Protein 8HFW (pdb70)

B-factor: mean 32.04, std 11.73, range [12.94, 79.56]

Nearest PDB structures (foldseek):
  8hfw-assembly1_A  TM=1.004E+00  e=5.468E-68  Burkholderia pyrrocinia
  8hfw-assembly1_B  TM=1.002E+00  e=1.901E-61  Burkholderia pyrrocinia
  8hfw-assembly2_C-2  TM=9.995E-01  e=3.203E-61  Burkh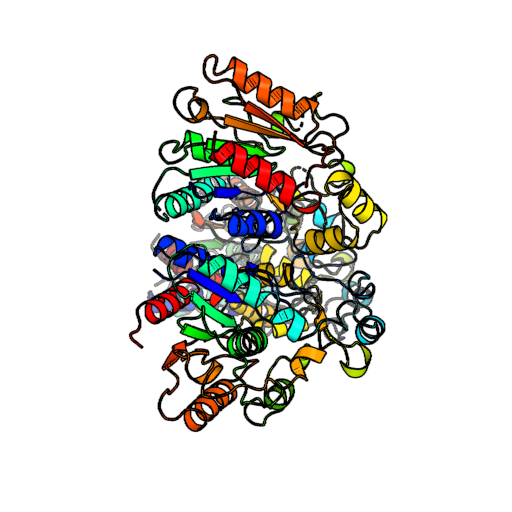olderia pyrrocinia
  7wwf-assembly3_F  TM=9.494E-01  e=1.007E-30  Mycolicibacterium smegmatis MC2 155
  5y51-assembly4_D  TM=8.705E-01  e=4.867E-21  Sphingobium faniae

Solvent-accessible surface area: 29584 Å² total

Radius of gyration: 30.26 Å; Cα contacts (8 Å, |Δi|>4): 1906; chains: 3; bounding box: 77×71×72 Å

Sequence (844 aa):
HPVFVLVHGAWHGAWCYAHVAAALAERGYLSIARDLPAHGINARFPASYLERPLDKDAFGAEPSPVANTTLDDYATTQVMEAVDDAYALGHGKVVLVGHSMGGLAITAAAERAPEKIAKIVYLAAFMPASGVPGLDYVRAPENKGEMLAPLMLASPRVAGALRIDPRSGDDAAYRALAKRALYDDAAQADFEAMANLMTCDVPAAPFATAIPTTAARWGAIDRHYIKCLADRVILPALQQRFIDEADAFVPGNPTHVHQLDSSHSPFVSQPGVLAGVLVDIAKSIAHPVFVLVHGAWHGAWCYAHVAAALAERGYLSIARDLPAHGINARFPASYLERPLDKKDAFGAEPSPVANTTLDDYATTQVMEAVDDAYALHGKVVLVGHSMGGLAITAAAERAPEKIAKIVYLAAFMPASGVPGLDYVAPENKGEMLAPLMLASRVAGALRIDPRSGDAAYRALAKRALYDDAAQADFEAMANLMTCDVPAAPFATAIPTTAARWGAIDRHYIKCLADRVILPALQQRFIDEADAFVPGNPTHVHQLDSSHSPFVSQPGVLAGVLVDIAKSHPVFVLVHGAWHGAWCYAHVAAALAERGYLSIARDLPAHGINARFPASYLERPLDKDAFGAEPSPVANTTLDDYATTQVMEAVDDAYALGHGKVVLVGHSMGGLAITAAAERAPEKIAKIVYLAAFMPASGVPGLDYVRAPENKGEMLAPLMLASPRVAGALRIDPRSGDAAYRALAKRALYDDAAQADFEAMANLMTCDVPAAPFATAIPTTARWGAIDRHYIKCLADRVILPALQQRFIDEADAFVPGNPTHVHQLDSSHSPFVSQPGVLAGVLVDIAKS

Structure (mmCIF, N/CA/C/O backbone):
data_8HFW
#
_entry.id   8HFW
#
_cell.length_a   166.960
_cell.length_b   68.410
_cell.length_c   75.340
_cell.angle_alpha   90.000
_cell.angle_beta   93.575
_cell.angle_gamma   90.000
#
_symmetry.space_group_name_H-M   'C 1 2 1'
#
loop_
_entity.id
_entity.type
_entity.pdbx_description
1 polymer 'Alpha/beta fold hydrolase'
2 water water
#
loop_
_atom_site.group_PDB
_atom_site.id
_atom_site.type_symbol
_atom_site.label_atom_id
_atom_site.label_alt_id
_atom_site.label_comp_id
_atom_site.label_asym_id
_atom_site.label_entity_id
_atom_site.label_seq_id
_atom_site.pdbx_PDB_ins_code
_atom_site.Cartn_x
_atom_site.Cartn_y
_atom_site.Cartn_z
_atom_site.occupancy
_atom_site.B_iso_or_equiv
_atom_site.auth_seq_id
_atom_site.auth_comp_id
_atom_site.auth_asym_id
_atom_site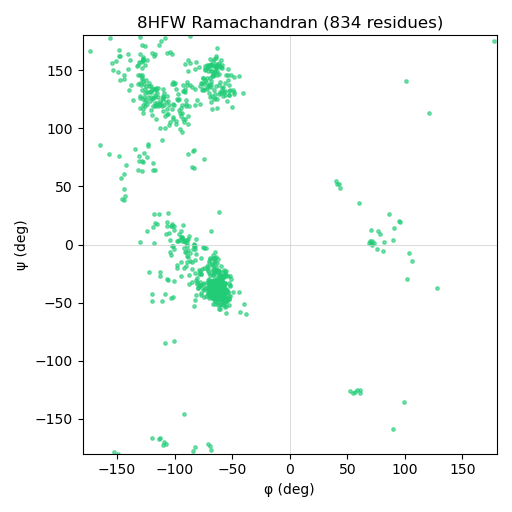.auth_atom_id
_atom_site.pdbx_PDB_model_num
ATOM 1 N N . HIS A 1 13 ? 51.709 11.091 22.399 1.000 45.715 13 HIS A N 1
ATOM 2 C CA . HIS A 1 13 ? 50.256 10.784 22.550 1.000 34.722 13 HIS A CA 1
ATOM 3 C C . HIS A 1 13 ? 50.074 9.272 22.675 1.000 31.315 13 HIS A C 1
ATOM 4 O O . HIS A 1 13 ? 50.062 8.548 21.677 1.000 30.545 13 HIS A O 1
ATOM 11 N N . PRO A 1 14 ? 49.882 8.751 23.906 1.000 29.871 14 PRO A N 1
ATOM 12 C CA . PRO A 1 14 ? 49.512 7.352 24.101 1.000 28.033 14 PRO A CA 1
ATOM 13 C C . PRO A 1 14 ? 48.182 7.025 23.407 1.000 24.536 14 PRO A C 1
ATOM 14 O O . PRO A 1 14 ? 47.426 7.925 23.093 1.000 25.911 14 PRO A O 1
ATOM 18 N N . VAL A 1 15 ? 47.938 5.749 23.125 1.000 24.043 15 VAL A N 1
ATOM 19 C CA . VAL A 1 15 ? 46.669 5.290 22.569 1.000 23.214 15 VAL A CA 1
ATOM 20 C C . VAL A 1 15 ? 45.791 4.877 23.743 1.000 22.737 15 VAL A C 1
ATOM 21 O O . VAL A 1 15 ? 46.310 4.265 24.668 1.000 22.394 15 VAL A O 1
ATOM 25 N N . PHE A 1 16 ? 44.512 5.245 23.725 1.000 20.447 16 PHE A N 1
ATOM 26 C CA . PHE A 1 16 ? 43.558 4.879 24.761 1.000 20.011 16 PHE A CA 1
ATOM 27 C C . PHE A 1 16 ? 42.896 3.557 24.422 1.000 19.426 16 PHE A C 1
ATOM 28 O O . PHE A 1 16 ? 42.742 3.300 23.264 1.000 22.935 16 PHE A O 1
ATOM 36 N N . VAL A 1 17 ? 42.681 2.672 25.380 1.000 16.925 17 VAL A N 1
ATOM 37 C CA . VAL A 1 17 ? 41.831 1.486 25.205 1.000 16.138 17 VAL A CA 1
ATOM 38 C C . VAL A 1 17 ? 40.629 1.725 26.100 1.000 17.990 17 VAL A C 1
ATOM 39 O O . VAL A 1 17 ? 40.826 1.925 27.289 1.000 18.001 17 VAL A O 1
ATOM 43 N N . LEU A 1 18 ? 39.431 1.755 25.508 1.000 15.997 18 LEU A N 1
ATOM 44 C CA . LEU A 1 18 ? 38.225 2.100 26.245 1.000 14.739 18 LEU A CA 1
ATOM 45 C C . LEU A 1 18 ? 37.359 0.861 26.404 1.000 14.856 18 LEU A C 1
ATOM 46 O O . LEU A 1 18 ? 37.010 0.249 25.371 1.000 16.663 18 LEU A O 1
ATOM 51 N N . VAL A 1 19 ? 36.963 0.526 27.646 1.000 14.878 19 VAL A N 1
ATOM 52 C CA . VAL A 1 19 ? 36.222 -0.703 27.936 1.000 14.754 19 VAL A CA 1
ATOM 53 C C . VAL A 1 19 ? 34.891 -0.329 28.581 1.000 14.620 19 VAL A C 1
ATOM 54 O O . VAL A 1 19 ? 34.890 0.312 29.598 1.000 16.285 19 VAL A O 1
ATOM 58 N N . HIS A 1 20 ? 33.768 -0.758 28.004 1.000 14.569 20 HIS A N 1
ATOM 59 C CA . HIS A 1 20 ? 32.431 -0.382 28.463 1.000 14.315 20 HIS A CA 1
ATOM 60 C C . HIS A 1 20 ? 31.956 -1.275 29.607 1.000 15.747 20 HIS A C 1
ATOM 61 O O . HIS A 1 20 ? 32.689 -2.204 30.028 1.000 15.949 20 HIS A O 1
ATOM 68 N N . GLY A 1 21 ? 30.731 -1.037 30.063 1.000 15.488 21 GLY A N 1
ATOM 69 C CA . GLY A 1 21 ? 30.145 -1.780 31.166 1.000 17.062 21 GLY A CA 1
ATOM 70 C C . GLY A 1 21 ? 28.956 -2.651 30.759 1.000 16.997 21 GLY A C 1
ATOM 71 O O . GLY A 1 21 ? 28.732 -2.878 29.577 1.000 16.129 21 GLY A O 1
ATOM 72 N N . ALA A 1 22 ? 28.213 -3.149 31.765 1.000 16.300 22 ALA A N 1
ATOM 73 C CA . ALA A 1 22 ? 27.145 -4.123 31.570 1.000 14.268 22 ALA A CA 1
ATOM 74 C C . ALA A 1 22 ? 26.042 -3.626 30.641 1.000 15.636 22 ALA A C 1
ATOM 75 O O . ALA A 1 22 ? 25.573 -2.516 30.830 1.000 16.680 22 ALA A O 1
ATOM 77 N N . TRP A 1 23 ? 25.607 -4.495 29.703 1.000 15.684 23 TRP A N 1
ATOM 78 C CA . TRP A 1 23 ? 24.511 -4.229 28.750 1.000 16.761 23 TRP A CA 1
ATOM 79 C C . TRP A 1 23 ? 24.892 -3.193 27.703 1.000 16.353 23 TRP A C 1
ATOM 80 O O . TRP A 1 23 ? 24.042 -2.847 26.904 1.000 17.132 23 TRP A O 1
ATOM 91 N N . HIS A 1 24 ? 26.129 -2.699 27.702 1.000 14.117 24 HIS A N 1
ATOM 92 C CA . HIS A 1 24 ? 26.535 -1.646 26.792 1.000 16.764 24 HIS A CA 1
ATOM 93 C C . HIS A 1 24 ? 27.505 -2.246 25.784 1.000 16.588 24 HIS A C 1
ATOM 94 O O . HIS A 1 24 ? 27.617 -3.462 25.719 1.000 15.769 24 HIS A O 1
ATOM 101 N N . GLY A 1 25 ? 28.110 -1.390 24.962 1.000 15.288 25 GLY A N 1
ATOM 102 C CA . GLY A 1 25 ? 29.023 -1.814 23.927 1.000 15.778 25 GLY A CA 1
ATOM 103 C C . GLY A 1 25 ? 29.983 -0.676 23.672 1.000 14.667 25 GLY A C 1
ATOM 104 O O . GLY A 1 25 ? 29.853 0.365 24.303 1.000 15.730 25 GLY A O 1
ATOM 105 N N . ALA A 1 26 ? 30.898 -0.856 22.712 1.000 15.555 26 ALA A N 1
ATOM 106 C CA . ALA A 1 26 ? 31.902 0.145 22.411 1.000 16.048 26 ALA A CA 1
ATOM 107 C C . ALA A 1 26 ? 31.249 1.431 21.936 1.000 17.334 26 ALA A C 1
ATOM 108 O O . ALA A 1 26 ? 31.869 2.489 22.025 1.000 16.723 26 ALA A O 1
ATOM 110 N N . TRP A 1 27 ? 30.037 1.310 21.388 1.000 16.578 27 TRP A N 1
ATOM 111 C CA . TRP A 1 27 ? 29.298 2.458 20.873 1.000 17.490 27 TRP A CA 1
ATOM 112 C C . TRP A 1 27 ? 29.106 3.558 21.911 1.000 19.046 27 TRP A C 1
ATOM 113 O O . TRP A 1 27 ? 28.835 4.696 21.534 1.000 20.555 27 TRP A O 1
ATOM 124 N N . CYS A 1 28 ? 29.102 3.207 23.201 1.000 17.041 28 CYS A N 1
ATOM 125 C CA . CYS A 1 28 ? 28.827 4.204 24.233 1.000 19.831 28 CYS A CA 1
ATOM 126 C C . CYS A 1 28 ? 29.950 5.245 24.269 1.000 17.742 28 CYS A C 1
ATOM 127 O O . CYS A 1 28 ? 29.720 6.357 24.734 1.000 18.660 28 CYS A O 1
ATOM 130 N N . TYR A 1 29 ? 31.143 4.897 23.735 1.000 16.590 29 TYR A N 1
ATOM 131 C CA . TYR A 1 29 ? 32.275 5.814 23.747 1.000 17.426 29 TYR A CA 1
ATOM 132 C C . TYR A 1 29 ? 32.397 6.646 22.465 1.000 18.235 29 TYR A C 1
ATOM 133 O O . TYR A 1 29 ? 33.398 7.332 22.275 1.000 19.118 29 TYR A O 1
ATOM 142 N N . ALA A 1 30 ? 31.423 6.546 21.545 1.000 17.961 30 ALA A N 1
ATOM 143 C CA . ALA A 1 30 ? 31.579 7.165 20.231 1.000 19.650 30 ALA A CA 1
ATOM 144 C C . ALA A 1 30 ? 31.910 8.659 20.319 1.000 19.832 30 ALA A C 1
ATOM 145 O O . ALA A 1 30 ? 32.818 9.120 19.627 1.000 20.879 30 ALA A O 1
ATOM 147 N N . HIS A 1 31 ? 31.161 9.422 21.117 1.000 17.500 31 HIS A N 1
ATOM 148 C CA . HIS A 1 31 ? 31.386 10.854 21.224 1.000 18.433 31 HIS A CA 1
ATOM 149 C C . HIS A 1 31 ? 32.744 11.141 21.866 1.000 19.538 31 HIS A C 1
ATOM 150 O O . HIS A 1 31 ? 33.412 12.075 21.445 1.000 20.686 31 HIS A O 1
ATOM 157 N N . VAL A 1 32 ? 33.139 10.350 22.866 1.000 17.725 32 VAL A N 1
ATOM 158 C CA . VAL A 1 32 ? 34.399 10.557 23.577 1.000 18.279 32 VAL A CA 1
ATOM 159 C C . VAL A 1 32 ? 35.557 10.300 22.621 1.000 19.887 32 VAL A C 1
ATOM 160 O O . VAL A 1 32 ? 36.490 11.099 22.561 1.000 19.773 32 VAL A O 1
ATOM 164 N N . ALA A 1 33 ? 35.469 9.189 21.861 1.000 18.912 33 ALA A N 1
ATOM 165 C CA . ALA A 1 33 ? 36.545 8.817 20.953 1.000 20.632 33 ALA A CA 1
ATOM 166 C C . ALA A 1 33 ? 36.752 9.897 19.892 1.000 18.691 33 ALA A C 1
ATOM 167 O O . ALA A 1 33 ? 37.860 10.140 19.446 1.000 19.708 33 ALA A O 1
ATOM 169 N N . ALA A 1 34 ? 35.644 10.457 19.394 1.000 21.626 34 ALA A N 1
ATOM 170 C CA . ALA A 1 34 ? 35.722 11.487 18.364 1.000 22.246 34 ALA A CA 1
ATOM 171 C C . ALA A 1 34 ? 36.407 12.721 18.931 1.000 20.278 34 ALA A C 1
ATOM 172 O O . ALA A 1 34 ? 37.208 13.344 18.239 1.000 23.621 34 ALA A O 1
ATOM 174 N N . ALA A 1 35 ? 36.079 13.059 20.185 1.000 20.169 35 ALA A N 1
ATOM 175 C CA . ALA A 1 35 ? 36.660 14.232 20.820 1.000 21.640 35 ALA A CA 1
ATOM 176 C C . ALA A 1 35 ? 38.155 14.018 21.036 1.000 22.910 35 ALA A C 1
ATOM 177 O O . ALA A 1 35 ? 38.946 14.924 20.774 1.000 24.568 35 ALA A O 1
ATOM 179 N N . LEU A 1 36 ? 38.534 12.805 21.476 1.000 19.668 36 LEU A N 1
ATOM 180 C CA . LEU A 1 36 ? 39.947 12.470 21.630 1.000 18.885 36 LEU A CA 1
ATOM 181 C C . LEU A 1 36 ? 40.663 12.533 20.279 1.000 20.886 36 LEU A C 1
ATOM 182 O O . LEU A 1 36 ? 41.781 13.007 20.214 1.000 22.449 36 LEU A O 1
ATOM 187 N N . ALA A 1 37 ? 40.035 12.025 19.206 1.000 20.806 37 ALA A N 1
ATOM 188 C CA . ALA A 1 37 ? 40.665 11.996 17.890 1.000 22.359 37 ALA A CA 1
ATOM 189 C C . ALA A 1 37 ? 40.944 13.415 17.407 1.000 22.972 37 ALA A C 1
ATOM 190 O O . ALA A 1 37 ? 42.004 13.662 16.866 1.000 25.887 37 ALA A O 1
ATOM 192 N N . GLU A 1 38 ? 39.993 14.335 17.611 1.000 26.542 38 GLU A N 1
ATOM 193 C CA . GLU A 1 38 ? 40.136 15.734 17.240 1.000 27.194 38 GLU A CA 1
ATOM 194 C C . GLU A 1 38 ? 41.276 16.384 18.026 1.000 29.855 38 GLU A C 1
ATOM 195 O O . GLU A 1 38 ? 41.939 17.266 17.477 1.000 31.503 38 GLU A O 1
ATOM 197 N N . ARG A 1 39 ? 41.489 15.927 19.278 1.000 28.454 39 ARG A N 1
ATOM 198 C CA . ARG A 1 39 ? 42.541 16.424 20.166 1.000 29.505 39 ARG A CA 1
ATOM 199 C C . ARG A 1 39 ? 43.885 15.740 19.886 1.000 28.123 39 ARG A C 1
ATOM 200 O O . ARG A 1 39 ? 44.860 16.001 20.592 1.000 29.854 39 ARG A O 1
ATOM 208 N N . GLY A 1 40 ? 43.921 14.822 18.903 1.000 29.428 40 GLY A N 1
ATOM 209 C CA . GLY A 1 40 ? 45.154 14.189 18.452 1.000 30.293 40 GLY A CA 1
ATOM 210 C C . GLY A 1 40 ? 45.438 12.844 19.113 1.000 26.719 40 GLY A C 1
ATOM 211 O O . GLY A 1 40 ? 46.576 12.394 19.060 1.000 30.141 40 GLY A O 1
ATOM 212 N N . TYR A 1 41 ? 44.417 12.190 19.674 1.000 24.978 41 TYR A N 1
ATOM 213 C CA . TYR A 1 41 ? 44.621 10.949 20.406 1.000 23.524 41 TYR A CA 1
ATOM 214 C C . TYR A 1 41 ? 43.817 9.815 19.775 1.000 25.742 41 TYR A C 1
ATOM 215 O O . TYR A 1 41 ? 42.609 9.960 19.594 1.000 24.110 41 TYR A O 1
ATOM 224 N N . LEU A 1 42 ? 44.493 8.695 19.550 1.000 23.607 42 LEU A N 1
ATOM 225 C CA . LEU A 1 42 ? 43.904 7.475 19.030 1.000 22.237 42 LEU A CA 1
ATOM 226 C C . LEU A 1 42 ? 43.243 6.702 20.158 1.000 20.581 42 LEU A C 1
ATOM 227 O O . LEU A 1 42 ? 43.668 6.815 21.301 1.000 20.689 42 LEU A O 1
ATOM 231 N N . SER A 1 43 ? 42.196 5.937 19.822 1.000 22.598 43 SER A N 1
ATOM 232 C CA . SER A 1 43 ? 41.514 5.092 20.788 1.000 20.663 43 SER A CA 1
ATOM 233 C C . SER A 1 43 ? 41.045 3.788 20.133 1.000 22.142 43 SER A C 1
ATOM 234 O O . SER A 1 43 ? 40.686 3.793 18.939 1.000 21.441 43 SER A O 1
ATOM 237 N N . ILE A 1 44 ? 41.069 2.700 20.911 1.000 20.015 44 ILE A N 1
ATOM 238 C CA . ILE A 1 44 ? 40.530 1.400 20.511 1.000 21.069 44 ILE A CA 1
ATOM 239 C C . ILE A 1 44 ? 39.401 1.103 21.491 1.000 20.251 44 ILE A C 1
ATOM 240 O O . ILE A 1 44 ? 39.640 1.017 22.700 1.000 19.956 44 ILE A O 1
ATOM 245 N N . ALA A 1 45 ? 38.181 0.954 20.961 1.000 18.130 45 ALA A N 1
ATOM 246 C CA . ALA A 1 45 ? 37.022 0.659 21.790 1.000 14.911 45 ALA A CA 1
ATOM 247 C C . ALA A 1 45 ? 36.313 -0.522 21.143 1.000 15.853 45 ALA A C 1
ATOM 248 O O . ALA A 1 45 ? 35.848 -0.392 20.017 1.000 18.422 45 ALA A O 1
ATOM 250 N N . ARG A 1 46 ? 36.242 -1.638 21.873 1.000 17.571 46 ARG A N 1
ATOM 251 C CA . ARG A 1 46 ? 35.678 -2.873 21.378 1.000 14.972 46 ARG A CA 1
ATOM 252 C C . ARG A 1 46 ? 34.643 -3.441 22.342 1.000 17.026 46 ARG A C 1
ATOM 253 O O . ARG A 1 46 ? 34.670 -3.105 23.509 1.000 17.222 46 ARG A O 1
ATOM 261 N N . ASP A 1 47 ? 33.737 -4.268 21.802 1.000 17.149 47 ASP A N 1
ATOM 262 C CA . ASP A 1 47 ? 32.702 -4.907 22.610 1.000 15.280 47 ASP A CA 1
ATOM 263 C C . ASP A 1 47 ? 33.327 -6.038 23.419 1.000 16.852 47 ASP A C 1
ATOM 264 O O . ASP A 1 47 ? 34.113 -6.809 22.896 1.000 19.238 47 ASP A O 1
ATOM 269 N N . LEU A 1 48 ? 32.989 -6.094 24.732 1.000 14.709 48 LEU A N 1
ATOM 270 C CA . LEU A 1 48 ? 33.377 -7.247 25.540 1.000 15.030 48 LEU A CA 1
ATOM 271 C C . LEU A 1 48 ? 32.676 -8.485 25.009 1.000 16.271 48 LEU A C 1
ATOM 272 O O . LEU A 1 48 ? 31.623 -8.387 24.361 1.000 16.389 48 LEU A O 1
ATOM 277 N N . PRO A 1 49 ? 33.189 -9.675 25.336 1.000 16.980 49 PRO A N 1
ATOM 278 C CA . PRO A 1 49 ? 32.449 -10.914 25.090 1.000 18.107 49 PRO A CA 1
ATOM 279 C C . PRO A 1 49 ? 31.011 -10.763 25.606 1.000 19.527 49 PRO A C 1
ATOM 280 O O . PRO A 1 49 ? 30.813 -10.084 26.611 1.000 16.510 49 PRO A O 1
ATOM 284 N N . ALA A 1 50 ? 30.030 -11.348 24.926 1.000 17.510 50 ALA A N 1
ATOM 285 C CA . ALA A 1 50 ? 28.616 -11.364 25.324 1.000 17.057 50 ALA A CA 1
ATOM 286 C C . ALA A 1 50 ? 27.926 -10.012 25.144 1.000 15.425 50 ALA A C 1
ATOM 287 O O . ALA A 1 50 ? 26.743 -9.914 25.439 1.000 17.843 50 ALA A O 1
ATOM 289 N N . HIS A 1 51 ? 28.627 -8.998 24.635 1.000 16.985 51 HIS A N 1
ATOM 290 C CA . HIS A 1 51 ? 28.063 -7.668 24.459 1.000 16.323 51 HIS A CA 1
ATOM 291 C C . HIS A 1 51 ? 28.186 -7.228 23.001 1.000 16.791 51 HIS A C 1
ATOM 292 O O . HIS A 1 51 ? 29.065 -7.723 22.275 1.000 16.703 51 HIS A O 1
ATOM 299 N N . GLY A 1 52 ? 27.338 -6.264 22.621 1.000 16.214 52 GLY A N 1
ATOM 300 C CA . GLY A 1 52 ? 27.427 -5.663 21.300 1.000 17.240 52 GLY A CA 1
ATOM 301 C C . GLY A 1 52 ? 27.228 -6.682 20.177 1.000 16.585 52 GLY A C 1
ATOM 302 O O . GLY A 1 52 ? 26.214 -7.367 20.127 1.000 19.102 52 GLY A O 1
ATOM 303 N N . ILE A 1 53 ? 28.183 -6.699 19.240 1.000 17.384 53 ILE A N 1
ATOM 304 C CA . ILE A 1 53 ? 28.166 -7.630 18.124 1.000 18.639 53 ILE A CA 1
ATOM 305 C C . ILE A 1 53 ? 28.342 -9.070 18.607 1.000 18.944 53 ILE A C 1
ATOM 306 O O . ILE A 1 53 ? 28.065 -9.989 17.839 1.000 23.255 53 ILE A O 1
ATOM 310 N N . ASN A 1 54 ? 28.780 -9.266 19.871 1.000 18.796 54 ASN A N 1
ATOM 311 C CA . ASN A 1 54 ? 28.948 -10.575 20.493 1.000 18.208 54 ASN A CA 1
ATOM 312 C C . ASN A 1 54 ? 27.754 -11.006 21.356 1.000 19.329 54 ASN A C 1
ATOM 313 O O . ASN A 1 54 ? 27.817 -12.049 21.991 1.000 20.120 54 ASN A O 1
ATOM 318 N N . ALA A 1 55 ? 26.679 -10.210 21.395 1.000 20.240 55 ALA A N 1
ATOM 319 C CA . ALA A 1 55 ? 25.546 -10.505 22.278 1.000 17.234 55 ALA A CA 1
ATOM 320 C C . ALA A 1 55 ? 24.736 -11.705 21.790 1.000 22.233 55 ALA A C 1
ATOM 321 O O . ALA A 1 55 ? 24.726 -12.009 20.596 1.000 21.379 55 ALA A O 1
ATOM 323 N N . ARG A 1 56 ? 24.060 -12.364 22.743 1.000 20.439 56 ARG A N 1
ATOM 324 C CA . ARG A 1 56 ? 23.107 -13.427 22.492 1.000 21.491 56 ARG A CA 1
ATOM 325 C C . ARG A 1 56 ? 21.882 -13.066 23.327 1.000 20.776 56 ARG A C 1
ATOM 326 O O . ARG A 1 56 ? 22.046 -12.459 24.388 1.000 20.729 56 ARG A O 1
ATOM 334 N N . PHE A 1 57 ? 20.680 -13.385 22.825 1.000 22.107 57 PHE A N 1
ATOM 335 C CA . PHE A 1 57 ? 19.428 -12.998 23.469 1.000 21.944 57 PHE A CA 1
ATOM 336 C C . PHE A 1 57 ? 18.587 -14.222 23.787 1.000 22.840 57 PHE A C 1
ATOM 337 O O . PHE A 1 57 ? 18.454 -15.133 22.960 1.000 23.536 57 PHE A O 1
ATOM 345 N N . PRO A 1 58 ? 17.944 -14.261 24.969 1.000 23.469 58 PRO A N 1
ATOM 346 C CA . PRO A 1 58 ? 17.002 -15.330 25.267 1.000 25.583 58 PRO A CA 1
ATOM 347 C C . PRO A 1 58 ? 15.834 -15.196 24.293 1.000 27.936 58 PRO A C 1
ATOM 348 O O . PRO A 1 58 ? 15.480 -14.086 23.949 1.000 27.307 58 PRO A O 1
ATOM 352 N N . ALA A 1 59 ? 15.195 -16.320 23.936 1.000 28.095 59 ALA A N 1
ATOM 353 C CA . ALA A 1 59 ? 14.043 -16.299 23.049 1.000 30.895 59 ALA A CA 1
ATOM 354 C C . ALA A 1 59 ? 12.938 -15.430 23.651 1.000 30.607 59 ALA A C 1
ATOM 355 O O . ALA A 1 59 ? 12.196 -14.797 22.914 1.000 36.113 59 ALA A O 1
ATOM 357 N N . SER A 1 60 ? 12.816 -15.433 24.986 1.000 30.654 60 SER A N 1
ATOM 358 C CA . SER A 1 60 ? 11.778 -14.688 25.689 1.000 35.781 60 SER A CA 1
ATOM 359 C C . SER A 1 60 ? 11.890 -13.184 25.430 1.000 33.899 60 SER A C 1
ATOM 360 O O . SER A 1 60 ? 10.880 -12.489 25.557 1.000 41.804 60 SER A O 1
ATOM 363 N N . TYR A 1 61 ? 13.081 -12.676 25.048 1.000 27.700 61 TYR A N 1
ATOM 364 C CA . TYR A 1 61 ? 13.287 -11.240 24.849 1.000 27.143 61 TYR A CA 1
ATOM 365 C C . TYR A 1 61 ? 12.640 -10.726 23.559 1.000 27.951 61 TYR A C 1
ATOM 366 O O . TYR A 1 61 ? 12.371 -9.542 23.428 1.000 29.676 61 TYR A O 1
ATOM 375 N N . LEU A 1 62 ? 12.363 -11.626 22.614 1.000 33.788 62 LEU A N 1
ATOM 376 C CA . LEU A 1 62 ? 11.861 -11.257 21.302 1.000 37.085 62 LEU A CA 1
ATOM 377 C C . LEU A 1 62 ? 10.349 -11.519 21.175 1.000 37.431 62 LEU A C 1
ATOM 378 O O . LEU A 1 62 ? 9.752 -11.094 20.197 1.000 39.826 62 LEU A O 1
ATOM 382 N N . GLU A 1 63 ? 9.728 -12.191 22.158 1.000 41.332 63 GLU A N 1
ATOM 383 C CA . GLU A 1 63 ? 8.293 -12.467 22.175 1.000 41.157 63 GLU A CA 1
ATOM 384 C C . GLU A 1 63 ? 7.620 -11.340 22.966 1.000 43.959 63 GLU A C 1
ATOM 385 O O . GLU A 1 63 ? 7.896 -11.216 24.160 1.000 42.396 63 GLU A O 1
ATOM 387 N N . ARG A 1 64 ? 6.805 -10.508 22.290 1.000 38.928 64 ARG A N 1
ATOM 388 C CA . ARG A 1 64 ? 6.222 -9.285 22.847 1.000 41.462 64 ARG A CA 1
ATOM 389 C C . ARG A 1 64 ? 4.695 -9.260 22.690 1.000 42.090 64 ARG A C 1
ATOM 390 O O . ARG A 1 64 ? 4.181 -9.632 21.637 1.000 44.755 64 ARG A O 1
ATOM 398 N N . PRO A 1 65 ? 3.896 -8.825 23.705 1.000 42.312 65 PRO A N 1
ATOM 399 C CA . PRO A 1 65 ? 4.394 -8.161 24.911 1.000 44.282 65 PRO A CA 1
ATOM 400 C C . PRO A 1 65 ? 5.147 -9.114 25.833 1.000 39.418 65 PRO A C 1
ATOM 401 O O . PRO A 1 65 ? 4.846 -10.311 25.891 1.000 40.653 65 PRO A O 1
ATOM 403 N N . LEU A 1 66 ? 6.127 -8.566 26.565 1.000 36.019 66 LEU A N 1
ATOM 404 C CA . LEU A 1 66 ? 7.055 -9.400 27.339 1.000 36.018 66 LEU A CA 1
ATOM 405 C C . LEU A 1 66 ? 6.298 -10.203 28.401 1.000 41.059 66 LEU A C 1
ATOM 406 O O . LEU A 1 66 ? 5.517 -9.634 29.161 1.000 39.819 66 LEU A O 1
ATOM 409 N N . ASP A 1 67 ? 6.549 -11.525 28.431 1.000 42.408 67 ASP A N 1
ATOM 410 C CA . ASP A 1 67 ? 6.106 -12.406 29.499 1.000 43.050 67 ASP A CA 1
ATOM 411 C C . ASP A 1 67 ? 7.193 -12.375 30.561 1.000 39.066 67 ASP A C 1
ATOM 412 O O . ASP A 1 67 ? 8.230 -13.001 30.363 1.000 39.425 67 ASP A O 1
ATOM 417 N N . LYS A 1 68 ? 6.953 -11.643 31.660 1.000 40.153 68 LYS A N 1
ATOM 418 C CA . LYS A 1 68 ? 7.945 -11.479 32.709 1.000 38.931 68 LYS A CA 1
ATOM 419 C C . LYS A 1 68 ? 8.323 -12.824 33.330 1.000 38.950 68 LYS A C 1
ATOM 420 O O . LYS A 1 68 ? 9.439 -12.952 33.806 1.000 39.870 68 LYS A O 1
ATOM 422 N N . ASP A 1 69 ? 7.382 -13.771 33.424 1.000 39.898 69 ASP A N 1
ATOM 423 C CA . ASP A 1 69 ? 7.665 -15.059 34.041 1.000 41.232 69 ASP A CA 1
ATOM 424 C C . ASP A 1 69 ? 8.703 -15.800 33.206 1.000 37.166 69 ASP A C 1
ATOM 425 O O . ASP A 1 69 ? 9.699 -16.281 33.748 1.000 39.386 69 ASP A O 1
ATOM 429 N N . ALA A 1 70 ? 8.442 -15.893 31.895 1.000 38.596 70 ALA A N 1
ATOM 430 C CA . ALA A 1 70 ? 9.336 -16.607 30.999 1.000 36.995 70 ALA A CA 1
ATOM 431 C C . ALA A 1 70 ? 10.697 -15.902 30.941 1.000 33.485 70 ALA A C 1
ATOM 432 O O . ALA A 1 70 ? 11.753 -16.534 31.046 1.000 35.778 70 ALA A O 1
ATOM 434 N N . PHE A 1 71 ? 10.661 -14.573 30.830 1.000 31.914 71 PHE A N 1
ATOM 435 C CA . PHE A 1 71 ? 11.867 -13.762 30.736 1.000 31.491 71 PHE A CA 1
ATOM 436 C C . PHE A 1 71 ? 12.698 -13.858 32.014 1.000 31.514 71 PHE A C 1
ATOM 437 O O . PHE A 1 71 ? 13.898 -13.705 31.932 1.000 31.903 71 PHE A O 1
ATOM 445 N N . GLY A 1 72 ? 12.065 -14.036 33.179 1.000 34.510 72 GLY A N 1
ATOM 446 C CA . GLY A 1 72 ? 12.794 -14.249 34.413 1.000 35.802 72 GLY A CA 1
ATOM 447 C C . GLY A 1 72 ? 13.469 -15.619 34.468 1.000 35.826 72 GLY A C 1
ATOM 448 O O . GLY A 1 72 ? 14.595 -15.696 34.938 1.000 41.108 72 GLY A O 1
ATOM 449 N N . ALA A 1 73 ? 12.807 -16.664 33.952 1.000 35.025 73 ALA A N 1
ATOM 450 C CA . ALA A 1 73 ? 13.274 -18.032 34.127 1.000 37.155 73 ALA A CA 1
ATOM 451 C C . ALA A 1 73 ? 14.314 -18.463 33.090 1.000 33.899 73 ALA A C 1
ATOM 452 O O . ALA A 1 73 ? 15.122 -19.330 33.413 1.000 37.716 73 ALA A O 1
ATOM 454 N N . GLU A 1 74 ? 14.239 -17.952 31.860 1.000 30.594 74 GLU A N 1
ATOM 455 C CA . GLU A 1 74 ? 14.999 -18.548 30.768 1.000 30.596 74 GLU A CA 1
ATOM 456 C C . GLU A 1 74 ? 16.501 -18.547 31.095 1.000 28.249 74 GLU A C 1
ATOM 457 O O . GLU A 1 74 ? 17.095 -17.500 31.412 1.000 27.614 74 GLU A O 1
ATOM 463 N N . PRO A 1 75 ? 17.194 -19.702 30.998 1.000 29.862 75 PRO A N 1
ATOM 464 C CA . PRO A 1 75 ? 18.652 -19.747 31.120 1.000 30.403 75 PRO A CA 1
ATOM 465 C C . PRO A 1 75 ? 19.308 -18.831 30.085 1.000 25.451 75 PRO A C 1
ATOM 466 O O . PRO A 1 75 ? 18.906 -18.834 28.929 1.000 26.490 75 PRO A O 1
ATOM 470 N N . SER A 1 76 ? 20.244 -17.991 30.529 1.000 23.110 76 SER A N 1
ATOM 471 C CA . SER A 1 76 ? 20.926 -17.054 29.640 1.000 20.982 76 SER A CA 1
ATOM 472 C C . SER A 1 76 ? 21.836 -17.770 28.659 1.000 22.312 76 SER A C 1
ATOM 473 O O . SER A 1 76 ? 22.669 -18.577 29.064 1.000 23.238 76 SER A O 1
ATOM 476 N N . PRO A 1 77 ? 21.800 -17.377 27.369 1.000 21.285 77 PRO A N 1
ATOM 477 C CA . PRO A 1 77 ? 22.764 -17.887 26.399 1.000 23.326 77 PRO A CA 1
ATOM 478 C C . PRO A 1 77 ? 24.161 -17.315 26.596 1.000 22.018 77 PRO A C 1
ATOM 479 O O . PRO A 1 77 ? 25.064 -17.772 25.907 1.000 24.103 77 PRO A O 1
ATOM 483 N N . VAL A 1 78 ? 24.366 -16.396 27.555 1.000 20.466 78 VAL A N 1
ATOM 484 C CA . VAL A 1 78 ? 25.716 -15.899 27.836 1.000 21.074 78 VAL A CA 1
ATOM 485 C C . VAL A 1 78 ? 26.141 -16.252 29.269 1.000 20.709 78 VAL A C 1
ATOM 486 O O . VAL A 1 78 ? 27.087 -15.683 29.780 1.000 21.374 78 VAL A O 1
ATOM 490 N N . ALA A 1 79 ? 25.455 -17.228 29.882 1.000 18.873 79 ALA A N 1
ATOM 491 C CA . ALA A 1 79 ? 25.755 -17.598 31.264 1.000 19.067 79 ALA A CA 1
ATOM 492 C C . ALA A 1 79 ? 27.214 -18.061 31.440 1.000 21.103 79 ALA A C 1
ATOM 493 O O . ALA A 1 79 ? 27.795 -17.882 32.520 1.000 23.836 79 ALA A O 1
ATOM 495 N N . ASN A 1 80 ? 27.787 -18.713 30.411 1.000 19.683 80 ASN A N 1
ATOM 496 C CA . ASN A 1 80 ? 29.093 -19.339 30.564 1.000 19.715 80 ASN A CA 1
ATOM 497 C C . ASN A 1 80 ? 30.242 -18.384 30.241 1.000 21.029 80 ASN A C 1
ATOM 498 O O . ASN A 1 80 ? 31.401 -18.816 30.314 1.000 22.831 80 ASN A O 1
ATOM 503 N N . THR A 1 81 ? 29.945 -17.121 29.971 1.000 18.759 81 THR A N 1
ATOM 504 C CA . THR A 1 81 ? 30.980 -16.118 29.804 1.000 17.181 81 THR A CA 1
ATOM 505 C C . THR A 1 81 ? 31.674 -15.811 31.148 1.000 20.250 81 THR A C 1
ATOM 506 O O . THR A 1 81 ? 31.025 -15.746 32.193 1.000 22.100 81 THR A O 1
ATOM 510 N N . THR A 1 82 ? 33.004 -15.697 31.127 1.000 19.794 82 THR A N 1
ATOM 511 C CA . THR A 1 82 ? 33.763 -15.548 32.357 1.000 18.079 82 THR A CA 1
ATOM 512 C C . THR A 1 82 ? 34.549 -14.246 32.411 1.000 19.237 82 THR A C 1
ATOM 513 O O . THR A 1 82 ? 34.755 -13.589 31.410 1.000 18.532 82 THR A O 1
ATOM 517 N N . LEU A 1 83 ? 35.009 -13.900 33.614 1.000 16.268 83 LEU A N 1
ATOM 518 C CA . LEU A 1 83 ? 35.864 -12.721 33.731 1.000 16.867 83 LEU A CA 1
ATOM 519 C C . LEU A 1 83 ? 37.168 -12.921 32.925 1.000 17.827 83 LEU A C 1
ATOM 520 O O . LEU A 1 83 ? 37.683 -11.990 32.328 1.000 16.975 83 LEU A O 1
ATOM 525 N N . ASP A 1 84 ? 37.701 -14.144 32.927 1.000 17.984 84 ASP A N 1
ATOM 526 C CA . ASP A 1 84 ? 38.873 -14.471 32.114 1.000 19.720 84 ASP A CA 1
ATOM 527 C C . ASP A 1 84 ? 38.630 -14.098 30.642 1.000 19.112 84 ASP A C 1
ATOM 528 O O . ASP A 1 84 ? 39.539 -13.586 29.991 1.000 17.993 84 ASP A O 1
ATOM 533 N N . ASP A 1 85 ? 37.413 -14.370 30.141 1.000 18.201 85 ASP A N 1
ATOM 534 C CA . ASP A 1 85 ? 37.059 -14.036 28.766 1.000 17.569 85 ASP A CA 1
ATOM 535 C C . ASP A 1 85 ? 37.133 -12.531 28.543 1.000 17.442 85 ASP A C 1
ATOM 536 O O . ASP A 1 85 ? 37.671 -12.074 27.544 1.000 18.860 85 ASP A O 1
ATOM 541 N N . TYR A 1 86 ? 36.563 -11.775 29.480 1.000 17.677 86 TYR A N 1
ATOM 542 C CA . TYR A 1 86 ? 36.666 -10.320 29.432 1.000 15.387 86 TYR A CA 1
ATOM 543 C C . TYR A 1 86 ? 38.145 -9.907 29.394 1.000 17.024 86 TYR A C 1
ATOM 544 O O . TYR A 1 86 ? 38.532 -9.066 28.589 1.000 18.260 86 TYR A O 1
ATOM 553 N N . ALA A 1 87 ? 38.944 -10.389 30.347 1.000 17.334 87 ALA A N 1
ATOM 554 C CA . ALA A 1 87 ? 40.361 -10.038 30.449 1.000 17.582 87 ALA A CA 1
ATOM 555 C C . ALA A 1 87 ? 41.112 -10.337 29.150 1.000 17.021 87 ALA A C 1
ATOM 556 O O . ALA A 1 87 ? 41.972 -9.548 28.726 1.000 17.866 87 ALA A O 1
ATOM 558 N N . THR A 1 88 ? 40.812 -11.485 28.532 1.000 17.775 88 THR A N 1
ATOM 559 C CA A THR A 1 88 ? 41.484 -11.892 27.300 0.500 19.149 88 THR A CA 1
ATOM 560 C CA B THR A 1 88 ? 41.494 -11.893 27.300 0.500 19.828 88 THR A CA 1
ATOM 561 C C . THR A 1 88 ? 41.219 -10.868 26.181 1.000 20.613 88 THR A C 1
ATOM 562 O O . THR A 1 88 ? 42.131 -10.454 25.408 1.000 19.087 88 THR A O 1
ATOM 567 N N . GLN A 1 89 ? 39.943 -10.438 26.073 1.000 17.633 89 GLN A N 1
ATOM 568 C CA . GLN A 1 89 ? 39.574 -9.480 25.024 1.000 19.132 89 GLN A CA 1
ATOM 569 C C . GLN A 1 89 ? 40.278 -8.148 25.285 1.000 17.738 89 GLN A C 1
ATOM 570 O O . GLN A 1 89 ? 40.769 -7.530 24.359 1.000 18.065 89 GLN A O 1
ATOM 576 N N . VAL A 1 90 ? 40.291 -7.684 26.542 1.000 18.254 90 VAL A N 1
ATOM 577 C CA . VAL A 1 90 ? 40.926 -6.406 26.869 1.000 17.653 90 VAL A CA 1
ATOM 578 C C . VAL A 1 90 ? 42.426 -6.494 26.563 1.000 18.412 90 VAL A C 1
ATOM 579 O O . VAL A 1 90 ? 43.003 -5.529 26.070 1.000 18.684 90 VAL A O 1
ATOM 583 N N . MET A 1 91 ? 43.054 -7.619 26.951 1.000 18.647 91 MET A N 1
ATOM 584 C CA . MET A 1 91 ? 44.490 -7.784 26.739 1.000 19.955 91 MET A CA 1
ATOM 585 C C . MET A 1 91 ? 44.823 -7.736 25.236 1.000 19.450 91 MET A C 1
ATOM 586 O O . MET A 1 91 ? 45.835 -7.150 24.841 1.000 22.147 91 MET A O 1
ATOM 591 N N . GLU A 1 92 ? 43.948 -8.292 24.401 1.000 19.165 92 GLU A N 1
ATOM 592 C CA . GLU A 1 92 ? 44.114 -8.221 22.951 1.000 21.834 92 GLU A CA 1
ATOM 593 C C . GLU A 1 92 ? 44.037 -6.774 22.451 1.000 20.546 92 GLU A C 1
ATOM 594 O O . GLU A 1 92 ? 44.780 -6.411 21.538 1.000 22.723 92 GLU A O 1
ATOM 600 N N . ALA A 1 93 ? 43.140 -5.967 23.038 1.000 19.073 93 ALA A N 1
ATOM 601 C CA . ALA A 1 93 ? 42.990 -4.564 22.663 1.000 19.468 93 ALA A CA 1
ATOM 602 C C . ALA A 1 93 ? 44.210 -3.770 23.116 1.000 21.374 93 ALA A C 1
ATOM 603 O O . ALA A 1 93 ? 44.652 -2.872 22.406 1.000 19.193 93 ALA A O 1
ATOM 605 N N . VAL A 1 94 ? 44.746 -4.094 24.296 1.000 17.985 94 VAL A N 1
ATOM 606 C CA . VAL A 1 94 ? 45.970 -3.464 24.760 1.000 19.910 94 VAL A CA 1
ATOM 607 C C . VAL A 1 94 ? 47.131 -3.792 23.817 1.000 19.226 94 VAL A C 1
ATOM 608 O O . VAL A 1 94 ? 47.856 -2.883 23.457 1.000 21.255 94 VAL A O 1
ATOM 612 N N . ASP A 1 95 ? 47.279 -5.077 23.431 1.000 21.733 95 ASP A N 1
ATOM 613 C CA . ASP A 1 95 ? 48.314 -5.506 22.502 1.000 21.062 95 ASP A CA 1
ATOM 614 C C . ASP A 1 95 ? 48.285 -4.668 21.220 1.000 21.796 95 ASP A C 1
ATOM 615 O O . ASP A 1 95 ? 49.320 -4.140 20.801 1.000 23.287 95 ASP A O 1
ATOM 620 N N . ASP A 1 96 ? 47.099 -4.573 20.597 1.000 22.107 96 ASP A N 1
ATOM 621 C CA . ASP A 1 96 ? 46.971 -3.882 19.321 1.000 22.081 96 ASP A CA 1
ATOM 622 C C . ASP A 1 96 ? 47.266 -2.395 19.502 1.000 22.200 96 ASP A C 1
ATOM 623 O O . ASP A 1 96 ? 47.944 -1.818 18.671 1.000 25.769 96 ASP A O 1
ATOM 628 N N . ALA A 1 97 ? 46.776 -1.795 20.590 1.000 21.245 97 ALA A N 1
ATOM 629 C CA . ALA A 1 97 ? 47.026 -0.382 20.869 1.000 21.480 97 ALA A CA 1
ATOM 630 C C . ALA A 1 97 ? 48.510 -0.117 21.069 1.000 24.345 97 ALA A C 1
ATOM 631 O O . ALA A 1 97 ? 48.996 0.927 20.611 1.000 24.179 97 ALA A O 1
ATOM 633 N N . TYR A 1 98 ? 49.191 -1.030 21.784 1.000 22.391 98 TYR A N 1
ATOM 634 C CA . TYR A 1 98 ? 50.625 -0.935 22.020 1.000 23.471 98 TYR A CA 1
ATOM 635 C C . TYR A 1 98 ? 51.381 -1.057 20.699 1.000 26.759 98 TYR A C 1
ATOM 636 O O . TYR A 1 98 ? 52.299 -0.271 20.440 1.000 30.506 98 TYR A O 1
ATOM 645 N N . ALA A 1 99 ? 51.005 -2.052 19.892 1.000 27.064 99 ALA A N 1
ATOM 646 C CA . ALA A 1 99 ? 51.718 -2.338 18.656 1.000 30.482 99 ALA A CA 1
ATOM 647 C C . ALA A 1 99 ? 51.633 -1.157 17.696 1.000 31.849 99 ALA A C 1
ATOM 648 O O . ALA A 1 99 ? 52.451 -1.062 16.797 1.000 37.643 99 ALA A O 1
ATOM 650 N N . LEU A 1 100 ? 50.635 -0.262 17.849 1.000 33.942 100 LEU A N 1
ATOM 651 C CA . LEU A 1 100 ? 50.559 0.905 16.974 1.000 37.298 100 LEU A CA 1
ATOM 652 C C . LEU A 1 100 ? 51.778 1.824 17.186 1.000 51.651 100 LEU A C 1
ATOM 655 N N . GLY A 1 101 ? 52.587 1.570 18.240 1.000 41.514 101 GLY A N 1
ATOM 656 C CA . GLY A 1 101 ? 53.921 2.134 18.406 1.000 45.261 101 GLY A CA 1
ATOM 657 C C . GLY A 1 101 ? 53.976 3.504 19.063 1.000 42.410 101 GLY A C 1
ATOM 658 O O . GLY A 1 101 ? 54.928 4.239 18.798 1.000 48.398 101 GLY A O 1
ATOM 659 N N . HIS A 1 102 ? 52.990 3.846 19.883 1.000 36.551 102 HIS A N 1
ATOM 660 C CA . HIS A 1 102 ? 53.034 5.087 20.626 1.000 37.601 102 HIS A CA 1
ATOM 661 C C . HIS A 1 102 ? 53.420 4.831 22.088 1.000 42.256 102 HIS A C 1
ATOM 662 O O . HIS A 1 102 ? 53.241 5.730 22.937 1.000 41.648 102 HIS A O 1
ATOM 664 N N . GLY A 1 103 ? 53.966 3.628 22.367 1.000 33.386 103 GLY A N 1
ATOM 665 C CA . GLY A 1 103 ? 54.382 3.250 23.706 1.000 31.006 103 GLY A CA 1
ATOM 666 C C . GLY A 1 103 ? 53.252 2.591 24.491 1.000 30.127 103 GLY A C 1
ATOM 667 O O . GLY A 1 103 ? 52.253 2.105 23.920 1.000 26.918 103 GLY A O 1
ATOM 668 N N . LYS A 1 104 ? 53.411 2.622 25.815 1.000 27.186 104 LYS A N 1
ATOM 669 C CA . LYS A 1 104 ? 52.452 2.036 26.732 1.000 24.422 104 LYS A CA 1
ATOM 670 C C . LYS A 1 104 ? 51.141 2.794 26.594 1.000 25.492 104 LYS A C 1
ATOM 671 O O . LYS A 1 104 ? 51.144 3.943 26.151 1.000 26.818 104 LYS A O 1
ATOM 677 N N . VAL A 1 105 ? 50.041 2.110 26.939 1.000 21.847 105 VAL A N 1
ATOM 678 C CA . VAL A 1 105 ? 48.706 2.598 26.646 1.000 20.493 105 VAL A CA 1
ATOM 679 C C . VAL A 1 105 ? 48.028 3.167 27.892 1.000 21.054 105 VAL A C 1
ATOM 680 O O . VAL A 1 105 ? 48.475 2.940 29.022 1.000 22.523 105 VAL A O 1
ATOM 684 N N . VAL A 1 106 ? 46.926 3.902 27.656 1.000 19.132 106 VAL A N 1
ATOM 685 C CA . VAL A 1 106 ? 46.055 4.360 28.738 1.000 18.882 106 VAL A CA 1
ATOM 686 C C . VAL A 1 106 ? 44.797 3.485 28.686 1.000 18.916 106 VAL A C 1
ATOM 687 O O . VAL A 1 106 ? 44.070 3.525 27.713 1.000 18.852 106 VAL A O 1
ATOM 691 N N . LEU A 1 107 ? 44.603 2.646 29.694 1.000 17.868 107 LEU A N 1
ATOM 692 C CA . LEU A 1 107 ? 43.529 1.658 29.738 1.000 17.270 107 LEU A CA 1
ATOM 693 C C . LEU A 1 107 ? 42.409 2.207 30.616 1.000 17.308 107 LEU A C 1
ATOM 694 O O . LEU A 1 107 ? 42.665 2.495 31.773 1.000 17.323 107 LEU A O 1
ATOM 699 N N . VAL A 1 108 ? 41.199 2.366 30.034 1.000 16.985 108 VAL A N 1
ATOM 700 C CA . VAL A 1 108 ? 40.049 2.980 30.691 1.000 15.226 108 VAL A CA 1
ATOM 701 C C . VAL A 1 108 ? 38.907 1.979 30.762 1.000 15.782 108 VAL A C 1
ATOM 702 O O . VAL A 1 108 ? 38.565 1.378 29.748 1.000 17.600 108 VAL A O 1
ATOM 706 N N . GLY A 1 109 ? 38.288 1.891 31.951 1.000 15.783 109 GLY A N 1
ATOM 707 C CA . GLY A 1 109 ? 37.158 1.013 32.157 1.000 14.642 109 GLY A CA 1
ATOM 708 C C . GLY A 1 109 ? 36.018 1.773 32.808 1.000 14.417 109 GLY A C 1
ATOM 709 O O . GLY A 1 109 ? 36.275 2.551 33.720 1.000 16.208 109 GLY A O 1
ATOM 710 N N . HIS A 1 110 ? 34.781 1.518 32.358 1.000 13.559 110 HIS A N 1
ATOM 711 C CA . HIS A 1 110 ? 33.594 2.129 32.940 1.000 12.936 110 HIS A CA 1
ATOM 712 C C . HIS A 1 110 ? 32.740 1.041 33.605 1.000 15.160 110 HIS A C 1
ATOM 713 O O . HIS A 1 110 ? 32.515 -0.019 32.991 1.000 15.565 110 HIS A O 1
ATOM 720 N N . SER A 1 111 ? 32.241 1.299 34.832 1.000 15.012 111 SER A N 1
ATOM 721 C CA . SER A 1 111 ? 31.295 0.400 35.502 1.000 15.545 111 SER A CA 1
ATOM 722 C C . SER A 1 111 ? 31.885 -1.018 35.573 1.000 15.746 111 SER A C 1
ATOM 723 O O . SER A 1 111 ? 33.013 -1.156 36.048 1.000 15.591 111 SER A O 1
ATOM 726 N N . MET A 1 112 ? 31.176 -2.060 35.124 1.000 16.031 112 MET A N 1
ATOM 727 C CA . MET A 1 112 ? 31.672 -3.438 35.139 1.000 16.964 112 MET A CA 1
ATOM 728 C C . MET A 1 112 ? 33.000 -3.571 34.394 1.000 16.567 112 MET A C 1
ATOM 729 O O . MET A 1 112 ? 33.738 -4.487 34.642 1.000 16.611 112 MET A O 1
ATOM 734 N N . GLY A 1 113 ? 33.251 -2.669 33.444 1.000 15.044 113 GLY A N 1
ATOM 735 C CA . GLY A 1 113 ? 34.503 -2.673 32.712 1.000 15.378 113 GLY A CA 1
ATOM 736 C C . GLY A 1 113 ? 35.722 -2.574 33.636 1.000 17.122 113 GLY A C 1
ATOM 737 O O . GLY A 1 113 ? 36.778 -3.026 33.268 1.000 15.253 113 GLY A O 1
ATOM 738 N N . GLY A 1 114 ? 35.562 -1.968 34.811 1.000 13.752 114 GLY A N 1
ATOM 739 C CA . GLY A 1 114 ? 36.648 -1.919 35.777 1.000 16.687 114 GLY A CA 1
ATOM 740 C C . GLY A 1 114 ? 37.109 -3.318 36.211 1.000 15.668 114 GLY A C 1
ATOM 741 O O . GLY A 1 114 ? 38.278 -3.515 36.461 1.000 17.110 114 GLY A O 1
ATOM 742 N N . LEU A 1 115 ? 36.193 -4.293 36.264 1.000 14.408 115 LEU A N 1
ATOM 743 C CA . LEU A 1 115 ? 36.572 -5.667 36.626 1.000 18.054 115 LEU A CA 1
ATOM 744 C C . LEU A 1 115 ? 37.475 -6.230 35.529 1.000 17.810 115 LEU A C 1
ATOM 745 O O . LEU A 1 115 ? 38.494 -6.822 35.832 1.000 17.238 115 LEU A O 1
ATOM 750 N N . ALA A 1 116 ? 37.052 -6.041 34.260 1.000 16.831 116 ALA A N 1
ATOM 751 C CA . ALA A 1 116 ? 37.832 -6.513 33.122 1.000 16.906 116 ALA A CA 1
ATOM 752 C C . ALA A 1 116 ? 39.221 -5.899 33.083 1.000 15.887 116 ALA A C 1
ATOM 753 O O . ALA A 1 116 ? 40.177 -6.642 32.855 1.000 18.076 116 ALA A O 1
ATOM 755 N N . ILE A 1 117 ? 39.333 -4.568 33.274 1.000 15.137 117 ILE A N 1
ATOM 756 C CA . ILE A 1 117 ? 40.644 -3.943 33.169 1.000 17.169 117 ILE A CA 1
ATOM 757 C C . ILE A 1 117 ? 41.522 -4.350 34.367 1.000 17.043 117 ILE A C 1
ATOM 758 O O . ILE A 1 117 ? 42.736 -4.431 34.229 1.000 17.284 117 ILE A O 1
ATOM 763 N N . THR A 1 118 ? 40.926 -4.556 35.552 1.000 17.176 118 THR A N 1
ATOM 764 C CA . THR A 1 118 ? 41.695 -4.961 36.715 1.000 17.477 118 THR A CA 1
ATOM 765 C C . THR A 1 118 ? 42.316 -6.333 36.433 1.000 18.365 118 THR A C 1
ATOM 766 O O . THR A 1 118 ? 43.508 -6.543 36.685 1.000 18.854 118 THR A O 1
ATOM 770 N N . ALA A 1 119 ? 41.501 -7.269 35.977 1.000 18.293 119 ALA A N 1
ATOM 771 C CA . ALA A 1 119 ? 41.963 -8.607 35.685 1.000 17.851 119 ALA A CA 1
ATOM 772 C C . ALA A 1 119 ? 43.060 -8.557 34.621 1.000 16.784 119 ALA A C 1
ATOM 773 O O . ALA A 1 119 ? 44.044 -9.277 34.753 1.000 19.145 119 ALA A O 1
ATOM 775 N N . ALA A 1 120 ? 42.832 -7.784 33.531 1.000 16.568 120 ALA A N 1
ATOM 776 C CA . ALA A 1 120 ? 43.813 -7.684 32.454 1.000 16.434 120 ALA A CA 1
ATOM 777 C C . ALA A 1 120 ? 45.149 -7.137 32.956 1.000 16.703 120 ALA A C 1
ATOM 778 O O . ALA A 1 120 ? 46.196 -7.647 32.571 1.000 18.547 120 ALA A O 1
ATOM 780 N N . ALA A 1 121 ? 45.093 -6.094 33.772 1.000 19.235 121 ALA A N 1
ATOM 781 C CA . ALA A 1 121 ? 46.298 -5.405 34.190 1.000 17.956 121 ALA A CA 1
ATOM 782 C C . ALA A 1 121 ? 47.142 -6.261 35.139 1.000 19.708 121 ALA A C 1
ATOM 783 O O . ALA A 1 121 ? 48.361 -6.179 35.098 1.000 21.153 121 ALA A O 1
ATOM 785 N N . GLU A 1 122 ? 46.503 -7.062 36.001 1.000 19.068 122 GLU A N 1
ATOM 786 C CA . GLU A 1 122 ? 47.270 -7.948 36.896 1.000 21.487 122 GLU A CA 1
ATOM 787 C C . GLU A 1 122 ? 47.949 -9.039 36.051 1.000 23.259 122 GLU A C 1
ATOM 788 O O . GLU A 1 122 ? 49.109 -9.386 36.279 1.000 22.824 122 GLU A O 1
ATOM 794 N N . ARG A 1 123 ? 47.211 -9.594 35.076 1.000 20.228 123 ARG A N 1
ATOM 795 C CA . ARG A 1 123 ? 47.744 -10.674 34.241 1.000 20.909 123 ARG A CA 1
ATOM 796 C C . ARG A 1 123 ? 48.899 -10.148 33.385 1.000 21.501 123 ARG A C 1
ATOM 797 O O . ARG A 1 123 ? 49.895 -10.840 33.231 1.000 24.108 123 ARG A O 1
ATOM 805 N N . ALA A 1 124 ? 48.767 -8.924 32.859 1.000 20.889 124 ALA A N 1
ATOM 806 C CA . ALA A 1 124 ? 49.733 -8.405 31.892 1.000 22.460 124 ALA A CA 1
ATOM 807 C C . ALA A 1 124 ? 49.860 -6.885 32.028 1.000 22.965 124 ALA A C 1
ATOM 808 O O . ALA A 1 124 ? 49.343 -6.111 31.200 1.000 22.484 124 ALA A O 1
ATOM 810 N N . PRO A 1 125 ? 50.571 -6.415 33.073 1.000 19.548 125 PRO A N 1
ATOM 811 C CA . PRO A 1 125 ? 50.700 -4.990 33.303 1.000 21.458 125 PRO A CA 1
ATOM 812 C C . PRO A 1 125 ? 51.685 -4.263 32.393 1.000 22.500 125 PRO A C 1
ATOM 813 O O . PRO A 1 125 ? 51.643 -3.050 32.328 1.000 23.134 125 PRO A O 1
ATOM 817 N N . GLU A 1 126 ? 52.512 -4.998 31.640 1.000 22.149 126 GLU A N 1
ATOM 818 C CA . GLU A 1 126 ? 53.709 -4.419 31.023 1.000 24.559 126 GLU A CA 1
ATOM 819 C C . GLU A 1 126 ? 53.435 -3.304 29.991 1.000 23.026 126 GLU A C 1
ATOM 820 O O . GLU A 1 126 ? 54.275 -2.402 29.801 1.000 27.955 126 GLU A O 1
ATOM 826 N N . LYS A 1 127 ? 52.357 -3.441 29.237 1.000 24.258 127 LYS A N 1
ATOM 827 C CA . LYS A 1 127 ? 52.069 -2.535 28.132 1.000 23.805 127 LYS A CA 1
ATOM 828 C C . LYS A 1 127 ? 51.163 -1.378 28.559 1.000 22.406 127 LYS A C 1
ATOM 829 O O . LYS A 1 127 ? 50.739 -0.595 27.697 1.000 22.867 127 LYS A O 1
ATOM 835 N N . ILE A 1 128 ? 50.853 -1.271 29.865 1.000 21.185 128 ILE A N 1
ATOM 836 C CA . ILE A 1 128 ? 49.919 -0.267 30.365 1.000 18.842 128 ILE A CA 1
ATOM 837 C C . ILE A 1 128 ? 50.647 0.855 31.121 1.000 20.183 128 ILE A C 1
ATOM 838 O O . ILE A 1 128 ? 51.326 0.616 32.159 1.000 22.657 128 ILE A O 1
ATOM 843 N N . ALA A 1 129 ? 50.546 2.083 30.576 1.000 20.894 129 ALA A N 1
ATOM 844 C CA . ALA A 1 129 ? 51.133 3.260 31.211 1.000 23.180 129 ALA A CA 1
ATOM 845 C C . ALA A 1 129 ? 50.303 3.759 32.387 1.000 20.678 129 ALA A C 1
ATOM 846 O O . ALA A 1 129 ? 50.859 4.189 33.404 1.000 22.692 129 ALA A O 1
ATOM 848 N N . LYS A 1 130 ? 48.990 3.794 32.198 1.000 21.158 130 LYS A N 1
ATOM 849 C CA . LYS A 1 130 ? 48.064 4.410 33.133 1.000 21.427 130 LYS A CA 1
ATOM 850 C C . LYS A 1 130 ? 46.765 3.622 33.078 1.000 19.442 130 LYS A C 1
ATOM 851 O O . LYS A 1 130 ? 46.345 3.193 31.975 1.000 20.508 130 LYS A O 1
ATOM 857 N N . ILE A 1 131 ? 46.120 3.437 34.238 1.000 17.501 131 ILE A N 1
ATOM 858 C CA . ILE A 1 131 ? 44.860 2.701 34.291 1.000 16.199 131 ILE A CA 1
ATOM 859 C C . ILE A 1 131 ? 43.815 3.642 34.894 1.000 17.946 131 ILE A C 1
ATOM 860 O O . ILE A 1 131 ? 44.112 4.356 35.875 1.000 17.950 131 ILE A O 1
ATOM 864 N N . VAL A 1 132 ? 42.649 3.735 34.232 1.000 17.191 132 VAL A N 1
ATOM 865 C CA . VAL A 1 132 ? 41.648 4.743 34.557 1.000 15.735 132 VAL A CA 1
ATOM 866 C C . VAL A 1 132 ? 40.332 4.058 34.843 1.000 16.329 132 VAL A C 1
ATOM 867 O O . VAL A 1 132 ? 39.809 3.351 33.976 1.000 15.912 132 VAL A O 1
ATOM 871 N N . TYR A 1 133 ? 39.784 4.331 36.019 1.000 14.570 133 TYR A N 1
ATOM 872 C CA . TYR A 1 133 ? 38.501 3.790 36.433 1.000 14.373 133 TYR A CA 1
ATOM 873 C C . TYR A 1 133 ? 37.465 4.899 36.428 1.000 14.714 133 TYR A C 1
ATOM 874 O O . TYR A 1 133 ? 37.506 5.785 37.241 1.000 16.508 133 TYR A O 1
ATOM 883 N N . LEU A 1 134 ? 36.535 4.812 35.483 1.000 14.715 134 LEU A N 1
ATOM 884 C CA . LEU A 1 134 ? 35.473 5.802 35.338 1.000 14.756 134 LEU A CA 1
ATOM 885 C C . LEU A 1 134 ? 34.228 5.244 35.995 1.000 15.548 134 LEU A C 1
ATOM 886 O O . LEU A 1 134 ? 33.563 4.358 35.399 1.000 15.067 134 LEU A O 1
ATOM 891 N N . ALA A 1 135 ? 33.873 5.778 37.173 1.000 15.276 135 ALA A N 1
ATOM 892 C CA . ALA A 1 135 ? 32.685 5.301 37.873 1.000 16.656 135 ALA A CA 1
ATOM 893 C C . ALA A 1 135 ? 32.616 3.774 37.763 1.000 18.004 135 ALA A C 1
ATOM 894 O O . ALA A 1 135 ? 31.604 3.212 37.302 1.000 18.576 135 ALA A O 1
ATOM 896 N N . ALA A 1 136 ? 33.715 3.114 38.131 1.000 15.279 136 ALA A N 1
ATOM 897 C CA . ALA A 1 136 ? 33.921 1.713 37.822 1.000 14.623 136 ALA A CA 1
ATOM 898 C C . ALA A 1 136 ? 34.270 0.892 39.043 1.000 16.961 136 ALA A C 1
ATOM 899 O O . ALA A 1 136 ? 34.742 1.417 40.061 1.000 17.024 136 ALA A O 1
ATOM 901 N N . PHE A 1 137 ? 34.083 -0.422 38.901 1.000 15.144 137 PHE A N 1
ATOM 902 C CA . PHE A 1 137 ? 34.542 -1.334 39.951 1.000 15.457 137 PHE A CA 1
ATOM 903 C C . PHE A 1 137 ? 36.064 -1.313 39.938 1.000 16.971 137 PHE A C 1
ATOM 904 O O . PHE A 1 137 ? 36.672 -1.594 38.908 1.000 18.097 137 PHE A O 1
ATOM 912 N N . MET A 1 138 ? 36.675 -0.968 41.071 1.000 17.448 138 MET A N 1
ATOM 913 C CA . MET A 1 138 ? 38.122 -1.033 41.228 1.000 17.083 138 MET A CA 1
ATOM 914 C C . MET A 1 138 ? 38.351 -1.834 42.496 1.000 18.035 138 MET A C 1
ATOM 915 O O . MET A 1 138 ? 38.618 -1.277 43.549 1.000 19.527 138 MET A O 1
ATOM 920 N N . PRO A 1 139 ? 38.098 -3.142 42.444 1.000 17.187 139 PRO A N 1
ATOM 921 C CA . PRO A 1 139 ? 38.009 -3.945 43.659 1.000 18.805 139 PRO A CA 1
ATOM 922 C C . PRO A 1 139 ? 39.336 -4.237 44.347 1.000 20.566 139 PRO A C 1
ATOM 923 O O . PRO A 1 139 ? 40.375 -4.316 43.711 1.000 19.783 139 PRO A O 1
ATOM 927 N N . ALA A 1 140 ? 39.264 -4.380 45.680 1.000 18.756 140 ALA A N 1
ATOM 928 C CA . ALA A 1 140 ? 40.388 -4.844 46.485 1.000 20.793 140 ALA A CA 1
ATOM 929 C C . ALA A 1 140 ? 40.785 -6.241 46.034 1.000 21.129 140 ALA A C 1
ATOM 930 O O . ALA A 1 140 ? 39.955 -6.989 45.520 1.000 20.097 140 ALA A O 1
ATOM 932 N N . SER A 1 141 ? 42.056 -6.596 46.230 1.000 20.307 141 SER A N 1
ATOM 933 C CA . SER A 1 141 ? 42.534 -7.939 45.914 1.000 20.674 141 SER A CA 1
ATOM 934 C C . SER A 1 141 ? 41.645 -8.981 46.594 1.000 20.934 141 SER A C 1
ATOM 935 O O . SER A 1 141 ? 41.380 -8.865 47.798 1.000 22.389 141 SER A O 1
ATOM 938 N N . GLY A 1 142 ? 41.155 -9.948 45.822 1.000 22.293 142 GLY A N 1
ATOM 939 C CA . GLY A 1 142 ? 40.432 -11.088 46.358 1.000 22.240 142 GLY A CA 1
ATOM 940 C C . GLY A 1 142 ? 38.948 -10.842 46.673 1.000 22.085 142 GLY A C 1
ATOM 941 O O . GLY A 1 142 ? 38.312 -11.758 47.197 1.000 25.123 142 GLY A O 1
ATOM 942 N N . VAL A 1 143 ? 38.417 -9.649 46.399 1.000 20.612 143 VAL A N 1
ATOM 943 C CA . VAL A 1 143 ? 37.041 -9.311 46.739 1.000 23.259 143 VAL A CA 1
ATOM 944 C C . VAL A 1 143 ? 36.230 -9.238 45.447 1.000 22.597 143 VAL A C 1
ATOM 945 O O . VAL A 1 143 ? 36.500 -8.386 44.614 1.000 20.876 143 VAL A O 1
ATOM 949 N N . PRO A 1 144 ? 35.182 -10.069 45.298 1.000 21.434 144 PRO A N 1
ATOM 950 C CA . PRO A 1 144 ? 34.379 -10.086 44.084 1.000 21.012 144 PRO A CA 1
ATOM 951 C C . PRO A 1 144 ? 33.542 -8.818 43.995 1.000 19.504 144 PRO A C 1
ATOM 952 O O . PRO A 1 144 ? 33.237 -8.223 45.016 1.000 22.246 144 PRO A O 1
ATOM 956 N N . GLY A 1 145 ? 33.195 -8.407 42.772 1.000 19.797 145 GLY A N 1
ATOM 957 C CA . GLY A 1 145 ? 32.387 -7.215 42.574 1.000 18.873 145 GLY A CA 1
ATOM 958 C C . GLY A 1 145 ? 31.031 -7.277 43.287 1.000 21.567 145 GLY A C 1
ATOM 959 O O . GLY A 1 145 ? 30.539 -6.248 43.721 1.000 22.785 145 GLY A O 1
ATOM 960 N N . LEU A 1 146 ? 30.423 -8.473 43.368 1.000 20.177 146 LEU A N 1
ATOM 961 C CA . LEU A 1 146 ? 29.093 -8.630 43.950 1.000 24.730 146 LEU A CA 1
ATOM 962 C C . LEU A 1 146 ? 29.064 -8.155 45.405 1.000 24.205 146 LEU A C 1
ATOM 963 O O . LEU A 1 146 ? 28.059 -7.584 45.832 1.000 26.380 146 LEU A O 1
ATOM 968 N N . ASP A 1 147 ? 30.178 -8.346 46.136 1.000 23.071 147 ASP A N 1
ATOM 969 C CA . ASP A 1 147 ? 30.278 -7.910 47.528 1.000 25.916 147 ASP A CA 1
ATOM 970 C C . ASP A 1 147 ? 30.086 -6.393 47.616 1.000 22.406 147 ASP A C 1
ATOM 971 O O . ASP A 1 147 ? 29.506 -5.920 48.584 1.000 27.101 147 ASP A O 1
ATOM 976 N N . TYR A 1 148 ? 30.651 -5.655 46.656 1.000 20.089 148 TYR A N 1
ATOM 977 C CA . TYR A 1 148 ? 30.535 -4.200 46.579 1.000 18.992 148 TYR A CA 1
ATOM 978 C C . TYR A 1 148 ? 29.104 -3.781 46.235 1.000 20.771 148 TYR A C 1
ATOM 979 O O . TYR A 1 148 ? 28.623 -2.783 46.733 1.000 22.212 148 TYR A O 1
ATOM 988 N N . VAL A 1 149 ? 28.433 -4.510 45.336 1.000 23.151 149 VAL A N 1
ATOM 989 C CA . VAL A 1 149 ? 27.087 -4.132 44.907 1.000 25.566 149 VAL A CA 1
ATOM 990 C C . VAL A 1 149 ? 26.175 -4.116 46.132 1.000 26.544 149 VAL A C 1
ATOM 991 O O . VAL A 1 149 ? 25.293 -3.246 46.219 1.000 27.123 149 VAL A O 1
ATOM 995 N N . ARG A 1 150 ? 26.412 -5.041 47.078 1.000 24.974 150 ARG A N 1
ATOM 996 C CA . ARG A 1 150 ? 25.580 -5.222 48.263 1.000 31.542 150 ARG A CA 1
ATOM 997 C C . ARG A 1 150 ? 26.162 -4.495 49.480 1.000 26.616 150 ARG A C 1
ATOM 998 O O . ARG A 1 150 ? 25.627 -4.594 50.581 1.000 31.559 150 ARG A O 1
ATOM 1006 N N . ALA A 1 151 ? 27.276 -3.777 49.288 1.000 24.624 151 ALA A N 1
ATOM 1007 C CA . ALA A 1 151 ? 27.958 -3.122 50.394 1.000 26.135 151 ALA A CA 1
ATOM 1008 C C . ALA A 1 151 ? 27.099 -1.979 50.929 1.000 25.972 151 ALA A C 1
ATOM 1009 O O . ALA A 1 151 ? 26.284 -1.441 50.201 1.000 23.703 151 ALA A O 1
ATOM 1011 N N . PRO A 1 152 ? 27.271 -1.589 52.212 1.000 25.590 152 PRO A N 1
ATOM 1012 C CA . PRO A 1 152 ? 26.514 -0.493 52.802 1.000 26.594 152 PRO A CA 1
ATOM 1013 C C . PRO A 1 152 ? 26.731 0.811 52.044 1.000 24.052 152 PRO A C 1
ATOM 1014 O O . PRO A 1 152 ? 25.803 1.600 51.928 1.000 26.596 152 PRO A O 1
ATOM 1018 N N . GLU A 1 153 ? 27.921 0.986 51.439 1.000 22.452 153 GLU A N 1
ATOM 1019 C CA . GLU A 1 153 ? 28.266 2.211 50.724 1.000 23.285 153 GLU A CA 1
ATOM 1020 C C . GLU A 1 153 ? 27.381 2.376 49.475 1.000 20.969 153 GLU A C 1
ATOM 1021 O O . GLU A 1 153 ? 27.278 3.471 48.953 1.000 22.766 153 GLU A O 1
ATOM 1027 N N . ASN A 1 154 ? 26.747 1.288 49.000 1.000 21.043 154 ASN A N 1
ATOM 1028 C CA . ASN A 1 154 ? 25.926 1.313 47.779 1.000 20.514 154 ASN A CA 1
ATOM 1029 C C . ASN A 1 154 ? 24.428 1.219 48.106 1.000 22.184 154 ASN A C 1
ATOM 1030 O O . ASN A 1 154 ? 23.596 1.093 47.189 1.000 26.797 154 ASN A O 1
ATOM 1035 N N . LYS A 1 155 ? 24.067 1.314 49.386 1.000 25.673 155 LYS A N 1
ATOM 1036 C CA . LYS A 1 155 ? 22.662 1.292 49.736 1.000 29.119 155 LYS A CA 1
ATOM 1037 C C . LYS A 1 155 ? 21.947 2.407 48.979 1.000 28.895 155 LYS A C 1
ATOM 1038 O O . LYS A 1 155 ? 22.348 3.570 49.062 1.000 29.247 155 LYS A O 1
ATOM 1042 N N . GLY A 1 156 ? 20.844 2.038 48.297 1.000 31.668 156 GLY A N 1
ATOM 1043 C CA . GLY A 1 156 ? 20.101 3.007 47.511 1.000 29.705 156 GLY A CA 1
ATOM 1044 C C . GLY A 1 156 ? 20.306 2.840 46.007 1.000 28.825 156 GLY A C 1
ATOM 1045 O O . GLY A 1 156 ? 19.532 3.376 45.228 1.000 30.416 156 GLY A O 1
ATOM 1046 N N . GLU A 1 157 ? 21.319 2.065 45.621 1.000 24.762 157 GLU A N 1
ATOM 1047 C CA . GLU A 1 157 ? 21.606 1.806 44.224 1.000 24.569 157 GLU A CA 1
ATOM 1048 C C . GLU A 1 157 ? 20.286 1.590 43.458 1.000 26.233 157 GLU A C 1
ATOM 1049 O O . GLU A 1 157 ? 19.489 0.770 43.891 1.000 28.698 157 GLU A O 1
ATOM 1055 N N . MET A 1 158 ? 20.076 2.271 42.315 1.000 24.674 158 MET A N 1
ATOM 1056 C CA . MET A 1 158 ? 18.773 2.281 41.640 1.000 24.756 158 MET A CA 1
ATOM 1057 C C . MET A 1 158 ? 18.659 1.220 40.538 1.000 25.421 158 MET A C 1
ATOM 1058 O O . MET A 1 158 ? 17.656 1.235 39.811 1.000 32.787 158 MET A O 1
ATOM 1063 N N . LEU A 1 159 ? 19.606 0.283 40.460 1.000 30.850 159 LEU A N 1
ATOM 1064 C CA . LEU A 1 159 ? 19.551 -0.825 39.496 1.000 30.985 159 LEU A CA 1
ATOM 1065 C C . LEU A 1 159 ? 18.631 -1.942 40.009 1.000 28.346 159 LEU A C 1
ATOM 1066 O O . LEU A 1 159 ? 17.974 -2.588 39.212 1.000 31.136 159 LEU A O 1
ATOM 1069 N N . ALA A 1 160 ? 18.575 -2.168 41.329 1.000 28.895 160 ALA A N 1
ATOM 1070 C CA . ALA A 1 160 ? 17.732 -3.205 41.924 1.000 34.325 160 ALA A CA 1
ATOM 1071 C C . ALA A 1 160 ? 16.333 -3.240 41.280 1.000 32.089 160 ALA A C 1
ATOM 1072 O O . ALA A 1 160 ? 15.920 -4.271 40.746 1.000 29.195 160 ALA A O 1
ATOM 1073 N N . PRO A 1 161 ? 15.555 -2.142 41.302 1.000 32.331 161 PRO A N 1
ATOM 1074 C CA . PRO A 1 161 ? 14.198 -2.138 40.734 1.000 31.601 161 PRO A CA 1
ATOM 1075 C C . PRO A 1 161 ? 14.098 -2.408 39.222 1.000 27.578 161 PRO A C 1
ATOM 1076 O O . PRO A 1 161 ? 13.010 -2.659 38.760 1.000 29.013 161 PRO A O 1
ATOM 1080 N N . LEU A 1 162 ? 15.219 -2.381 38.472 1.000 26.060 162 LEU A N 1
ATOM 1081 C CA . LEU A 1 162 ? 15.219 -2.697 37.050 1.000 25.257 162 LEU A CA 1
ATOM 1082 C C . LEU A 1 162 ? 15.508 -4.177 36.815 1.000 24.531 162 LEU A C 1
ATOM 1083 O O . LEU A 1 162 ? 15.560 -4.606 35.676 1.000 26.223 162 LEU A O 1
ATOM 1088 N N . MET A 1 163 ? 15.784 -4.970 37.845 1.000 25.774 163 MET A N 1
ATOM 1089 C CA . MET A 1 163 ? 16.184 -6.351 37.599 1.000 27.145 163 MET A CA 1
ATOM 1090 C C . MET A 1 163 ? 14.966 -7.202 37.218 1.000 24.157 163 MET A C 1
ATOM 1091 O O . MET A 1 163 ? 13.918 -7.053 37.847 1.000 26.190 163 MET A O 1
ATOM 1096 N N . LEU A 1 164 ? 15.090 -8.020 36.150 1.000 23.981 164 LEU A N 1
ATOM 1097 C CA . LEU A 1 164 ? 13.982 -8.840 35.669 1.000 25.519 164 LEU A CA 1
ATOM 1098 C C . LEU A 1 164 ? 14.273 -10.340 35.753 1.000 28.004 164 LEU A C 1
ATOM 1099 O O . LEU A 1 164 ? 13.425 -11.135 35.371 1.000 33.194 164 LEU A O 1
ATOM 1104 N N . ALA A 1 165 ? 15.433 -10.749 36.256 1.000 28.028 165 ALA A N 1
ATOM 1105 C CA . ALA A 1 165 ? 15.663 -12.171 36.450 1.000 30.132 165 ALA A CA 1
ATOM 1106 C C . ALA A 1 165 ? 16.399 -12.405 37.757 1.000 31.375 165 ALA A C 1
ATOM 1107 O O . ALA A 1 165 ? 17.153 -11.535 38.204 1.000 30.918 165 ALA A O 1
ATOM 1109 N N . SER A 1 166 ? 16.170 -13.581 38.359 1.000 33.878 166 SER A N 1
ATOM 1110 C CA . SER A 1 166 ? 17.023 -14.010 39.456 1.000 34.602 166 SER A CA 1
ATOM 1111 C C . SER A 1 166 ? 18.309 -14.589 38.864 1.000 31.996 166 SER A C 1
ATOM 1112 O O . SER A 1 166 ? 18.221 -15.502 38.052 1.000 35.455 166 SER A O 1
ATOM 1115 N N . PRO A 1 167 ? 19.513 -14.094 39.235 1.000 31.281 167 PRO A N 1
ATOM 1116 C CA . PRO A 1 167 ? 20.760 -14.631 38.684 1.000 34.374 167 PRO A CA 1
ATOM 1117 C C . PRO A 1 167 ? 20.969 -16.113 38.990 1.000 30.746 167 PRO A C 1
ATOM 1118 O O . PRO A 1 167 ? 21.632 -16.776 38.199 1.000 32.551 167 PRO A O 1
ATOM 1122 N N . ARG A 1 168 ? 20.392 -16.629 40.091 1.000 31.964 168 ARG A N 1
ATOM 1123 C CA . ARG A 1 168 ? 20.544 -18.043 40.416 1.000 34.365 168 ARG A CA 1
ATOM 1124 C C . ARG A 1 168 ? 19.760 -18.872 39.393 1.000 34.641 168 ARG A C 1
ATOM 1125 O O . ARG A 1 168 ? 20.155 -19.976 39.053 1.000 39.213 168 ARG A O 1
ATOM 1127 N N . VAL A 1 169 ? 18.658 -18.335 38.868 1.000 32.403 169 VAL A N 1
ATOM 1128 C CA . VAL A 1 169 ? 17.860 -19.044 37.878 1.000 35.155 169 VAL A CA 1
ATOM 1129 C C . VAL A 1 169 ? 18.491 -18.842 36.496 1.000 30.225 169 VAL A C 1
ATOM 1130 O O . VAL A 1 169 ? 18.751 -19.807 35.811 1.000 32.794 169 VAL A O 1
ATOM 1134 N N . ALA A 1 170 ? 18.748 -17.600 36.084 1.000 27.946 170 ALA A N 1
ATOM 1135 C CA . ALA A 1 170 ? 19.096 -17.264 34.701 1.000 27.171 170 ALA A CA 1
ATOM 1136 C C . ALA A 1 170 ? 20.590 -17.362 34.367 1.000 23.970 170 ALA A C 1
ATOM 1137 O O . ALA A 1 170 ? 20.933 -17.532 33.210 1.000 23.688 170 ALA A O 1
ATOM 1139 N N . GLY A 1 171 ? 21.479 -17.211 35.352 1.000 23.038 171 GLY A N 1
ATOM 1140 C CA . GLY A 1 171 ? 22.904 -17.156 35.096 1.000 20.677 171 GLY A CA 1
ATOM 1141 C C . GLY A 1 171 ? 23.307 -15.810 34.531 1.000 20.557 171 GLY A C 1
ATOM 1142 O O . GLY A 1 171 ? 24.432 -15.647 34.067 1.000 21.549 171 GLY A O 1
ATOM 1143 N N . ALA A 1 172 ? 22.384 -14.844 34.579 1.000 21.522 172 ALA A N 1
ATOM 1144 C CA . ALA A 1 172 ? 22.653 -13.492 34.125 1.000 21.780 172 ALA A CA 1
ATOM 1145 C C . ALA A 1 172 ? 21.850 -12.485 34.948 1.000 20.486 172 ALA A C 1
ATOM 1146 O O . ALA A 1 172 ? 20.838 -12.865 35.549 1.000 22.971 172 ALA A O 1
ATOM 1148 N N . LEU A 1 173 ? 22.269 -11.214 34.903 1.000 20.673 173 LEU A N 1
ATOM 1149 C CA . LEU A 1 173 ? 21.448 -10.104 35.380 1.000 22.961 173 LEU A CA 1
ATOM 1150 C C . LEU A 1 173 ? 20.761 -9.533 34.146 1.000 21.441 173 LEU A C 1
ATOM 1151 O O . LEU A 1 173 ? 21.382 -9.365 33.105 1.000 21.222 173 LEU A O 1
ATOM 1156 N N . ARG A 1 174 ? 19.450 -9.368 34.229 1.000 20.011 174 ARG A N 1
ATOM 1157 C CA . ARG A 1 174 ? 18.652 -9.083 33.039 1.000 19.869 174 ARG A CA 1
ATOM 1158 C C . ARG A 1 174 ? 17.884 -7.775 33.216 1.000 22.710 174 ARG A C 1
ATOM 1159 O O . ARG A 1 174 ? 17.285 -7.535 34.265 1.000 26.167 174 ARG A O 1
ATOM 1167 N N . ILE A 1 175 ? 17.885 -6.953 32.171 1.000 21.861 175 ILE A N 1
ATOM 1168 C CA . ILE A 1 175 ? 17.056 -5.748 32.130 1.000 20.130 175 ILE A CA 1
ATOM 1169 C C . ILE A 1 175 ? 16.290 -5.807 30.813 1.000 21.702 175 ILE A C 1
ATOM 1170 O O . ILE A 1 175 ? 16.603 -6.668 29.992 1.000 20.979 175 ILE A O 1
ATOM 1175 N N . ASP A 1 176 ? 15.327 -4.905 30.615 1.000 21.235 176 ASP A N 1
ATOM 1176 C CA . ASP A 1 176 ? 14.575 -4.846 29.363 1.000 20.525 176 ASP A CA 1
ATOM 1177 C C . ASP A 1 176 ? 14.692 -3.463 28.739 1.000 19.619 176 ASP A C 1
ATOM 1178 O O . ASP A 1 176 ? 13.847 -2.610 28.957 1.000 22.437 176 ASP A O 1
ATOM 1183 N N . PRO A 1 177 ? 15.743 -3.222 27.934 1.000 21.143 177 PRO A N 1
ATOM 1184 C CA . PRO A 1 177 ? 15.910 -1.944 27.268 1.000 19.751 177 PRO A CA 1
ATOM 1185 C C . PRO A 1 177 ? 14.813 -1.676 26.242 1.000 21.405 177 PRO A C 1
ATOM 1186 O O . PRO A 1 177 ? 14.739 -0.563 25.758 1.000 21.327 177 PRO A O 1
ATOM 1190 N N . ARG A 1 178 ? 14.015 -2.691 25.893 1.000 19.475 178 ARG A N 1
ATOM 1191 C CA . ARG A 1 178 ? 12.962 -2.551 24.893 1.000 22.348 178 ARG A CA 1
ATOM 1192 C C . ARG A 1 178 ? 11.591 -2.539 25.573 1.000 22.679 178 ARG A C 1
ATOM 1193 O O . ARG A 1 178 ? 10.567 -2.712 24.903 1.000 23.652 178 ARG A O 1
ATOM 1201 N N . SER A 1 179 ? 11.565 -2.244 26.877 1.000 22.061 179 SER A N 1
ATOM 1202 C CA . SER A 1 179 ? 10.305 -2.152 27.617 1.000 23.374 179 SER A CA 1
ATOM 1203 C C . SER A 1 179 ? 9.346 -1.167 26.966 1.000 23.390 179 SER A C 1
ATOM 1204 O O . SER A 1 179 ? 9.790 -0.152 26.443 1.000 25.235 179 SER A O 1
ATOM 1207 N N . GLY A 1 180 ? 8.041 -1.465 27.046 1.000 23.050 180 GLY A N 1
ATOM 1208 C CA . GLY A 1 180 ? 7.034 -0.538 26.576 1.000 24.352 180 GLY A CA 1
ATOM 1209 C C . GLY A 1 180 ? 6.362 0.129 27.758 1.000 25.425 180 GLY A C 1
ATOM 1210 O O . GLY A 1 180 ? 5.369 0.826 27.591 1.000 27.404 180 GLY A O 1
ATOM 1211 N N . ASP A 1 181 ? 6.939 -0.094 28.946 1.000 24.887 181 ASP A N 1
ATOM 1212 C CA A ASP A 1 181 ? 6.405 0.481 30.178 0.500 24.870 181 ASP A CA 1
ATOM 1213 C CA B ASP A 1 181 ? 6.405 0.482 30.178 0.500 24.869 181 ASP A CA 1
ATOM 1214 C C . ASP A 1 181 ? 7.101 1.824 30.480 1.000 24.687 181 ASP A C 1
ATOM 1215 O O . ASP A 1 181 ? 8.340 1.933 30.693 1.000 22.902 181 ASP A O 1
ATOM 1221 N N . ALA A 1 182 ? 6.287 2.891 30.519 1.000 24.899 182 ALA A N 1
ATOM 1222 C CA . ALA A 1 182 ? 6.828 4.211 30.754 1.000 24.333 182 ALA A CA 1
ATOM 1223 C C . ALA A 1 182 ? 7.546 4.259 32.102 1.000 23.351 182 ALA A C 1
ATOM 1224 O O . ALA A 1 182 ? 8.563 4.923 32.175 1.000 23.375 182 ALA A O 1
ATOM 1226 N N . ALA A 1 183 ? 7.028 3.616 33.154 1.000 22.544 183 ALA A N 1
ATOM 1227 C CA . ALA A 1 183 ? 7.686 3.754 34.451 1.000 23.531 183 ALA A CA 1
ATOM 1228 C C . ALA A 1 183 ? 9.077 3.126 34.410 1.000 23.477 183 ALA A C 1
ATOM 1229 O O . ALA A 1 183 ? 10.042 3.673 34.950 1.000 22.276 183 ALA A O 1
ATOM 1231 N N . TYR A 1 184 ? 9.175 1.953 33.799 1.000 22.126 184 TYR A N 1
ATOM 1232 C CA . TYR A 1 184 ? 10.437 1.232 33.733 1.000 20.946 184 TYR A CA 1
ATOM 1233 C C . TYR A 1 184 ? 11.473 2.053 32.953 1.000 20.119 184 TYR A C 1
ATOM 1234 O O . TYR A 1 184 ? 12.632 2.152 33.368 1.000 22.520 184 TYR A O 1
ATOM 1243 N N . ARG A 1 185 ? 11.048 2.602 31.796 1.000 20.860 185 ARG A N 1
ATOM 1244 C CA . ARG A 1 185 ? 11.958 3.358 30.964 1.000 20.110 185 ARG A CA 1
ATOM 1245 C C . ARG A 1 185 ? 12.406 4.633 31.684 1.000 20.886 185 ARG A C 1
ATOM 1246 O O . ARG A 1 185 ? 13.543 5.019 31.528 1.000 20.768 185 ARG A O 1
ATOM 1254 N N . ALA A 1 186 ? 11.509 5.298 32.430 1.000 21.639 186 ALA A N 1
ATOM 1255 C CA . ALA A 1 186 ? 11.890 6.469 33.219 1.000 19.251 186 ALA A CA 1
ATOM 1256 C C . ALA A 1 186 ? 12.928 6.079 34.270 1.000 19.648 186 ALA A C 1
ATOM 1257 O O . ALA A 1 186 ? 13.847 6.843 34.507 1.000 20.643 186 ALA A O 1
ATOM 1259 N N . LEU A 1 187 ? 12.754 4.907 34.897 1.000 19.419 187 LEU A N 1
ATOM 1260 C CA . LEU A 1 187 ? 13.668 4.492 35.955 1.000 20.075 187 LEU A CA 1
ATOM 1261 C C . LEU A 1 187 ? 15.039 4.198 35.347 1.000 20.506 187 LEU A C 1
ATOM 1262 O O . LEU A 1 187 ? 16.049 4.617 35.870 1.000 18.985 187 LEU A O 1
ATOM 1267 N N . ALA A 1 188 ? 15.070 3.558 34.173 1.000 19.722 188 ALA A N 1
ATOM 1268 C CA . ALA A 1 188 ? 16.328 3.294 33.507 1.000 20.299 188 ALA A CA 1
ATOM 1269 C C . ALA A 1 188 ? 17.083 4.598 33.239 1.000 18.149 188 ALA A C 1
ATOM 1270 O O . ALA A 1 188 ? 18.283 4.661 33.474 1.000 19.056 188 ALA A O 1
ATOM 1272 N N . LYS A 1 189 ? 16.394 5.636 32.783 1.000 17.345 189 LYS A N 1
ATOM 1273 C CA . LYS A 1 189 ? 17.076 6.897 32.551 1.000 17.772 189 LYS A CA 1
ATOM 1274 C C . LYS A 1 189 ? 17.535 7.516 33.875 1.000 18.121 189 LYS A C 1
ATOM 1275 O O . LYS A 1 189 ? 18.643 8.062 33.936 1.000 19.037 189 LYS A O 1
ATOM 1281 N N . ARG A 1 190 ? 16.662 7.495 34.904 1.000 17.311 190 ARG A N 1
ATOM 1282 C CA . ARG A 1 190 ? 17.043 8.112 36.169 1.000 20.084 190 ARG A CA 1
ATOM 1283 C C . ARG A 1 190 ? 18.301 7.441 36.746 1.000 20.090 190 ARG A C 1
ATOM 1284 O O . ARG A 1 190 ? 19.147 8.121 37.304 1.000 20.561 190 ARG A O 1
ATOM 1292 N N . ALA A 1 191 ? 18.404 6.112 36.614 1.000 19.597 191 ALA A N 1
ATOM 1293 C CA . ALA A 1 191 ? 19.476 5.332 37.217 1.000 19.058 191 ALA A CA 1
ATOM 1294 C C . ALA A 1 191 ? 20.820 5.504 36.482 1.000 18.018 191 ALA A C 1
ATOM 1295 O O . ALA A 1 191 ? 21.849 5.564 37.136 1.000 19.142 191 ALA A O 1
ATOM 1297 N N . LEU A 1 192 ? 20.810 5.568 35.144 1.000 17.115 192 LEU A N 1
ATOM 1298 C CA . LEU A 1 192 ? 22.026 5.541 34.336 1.000 17.798 192 LEU A CA 1
ATOM 1299 C C . LEU A 1 192 ? 22.345 6.832 33.590 1.000 17.157 192 LEU A C 1
ATOM 1300 O O . LEU A 1 192 ? 23.528 7.129 33.392 1.000 17.991 192 LEU A O 1
ATOM 1305 N N . TYR A 1 193 ? 21.316 7.628 33.264 1.000 17.047 193 TYR A N 1
ATOM 1306 C CA . TYR A 1 193 ? 21.458 8.743 32.332 1.000 17.908 193 TYR A CA 1
ATOM 1307 C C . TYR A 1 193 ? 20.602 9.943 32.743 1.000 16.953 193 TYR A C 1
ATOM 1308 O O . TYR A 1 193 ? 19.984 10.551 31.891 1.000 19.431 193 TYR A O 1
ATOM 1317 N N . ASP A 1 194 ? 20.533 10.294 34.035 1.000 16.296 194 ASP A N 1
ATOM 1318 C CA . ASP A 1 194 ? 19.592 11.325 34.452 1.000 18.839 194 ASP A CA 1
ATOM 1319 C C . ASP A 1 194 ? 19.904 12.675 33.811 1.000 19.434 194 ASP A C 1
ATOM 1320 O O . ASP A 1 194 ? 18.985 13.456 33.557 1.000 20.372 194 ASP A O 1
ATOM 1325 N N . ASP A 1 195 ? 21.183 12.950 33.561 1.000 18.029 195 ASP A N 1
ATOM 1326 C CA . ASP A 1 195 ? 21.629 14.222 33.023 1.000 19.835 195 ASP A CA 1
ATOM 1327 C C . ASP A 1 195 ? 21.640 14.228 31.494 1.000 20.893 195 ASP A C 1
ATOM 1328 O O . ASP A 1 195 ? 22.082 15.216 30.903 1.000 21.754 195 ASP A O 1
ATOM 1333 N N . ALA A 1 196 ? 21.190 13.145 30.855 1.000 16.968 196 ALA A N 1
ATOM 1334 C CA . ALA A 1 196 ? 21.236 13.104 29.397 1.000 17.552 196 ALA A CA 1
ATOM 1335 C C . ALA A 1 196 ? 19.963 13.712 28.810 1.000 18.375 196 ALA A C 1
ATOM 1336 O O . ALA A 1 196 ? 18.922 13.736 29.448 1.000 20.992 196 ALA A O 1
ATOM 1338 N N . ALA A 1 197 ? 20.058 14.138 27.548 1.000 18.441 197 ALA A N 1
ATOM 1339 C CA . ALA A 1 197 ? 18.898 14.516 26.767 1.000 20.677 197 ALA A CA 1
ATOM 1340 C C . ALA A 1 197 ? 18.083 13.254 26.529 1.000 18.155 197 ALA A C 1
ATOM 1341 O O . ALA A 1 197 ? 18.672 12.200 26.393 1.000 20.049 197 ALA A O 1
ATOM 1343 N N . GLN A 1 198 ? 16.751 13.372 26.499 1.000 20.762 198 GLN A N 1
ATOM 1344 C CA . GLN A 1 198 ? 15.900 12.209 26.342 1.000 21.356 198 GLN A CA 1
ATOM 1345 C C . GLN A 1 198 ? 16.223 11.489 25.035 1.000 21.447 198 GLN A C 1
ATOM 1346 O O . GLN A 1 198 ? 16.230 10.270 25.044 1.000 21.392 198 GLN A O 1
ATOM 1352 N N . ALA A 1 199 ? 16.433 12.214 23.920 1.000 23.282 199 ALA A N 1
ATOM 1353 C CA . ALA A 1 199 ? 16.703 11.579 22.632 1.000 21.701 199 ALA A CA 1
ATOM 1354 C C . ALA A 1 199 ? 18.008 10.779 22.689 1.000 18.930 199 ALA A C 1
ATOM 1355 O O . ALA A 1 199 ? 18.141 9.761 22.036 1.000 20.536 199 ALA A O 1
ATOM 1357 N N . ASP A 1 200 ? 19.012 11.290 23.407 1.000 18.947 200 ASP A N 1
ATOM 1358 C CA . ASP A 1 200 ? 20.280 10.578 23.513 1.000 19.374 200 ASP A CA 1
ATOM 1359 C C . ASP A 1 200 ? 20.058 9.274 24.283 1.000 18.315 200 ASP A C 1
ATOM 1360 O O . ASP A 1 200 ? 20.556 8.237 23.911 1.000 18.169 200 ASP A O 1
ATOM 1365 N N . PHE A 1 201 ? 19.269 9.340 25.373 1.000 16.961 201 PHE A N 1
ATOM 1366 C CA . PHE A 1 201 ? 18.969 8.147 26.131 1.000 19.117 201 PHE A CA 1
ATOM 1367 C C . PHE A 1 201 ? 18.312 7.098 25.229 1.000 17.431 201 PHE A C 1
ATOM 1368 O O . PHE A 1 201 ? 18.663 5.930 25.277 1.000 19.454 201 PHE A O 1
ATOM 1376 N N . GLU A 1 202 ? 17.307 7.503 24.427 1.000 18.533 202 GLU A N 1
ATOM 1377 C CA . GLU A 1 202 ? 16.576 6.543 23.603 1.000 19.610 202 GLU A CA 1
ATOM 1378 C C . GLU A 1 202 ? 17.520 5.872 22.603 1.000 19.712 202 GLU A C 1
ATOM 1379 O O . GLU A 1 202 ? 17.323 4.714 22.263 1.000 20.434 202 GLU A O 1
ATOM 1385 N N . ALA A 1 203 ? 18.475 6.636 22.062 1.000 18.561 203 ALA A N 1
ATOM 1386 C CA . ALA A 1 203 ? 19.428 6.074 21.102 1.000 19.569 203 ALA A CA 1
ATOM 1387 C C . ALA A 1 203 ? 20.331 5.031 21.775 1.000 18.093 203 ALA A C 1
ATOM 1388 O O . ALA A 1 203 ? 20.609 3.991 21.209 1.000 20.075 203 ALA A O 1
ATOM 1390 N N . MET A 1 204 ? 20.766 5.302 23.023 1.00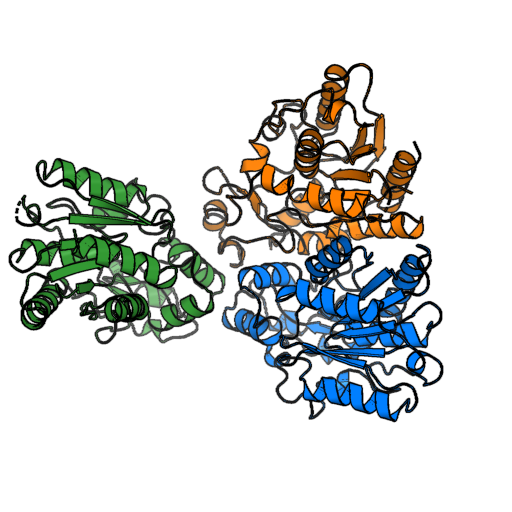0 17.764 204 MET A N 1
ATOM 1391 C CA . MET A 1 204 ? 21.590 4.360 23.765 1.000 18.876 204 MET A CA 1
ATOM 1392 C C . MET A 1 204 ? 20.762 3.125 24.130 1.000 17.819 204 MET A C 1
ATOM 1393 O O . MET A 1 204 ? 21.233 1.998 24.059 1.000 17.643 204 MET A O 1
ATOM 1397 N N . ALA A 1 205 ? 19.538 3.345 24.590 1.000 16.370 205 ALA A N 1
ATOM 1398 C CA . ALA A 1 205 ? 18.705 2.241 25.014 1.000 19.057 205 ALA A CA 1
ATOM 1399 C C . ALA A 1 205 ? 18.453 1.298 23.846 1.000 17.389 205 ALA A C 1
ATOM 1400 O O . ALA A 1 205 ? 18.253 0.121 24.066 1.000 22.238 205 ALA A O 1
ATOM 1402 N N . ASN A 1 206 ? 18.359 1.822 22.616 1.000 16.970 206 ASN A N 1
ATOM 1403 C CA . ASN A 1 206 ? 18.179 0.997 21.431 1.000 17.531 206 ASN A CA 1
ATOM 1404 C C . ASN A 1 206 ? 19.367 0.045 21.218 1.000 17.559 206 ASN A C 1
ATOM 1405 O O . ASN A 1 206 ? 19.174 -1.025 20.662 1.000 19.326 206 ASN A O 1
ATOM 1410 N N . LEU A 1 207 ? 20.589 0.451 21.599 1.000 17.028 207 LEU A N 1
ATOM 1411 C CA . LEU A 1 207 ? 21.783 -0.341 21.339 1.000 15.538 207 LEU A CA 1
ATOM 1412 C C . LEU A 1 207 ? 22.091 -1.304 22.483 1.000 16.805 207 LEU A C 1
ATOM 1413 O O . LEU A 1 207 ? 22.837 -2.239 22.291 1.000 18.378 207 LEU A O 1
ATOM 1418 N N . MET A 1 208 ? 21.527 -1.056 23.666 1.000 16.357 208 MET A N 1
ATOM 1419 C CA . MET A 1 208 ? 21.754 -1.907 24.821 1.000 17.006 208 MET A CA 1
ATOM 1420 C C . MET A 1 208 ? 21.228 -3.314 24.568 1.000 18.268 208 MET A C 1
ATOM 1421 O O . MET A 1 208 ? 20.328 -3.512 23.731 1.000 18.148 208 MET A O 1
ATOM 1426 N N . THR A 1 209 ? 21.812 -4.305 25.270 1.000 15.834 209 THR A N 1
ATOM 1427 C CA . THR A 1 209 ? 21.374 -5.699 25.243 1.000 17.413 209 THR A CA 1
ATOM 1428 C C . THR A 1 209 ? 20.715 -6.019 26.587 1.000 18.060 209 THR A C 1
ATOM 1429 O O . THR A 1 209 ? 20.707 -5.128 27.438 1.000 18.681 209 THR A O 1
ATOM 1433 N N . CYS A 1 210 ? 20.185 -7.238 26.796 1.000 17.943 210 CYS A N 1
ATOM 1434 C CA . CYS A 1 210 ? 19.386 -7.539 27.985 1.000 17.625 210 CYS A CA 1
ATOM 1435 C C . CYS A 1 210 ? 20.098 -8.410 29.029 1.000 19.297 210 CYS A C 1
ATOM 1436 O O . CYS A 1 210 ? 19.780 -8.269 30.196 1.000 18.831 210 CYS A O 1
ATOM 1439 N N . ASP A 1 211 ? 21.020 -9.283 28.610 1.000 16.359 211 ASP A N 1
ATOM 1440 C CA . ASP A 1 211 ? 21.645 -10.235 29.517 1.000 19.155 211 ASP A CA 1
ATOM 1441 C C . ASP A 1 211 ? 23.098 -9.875 29.756 1.000 19.224 211 ASP A C 1
ATOM 1442 O O . ASP A 1 211 ? 23.851 -9.751 28.794 1.000 19.725 211 ASP A O 1
ATOM 1447 N N . VAL A 1 212 ? 23.512 -9.741 31.026 1.000 19.077 212 VAL A N 1
ATOM 1448 C CA . VAL A 1 212 ? 24.939 -9.603 31.344 1.000 16.638 212 VAL A CA 1
ATOM 1449 C C . VAL A 1 212 ? 25.333 -10.835 32.153 1.000 17.177 212 VAL A C 1
ATOM 1450 O O . VAL A 1 212 ? 24.658 -11.170 33.121 1.000 19.026 212 VAL A O 1
ATOM 1454 N N . PRO A 1 213 ? 26.419 -11.540 31.799 1.000 16.697 213 PRO A N 1
ATOM 1455 C CA . PRO A 1 213 ? 26.797 -12.717 32.560 1.000 17.260 213 PRO A CA 1
ATOM 1456 C C . PRO A 1 213 ? 26.906 -12.414 34.066 1.000 17.925 213 PRO A C 1
ATOM 1457 O O . PRO A 1 213 ? 27.457 -11.390 34.437 1.000 16.939 213 PRO A O 1
ATOM 1461 N N . ALA A 1 214 ? 26.397 -13.309 34.913 1.000 18.573 214 ALA A N 1
ATOM 1462 C CA . ALA A 1 214 ? 26.441 -13.129 36.368 1.000 18.674 214 ALA A CA 1
ATOM 1463 C C . ALA A 1 214 ? 27.812 -13.490 36.940 1.000 19.736 214 ALA A C 1
ATOM 1464 O O . ALA A 1 214 ? 28.286 -12.820 37.848 1.000 19.857 214 ALA A O 1
ATOM 1466 N N . ALA A 1 215 ? 28.452 -14.534 36.401 1.000 19.371 215 ALA A N 1
ATOM 1467 C CA . ALA A 1 215 ? 29.652 -15.124 36.992 1.000 20.880 215 ALA A CA 1
ATOM 1468 C C . ALA A 1 215 ? 30.810 -14.128 37.145 1.000 20.219 215 ALA A C 1
ATOM 1469 O O . ALA A 1 215 ? 31.533 -14.157 38.153 1.000 21.725 215 ALA A O 1
ATOM 1471 N N . PRO A 1 216 ? 31.103 -13.238 36.168 1.000 18.273 216 PRO A N 1
ATOM 1472 C CA . PRO A 1 216 ? 32.164 -12.253 36.359 1.000 17.235 216 PRO A CA 1
ATOM 1473 C C . PRO A 1 216 ? 32.055 -11.408 37.635 1.000 19.345 216 PRO A C 1
ATOM 1474 O O . PRO A 1 216 ? 33.080 -11.027 38.200 1.000 20.943 216 PRO A O 1
ATOM 1478 N N . PHE A 1 217 ? 30.835 -11.109 38.083 1.000 18.586 217 PHE A N 1
ATOM 1479 C CA . PHE A 1 217 ? 30.616 -10.311 39.287 1.000 18.705 217 PHE A CA 1
ATOM 1480 C C . PHE A 1 217 ? 30.982 -11.111 40.528 1.000 19.664 217 PHE A C 1
ATOM 1481 O O . PHE A 1 217 ? 31.333 -10.532 41.536 1.000 22.737 217 PHE A O 1
ATOM 1489 N N . ALA A 1 218 ? 31.010 -12.440 40.443 1.000 18.625 218 ALA A N 1
ATOM 1490 C CA . ALA A 1 218 ? 31.271 -13.297 41.599 1.000 21.906 218 ALA A CA 1
ATOM 1491 C C . ALA A 1 218 ? 32.685 -13.878 41.525 1.000 19.401 218 ALA A C 1
ATOM 1492 O O . ALA A 1 218 ? 32.908 -14.950 42.041 1.000 28.005 218 ALA A O 1
ATOM 1494 N N . THR A 1 219 ? 33.598 -13.174 40.856 1.000 20.725 219 THR A N 1
ATOM 1495 C CA . THR A 1 219 ? 34.953 -13.671 40.640 1.000 20.784 219 THR A CA 1
ATOM 1496 C C . THR A 1 219 ? 35.972 -12.707 41.263 1.000 21.103 219 THR A C 1
ATOM 1497 O O . THR A 1 219 ? 36.063 -11.545 40.889 1.000 23.568 219 THR A O 1
ATOM 1501 N N . ALA A 1 220 ? 36.690 -13.183 42.271 1.000 20.420 220 ALA A N 1
ATOM 1502 C CA . ALA A 1 220 ? 37.733 -12.385 42.913 1.000 23.253 220 ALA A CA 1
ATOM 1503 C C . ALA A 1 220 ? 38.860 -12.147 41.913 1.000 20.693 220 ALA A C 1
ATOM 1504 O O . ALA A 1 220 ? 39.169 -13.065 41.142 1.000 22.894 220 ALA A O 1
ATOM 1506 N N . ILE A 1 221 ? 39.523 -10.986 41.999 1.000 21.273 221 ILE A N 1
ATOM 1507 C CA . ILE A 1 221 ? 40.704 -10.724 41.187 1.000 19.497 221 ILE A CA 1
ATOM 1508 C C . ILE A 1 221 ? 41.919 -10.614 42.102 1.000 21.064 221 ILE A C 1
ATOM 1509 O O . ILE A 1 221 ? 41.920 -9.755 43.004 1.000 20.909 221 ILE A O 1
ATOM 1514 N N . PRO A 1 222 ? 42.954 -11.480 41.899 1.000 21.716 222 PRO A N 1
ATOM 1515 C CA . PRO A 1 222 ? 44.108 -11.521 42.785 1.000 22.270 222 PRO A CA 1
ATOM 1516 C C . PRO A 1 222 ? 45.143 -10.475 42.436 1.000 21.133 222 PRO A C 1
ATOM 1517 O O . PRO A 1 222 ? 46.262 -10.789 42.023 1.000 23.125 222 PRO A O 1
ATOM 1521 N N . THR A 1 223 ? 44.759 -9.210 42.608 1.000 20.152 223 THR A N 1
ATOM 1522 C CA . THR A 1 223 ? 45.701 -8.134 42.362 1.000 18.825 223 THR A CA 1
ATOM 1523 C C . THR A 1 223 ? 46.875 -8.179 43.336 1.000 22.589 223 THR A C 1
ATOM 1524 O O . THR A 1 223 ? 46.703 -8.630 44.491 1.000 21.835 223 THR A O 1
ATOM 1528 N N . THR A 1 224 ? 48.028 -7.645 42.890 1.000 21.345 224 THR A N 1
ATOM 1529 C CA . THR A 1 224 ? 49.197 -7.489 43.726 1.000 22.789 224 THR A CA 1
ATOM 1530 C C . THR A 1 224 ? 49.678 -6.044 43.612 1.000 22.765 224 THR A C 1
ATOM 1531 O O . THR A 1 224 ? 49.567 -5.478 42.541 1.000 25.283 224 THR A O 1
ATOM 1535 N N . ALA A 1 225 ? 50.319 -5.554 44.684 1.000 23.740 225 ALA A N 1
ATOM 1536 C CA . ALA A 1 225 ? 50.945 -4.245 44.702 1.000 26.974 225 ALA A CA 1
ATOM 1537 C C . ALA A 1 225 ? 52.006 -4.117 43.608 1.000 25.302 225 ALA A C 1
ATOM 1538 O O . ALA A 1 225 ? 52.176 -3.026 43.053 1.000 30.345 225 ALA A O 1
ATOM 1540 N N . ALA A 1 226 ? 52.761 -5.190 43.337 1.000 25.618 226 ALA A N 1
ATOM 1541 C CA . ALA A 1 226 ? 53.907 -5.099 42.443 1.000 30.440 226 ALA A CA 1
ATOM 1542 C C . ALA A 1 226 ? 53.493 -5.076 40.969 1.000 28.250 226 ALA A C 1
ATOM 1543 O O . ALA A 1 226 ? 54.277 -4.596 40.170 1.000 27.574 226 ALA A O 1
ATOM 1545 N N . ARG A 1 227 ? 52.293 -5.590 40.618 1.000 24.969 227 ARG A N 1
ATOM 1546 C CA . ARG A 1 227 ? 51.858 -5.647 39.228 1.000 23.031 227 ARG A CA 1
ATOM 1547 C C . ARG A 1 227 ? 50.751 -4.619 38.979 1.000 22.010 227 ARG A C 1
ATOM 1548 O O . ARG A 1 227 ? 51.045 -3.497 38.581 1.000 23.033 227 ARG A O 1
ATOM 1556 N N . TRP A 1 228 ? 49.483 -4.959 39.272 1.000 19.119 228 TRP A N 1
ATOM 1557 C CA . TRP A 1 228 ? 48.407 -3.999 39.111 1.000 20.411 228 TRP A CA 1
ATOM 1558 C C . TRP A 1 228 ? 48.727 -2.728 39.893 1.000 21.585 228 TRP A C 1
ATOM 1559 O O . TRP A 1 228 ? 48.506 -1.643 39.370 1.000 19.650 228 TRP A O 1
ATOM 1570 N N . GLY A 1 229 ? 49.184 -2.873 41.159 1.000 21.501 229 GLY A N 1
ATOM 1571 C CA . GLY A 1 229 ? 49.380 -1.755 42.070 1.000 23.597 229 GLY A CA 1
ATOM 1572 C C . GLY A 1 229 ? 50.443 -0.760 41.623 1.000 23.531 229 GLY A C 1
ATOM 1573 O O . GLY A 1 229 ? 50.388 0.392 42.046 1.000 25.607 229 GLY A O 1
ATOM 1574 N N . ALA A 1 230 ? 51.373 -1.185 40.757 1.000 22.369 230 ALA A N 1
ATOM 1575 C CA . ALA A 1 230 ? 52.473 -0.317 40.357 1.000 24.831 230 ALA A CA 1
ATOM 1576 C C . ALA A 1 230 ? 52.073 0.651 39.234 1.000 24.339 230 ALA A C 1
ATOM 1577 O O . ALA A 1 230 ? 52.822 1.605 38.979 1.000 25.709 230 ALA A O 1
ATOM 1579 N N . ILE A 1 231 ? 50.921 0.409 38.604 1.000 20.469 231 ILE A N 1
ATOM 1580 C CA . ILE A 1 231 ? 50.513 1.226 37.463 1.000 21.125 231 ILE A CA 1
ATOM 1581 C C . ILE A 1 231 ? 49.984 2.569 37.967 1.000 19.801 231 ILE A C 1
ATOM 1582 O O . ILE A 1 231 ? 49.321 2.609 38.988 1.000 21.413 231 ILE A O 1
ATOM 1587 N N . ASP A 1 232 ? 50.329 3.659 37.279 1.000 20.577 232 ASP A N 1
ATOM 1588 C CA . ASP A 1 232 ? 49.776 4.980 37.553 1.000 21.105 232 ASP A CA 1
ATOM 1589 C C . ASP A 1 232 ? 48.256 4.851 37.489 1.000 19.529 232 ASP A C 1
ATOM 1590 O O . ASP A 1 232 ? 47.709 4.420 36.466 1.000 20.082 232 ASP A O 1
ATOM 1595 N N . ARG A 1 233 ? 47.577 5.227 38.566 1.000 18.754 233 ARG A N 1
ATOM 1596 C CA . ARG A 1 233 ? 46.182 4.843 38.753 1.000 17.868 233 ARG A CA 1
ATOM 1597 C C . ARG A 1 233 ? 45.293 6.064 38.944 1.000 16.948 233 ARG A C 1
ATOM 1598 O O . ARG A 1 233 ? 45.585 6.918 39.761 1.000 17.829 233 ARG A O 1
ATOM 1606 N N . HIS A 1 234 ? 44.232 6.151 38.135 1.000 16.768 234 HIS A N 1
ATOM 1607 C CA . HIS A 1 234 ? 43.318 7.286 38.147 1.000 15.977 234 HIS A CA 1
ATOM 1608 C C . HIS A 1 234 ? 41.894 6.796 38.375 1.000 16.447 234 HIS A C 1
ATOM 1609 O O . HIS A 1 234 ? 41.505 5.791 37.765 1.000 16.184 234 HIS A O 1
ATOM 1616 N N . TYR A 1 235 ? 41.119 7.551 39.155 1.000 15.126 235 TYR A N 1
ATOM 1617 C CA . TYR A 1 235 ? 39.710 7.247 39.321 1.000 15.545 235 TYR A CA 1
ATOM 1618 C C . TYR A 1 235 ? 38.937 8.515 39.003 1.000 16.792 235 TYR A C 1
ATOM 1619 O O . TYR A 1 235 ? 39.234 9.574 39.591 1.000 16.171 235 TYR A O 1
ATOM 1628 N N . ILE A 1 236 ? 37.995 8.389 38.060 1.000 15.409 236 ILE A N 1
ATOM 1629 C CA . ILE A 1 236 ? 37.130 9.510 37.734 1.000 16.208 236 ILE A CA 1
ATOM 1630 C C . ILE A 1 236 ? 35.811 9.303 38.487 1.000 16.016 236 ILE A C 1
ATOM 1631 O O . ILE A 1 236 ? 35.033 8.380 38.149 1.000 15.461 236 ILE A O 1
ATOM 1636 N N . LYS A 1 237 ? 35.644 10.063 39.572 1.000 15.087 237 LYS A N 1
ATOM 1637 C CA . LYS A 1 237 ? 34.513 9.899 40.473 1.000 15.780 237 LYS A CA 1
ATOM 1638 C C . LYS A 1 237 ? 33.350 10.735 39.966 1.000 18.464 237 LYS A C 1
ATOM 1639 O O . LYS A 1 237 ? 33.492 11.955 39.896 1.000 21.301 237 LYS A O 1
ATOM 1645 N N . CYS A 1 238 ? 32.224 10.063 39.646 1.000 16.188 238 CYS A N 1
ATOM 1646 C CA . CYS A 1 238 ? 31.003 10.686 39.135 1.000 16.075 238 CYS A CA 1
ATOM 1647 C C . CYS A 1 238 ? 30.071 10.994 40.308 1.000 16.393 238 CYS A C 1
ATOM 1648 O O . CYS A 1 238 ? 29.507 10.091 40.893 1.000 17.958 238 CYS A O 1
ATOM 1651 N N . LEU A 1 239 ? 29.927 12.268 40.648 1.000 17.188 239 LEU A N 1
ATOM 1652 C CA . LEU A 1 239 ? 29.336 12.690 41.923 1.000 19.646 239 LEU A CA 1
ATOM 1653 C C . LEU A 1 239 ? 27.823 12.476 42.015 1.000 20.664 239 LEU A C 1
ATOM 1654 O O . LEU A 1 239 ? 27.307 12.536 43.145 1.000 23.075 239 LEU A O 1
ATOM 1659 N N . ALA A 1 240 ? 27.108 12.302 40.878 1.000 18.064 240 ALA A N 1
ATOM 1660 C CA . ALA A 1 240 ? 25.661 12.036 40.883 1.000 19.571 240 ALA A CA 1
ATOM 1661 C C . ALA A 1 240 ? 25.347 10.619 40.370 1.000 19.236 240 ALA A C 1
ATOM 1662 O O . ALA A 1 240 ? 24.241 10.365 39.894 1.000 19.130 240 ALA A O 1
ATOM 1664 N N . ASP A 1 241 ? 26.299 9.692 40.521 1.000 18.100 241 ASP A N 1
ATOM 1665 C CA . ASP A 1 241 ? 26.100 8.308 40.081 1.000 15.426 241 ASP A CA 1
ATOM 1666 C C . ASP A 1 241 ? 25.032 7.652 40.964 1.000 19.091 241 ASP A C 1
ATOM 1667 O O . ASP A 1 241 ? 25.160 7.670 42.192 1.000 18.504 241 ASP A O 1
ATOM 1672 N N . ARG A 1 242 ? 24.007 7.045 40.357 1.000 16.897 242 ARG A N 1
ATOM 1673 C CA . ARG A 1 242 ? 22.919 6.410 41.088 1.000 18.484 242 ARG A CA 1
ATOM 1674 C C . ARG A 1 242 ? 23.056 4.886 41.147 1.000 18.708 242 ARG A C 1
ATOM 1675 O O . ARG A 1 242 ? 22.203 4.306 41.801 1.000 21.096 242 ARG A O 1
ATOM 1683 N N . VAL A 1 243 ? 24.089 4.258 40.545 1.000 17.371 243 VAL A N 1
ATOM 1684 C CA . VAL A 1 243 ? 24.221 2.795 40.515 1.000 18.587 243 VAL A CA 1
ATOM 1685 C C . VAL A 1 243 ? 25.514 2.342 41.209 1.000 17.120 243 VAL A C 1
ATOM 1686 O O . VAL A 1 243 ? 25.507 1.326 41.847 1.000 18.737 243 VAL A O 1
ATOM 1690 N N . ILE A 1 244 ? 26.640 3.036 40.971 1.000 19.107 244 ILE A N 1
ATOM 1691 C CA . ILE A 1 244 ? 27.853 2.840 41.756 1.000 15.163 244 ILE A CA 1
ATOM 1692 C C . ILE A 1 244 ? 27.990 4.137 42.564 1.000 16.608 244 ILE A C 1
ATOM 1693 O O . ILE A 1 244 ? 28.482 5.126 42.030 1.000 17.798 244 ILE A O 1
ATOM 1698 N N . LEU A 1 245 ? 27.407 4.178 43.756 1.000 16.373 245 LEU A N 1
ATOM 1699 C CA . LEU A 1 245 ? 27.242 5.451 44.451 1.000 18.084 245 LEU A CA 1
ATOM 1700 C C . LEU A 1 245 ? 28.598 6.076 44.796 1.000 17.636 245 LEU A C 1
ATOM 1701 O O . LEU A 1 245 ? 29.572 5.378 44.953 1.000 17.802 245 LEU A O 1
ATOM 1706 N N . PRO A 1 246 ? 28.672 7.412 44.935 1.000 17.878 246 PRO A N 1
ATOM 1707 C CA . PRO A 1 246 ? 29.931 8.085 45.287 1.000 19.130 246 PRO A CA 1
ATOM 1708 C C . PRO A 1 246 ? 30.650 7.471 46.497 1.000 18.151 246 PRO A C 1
ATOM 1709 O O . PRO A 1 246 ? 31.863 7.349 46.479 1.000 17.928 246 PRO A O 1
ATOM 1713 N N . ALA A 1 247 ? 29.906 7.083 47.539 1.000 18.295 247 ALA A N 1
ATOM 1714 C CA . ALA A 1 247 ? 30.524 6.493 48.725 1.000 20.258 247 ALA A CA 1
ATOM 1715 C C . ALA A 1 247 ? 31.198 5.168 48.379 1.000 18.701 247 ALA A C 1
ATOM 1716 O O . ALA A 1 247 ? 32.183 4.818 49.012 1.000 19.214 247 ALA A O 1
ATOM 1718 N N . LEU A 1 248 ? 30.663 4.413 47.407 1.000 16.869 248 LEU A N 1
ATOM 1719 C CA . LEU A 1 248 ? 31.298 3.157 47.024 1.000 14.696 248 LEU A CA 1
ATOM 1720 C C . LEU A 1 248 ? 32.526 3.455 46.160 1.000 16.300 248 LEU A C 1
ATOM 1721 O O . LEU A 1 248 ? 33.558 2.825 46.354 1.000 18.354 248 LEU A O 1
ATOM 1726 N N . GLN A 1 249 ? 32.401 4.417 45.227 1.000 15.893 249 GLN A N 1
ATOM 1727 C CA . GLN A 1 249 ? 33.551 4.864 44.443 1.000 16.028 249 GLN A CA 1
ATOM 1728 C C . GLN A 1 249 ? 34.688 5.227 45.397 1.000 18.101 249 GLN A C 1
ATOM 1729 O O . GLN A 1 249 ? 35.818 4.814 45.152 1.000 18.178 249 GLN A O 1
ATOM 1735 N N . GLN A 1 250 ? 34.367 5.949 46.481 1.000 16.131 250 GLN A N 1
ATOM 1736 C CA . GLN A 1 250 ? 35.391 6.402 47.429 1.000 17.572 250 GLN A CA 1
ATOM 1737 C C . GLN A 1 250 ? 35.998 5.235 48.214 1.000 19.127 250 GLN A C 1
ATOM 1738 O O . GLN A 1 250 ? 37.182 5.239 48.518 1.000 18.711 250 GLN A O 1
ATOM 1744 N N . ARG A 1 251 ? 35.190 4.216 48.533 1.000 19.439 251 ARG A N 1
ATOM 1745 C CA . ARG A 1 251 ? 35.710 3.028 49.183 1.000 18.671 251 ARG A CA 1
ATOM 1746 C C . ARG A 1 251 ? 36.756 2.350 48.293 1.000 18.157 251 ARG A C 1
ATOM 1747 O O . ARG A 1 251 ? 37.793 1.900 48.786 1.000 19.776 251 ARG A O 1
ATOM 1755 N N . PHE A 1 252 ? 36.485 2.255 46.991 1.000 17.340 252 PHE A N 1
ATOM 1756 C CA . PHE A 1 252 ? 37.481 1.648 46.125 1.000 16.034 252 PHE A CA 1
ATOM 1757 C C . PHE A 1 252 ? 38.797 2.428 46.216 1.000 17.123 252 PHE A C 1
ATOM 1758 O O . PHE A 1 252 ? 39.870 1.813 46.285 1.000 18.034 252 PHE A O 1
ATOM 1766 N N . ILE A 1 253 ? 38.692 3.754 46.151 1.000 18.504 253 ILE A N 1
ATOM 1767 C CA . ILE A 1 253 ? 39.864 4.626 46.180 1.000 18.064 253 ILE A CA 1
ATOM 1768 C C . ILE A 1 253 ? 40.648 4.425 47.473 1.000 19.126 253 ILE A C 1
ATOM 1769 O O . ILE A 1 253 ? 41.861 4.263 47.463 1.000 21.355 253 ILE A O 1
ATOM 1774 N N . ASP A 1 254 ? 39.919 4.398 48.592 1.000 18.194 254 ASP A N 1
ATOM 1775 C CA . ASP A 1 254 ? 40.570 4.310 49.898 1.000 18.673 254 ASP A CA 1
ATOM 1776 C C . ASP A 1 254 ? 41.252 2.947 50.051 1.000 21.099 254 ASP A C 1
ATOM 1777 O O . ASP A 1 254 ? 42.341 2.863 50.617 1.000 22.608 254 ASP A O 1
ATOM 1782 N N . GLU A 1 255 ? 40.615 1.876 49.556 1.000 19.191 255 GLU A N 1
ATOM 1783 C CA . GLU A 1 255 ? 41.211 0.548 49.644 1.000 20.716 255 GLU A CA 1
ATOM 1784 C C . GLU A 1 255 ? 42.511 0.494 48.819 1.000 20.923 255 GLU A C 1
ATOM 1785 O O . GLU A 1 255 ? 43.478 -0.109 49.261 1.000 22.254 255 GLU A O 1
ATOM 1791 N N . ALA A 1 256 ? 42.531 1.052 47.590 1.000 19.185 256 ALA A N 1
ATOM 1792 C CA . ALA A 1 256 ? 43.732 1.023 46.769 1.000 20.224 256 ALA A CA 1
ATOM 1793 C C . ALA A 1 256 ? 44.844 1.807 47.478 1.000 20.097 256 ALA A C 1
ATOM 1794 O O . ALA A 1 256 ? 45.998 1.386 47.525 1.000 22.636 256 ALA A O 1
ATOM 1796 N N . ASP A 1 257 ? 44.493 2.952 48.065 1.000 19.342 257 ASP A N 1
ATOM 1797 C CA . ASP A 1 257 ? 45.488 3.803 48.724 1.000 21.246 257 ASP A CA 1
ATOM 1798 C C . ASP A 1 257 ? 46.148 3.067 49.883 1.000 23.681 257 ASP A C 1
ATOM 1799 O O . ASP A 1 257 ? 47.350 3.242 50.094 1.000 26.076 257 ASP A O 1
ATOM 1804 N N . ALA A 1 258 ? 45.355 2.341 50.682 1.000 21.260 258 ALA A N 1
ATOM 1805 C CA . ALA A 1 258 ? 45.891 1.555 51.793 1.000 23.458 258 ALA A CA 1
ATOM 1806 C C . ALA A 1 258 ? 46.731 0.380 51.277 1.000 21.318 258 ALA A C 1
ATOM 1807 O O . ALA A 1 258 ? 47.721 0.011 51.918 1.000 26.911 258 ALA A O 1
ATOM 1809 N N . PHE A 1 259 ? 46.295 -0.239 50.161 1.000 22.395 259 PHE A N 1
ATOM 1810 C CA . PHE A 1 259 ? 46.963 -1.400 49.602 1.000 24.122 259 PHE A CA 1
ATOM 1811 C C . PHE A 1 259 ? 48.342 -1.083 49.020 1.000 22.589 259 PHE A C 1
ATOM 1812 O O . PHE A 1 259 ? 49.248 -1.909 49.139 1.000 26.915 259 PHE A O 1
ATOM 1820 N N . VAL A 1 260 ? 48.487 0.081 48.364 1.000 23.927 260 VAL A N 1
ATOM 1821 C CA . VAL A 1 260 ? 49.741 0.490 47.731 1.000 22.998 260 VAL A CA 1
ATOM 1822 C C . VAL A 1 260 ? 50.103 1.874 48.247 1.000 23.568 260 VAL A C 1
ATOM 1823 O O . VAL A 1 260 ? 49.903 2.852 47.554 1.000 24.248 260 VAL A O 1
ATOM 1825 N N . PRO A 1 261 ? 50.657 1.992 49.461 1.000 27.057 261 PRO A N 1
ATOM 1826 C CA . PRO A 1 261 ? 50.897 3.297 50.043 1.000 31.363 261 PRO A CA 1
ATOM 1827 C C . PRO A 1 261 ? 51.755 4.249 49.224 1.000 30.786 261 PRO A C 1
ATOM 1828 O O . PRO A 1 261 ? 51.462 5.440 49.210 1.000 31.823 261 PRO A O 1
ATOM 1832 N N . GLY A 1 262 ? 52.810 3.756 48.566 1.000 29.223 262 GLY A N 1
ATOM 1833 C CA . GLY A 1 262 ? 53.680 4.652 47.804 1.000 29.225 262 GLY A CA 1
ATOM 1834 C C . GLY A 1 262 ? 53.144 5.004 46.406 1.000 27.222 262 GLY A C 1
ATOM 1835 O O . GLY A 1 262 ? 53.854 5.640 45.632 1.000 28.250 262 GLY A O 1
ATOM 1836 N N . ASN A 1 263 ? 51.923 4.568 46.040 1.000 27.535 263 ASN A N 1
ATOM 1837 C CA . ASN A 1 263 ? 51.351 4.854 44.731 1.000 24.807 263 ASN A CA 1
ATOM 1838 C C . ASN A 1 263 ? 49.849 5.104 44.901 1.000 21.402 263 ASN A C 1
ATOM 1839 O O . ASN A 1 263 ? 49.025 4.329 44.421 1.000 21.407 263 ASN A O 1
ATOM 1844 N N . PRO A 1 264 ? 49.487 6.223 45.562 1.000 22.572 264 PRO A N 1
ATOM 1845 C CA . PRO A 1 264 ? 48.094 6.560 45.782 1.000 24.026 264 PRO A CA 1
ATOM 1846 C C . PRO A 1 264 ? 47.356 6.894 44.491 1.000 21.145 264 PRO A C 1
ATOM 1847 O O . PRO A 1 264 ? 47.960 7.286 43.509 1.000 22.293 264 PRO A O 1
ATOM 1851 N N . THR A 1 265 ? 46.040 6.766 44.537 1.000 19.032 265 THR A N 1
ATOM 1852 C CA . THR A 1 265 ? 45.176 6.995 43.388 1.000 18.345 265 THR A CA 1
ATOM 1853 C C . THR A 1 265 ? 45.109 8.487 43.090 1.000 19.492 265 THR A C 1
ATOM 1854 O O . THR A 1 265 ? 45.072 9.338 44.004 1.000 20.332 265 THR A O 1
ATOM 1858 N N . HIS A 1 266 ? 45.056 8.795 41.794 1.000 19.451 266 HIS A N 1
ATOM 1859 C CA . HIS A 1 266 ? 44.839 10.167 41.344 1.000 18.248 266 HIS A CA 1
ATOM 1860 C C . HIS A 1 266 ? 43.346 10.313 41.084 1.000 18.123 266 HIS A C 1
ATOM 1861 O O . HIS A 1 266 ? 42.824 9.623 40.222 1.000 19.147 266 HIS A O 1
ATOM 1868 N N . VAL A 1 267 ? 42.654 11.132 41.874 1.000 17.779 267 VAL A N 1
ATOM 1869 C CA . VAL A 1 267 ? 41.203 11.245 41.765 1.000 18.720 267 VAL A CA 1
ATOM 1870 C C . VAL A 1 267 ? 40.839 12.490 40.960 1.000 18.659 267 VAL A C 1
ATOM 1871 O O . VAL A 1 267 ? 41.380 13.570 41.165 1.000 20.327 267 VAL A O 1
ATOM 1875 N N . HIS A 1 268 ? 39.836 12.337 40.092 1.000 16.844 268 HIS A N 1
ATOM 1876 C CA . HIS A 1 268 ? 39.291 13.400 39.254 1.000 20.353 268 HIS A CA 1
ATOM 1877 C C . HIS A 1 268 ? 37.782 13.441 39.472 1.000 20.360 268 HIS A C 1
ATOM 1878 O O . HIS A 1 268 ? 37.122 12.497 39.123 1.000 23.423 268 HIS A O 1
ATOM 1885 N N . GLN A 1 269 ? 37.269 14.511 40.068 1.000 20.872 269 GLN A N 1
ATOM 1886 C CA . GLN A 1 269 ? 35.842 14.647 40.360 1.000 23.282 269 GLN A CA 1
ATOM 1887 C C . GLN A 1 269 ? 35.113 15.139 39.108 1.000 21.633 269 GLN A C 1
ATOM 1888 O O . GLN A 1 269 ? 35.606 16.046 38.420 1.000 22.603 269 GLN A O 1
ATOM 1894 N N . LEU A 1 270 ? 33.979 14.508 38.791 1.000 22.306 270 LEU A N 1
ATOM 1895 C CA . LEU A 1 270 ? 33.133 14.927 37.679 1.000 20.419 270 LEU A CA 1
ATOM 1896 C C . LEU A 1 270 ? 31.692 15.041 38.184 1.000 20.178 270 LEU A C 1
ATOM 1897 O O . LEU A 1 270 ? 31.175 14.078 38.696 1.000 21.950 270 LEU A O 1
ATOM 1902 N N . ASP A 1 271 ? 31.039 16.188 37.997 1.000 23.146 271 ASP A N 1
ATOM 1903 C CA . ASP A 1 271 ? 29.681 16.395 38.478 1.000 24.154 271 ASP A CA 1
ATOM 1904 C C . ASP A 1 271 ? 28.738 15.822 37.427 1.000 22.970 271 ASP A C 1
ATOM 1905 O O . ASP A 1 271 ? 28.236 16.573 36.585 1.000 27.016 271 ASP A O 1
ATOM 1908 N N . SER A 1 272 ? 28.576 14.497 37.458 1.000 19.565 272 SER A N 1
ATOM 1909 C CA . SER A 1 272 ? 27.889 13.765 36.404 1.000 17.978 272 SER A CA 1
ATOM 1910 C C . SER A 1 272 ? 27.149 12.554 36.957 1.000 19.274 272 SER A C 1
ATOM 1911 O O . SER A 1 272 ? 27.566 12.002 37.958 1.000 19.778 272 SER A O 1
ATOM 1914 N N . SER A 1 273 ? 26.207 12.034 36.157 1.000 19.436 273 SER A N 1
ATOM 1915 C CA . SER A 1 273 ? 25.631 10.716 36.386 1.000 17.352 273 SER A CA 1
ATOM 1916 C C . SER A 1 273 ? 26.687 9.660 36.108 1.000 16.920 273 SER A C 1
ATOM 1917 O O . SER A 1 273 ? 27.833 9.982 35.825 1.000 18.234 273 SER A O 1
ATOM 1920 N N . HIS A 1 274 ? 26.260 8.403 36.136 1.000 16.443 274 HIS A N 1
ATOM 1921 C CA . HIS A 1 274 ? 27.082 7.255 35.807 1.000 17.270 274 HIS A CA 1
ATOM 1922 C C . HIS A 1 274 ? 27.586 7.297 34.351 1.000 17.035 274 HIS A C 1
ATOM 1923 O O . HIS A 1 274 ? 28.502 6.560 34.026 1.000 16.634 274 HIS A O 1
ATOM 1930 N N . SER A 1 275 ? 26.907 8.029 33.454 1.000 16.109 275 SER A N 1
ATOM 1931 C CA . SER A 1 275 ? 27.195 7.976 32.009 1.000 16.547 275 SER A CA 1
ATOM 1932 C C . SER A 1 275 ? 27.641 9.319 31.405 1.000 18.069 275 SER A C 1
ATOM 1933 O O . SER A 1 275 ? 26.941 9.883 30.561 1.000 17.786 275 SER A O 1
ATOM 1936 N N . PRO A 1 276 ? 28.792 9.888 31.811 1.000 16.101 276 PRO A N 1
ATOM 1937 C CA . PRO A 1 276 ? 29.256 11.170 31.284 1.000 17.286 276 PRO A CA 1
ATOM 1938 C C . PRO A 1 276 ? 29.640 11.096 29.806 1.000 15.982 276 PRO A C 1
ATOM 1939 O O . PRO A 1 276 ? 29.723 12.124 29.164 1.000 18.499 276 PRO A O 1
ATOM 1943 N N . PHE A 1 277 ? 29.855 9.898 29.263 1.000 17.227 277 PHE A N 1
ATOM 1944 C CA . PHE A 1 277 ? 30.163 9.715 27.846 1.000 16.200 277 PHE A CA 1
ATOM 1945 C C . PHE A 1 277 ? 28.985 10.140 26.952 1.000 18.458 277 PHE A C 1
ATOM 1946 O O . PHE A 1 277 ? 29.178 10.306 25.754 1.000 19.568 277 PHE A O 1
ATOM 1954 N N . VAL A 1 278 ? 27.771 10.307 27.516 1.000 18.046 278 VAL A N 1
ATOM 1955 C CA . VAL A 1 278 ? 26.625 10.873 26.796 1.000 18.322 278 VAL A CA 1
ATOM 1956 C C . VAL A 1 278 ? 26.372 12.327 27.211 1.000 19.514 278 VAL A C 1
ATOM 1957 O O . VAL A 1 278 ? 26.160 13.161 26.336 1.000 20.066 278 VAL A O 1
ATOM 1961 N N . SER A 1 279 ? 26.389 12.623 28.522 1.000 20.316 279 SER A N 1
ATOM 1962 C CA . SER A 1 279 ? 26.000 13.932 29.040 1.000 19.215 279 SER A CA 1
ATOM 1963 C C . SER A 1 279 ? 27.086 14.998 28.841 1.000 18.899 279 SER A C 1
ATOM 1964 O O . SER A 1 279 ? 26.757 16.160 28.642 1.000 23.514 279 SER A O 1
ATOM 1967 N N . GLN A 1 280 ? 28.383 14.612 28.940 1.000 18.964 280 GLN A N 1
ATOM 1968 C CA . GLN A 1 280 ? 29.479 15.568 28.804 1.000 20.577 280 GLN A CA 1
ATOM 1969 C C . GLN A 1 280 ? 30.696 14.906 28.156 1.000 18.932 280 GLN A C 1
ATOM 1970 O O . GLN A 1 280 ? 31.751 14.864 28.762 1.000 19.746 280 GLN A O 1
ATOM 1976 N N . PRO A 1 281 ? 30.591 14.317 26.944 1.000 18.564 281 PRO A N 1
ATOM 1977 C CA . PRO A 1 281 ? 31.720 13.589 26.378 1.000 18.944 281 PRO A CA 1
ATOM 1978 C C . PRO A 1 281 ? 32.945 14.458 26.159 1.000 17.511 281 PRO A C 1
ATOM 1979 O O . PRO A 1 281 ? 34.042 13.948 26.224 1.000 19.566 281 PRO A O 1
ATOM 1983 N N . GLY A 1 282 ? 32.729 15.712 25.806 1.000 19.244 282 GLY A N 1
ATOM 1984 C CA . GLY A 1 282 ? 33.824 16.641 25.591 1.000 21.218 282 GLY A CA 1
ATOM 1985 C C . GLY A 1 282 ? 34.606 16.881 26.875 1.000 20.820 282 GLY A C 1
ATOM 1986 O O . GLY A 1 282 ? 35.831 16.898 26.864 1.000 20.824 282 GLY A O 1
ATOM 1987 N N . VAL A 1 283 ? 33.882 17.096 27.968 1.000 19.587 283 VAL A N 1
ATOM 1988 C CA . VAL A 1 283 ? 34.532 17.264 29.262 1.000 19.300 283 VAL A CA 1
ATOM 1989 C C . VAL A 1 283 ? 35.262 15.981 29.629 1.000 19.912 283 VAL A C 1
ATOM 1990 O O . VAL A 1 283 ? 36.395 16.061 30.082 1.000 19.819 283 VAL A O 1
ATOM 1994 N N . LEU A 1 284 ? 34.621 14.811 29.460 1.000 17.691 284 LEU A N 1
ATOM 1995 C CA . LEU A 1 284 ? 35.273 13.544 29.797 1.000 17.327 284 LEU A CA 1
ATOM 1996 C C . LEU A 1 284 ? 36.557 13.382 28.964 1.000 17.414 284 LEU A C 1
ATOM 1997 O O . LEU A 1 284 ? 37.579 12.962 29.472 1.000 17.388 284 LEU A O 1
ATOM 2002 N N . ALA A 1 285 ? 36.499 13.698 27.660 1.000 17.912 285 ALA A N 1
ATOM 2003 C CA . ALA A 1 285 ? 37.685 13.601 26.814 1.000 19.471 285 ALA A CA 1
ATOM 2004 C C . ALA A 1 285 ? 38.794 14.487 27.366 1.000 18.947 285 ALA A C 1
ATOM 2005 O O . ALA A 1 285 ? 39.943 14.079 27.350 1.000 19.830 285 ALA A O 1
ATOM 2007 N N . GLY A 1 286 ? 38.441 15.681 27.825 1.000 19.898 286 GLY A N 1
ATOM 2008 C CA . GLY A 1 286 ? 39.403 16.598 28.443 1.000 20.540 286 GLY A CA 1
ATOM 2009 C C . GLY A 1 286 ? 40.077 16.002 29.684 1.000 19.199 286 GLY A C 1
ATOM 2010 O O . GLY A 1 286 ? 41.257 16.183 29.877 1.000 22.136 286 GLY A O 1
ATOM 2011 N N . VAL A 1 287 ? 39.298 15.312 30.545 1.000 17.001 287 VAL A N 1
ATOM 2012 C CA . VAL A 1 287 ? 39.867 14.645 31.710 1.000 17.191 287 VAL A CA 1
ATOM 2013 C C . VAL A 1 287 ? 40.832 13.551 31.269 1.000 17.571 287 VAL A C 1
ATOM 2014 O O . VAL A 1 287 ? 41.881 13.373 31.846 1.000 19.179 287 VAL A O 1
ATOM 2018 N N . LEU A 1 288 ? 40.456 12.779 30.240 1.000 17.211 288 LEU A N 1
ATOM 2019 C CA . LEU A 1 288 ? 41.303 11.690 29.759 1.000 16.702 288 LEU A CA 1
ATOM 2020 C C . LEU A 1 288 ? 42.609 12.237 29.177 1.000 18.707 288 LEU A C 1
ATOM 2021 O O . LEU A 1 288 ? 43.644 11.594 29.322 1.000 18.681 288 LEU A O 1
ATOM 2026 N N . VAL A 1 289 ? 42.545 13.381 28.462 1.000 19.184 289 VAL A N 1
ATOM 2027 C CA . VAL A 1 289 ? 43.756 14.002 27.929 1.000 22.807 289 VAL A CA 1
ATOM 2028 C C . VAL A 1 289 ? 44.641 14.490 29.080 1.000 21.103 289 VAL A C 1
ATOM 2029 O O . VAL A 1 289 ? 45.851 14.311 29.035 1.000 23.095 289 VAL A O 1
ATOM 2033 N N . ASP A 1 290 ? 44.037 15.105 30.106 1.000 19.400 290 ASP A N 1
ATOM 2034 C CA . ASP A 1 290 ? 44.778 15.508 31.302 1.000 19.729 290 ASP A CA 1
ATOM 2035 C C . ASP A 1 290 ? 45.521 14.297 31.870 1.000 19.787 290 ASP A C 1
ATOM 2036 O O . ASP A 1 290 ? 46.694 14.391 32.202 1.000 23.513 290 ASP A O 1
ATOM 2041 N N . ILE A 1 291 ? 44.808 13.162 31.986 1.000 19.839 291 ILE A N 1
ATOM 2042 C CA . ILE A 1 291 ? 45.413 11.946 32.523 1.000 18.780 291 ILE A CA 1
ATOM 2043 C C . ILE A 1 291 ? 46.582 11.501 31.638 1.000 19.966 291 ILE A C 1
ATOM 2044 O O . ILE A 1 291 ? 47.632 11.140 32.151 1.000 21.257 291 ILE A O 1
ATOM 2049 N N . ALA A 1 292 ? 46.398 11.544 30.317 1.000 19.926 292 ALA A N 1
ATOM 2050 C CA . ALA A 1 292 ? 47.441 11.122 29.392 1.000 21.492 292 ALA A CA 1
ATOM 2051 C C . ALA A 1 292 ? 48.682 12.006 29.563 1.000 24.321 292 ALA A C 1
ATOM 2052 O O . ALA A 1 292 ? 49.801 11.516 29.439 1.000 26.530 292 ALA A O 1
ATOM 2054 N N . LYS A 1 293 ? 48.489 13.293 29.889 1.000 24.406 293 LYS A N 1
ATOM 2055 C CA . LYS A 1 293 ? 49.590 14.247 30.039 1.000 29.916 293 LYS A CA 1
ATOM 2056 C C . LYS A 1 293 ? 50.204 14.191 31.448 1.000 29.340 293 LYS A C 1
ATOM 2057 O O . LYS A 1 293 ? 51.279 14.718 31.655 1.000 32.134 293 LYS A O 1
ATOM 2061 N N . SER A 1 294 ? 49.508 13.567 32.407 1.000 23.518 294 SER A N 1
ATOM 2062 C CA . SER A 1 294 ? 49.925 13.528 33.801 1.000 25.700 294 SER A CA 1
ATOM 2063 C C . SER A 1 294 ? 51.316 12.888 33.926 1.000 30.544 294 SER A C 1
ATOM 2064 O O . SER A 1 294 ? 51.642 12.072 33.059 1.000 26.945 294 SER A O 1
ATOM 2067 N N . ILE A 1 295 ? 52.028 13.291 35.070 1.000 33.896 295 ILE A N 1
ATOM 2068 C CA . ILE A 1 295 ? 53.418 12.782 35.251 1.000 33.382 295 ILE A CA 1
ATOM 2069 C C . ILE A 1 295 ? 53.360 11.738 36.345 1.000 33.191 295 ILE A C 1
ATOM 2070 O O . ILE A 1 295 ? 52.936 12.035 37.464 1.000 37.085 295 ILE A O 1
ATOM 2073 N N . ALA A 1 296 ? 53.821 10.542 36.023 1.000 33.393 296 ALA A N 1
ATOM 2074 C CA . ALA A 1 296 ? 53.921 9.505 37.028 1.000 35.744 296 ALA A CA 1
ATOM 2075 C C . ALA A 1 296 ? 55.374 9.507 37.495 1.000 32.739 296 ALA A C 1
ATOM 2076 O O . ALA A 1 296 ? 56.276 9.380 36.661 1.000 41.891 296 ALA A O 1
ATOM 2077 N N . LEU A 1 297 ? 55.590 9.647 38.805 1.000 43.991 297 LEU A N 1
ATOM 2078 N N . HIS B 1 13 ? 51.657 4.327 7.111 1.000 55.975 13 HIS B N 1
ATOM 2079 C CA . HIS B 1 13 ? 50.374 3.681 6.711 1.000 49.130 13 HIS B CA 1
ATOM 2080 C C . HIS B 1 13 ? 49.264 4.732 6.719 1.000 46.435 13 HIS B C 1
ATOM 2081 O O . HIS B 1 13 ? 49.152 5.503 7.679 1.000 46.427 13 HIS B O 1
ATOM 2085 N N . PRO B 1 14 ? 48.413 4.793 5.668 1.000 44.571 14 PRO B N 1
ATOM 2086 C CA . PRO B 1 14 ? 47.252 5.686 5.675 1.000 39.818 14 PRO B CA 1
ATOM 2087 C C . PRO B 1 14 ? 46.224 5.267 6.730 1.000 37.303 14 PRO B C 1
ATOM 2088 O O . PRO B 1 14 ? 46.156 4.096 7.098 1.000 37.435 14 PRO B O 1
ATOM 2092 N N . VAL B 1 15 ? 45.423 6.228 7.226 1.000 35.308 15 VAL B N 1
ATOM 2093 C CA . VAL B 1 15 ? 44.330 5.922 8.143 1.000 33.897 15 VAL B CA 1
ATOM 2094 C C . VAL B 1 15 ? 43.072 5.673 7.315 1.000 32.564 15 VAL B C 1
ATOM 2095 O O . VAL B 1 15 ? 42.791 6.456 6.435 1.000 32.973 15 VAL B O 1
ATOM 2098 N N . PHE B 1 16 ? 42.324 4.608 7.613 1.000 28.964 16 PHE B N 1
ATOM 2099 C CA . PHE B 1 16 ? 41.029 4.347 6.975 1.000 28.947 16 PHE B CA 1
ATOM 2100 C C . PHE B 1 16 ? 39.900 5.100 7.679 1.000 28.266 16 PHE B C 1
ATOM 2101 O O . PHE B 1 16 ? 39.869 5.149 8.902 1.000 27.393 16 PHE B O 1
ATOM 2109 N N . VAL B 1 17 ? 39.010 5.724 6.901 1.000 26.537 17 VAL B N 1
ATOM 2110 C CA . VAL B 1 17 ? 37.741 6.224 7.406 1.000 23.609 17 VAL B CA 1
ATOM 2111 C C . VAL B 1 17 ? 36.666 5.288 6.850 1.000 24.424 17 VAL B C 1
ATOM 2112 O O . VAL B 1 17 ? 36.586 5.128 5.636 1.000 25.116 17 VAL B O 1
ATOM 2116 N N . LEU B 1 18 ? 35.881 4.670 7.717 1.000 22.875 18 LEU B N 1
ATOM 2117 C CA . LEU B 1 18 ? 34.909 3.657 7.332 1.000 20.020 18 LEU B CA 1
ATOM 2118 C C . LEU B 1 18 ? 33.512 4.234 7.557 1.000 21.151 18 LEU B C 1
ATOM 2119 O O . LEU B 1 18 ? 33.176 4.595 8.696 1.000 22.694 18 LEU B O 1
ATOM 2124 N N . VAL B 1 19 ? 32.698 4.284 6.485 1.000 21.079 19 VAL B N 1
ATOM 2125 C CA . VAL B 1 19 ? 31.361 4.865 6.524 1.000 20.775 19 VAL B CA 1
ATOM 2126 C C . VAL B 1 19 ? 30.331 3.791 6.188 1.000 20.587 19 VAL B C 1
ATOM 2127 O O . VAL B 1 19 ? 30.437 3.115 5.188 1.000 24.228 19 VAL B O 1
ATOM 2131 N N . HIS B 1 20 ? 29.361 3.631 7.078 1.000 21.332 20 HIS B N 1
ATOM 2132 C CA . HIS B 1 20 ? 28.342 2.599 6.990 1.000 21.734 20 HIS B CA 1
ATOM 2133 C C . HIS B 1 20 ? 27.162 3.039 6.140 1.000 22.416 20 HIS B C 1
ATOM 2134 O O . HIS B 1 20 ? 27.149 4.173 5.663 1.000 23.049 20 HIS B O 1
ATOM 2141 N N . GLY B 1 21 ? 26.178 2.141 5.996 1.000 23.366 21 GLY B N 1
ATOM 2142 C CA . GLY B 1 21 ? 25.024 2.392 5.141 1.000 25.209 21 GLY B CA 1
ATOM 2143 C C . GLY B 1 21 ? 23.721 2.528 5.925 1.000 23.242 21 GLY B C 1
ATOM 2144 O O . GLY B 1 21 ? 23.747 2.640 7.130 1.000 24.025 21 GLY B O 1
ATOM 2145 N N . ALA B 1 22 ? 22.584 2.470 5.210 1.000 23.246 22 ALA B N 1
ATOM 2146 C CA . ALA B 1 22 ? 21.269 2.729 5.778 1.000 21.885 22 ALA B CA 1
ATOM 2147 C C . ALA B 1 22 ? 20.936 1.804 6.953 1.000 23.720 22 ALA B C 1
ATOM 2148 O O . ALA B 1 22 ? 21.163 0.606 6.821 1.000 24.459 22 ALA B O 1
ATOM 2150 N N . TRP B 1 23 ? 20.374 2.352 8.053 1.000 23.320 23 TRP B N 1
ATOM 2151 C CA . TRP B 1 23 ? 19.877 1.610 9.214 1.000 22.570 23 TRP B CA 1
ATOM 2152 C C . TRP B 1 23 ? 20.996 1.006 10.059 1.000 21.625 23 TRP B C 1
ATOM 2153 O O . TRP B 1 23 ? 20.682 0.358 11.050 1.000 22.495 23 TRP B O 1
ATOM 2164 N N . HIS B 1 24 ? 22.269 1.201 9.664 1.000 21.306 24 HIS B N 1
ATOM 2165 C CA . HIS B 1 24 ? 23.387 0.590 10.372 1.000 20.352 24 HIS B CA 1
ATOM 2166 C C . HIS B 1 24 ? 24.130 1.678 11.145 1.000 20.361 24 HIS B C 1
ATOM 2167 O O . HIS B 1 24 ? 23.648 2.783 11.240 1.000 19.959 24 HIS B O 1
ATOM 2174 N N . GLY B 1 25 ? 25.282 1.317 11.711 1.000 20.528 25 GLY B N 1
ATOM 2175 C CA . GLY B 1 25 ? 26.141 2.220 12.452 1.000 19.380 25 GLY B CA 1
ATOM 2176 C C . GLY B 1 25 ? 27.589 1.794 12.298 1.000 19.198 25 GLY B C 1
ATOM 2177 O O . GLY B 1 25 ? 27.843 0.820 11.618 1.000 20.866 25 GLY B O 1
ATOM 2178 N N . ALA B 1 26 ? 28.510 2.532 12.931 1.000 20.191 26 ALA B N 1
ATOM 2179 C CA . ALA B 1 26 ? 29.936 2.249 12.887 1.000 21.725 26 ALA B CA 1
ATOM 2180 C C . ALA B 1 26 ? 30.237 0.863 13.429 1.000 19.768 26 ALA B C 1
ATOM 2181 O O . ALA B 1 26 ? 31.260 0.327 13.063 1.000 20.995 26 ALA B O 1
ATOM 2183 N N . TRP B 1 27 ? 29.383 0.353 14.337 1.000 19.662 27 TRP B N 1
ATOM 2184 C CA . TRP B 1 27 ? 29.522 -0.970 14.928 1.000 20.396 27 TRP B CA 1
ATOM 2185 C C . TRP B 1 27 ? 29.645 -2.080 13.883 1.000 20.658 27 TRP B C 1
ATOM 2186 O O . TRP B 1 27 ? 30.188 -3.134 14.195 1.000 21.402 27 TRP B O 1
ATOM 2197 N N . CYS B 1 28 ? 29.091 -1.877 12.682 1.000 19.754 28 CYS B N 1
ATOM 2198 C CA . CYS B 1 28 ? 29.108 -2.894 11.647 1.000 22.638 28 CYS B CA 1
ATOM 2199 C C . CYS B 1 28 ? 30.543 -3.177 11.180 1.000 22.593 28 CYS B C 1
ATOM 2200 O O . CYS B 1 28 ? 30.812 -4.270 10.711 1.000 24.575 28 CYS B O 1
ATOM 2203 N N . TYR B 1 29 ? 31.472 -2.223 11.392 1.000 22.551 29 TYR B N 1
ATOM 2204 C CA . TYR B 1 29 ? 32.858 -2.358 10.960 1.000 21.432 29 TYR B CA 1
ATOM 2205 C C . TYR B 1 29 ? 33.768 -2.914 12.055 1.000 23.740 29 TYR B C 1
ATOM 2206 O O . TYR B 1 29 ? 34.960 -2.977 11.835 1.000 23.322 29 TYR B O 1
ATOM 2215 N N . ALA B 1 30 ? 33.243 -3.340 13.205 1.000 23.355 30 ALA B N 1
ATOM 2216 C CA . ALA B 1 30 ? 34.084 -3.719 14.327 1.000 25.092 30 ALA B CA 1
ATOM 2217 C C . ALA B 1 30 ? 35.107 -4.806 13.959 1.000 22.716 30 ALA B C 1
ATOM 2218 O O . ALA B 1 30 ? 36.258 -4.701 14.386 1.000 24.670 30 ALA B O 1
ATOM 2220 N N . HIS B 1 31 ? 34.701 -5.898 13.300 1.000 23.694 31 HIS B N 1
ATOM 2221 C CA . HIS B 1 31 ? 35.630 -6.979 12.979 1.000 25.027 31 HIS B CA 1
ATOM 2222 C C . HIS B 1 31 ? 36.684 -6.512 11.978 1.000 24.881 31 HIS B C 1
ATOM 2223 O O . HIS B 1 31 ? 37.826 -6.941 12.079 1.000 27.152 31 HIS B O 1
ATOM 2230 N N . VAL B 1 32 ? 36.281 -5.686 10.987 1.000 23.060 32 VAL B N 1
ATOM 2231 C CA . VAL B 1 32 ? 37.190 -5.192 9.975 1.000 24.101 32 VAL B CA 1
ATOM 2232 C C . VAL B 1 32 ? 38.230 -4.272 10.634 1.000 25.406 32 VAL B C 1
ATOM 2233 O O . VAL B 1 32 ? 39.375 -4.339 10.274 1.000 26.039 32 VAL B O 1
ATOM 2237 N N . ALA B 1 33 ? 37.816 -3.380 11.534 1.000 25.124 33 ALA B N 1
ATOM 2238 C CA . ALA B 1 33 ? 38.703 -2.432 12.190 1.000 24.847 33 ALA B CA 1
ATOM 2239 C C . ALA B 1 33 ? 39.758 -3.179 13.005 1.000 26.352 33 ALA B C 1
ATOM 2240 O O . ALA B 1 33 ? 40.916 -2.778 13.030 1.000 30.473 33 ALA B O 1
ATOM 2242 N N . ALA B 1 34 ? 39.312 -4.208 13.728 1.000 27.807 34 ALA B N 1
ATOM 2243 C CA . ALA B 1 34 ? 40.191 -5.025 14.539 1.000 30.150 34 ALA B CA 1
ATOM 2244 C C . ALA B 1 34 ? 41.225 -5.726 13.653 1.000 31.462 34 ALA B C 1
ATOM 2245 O O . ALA B 1 34 ? 42.390 -5.749 14.003 1.000 31.785 34 ALA B O 1
ATOM 2247 N N . ALA B 1 35 ? 40.800 -6.297 12.523 1.000 29.299 35 ALA B N 1
ATOM 2248 C CA . ALA B 1 35 ? 41.708 -6.944 11.574 1.000 29.011 35 ALA B CA 1
ATOM 2249 C C . ALA B 1 35 ? 42.707 -5.935 11.013 1.000 31.026 35 ALA B C 1
ATOM 2250 O O . ALA B 1 35 ? 43.893 -6.249 10.895 1.000 32.661 35 ALA B O 1
ATOM 2252 N N . LEU B 1 36 ? 42.232 -4.727 10.682 1.000 28.196 36 LEU B N 1
ATOM 2253 C CA . LEU B 1 36 ? 43.135 -3.683 10.225 1.000 30.081 36 LEU B CA 1
ATOM 2254 C C . LEU B 1 36 ? 44.151 -3.314 11.310 1.000 32.381 36 LEU B C 1
ATOM 2255 O O . LEU B 1 36 ? 45.318 -3.090 10.975 1.000 32.884 36 LEU B O 1
ATOM 2260 N N . ALA B 1 37 ? 43.686 -3.219 12.572 1.000 30.867 37 ALA B N 1
ATOM 2261 C CA . ALA B 1 37 ? 44.513 -2.780 13.688 1.000 34.385 37 ALA B CA 1
ATOM 2262 C C . ALA B 1 37 ? 45.626 -3.789 13.961 1.000 38.157 37 ALA B C 1
ATOM 2263 O O . ALA B 1 37 ? 46.720 -3.368 14.286 1.000 37.753 37 ALA B O 1
ATOM 2265 N N . GLU B 1 38 ? 45.323 -5.090 13.828 1.000 37.198 38 GLU B N 1
ATOM 2266 C CA . GLU B 1 38 ? 46.287 -6.155 14.045 1.000 38.381 38 GLU B CA 1
ATOM 2267 C C . GLU B 1 38 ? 47.367 -6.080 12.963 1.000 39.995 38 GLU B C 1
ATOM 2268 O O . GLU B 1 38 ? 48.483 -6.531 13.203 1.000 45.977 38 GLU B O 1
ATOM 2270 N N . ARG B 1 39 ? 47.022 -5.523 11.794 1.000 41.670 39 ARG B N 1
ATOM 2271 C CA . ARG B 1 39 ? 47.954 -5.388 10.685 1.000 41.606 39 ARG B CA 1
ATOM 2272 C C . ARG B 1 39 ? 48.587 -4.001 10.658 1.000 40.464 39 ARG B C 1
ATOM 2273 O O . ARG B 1 39 ? 49.264 -3.680 9.691 1.000 45.809 39 ARG B O 1
ATOM 2280 N N . GLY B 1 40 ? 48.370 -3.197 11.701 1.000 42.638 40 GLY B N 1
ATOM 2281 C CA . GLY B 1 40 ? 49.100 -1.950 11.881 1.000 43.963 40 GLY B CA 1
ATOM 2282 C C . GLY B 1 40 ? 48.416 -0.749 11.230 1.000 41.618 40 GLY B C 1
ATOM 2283 O O . GLY B 1 40 ? 49.044 0.293 11.131 1.000 40.029 40 GLY B O 1
ATOM 2284 N N . TYR B 1 41 ? 47.138 -0.880 10.843 1.000 38.717 41 TYR B N 1
ATOM 2285 C CA . TYR B 1 41 ? 46.407 0.206 10.201 1.000 35.682 41 TYR B CA 1
ATOM 2286 C C . TYR B 1 41 ? 45.326 0.758 11.132 1.000 32.394 41 TYR B C 1
ATOM 2287 O O . TYR B 1 41 ? 44.498 0.005 11.650 1.000 34.213 41 TYR B O 1
ATOM 2296 N N . LEU B 1 42 ? 45.345 2.084 11.307 1.000 34.183 42 LEU B N 1
ATOM 2297 C CA . LEU B 1 42 ? 44.374 2.784 12.130 1.000 31.110 42 LEU B CA 1
ATOM 2298 C C . LEU B 1 42 ? 43.099 2.929 11.317 1.000 29.773 42 LEU B C 1
ATOM 2299 O O . LEU B 1 42 ? 43.168 2.949 10.090 1.000 28.987 42 LEU B O 1
ATOM 2302 N N . SER B 1 43 ? 41.949 3.018 11.995 1.000 29.089 43 SER B N 1
ATOM 2303 C CA . SER B 1 43 ? 40.671 3.251 11.348 1.000 30.280 43 SER B CA 1
ATOM 2304 C C . SER B 1 43 ? 39.788 4.139 12.232 1.000 30.361 43 SER B C 1
ATOM 2305 O O . SER B 1 43 ? 39.873 4.035 13.455 1.000 28.964 43 SER B O 1
ATOM 2308 N N . ILE B 1 44 ? 39.023 5.041 11.611 1.000 26.483 44 ILE B N 1
ATOM 2309 C CA . ILE B 1 44 ? 38.020 5.854 12.273 1.000 27.982 44 ILE B CA 1
ATOM 2310 C C . ILE B 1 44 ? 36.684 5.411 11.701 1.000 26.229 44 ILE B C 1
ATOM 2311 O O . ILE B 1 44 ? 36.510 5.531 10.491 1.000 25.809 44 ILE B O 1
ATOM 2316 N N . ALA B 1 45 ? 35.772 4.898 12.543 1.000 22.170 45 ALA B N 1
ATOM 2317 C CA . ALA B 1 45 ? 34.451 4.506 12.061 1.000 22.899 45 ALA B CA 1
ATOM 2318 C C . ALA B 1 45 ? 33.426 5.196 12.965 1.000 20.516 45 ALA B C 1
ATOM 2319 O O . ALA B 1 45 ? 33.434 4.975 14.188 1.000 19.472 45 ALA B O 1
ATOM 2321 N N . ARG B 1 46 ? 32.605 6.089 12.368 1.000 21.180 46 ARG B N 1
ATOM 2322 C CA . ARG B 1 46 ? 31.618 6.857 13.129 1.000 20.511 46 ARG B CA 1
ATOM 2323 C C . ARG B 1 46 ? 30.219 6.733 12.538 1.000 21.357 46 ARG B C 1
ATOM 2324 O O . ARG B 1 46 ? 30.069 6.429 11.373 1.000 22.055 46 ARG B O 1
ATOM 2332 N N . ASP B 1 47 ? 29.212 6.989 13.393 1.000 22.368 47 ASP B N 1
ATOM 2333 C CA . ASP B 1 47 ? 27.819 6.968 12.989 1.000 21.482 47 ASP B CA 1
ATOM 2334 C C . ASP B 1 47 ? 27.501 8.185 12.118 1.000 19.451 47 ASP B C 1
ATOM 2335 O O . ASP B 1 47 ? 27.893 9.290 12.452 1.000 23.115 47 ASP B O 1
ATOM 2340 N N . LEU B 1 48 ? 26.794 7.953 10.997 1.000 22.214 48 LEU B N 1
ATOM 2341 C CA . LEU B 1 48 ? 26.260 9.027 10.181 1.000 20.547 48 LEU B CA 1
ATOM 2342 C C . LEU B 1 48 ? 25.207 9.756 10.981 1.000 22.287 48 LEU B C 1
ATOM 2343 O O . LEU B 1 48 ? 24.642 9.202 11.926 1.000 21.221 48 LEU B O 1
ATOM 2348 N N . PRO B 1 49 ? 24.889 11.000 10.602 1.000 21.847 49 PRO B N 1
ATOM 2349 C CA . PRO B 1 49 ? 23.726 11.682 11.162 1.000 21.645 49 PRO B CA 1
ATOM 2350 C C . PRO B 1 49 ? 22.486 10.785 11.042 1.000 23.196 49 PRO B C 1
ATOM 2351 O O . PRO B 1 49 ? 22.361 10.042 10.086 1.000 23.178 49 PRO B O 1
ATOM 2355 N N . ALA B 1 50 ? 21.575 10.846 12.005 1.000 23.199 50 ALA B N 1
ATOM 2356 C CA . ALA B 1 50 ? 20.346 10.050 12.018 1.000 24.187 50 ALA B CA 1
ATOM 2357 C C . ALA B 1 50 ? 20.580 8.556 12.295 1.000 23.416 50 ALA B C 1
ATOM 2358 O O . ALA B 1 50 ? 19.607 7.800 12.350 1.000 23.619 50 ALA B O 1
ATOM 2360 N N . HIS B 1 51 ? 21.824 8.115 12.551 1.000 20.847 51 HIS B N 1
ATOM 2361 C CA . HIS B 1 51 ? 22.110 6.697 12.734 1.000 19.781 51 HIS B CA 1
ATOM 2362 C C . HIS B 1 51 ? 22.866 6.451 14.042 1.000 18.587 51 HIS B C 1
ATOM 2363 O O . HIS B 1 51 ? 23.489 7.371 14.581 1.000 21.887 51 HIS B O 1
ATOM 2370 N N . GLY B 1 52 ? 22.813 5.209 14.515 1.000 18.979 52 GLY B N 1
ATOM 2371 C CA . GLY B 1 52 ? 23.555 4.833 15.717 1.000 18.655 52 GLY B CA 1
ATOM 2372 C C . GLY B 1 52 ? 23.180 5.709 16.906 1.000 18.790 52 GLY B C 1
ATOM 2373 O O . GLY B 1 52 ? 22.006 5.810 17.242 1.000 20.343 52 GLY B O 1
ATOM 2374 N N . ILE B 1 53 ? 24.190 6.313 17.545 1.000 17.629 53 ILE B N 1
ATOM 2375 C CA . ILE B 1 53 ? 23.981 7.160 18.708 1.000 19.839 53 ILE B CA 1
ATOM 2376 C C . ILE B 1 53 ? 23.205 8.432 18.330 1.000 21.245 53 ILE B C 1
ATOM 2377 O O . ILE B 1 53 ? 22.758 9.142 19.222 1.000 20.094 53 ILE B O 1
ATOM 2381 N N . ASN B 1 54 ? 23.006 8.669 17.015 1.000 21.840 54 ASN B N 1
ATOM 2382 C CA . ASN B 1 54 ? 22.312 9.845 16.497 1.000 20.530 54 ASN B CA 1
ATOM 2383 C C . ASN B 1 54 ? 20.876 9.519 16.064 1.000 20.290 54 ASN B C 1
ATOM 2384 O O . ASN B 1 54 ? 20.158 10.407 15.591 1.000 22.931 54 ASN B O 1
ATOM 2389 N N . ALA B 1 55 ? 20.460 8.262 16.185 1.000 19.606 55 ALA B N 1
ATOM 2390 C CA . ALA B 1 55 ? 19.147 7.846 15.704 1.000 18.648 55 ALA B CA 1
ATOM 2391 C C . ALA B 1 55 ? 18.015 8.425 16.542 1.000 19.426 55 ALA B C 1
ATOM 2392 O O . ALA B 1 55 ? 18.214 8.750 17.720 1.000 21.890 55 ALA B O 1
ATOM 2394 N N . ARG B 1 56 ? 16.847 8.551 15.905 1.000 21.754 56 ARG B N 1
ATOM 2395 C CA . ARG B 1 56 ? 15.592 8.916 16.555 1.000 21.543 56 ARG B CA 1
ATOM 2396 C C . ARG B 1 56 ? 14.578 7.913 16.024 1.000 22.762 56 ARG B C 1
ATOM 2397 O O . ARG B 1 56 ? 14.779 7.399 14.921 1.000 24.991 56 ARG B O 1
ATOM 2405 N N . PHE B 1 57 ? 13.528 7.641 16.791 1.000 21.968 57 PHE B N 1
ATOM 2406 C CA . PHE B 1 57 ? 12.556 6.631 16.406 1.000 23.559 57 PHE B CA 1
ATOM 2407 C C . PHE B 1 57 ? 11.148 7.206 16.458 1.000 23.434 57 PHE B C 1
ATOM 2408 O O . PHE B 1 57 ? 10.832 7.993 17.345 1.000 23.976 57 PHE B O 1
ATOM 2416 N N . PRO B 1 58 ? 10.265 6.785 15.531 1.000 26.034 58 PRO B N 1
ATOM 2417 C CA . PRO B 1 58 ? 8.861 7.121 15.637 1.000 25.907 58 PRO B CA 1
ATOM 2418 C C . PRO B 1 58 ? 8.292 6.493 16.907 1.000 24.472 58 PRO B C 1
ATOM 2419 O O . PRO B 1 58 ? 8.742 5.451 17.282 1.000 26.261 58 PRO B O 1
ATOM 2423 N N . ALA B 1 59 ? 7.333 7.150 17.574 1.000 24.747 59 ALA B N 1
ATOM 2424 C CA . ALA B 1 59 ? 6.678 6.633 18.772 1.000 28.979 59 ALA B CA 1
ATOM 2425 C C . ALA B 1 59 ? 6.059 5.265 18.481 1.000 29.302 59 ALA B C 1
ATOM 2426 O O . ALA B 1 59 ? 5.990 4.455 19.384 1.000 29.707 59 ALA B O 1
ATOM 2428 N N . SER B 1 60 ? 5.583 5.073 17.240 1.000 28.951 60 SER B N 1
ATOM 2429 C CA . SER B 1 60 ? 4.992 3.838 16.714 1.000 34.459 60 SER B CA 1
ATOM 2430 C C . SER B 1 60 ? 5.899 2.631 16.945 1.000 31.470 60 SER B C 1
ATOM 2431 O O . SER B 1 60 ? 5.412 1.538 17.173 1.000 35.316 60 SER B O 1
ATOM 2434 N N . TYR B 1 61 ? 7.217 2.838 16.874 1.000 30.457 61 TYR B N 1
ATOM 2435 C CA . TYR B 1 61 ? 8.187 1.755 16.972 1.000 29.660 61 TYR B CA 1
ATOM 2436 C C . TYR B 1 61 ? 8.185 1.091 18.359 1.000 27.864 61 TYR B C 1
ATOM 2437 O O . TYR B 1 61 ? 8.619 -0.044 18.453 1.000 28.194 61 TYR B O 1
ATOM 2446 N N . LEU B 1 62 ? 7.719 1.789 19.411 1.000 28.805 62 LEU B N 1
ATOM 2447 C CA . LEU B 1 62 ? 7.829 1.346 20.802 1.000 30.258 62 LEU B CA 1
ATOM 2448 C C . LEU B 1 62 ? 6.626 0.519 21.256 1.000 33.333 62 LEU B C 1
ATOM 2449 O O . LEU B 1 62 ? 6.630 0.032 22.398 1.000 39.553 62 LEU B O 1
ATOM 2454 N N . GLU B 1 63 ? 5.595 0.415 20.408 1.000 32.845 63 GLU B N 1
ATOM 2455 C CA . GLU B 1 63 ? 4.410 -0.403 20.672 1.000 40.259 63 GLU B CA 1
ATOM 2456 C C . GLU B 1 63 ? 4.583 -1.760 19.984 1.000 39.309 63 GLU B C 1
ATOM 2457 O O . GLU B 1 63 ? 4.815 -1.805 18.779 1.000 36.207 63 GLU B O 1
ATOM 2463 N N . ARG B 1 64 ? 4.458 -2.844 20.768 1.000 37.193 64 ARG B N 1
ATOM 2464 C CA . ARG B 1 64 ? 4.635 -4.203 20.291 1.000 38.825 64 ARG B CA 1
ATOM 2465 C C . ARG B 1 64 ? 3.510 -5.053 20.889 1.000 43.474 64 ARG B C 1
ATOM 2466 O O . ARG B 1 64 ? 3.369 -5.077 22.112 1.000 44.093 64 ARG B O 1
ATOM 2474 N N . PRO B 1 65 ? 2.682 -5.781 20.094 1.000 44.941 65 PRO B N 1
ATOM 2475 C CA . PRO B 1 65 ? 2.866 -5.948 18.650 1.000 46.089 65 PRO B CA 1
ATOM 2476 C C . PRO B 1 65 ? 2.709 -4.646 17.861 1.000 45.284 65 PRO B C 1
ATOM 2477 O O . PRO B 1 65 ? 1.899 -3.807 18.235 1.000 50.771 65 PRO B O 1
ATOM 2479 N N . LEU B 1 66 ? 3.482 -4.476 16.775 1.000 45.779 66 LEU B N 1
ATOM 2480 C CA . LEU B 1 66 ? 3.545 -3.210 16.041 1.000 42.571 66 LEU B CA 1
ATOM 2481 C C . LEU B 1 66 ? 2.233 -2.923 15.309 1.000 46.843 66 LEU B C 1
ATOM 2482 O O . LEU B 1 66 ? 1.617 -3.859 14.788 1.000 41.705 66 LEU B O 1
ATOM 2487 N N . ASP B 1 67 ? 1.836 -1.632 15.265 1.000 43.497 67 ASP B N 1
ATOM 2488 C CA . ASP B 1 67 ? 0.667 -1.189 14.519 1.000 45.888 67 ASP B CA 1
ATOM 2489 C C . ASP B 1 67 ? 1.150 -0.742 13.144 1.000 44.688 67 ASP B C 1
ATOM 2490 O O . ASP B 1 67 ? 1.575 0.400 13.015 1.000 42.397 67 ASP B O 1
ATOM 2495 N N . LYS B 1 68 ? 1.078 -1.614 12.119 1.000 43.463 68 LYS B N 1
ATOM 2496 C CA A LYS B 1 68 ? 1.611 -1.315 10.789 0.500 43.286 68 LYS B CA 1
ATOM 2497 C CA B LYS B 1 68 ? 1.611 -1.315 10.789 0.500 43.286 68 LYS B CA 1
ATOM 2498 C C . LYS B 1 68 ? 1.035 -0.025 10.191 1.000 44.430 68 LYS B C 1
ATOM 2499 O O . LYS B 1 68 ? 1.693 0.682 9.399 1.000 44.910 68 LYS B O 1
ATOM 2502 N N . ASP B 1 69 ? -0.243 0.250 10.466 1.000 46.852 69 ASP B N 1
ATOM 2503 C CA . ASP B 1 69 ? -0.873 1.454 9.918 1.000 46.884 69 ASP B CA 1
ATOM 2504 C C . ASP B 1 69 ? -0.143 2.686 10.466 1.000 43.669 69 ASP B C 1
ATOM 2505 O O . ASP B 1 69 ? 0.311 3.536 9.714 1.000 41.884 69 ASP B O 1
ATOM 2507 N N . ALA B 1 70 ? -0.003 2.751 11.788 1.000 42.818 70 ALA B N 1
ATOM 2508 C CA . ALA B 1 70 ? 0.583 3.909 12.447 1.000 40.503 70 ALA B CA 1
ATOM 2509 C C . ALA B 1 70 ? 2.054 4.028 12.058 1.000 35.893 70 ALA B C 1
ATOM 2510 O O . ALA B 1 70 ? 2.512 5.107 11.704 1.000 36.446 70 ALA B O 1
ATOM 2512 N N . PHE B 1 71 ? 2.761 2.893 12.055 1.000 35.748 71 PHE B N 1
ATOM 2513 C CA . PHE B 1 71 ? 4.188 2.882 11.792 1.000 34.638 71 PHE B CA 1
ATOM 2514 C C . PHE B 1 71 ? 4.433 3.295 10.353 1.000 35.248 71 PHE B C 1
ATOM 2515 O O . PHE B 1 71 ? 5.507 3.783 10.061 1.000 36.524 71 PHE B O 1
ATOM 2523 N N . GLY B 1 72 ? 3.467 3.089 9.455 1.000 36.330 72 GLY B N 1
ATOM 2524 C CA . GLY B 1 72 ? 3.698 3.439 8.066 1.000 40.019 72 GLY B CA 1
ATOM 2525 C C . GLY B 1 72 ? 3.502 4.936 7.873 1.000 42.800 72 GLY B C 1
ATOM 2526 O O . GLY B 1 72 ? 4.193 5.523 7.047 1.000 47.241 72 GLY B O 1
ATOM 2527 N N . ALA B 1 73 ? 2.637 5.543 8.696 1.000 41.039 73 ALA B N 1
ATOM 2528 C CA . ALA B 1 73 ? 2.143 6.892 8.479 1.000 41.511 73 ALA B CA 1
ATOM 2529 C C . ALA B 1 73 ? 2.896 7.962 9.283 1.000 38.265 73 ALA B C 1
ATOM 2530 O O . ALA B 1 73 ? 2.833 9.122 8.947 1.000 42.919 73 ALA B O 1
ATOM 2532 N N . GLU B 1 74 ? 3.590 7.606 10.357 1.000 36.317 74 GLU B N 1
ATOM 2533 C CA . GLU B 1 74 ? 4.128 8.603 11.278 1.000 34.527 74 GLU B CA 1
ATOM 2534 C C . GLU B 1 74 ? 5.263 9.422 10.648 1.000 33.213 74 GLU B C 1
ATOM 2535 O O . GLU B 1 74 ? 6.193 8.862 10.100 1.000 33.241 74 GLU B O 1
ATOM 2541 N N . PRO B 1 75 ? 5.198 10.774 10.660 1.000 34.843 75 PRO B N 1
ATOM 2542 C CA . PRO B 1 75 ? 6.279 11.591 10.118 1.000 34.984 75 PRO B CA 1
ATOM 2543 C C . PRO B 1 75 ? 7.591 11.241 10.813 1.000 32.613 75 PRO B C 1
ATOM 2544 O O . PRO B 1 75 ? 7.594 11.138 12.036 1.000 32.954 75 PRO B O 1
ATOM 2548 N N . SER B 1 76 ? 8.675 11.021 10.054 1.000 31.046 76 SER B N 1
ATOM 2549 C CA . SER B 1 76 ? 9.943 10.574 10.626 1.000 28.759 76 SER B CA 1
ATOM 2550 C C . SER B 1 76 ? 10.591 11.679 11.450 1.000 27.791 76 SER B C 1
ATOM 2551 O O . SER B 1 76 ? 10.672 12.821 11.003 1.000 31.094 76 SER B O 1
ATOM 2554 N N . PRO B 1 77 ? 11.135 11.339 12.632 1.000 25.805 77 PRO B N 1
ATOM 2555 C CA . PRO B 1 77 ? 11.901 12.301 13.415 1.000 27.681 77 PRO B CA 1
ATOM 2556 C C . PRO B 1 77 ? 13.287 12.569 12.833 1.000 27.439 77 PRO B C 1
ATOM 2557 O O . PRO B 1 77 ? 13.985 13.413 13.352 1.000 30.939 77 PRO B O 1
ATOM 2561 N N . VAL B 1 78 ? 13.672 11.881 11.734 1.000 26.493 78 VAL B N 1
ATOM 2562 C CA . VAL B 1 78 ? 14.943 12.128 11.059 1.000 28.060 78 VAL B CA 1
ATOM 2563 C C . VAL B 1 78 ? 14.694 12.594 9.623 1.000 29.872 78 VAL B C 1
ATOM 2564 O O . VAL B 1 78 ? 15.619 12.598 8.810 1.000 30.128 78 VAL B O 1
ATOM 2568 N N . ALA B 1 79 ? 13.446 12.998 9.323 1.000 31.889 79 ALA B N 1
ATOM 2569 C CA . ALA B 1 79 ? 13.066 13.431 7.983 1.000 33.972 79 ALA B CA 1
ATOM 2570 C C . ALA B 1 79 ? 13.885 14.642 7.533 1.000 32.728 79 ALA B C 1
ATOM 2571 O O . ALA B 1 79 ? 14.099 14.776 6.328 1.000 35.429 79 ALA B O 1
ATOM 2573 N N . ASN B 1 80 ? 14.375 15.474 8.467 1.000 37.168 80 ASN B N 1
ATOM 2574 C CA . ASN B 1 80 ? 15.079 16.705 8.111 1.000 37.978 80 ASN B CA 1
ATOM 2575 C C . ASN B 1 80 ? 16.565 16.518 7.785 1.000 37.340 80 ASN B C 1
ATOM 2576 O O . ASN B 1 80 ? 17.209 17.510 7.433 1.000 37.410 80 ASN B O 1
ATOM 2580 N N . THR B 1 81 ? 17.083 15.284 7.872 1.000 33.798 81 THR B N 1
ATOM 2581 C CA . THR B 1 81 ? 18.499 15.024 7.656 1.000 31.015 81 THR B CA 1
ATOM 2582 C C . THR B 1 81 ? 18.787 15.105 6.160 1.000 30.780 81 THR B C 1
ATOM 2583 O O . THR B 1 81 ? 17.986 14.637 5.361 1.000 35.164 81 THR B O 1
ATOM 2587 N N . THR B 1 82 ? 19.907 15.730 5.801 1.000 31.303 82 THR B N 1
ATOM 2588 C CA . THR B 1 82 ? 20.262 16.009 4.412 1.000 32.070 82 THR B CA 1
ATOM 2589 C C . THR B 1 82 ? 21.555 15.303 4.024 1.000 29.661 82 THR B C 1
ATOM 2590 O O . THR B 1 82 ? 22.304 14.890 4.896 1.000 28.773 82 THR B O 1
ATOM 2594 N N . LEU B 1 83 ? 21.797 15.176 2.710 1.000 31.050 83 LEU B N 1
ATOM 2595 C CA . LEU B 1 83 ? 23.052 14.627 2.221 1.000 32.924 83 LEU B CA 1
ATOM 2596 C C . LEU B 1 83 ? 24.245 15.475 2.699 1.000 32.812 83 LEU B C 1
ATOM 2597 O O . LEU B 1 83 ? 25.317 14.949 3.008 1.000 32.738 83 LEU B O 1
ATOM 2602 N N . ASP B 1 84 ? 24.035 16.796 2.783 1.000 36.135 84 ASP B N 1
ATOM 2603 C CA . ASP B 1 84 ? 25.068 17.714 3.226 1.000 37.578 84 ASP B CA 1
ATOM 2604 C C . ASP B 1 84 ? 25.452 17.417 4.679 1.000 35.918 84 ASP B C 1
ATOM 2605 O O . ASP B 1 84 ? 26.608 17.560 5.050 1.000 36.214 84 ASP B O 1
ATOM 2610 N N . ASP B 1 85 ? 24.461 17.025 5.485 1.000 33.931 85 ASP B N 1
ATOM 2611 C CA . ASP B 1 85 ? 24.700 16.607 6.861 1.000 31.426 85 ASP B CA 1
ATOM 2612 C C . ASP B 1 85 ? 25.633 15.394 6.867 1.000 28.370 85 ASP B C 1
ATOM 2613 O O . ASP B 1 85 ? 26.599 15.378 7.613 1.000 30.226 85 ASP B O 1
ATOM 2618 N N . TYR B 1 86 ? 25.344 14.405 6.017 1.000 26.540 86 TYR B N 1
ATOM 2619 C CA . TYR B 1 86 ? 26.188 13.226 5.914 1.000 25.785 86 TYR B CA 1
ATOM 2620 C C . TYR B 1 86 ? 27.611 13.635 5.519 1.000 24.887 86 TYR B C 1
ATOM 2621 O O . TYR B 1 86 ? 28.579 13.191 6.124 1.000 28.493 86 TYR B O 1
ATOM 2630 N N . ALA B 1 87 ? 27.732 14.472 4.495 1.000 27.180 87 ALA B N 1
ATOM 2631 C CA . ALA B 1 87 ? 29.018 14.864 3.945 1.000 30.522 87 ALA B CA 1
ATOM 2632 C C . ALA B 1 87 ? 29.846 15.608 4.986 1.000 31.575 87 ALA B C 1
ATOM 2633 O O . ALA B 1 87 ? 31.039 15.339 5.125 1.000 29.613 87 ALA B O 1
ATOM 2635 N N . THR B 1 88 ? 29.211 16.542 5.710 1.000 33.854 88 THR B N 1
ATOM 2636 C CA A THR B 1 88 ? 29.882 17.342 6.733 0.500 31.707 88 THR B CA 1
ATOM 2637 C CA B THR B 1 88 ? 29.889 17.343 6.727 0.500 32.388 88 THR B CA 1
ATOM 2638 C C . THR B 1 88 ? 30.507 16.439 7.809 1.000 32.383 88 THR B C 1
ATOM 2639 O O . THR B 1 88 ? 31.662 16.642 8.297 1.000 31.773 88 THR B O 1
ATOM 2644 N N . GLN B 1 89 ? 29.760 15.388 8.190 1.000 29.617 89 GLN B N 1
ATOM 2645 C CA . GLN B 1 89 ? 30.209 14.453 9.214 1.000 28.580 89 GLN B CA 1
ATOM 2646 C C . GLN B 1 89 ? 31.392 13.626 8.711 1.000 28.024 89 GLN B C 1
ATOM 2647 O O . GLN B 1 89 ? 32.359 13.428 9.436 1.000 29.466 89 GLN B O 1
ATOM 2653 N N . VAL B 1 90 ? 31.310 13.134 7.469 1.000 27.778 90 VAL B N 1
ATOM 2654 C CA . VAL B 1 90 ? 32.388 12.338 6.887 1.000 28.090 90 VAL B CA 1
ATOM 2655 C C . VAL B 1 90 ? 33.663 13.172 6.808 1.000 28.765 90 VAL B C 1
ATOM 2656 O O . VAL B 1 90 ? 34.732 12.657 7.097 1.000 31.478 90 VAL B O 1
ATOM 2660 N N . MET B 1 91 ? 33.531 14.449 6.439 1.000 30.266 91 MET B N 1
ATOM 2661 C CA . MET B 1 91 ? 34.684 15.325 6.294 1.000 33.206 91 MET B CA 1
ATOM 2662 C C . MET B 1 91 ? 35.381 15.551 7.649 1.000 32.922 91 MET B C 1
ATOM 2663 O O . MET B 1 91 ? 36.595 15.653 7.705 1.000 37.568 91 MET B O 1
ATOM 2667 N N . GLU B 1 92 ? 34.619 15.568 8.744 1.000 31.137 92 GLU B N 1
ATOM 2668 C CA . GLU B 1 92 ? 35.198 15.743 10.070 1.000 33.093 92 GLU B CA 1
ATOM 2669 C C . GLU B 1 92 ? 36.028 14.506 10.421 1.000 32.671 92 GLU B C 1
ATOM 2670 O O . GLU B 1 92 ? 37.085 14.616 11.027 1.000 34.161 92 GLU B O 1
ATOM 2676 N N . ALA B 1 93 ? 35.544 13.335 10.013 1.000 29.107 93 ALA B N 1
ATOM 2677 C CA . ALA B 1 93 ? 36.267 12.097 10.221 1.000 29.133 93 ALA B CA 1
ATOM 2678 C C . ALA B 1 93 ? 37.508 12.064 9.322 1.000 29.390 93 ALA B C 1
ATOM 2679 O O . ALA B 1 93 ? 38.505 11.476 9.698 1.000 31.430 93 ALA B O 1
ATOM 2681 N N . VAL B 1 94 ? 37.411 12.610 8.095 1.000 30.850 94 VAL B N 1
ATOM 2682 C CA . VAL B 1 94 ? 38.540 12.663 7.179 1.000 31.954 94 VAL B CA 1
ATOM 2683 C C . VAL B 1 94 ? 39.551 13.671 7.716 1.000 31.066 94 VAL B C 1
ATOM 2684 O O . VAL B 1 94 ? 40.722 13.412 7.609 1.000 33.510 94 VAL B O 1
ATOM 2688 N N . ASP B 1 95 ? 39.071 14.784 8.278 1.000 32.634 95 ASP B N 1
ATOM 2689 C CA . ASP B 1 95 ? 39.917 15.824 8.829 1.000 35.640 95 ASP B CA 1
ATOM 2690 C C . ASP B 1 95 ? 40.695 15.289 10.031 1.000 35.426 95 ASP B C 1
ATOM 2691 O O . ASP B 1 95 ? 41.871 15.637 10.181 1.000 39.430 95 ASP B O 1
ATOM 2696 N N . ASP B 1 96 ? 40.048 14.459 10.871 1.000 33.808 96 ASP B N 1
ATOM 2697 C CA . ASP B 1 96 ? 40.673 13.934 12.065 1.000 31.993 96 ASP B CA 1
ATOM 2698 C C . ASP B 1 96 ? 41.675 12.832 11.693 1.000 34.181 96 ASP B C 1
ATOM 2699 O O . ASP B 1 96 ? 42.678 12.703 12.374 1.000 38.322 96 ASP B O 1
ATOM 2704 N N . ALA B 1 97 ? 41.338 11.999 10.699 1.000 31.135 97 ALA B N 1
ATOM 2705 C CA . ALA B 1 97 ? 42.188 10.918 10.213 1.000 33.043 97 ALA B CA 1
ATOM 2706 C C . ALA B 1 97 ? 43.436 11.472 9.533 1.000 36.177 97 ALA B C 1
ATOM 2707 O O . ALA B 1 97 ? 44.494 10.843 9.594 1.000 39.208 97 ALA B O 1
ATOM 2709 N N . TYR B 1 98 ? 43.276 12.610 8.839 1.000 35.356 98 TYR B N 1
ATOM 2710 C CA . TYR B 1 98 ? 44.381 13.249 8.136 1.000 36.535 98 TYR B CA 1
ATOM 2711 C C . TYR B 1 98 ? 45.390 13.768 9.164 1.000 39.675 98 TYR B C 1
ATOM 2712 O O . TYR B 1 98 ? 46.590 13.580 8.985 1.000 42.302 98 TYR B O 1
ATOM 2721 N N . ALA B 1 99 ? 44.893 14.438 10.211 1.000 38.292 99 ALA B N 1
ATOM 2722 C CA . ALA B 1 99 ? 45.746 14.947 11.280 1.000 41.016 99 ALA B CA 1
ATOM 2723 C C . ALA B 1 99 ? 46.406 13.774 12.005 1.000 41.911 99 ALA B C 1
ATOM 2724 O O . ALA B 1 99 ? 47.600 13.801 12.264 1.000 53.506 99 ALA B O 1
ATOM 2726 N N . LEU B 1 100 ? 45.632 12.723 12.272 1.000 41.039 100 LEU B N 1
ATOM 2727 C CA . LEU B 1 100 ? 46.109 11.600 13.074 1.000 41.953 100 LEU B CA 1
ATOM 2728 C C . LEU B 1 100 ? 47.050 10.740 12.238 1.000 41.664 100 LEU B C 1
ATOM 2729 O O . LEU B 1 100 ? 46.829 10.571 11.039 1.000 48.857 100 LEU B O 1
ATOM 2732 N N . GLY B 1 101 ? 48.088 10.207 12.881 1.000 40.183 101 GLY B N 1
ATOM 2733 C C . GLY B 1 101 ? 49.646 9.874 8.892 1.000 50.765 101 GLY B C 1
ATOM 2734 N N . HIS B 1 102 ? 49.375 11.019 9.536 1.000 50.152 102 HIS B N 1
ATOM 2735 C CA . HIS B 1 102 ? 50.048 12.259 9.168 1.000 50.441 102 HIS B CA 1
ATOM 2736 C C . HIS B 1 102 ? 50.078 12.348 7.640 1.000 52.477 102 HIS B C 1
ATOM 2737 O O . HIS B 1 102 ? 51.134 12.584 7.070 1.000 57.147 102 HIS B O 1
ATOM 2739 N N . GLY B 1 103 ? 48.929 12.117 6.982 1.000 50.769 103 GLY B N 1
ATOM 2740 C CA . GLY B 1 103 ? 48.862 12.070 5.524 1.000 47.407 103 GLY B CA 1
ATOM 2741 C C . GLY B 1 103 ? 47.462 11.723 5.019 1.000 41.042 103 GLY B C 1
ATOM 2742 O O . GLY B 1 1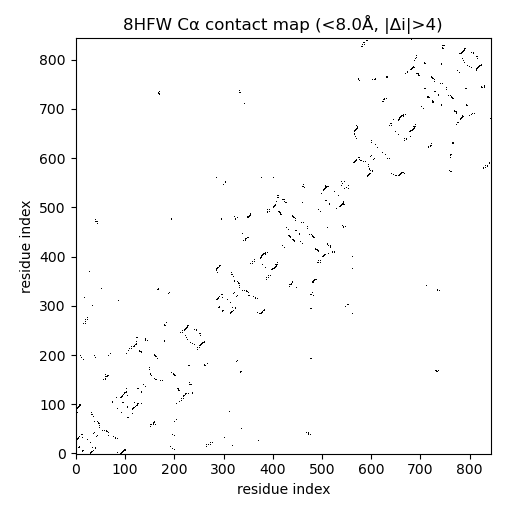03 ? 46.577 11.478 5.832 1.000 38.546 103 GLY B O 1
ATOM 2743 N N . LYS B 1 104 ? 47.272 11.759 3.689 1.000 41.896 104 LYS B N 1
ATOM 2744 C CA . LYS B 1 104 ? 45.971 11.555 3.053 1.000 40.102 104 LYS B CA 1
ATOM 2745 C C . LYS B 1 104 ? 45.414 10.181 3.434 1.000 37.678 104 LYS B C 1
ATOM 2746 O O . LYS B 1 104 ? 46.187 9.276 3.706 1.000 40.104 104 LYS B O 1
ATOM 2750 N N . VAL B 1 105 ? 44.078 10.054 3.448 1.000 37.873 105 VAL B N 1
ATOM 2751 C CA . VAL B 1 105 ? 43.358 8.921 4.035 1.000 36.127 105 VAL B CA 1
ATOM 2752 C C . VAL B 1 105 ? 42.776 7.998 2.958 1.000 36.274 105 VAL B C 1
ATOM 2753 O O . VAL B 1 105 ? 42.692 8.394 1.793 1.000 35.212 105 VAL B O 1
ATOM 2757 N N . VAL B 1 106 ? 42.378 6.780 3.372 1.000 31.851 106 VAL B N 1
ATOM 2758 C CA . VAL B 1 106 ? 41.621 5.877 2.518 1.000 31.592 106 VAL B CA 1
ATOM 2759 C C . VAL B 1 106 ? 40.175 5.980 2.975 1.000 30.125 106 VAL B C 1
ATOM 2760 O O . VAL B 1 106 ? 39.905 5.513 4.063 1.000 29.034 106 VAL B O 1
ATOM 2764 N N . LEU B 1 107 ? 39.289 6.587 2.177 1.000 31.784 107 LEU B N 1
ATOM 2765 C CA . LEU B 1 107 ? 37.888 6.790 2.538 1.000 28.630 107 LEU B CA 1
ATOM 2766 C C . LEU B 1 107 ? 37.054 5.641 1.989 1.000 29.979 107 LEU B C 1
ATOM 2767 O O . LEU B 1 107 ? 37.043 5.484 0.781 1.000 29.203 107 LEU B O 1
ATOM 2772 N N . VAL B 1 108 ? 36.369 4.885 2.857 1.000 27.764 108 VAL B N 1
ATOM 2773 C CA . VAL B 1 108 ? 35.622 3.676 2.477 1.000 25.825 108 VAL B CA 1
ATOM 2774 C C . VAL B 1 108 ? 34.149 3.869 2.839 1.000 24.583 108 VAL B C 1
ATOM 2775 O O . VAL B 1 108 ? 33.878 4.308 3.922 1.000 24.888 108 VAL B O 1
ATOM 2779 N N . GLY B 1 109 ? 33.232 3.672 1.870 1.000 24.969 109 GLY B N 1
ATOM 2780 C CA . GLY B 1 109 ? 31.806 3.813 2.131 1.000 23.588 109 GLY B CA 1
ATOM 2781 C C . GLY B 1 109 ? 31.083 2.543 1.731 1.000 23.705 109 GLY B C 1
ATOM 2782 O O . GLY B 1 109 ? 31.376 2.030 0.664 1.000 25.569 109 GLY B O 1
ATOM 2783 N N . HIS B 1 110 ? 30.147 2.056 2.544 1.000 21.634 110 HIS B N 1
ATOM 2784 C CA . HIS B 1 110 ? 29.356 0.875 2.253 1.000 22.890 110 HIS B CA 1
ATOM 2785 C C . HIS B 1 110 ? 27.895 1.247 1.969 1.000 23.975 110 HIS B C 1
ATOM 2786 O O . HIS B 1 110 ? 27.341 2.054 2.688 1.000 25.047 110 HIS B O 1
ATOM 2793 N N . SER B 1 111 ? 27.304 0.687 0.893 1.000 23.257 111 SER B N 1
ATOM 2794 C CA . SER B 1 111 ? 25.880 0.852 0.610 1.000 26.996 111 SER B CA 1
ATOM 2795 C C . SER B 1 111 ? 25.553 2.343 0.481 1.000 25.961 111 SER B C 1
ATOM 2796 O O . SER B 1 111 ? 26.184 2.996 -0.314 1.000 25.958 111 SER B O 1
ATOM 2799 N N . MET B 1 112 ? 24.598 2.881 1.232 1.000 25.429 112 MET B N 1
ATOM 2800 C CA . MET B 1 112 ? 24.219 4.281 1.162 1.000 27.242 112 MET B CA 1
ATOM 2801 C C . MET B 1 112 ? 25.417 5.176 1.516 1.000 24.702 112 MET B C 1
ATOM 2802 O O . MET B 1 112 ? 25.389 6.355 1.209 1.000 26.322 112 MET B O 1
ATOM 2807 N N . GLY B 1 113 ? 26.374 4.673 2.299 1.000 23.810 113 GLY B N 1
ATOM 2808 C CA . GLY B 1 113 ? 27.575 5.411 2.659 1.000 26.115 113 GLY B CA 1
ATOM 2809 C C . GLY B 1 113 ? 28.353 5.899 1.434 1.000 25.623 113 GLY B C 1
ATOM 2810 O O . GLY B 1 113 ? 29.123 6.833 1.536 1.000 24.743 113 GLY B O 1
ATOM 2811 N N . GLY B 1 114 ? 28.166 5.237 0.283 1.000 26.164 114 GLY B N 1
ATOM 2812 C CA . GLY B 1 114 ? 28.775 5.682 -0.957 1.000 27.334 114 GLY B CA 1
ATOM 2813 C C . GLY B 1 114 ? 28.240 7.044 -1.380 1.000 29.284 114 GLY B C 1
ATOM 2814 O O . GLY B 1 114 ? 28.989 7.794 -1.962 1.000 28.378 114 GLY B O 1
ATOM 2815 N N . LEU B 1 115 ? 26.970 7.357 -1.030 1.000 31.029 115 LEU B N 1
ATOM 2816 C CA . LEU B 1 115 ? 26.394 8.671 -1.313 1.000 29.622 115 LEU B CA 1
ATOM 2817 C C . LEU B 1 115 ? 27.085 9.741 -0.472 1.000 29.627 115 LEU B C 1
ATOM 2818 O O . LEU B 1 115 ? 27.348 10.814 -0.973 1.000 30.511 115 LEU B O 1
ATOM 2823 N N . ALA B 1 116 ? 27.391 9.440 0.809 1.000 30.879 116 ALA B N 1
ATOM 2824 C CA . ALA B 1 116 ? 28.049 10.380 1.726 1.000 31.102 116 ALA B CA 1
ATOM 2825 C C . ALA B 1 116 ? 29.506 10.630 1.317 1.000 32.564 116 ALA B C 1
ATOM 2826 O O . ALA B 1 116 ? 29.948 11.763 1.381 1.000 32.027 116 ALA B O 1
ATOM 2828 N N . ILE B 1 117 ? 30.270 9.572 0.970 1.000 30.056 117 ILE B N 1
ATOM 2829 C CA . ILE B 1 117 ? 31.684 9.724 0.632 1.000 29.892 117 ILE B CA 1
ATOM 2830 C C . ILE B 1 117 ? 31.834 10.422 -0.728 1.000 32.174 117 ILE B C 1
ATOM 2831 O O . ILE B 1 117 ? 32.792 11.176 -0.921 1.000 32.717 117 ILE B O 1
ATOM 2836 N N . THR B 1 118 ? 30.884 10.188 -1.650 1.000 29.954 118 THR B N 1
ATOM 2837 C CA . THR B 1 118 ? 30.852 10.879 -2.944 1.000 34.224 118 THR B CA 1
ATOM 2838 C C . THR B 1 118 ? 30.687 12.378 -2.706 1.000 35.550 118 THR B C 1
ATOM 2839 O O . THR B 1 118 ? 31.506 13.154 -3.181 1.000 37.141 118 THR B O 1
ATOM 2843 N N . ALA B 1 119 ? 29.628 12.765 -1.979 1.000 36.501 119 ALA B N 1
ATOM 2844 C CA . ALA B 1 119 ? 29.361 14.156 -1.647 1.000 37.576 119 ALA B CA 1
ATOM 2845 C C . ALA B 1 119 ? 30.565 14.780 -0.931 1.000 38.039 119 ALA B C 1
ATOM 2846 O O . ALA B 1 119 ? 30.940 15.892 -1.265 1.000 40.510 119 ALA B O 1
ATOM 2848 N N . ALA B 1 120 ? 31.206 14.049 0.002 1.000 37.517 120 ALA B N 1
ATOM 2849 C CA . ALA B 1 120 ? 32.325 14.569 0.783 1.000 35.105 120 ALA B CA 1
ATOM 2850 C C . ALA B 1 120 ? 33.588 14.756 -0.070 1.000 36.851 120 ALA B C 1
ATOM 2851 O O . ALA B 1 120 ? 34.321 15.730 0.109 1.000 41.492 120 ALA B O 1
ATOM 2853 N N . ALA B 1 121 ? 33.871 13.800 -0.963 1.000 34.975 121 ALA B N 1
ATOM 2854 C CA . ALA B 1 121 ? 35.024 13.888 -1.856 1.000 38.920 121 ALA B CA 1
ATOM 2855 C C . ALA B 1 121 ? 34.902 15.052 -2.852 1.000 39.021 121 ALA B C 1
ATOM 2856 O O . ALA B 1 121 ? 35.885 15.737 -3.085 1.000 47.803 121 ALA B O 1
ATOM 2858 N N . GLU B 1 122 ? 33.712 15.252 -3.458 1.000 38.883 122 GLU B N 1
ATOM 2859 C CA . GLU B 1 122 ? 33.470 16.343 -4.399 1.000 42.673 122 GLU B CA 1
ATOM 2860 C C . GLU B 1 122 ? 33.654 17.663 -3.653 1.000 40.397 122 GLU B C 1
ATOM 2861 O O . GLU B 1 122 ? 34.328 18.553 -4.170 1.000 48.659 122 GLU B O 1
ATOM 2862 N N . ARG B 1 123 ? 33.104 17.762 -2.427 1.000 43.923 123 ARG B N 1
ATOM 2863 C CA . ARG B 1 123 ? 33.120 19.010 -1.676 1.000 44.648 123 ARG B CA 1
ATOM 2864 C C . ARG B 1 123 ? 34.551 19.317 -1.224 1.000 46.045 123 ARG B C 1
ATOM 2865 O O . ARG B 1 123 ? 34.924 20.489 -1.175 1.000 50.184 123 ARG B O 1
ATOM 2871 N N . ALA B 1 124 ? 35.351 18.282 -0.937 1.000 47.752 124 ALA B N 1
ATOM 2872 C CA . ALA B 1 124 ? 36.684 18.450 -0.360 1.000 46.350 124 ALA B CA 1
ATOM 2873 C C . ALA B 1 124 ? 37.569 17.235 -0.641 1.000 49.092 124 ALA B C 1
ATOM 2874 O O . ALA B 1 124 ? 37.807 16.403 0.235 1.000 49.290 124 ALA B O 1
ATOM 2876 N N . PRO B 1 125 ? 38.111 17.106 -1.867 1.000 48.683 125 PRO B N 1
ATOM 2877 C CA . PRO B 1 125 ? 38.897 15.938 -2.260 1.000 46.091 125 PRO B CA 1
ATOM 2878 C C . PRO B 1 125 ? 40.358 15.933 -1.819 1.000 51.333 125 PRO B C 1
ATOM 2879 O O . PRO B 1 125 ? 41.001 14.904 -1.970 1.000 51.833 125 PRO B O 1
ATOM 2883 N N . GLU B 1 126 ? 40.847 17.046 -1.262 1.000 52.557 126 GLU B N 1
ATOM 2884 C CA . GLU B 1 126 ? 42.271 17.270 -1.004 1.000 49.254 126 GLU B CA 1
ATOM 2885 C C . GLU B 1 126 ? 42.931 16.265 -0.034 1.000 48.543 126 GLU B C 1
ATOM 2886 O O . GLU B 1 126 ? 44.086 15.903 -0.273 1.000 51.061 126 GLU B O 1
ATOM 2892 N N . LYS B 1 127 ? 42.248 15.801 1.036 1.000 44.953 127 LYS B N 1
ATOM 2893 C CA . LYS B 1 127 ? 42.848 14.956 2.074 1.000 45.862 127 LYS B CA 1
ATOM 2894 C C . LYS B 1 127 ? 42.671 13.449 1.823 1.000 43.837 127 LYS B C 1
ATOM 2895 O O . LYS B 1 127 ? 43.061 12.652 2.700 1.000 40.961 127 LYS B O 1
ATOM 2901 N N . ILE B 1 128 ? 42.120 13.046 0.651 1.000 39.690 128 ILE B N 1
ATOM 2902 C CA . ILE B 1 128 ? 41.803 11.638 0.369 1.000 41.407 128 ILE B CA 1
ATOM 2903 C C . ILE B 1 128 ? 42.742 11.097 -0.717 1.000 44.623 128 ILE B C 1
ATOM 2904 O O . ILE B 1 128 ? 42.720 11.594 -1.862 1.000 48.969 128 ILE B O 1
ATOM 2909 N N . ALA B 1 129 ? 43.537 10.062 -0.372 1.000 38.499 129 ALA B N 1
ATOM 2910 C CA . ALA B 1 129 ? 44.450 9.401 -1.289 1.000 43.064 129 ALA B CA 1
ATOM 2911 C C . ALA B 1 129 ? 43.708 8.385 -2.149 1.000 39.263 129 ALA B C 1
ATOM 2912 O O . ALA B 1 129 ? 43.950 8.301 -3.357 1.000 42.240 129 ALA B O 1
ATOM 2914 N N . LYS B 1 130 ? 42.820 7.612 -1.507 1.000 38.463 130 LYS B N 1
ATOM 2915 C CA . LYS B 1 130 ? 42.072 6.535 -2.163 1.000 35.362 130 LYS B CA 1
ATOM 2916 C C . LYS B 1 130 ? 40.614 6.541 -1.711 1.000 33.311 130 LYS B C 1
ATOM 2917 O O . LYS B 1 130 ? 40.373 6.761 -0.525 1.000 35.073 130 LYS B O 1
ATOM 2923 N N . ILE B 1 131 ? 39.655 6.350 -2.643 1.000 32.891 131 ILE B N 1
ATOM 2924 C CA . ILE B 1 131 ? 38.231 6.302 -2.308 1.000 30.510 131 ILE B CA 1
ATOM 2925 C C . ILE B 1 131 ? 37.746 4.896 -2.682 1.000 33.267 131 ILE B C 1
ATOM 2926 O O . ILE B 1 131 ? 38.023 4.457 -3.779 1.000 31.842 131 ILE B O 1
ATOM 2930 N N . VAL B 1 132 ? 37.068 4.172 -1.769 1.000 30.468 132 VAL B N 1
ATOM 2931 C CA . VAL B 1 132 ? 36.706 2.759 -1.902 1.000 26.875 132 VAL B CA 1
ATOM 2932 C C . VAL B 1 132 ? 35.197 2.635 -1.696 1.000 28.892 132 VAL B C 1
ATOM 2933 O O . VAL B 1 132 ? 34.689 2.993 -0.628 1.000 28.020 132 VAL B O 1
ATOM 2937 N N . TYR B 1 133 ? 34.520 2.082 -2.705 1.000 28.252 133 TYR B N 1
ATOM 2938 C CA . TYR B 1 133 ? 33.088 1.844 -2.687 1.000 26.531 133 TYR B CA 1
ATOM 2939 C C . TYR B 1 133 ? 32.852 0.350 -2.510 1.000 25.593 133 TYR B C 1
ATOM 2940 O O . TYR B 1 133 ? 33.136 -0.432 -3.399 1.000 26.205 133 TYR B O 1
ATOM 2949 N N . LEU B 1 134 ? 32.296 -0.028 -1.348 1.000 26.165 134 LEU B N 1
ATOM 2950 C CA . LEU B 1 134 ? 32.027 -1.435 -1.024 1.000 27.040 134 LEU B CA 1
ATOM 2951 C C . LEU B 1 134 ? 30.527 -1.675 -1.197 1.000 27.058 134 LEU B C 1
ATOM 2952 O O . LEU B 1 134 ? 29.747 -1.213 -0.370 1.000 25.118 134 LEU B O 1
ATOM 2957 N N . ALA B 1 135 ? 30.138 -2.364 -2.290 1.000 26.401 135 ALA B N 1
ATOM 2958 C CA . ALA B 1 135 ? 28.733 -2.642 -2.563 1.000 28.951 135 ALA B CA 1
ATOM 2959 C C . ALA B 1 135 ? 27.915 -1.385 -2.271 1.000 29.520 135 ALA B C 1
ATOM 2960 O O . ALA B 1 135 ? 26.984 -1.422 -1.477 1.000 28.842 135 ALA B O 1
ATOM 2962 N N . ALA B 1 136 ? 28.327 -0.268 -2.863 1.000 28.957 136 ALA B N 1
ATOM 2963 C CA . ALA B 1 136 ? 27.858 1.055 -2.466 1.000 27.237 136 ALA B CA 1
ATOM 2964 C C . ALA B 1 136 ? 27.390 1.908 -3.643 1.000 30.282 136 ALA B C 1
ATOM 2965 O O . ALA B 1 136 ? 27.881 1.750 -4.755 1.000 30.767 136 ALA B O 1
ATOM 2967 N N . PHE B 1 137 ? 26.535 2.883 -3.362 1.000 28.099 137 PHE B N 1
ATOM 2968 C CA . PHE B 1 137 ? 26.125 3.852 -4.362 1.000 28.451 137 PHE B CA 1
ATOM 2969 C C . PHE B 1 137 ? 27.357 4.647 -4.786 1.000 33.275 137 PHE B C 1
ATOM 2970 O O . PHE B 1 137 ? 27.969 5.261 -3.928 1.000 28.856 137 PHE B O 1
ATOM 2978 N N . MET B 1 138 ? 27.756 4.578 -6.065 1.000 33.832 138 MET B N 1
ATOM 2979 C CA . MET B 1 138 ? 28.812 5.416 -6.622 1.000 32.829 138 MET B CA 1
ATOM 2980 C C . MET B 1 138 ? 28.155 6.111 -7.802 1.000 34.310 138 MET B C 1
ATOM 2981 O O . MET B 1 138 ? 28.369 5.723 -8.949 1.000 36.299 138 MET B O 1
ATOM 2986 N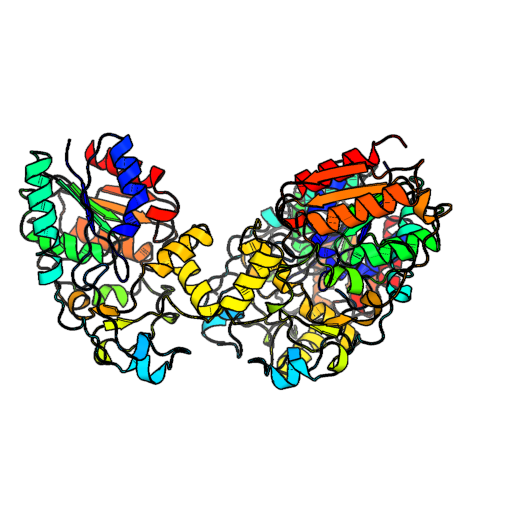 N . PRO B 1 139 ? 27.300 7.115 -7.528 1.000 34.087 139 PRO B N 1
ATOM 2987 C CA . PRO B 1 139 ? 26.454 7.720 -8.561 1.000 37.631 139 PRO B CA 1
ATOM 2988 C C . PRO B 1 139 ? 27.159 8.634 -9.574 1.000 40.388 139 PRO B C 1
ATOM 2989 O O . PRO B 1 139 ? 28.061 9.377 -9.224 1.000 42.907 139 PRO B O 1
ATOM 2993 N N . ALA B 1 140 ? 26.739 8.552 -10.838 1.000 45.820 140 ALA B N 1
ATOM 2994 C CA . ALA B 1 140 ? 27.204 9.457 -11.879 1.000 43.708 140 ALA B CA 1
ATOM 2995 C C . ALA B 1 140 ? 26.839 10.891 -11.492 1.000 48.479 140 ALA B C 1
ATOM 2996 O O . ALA B 1 140 ? 25.864 11.070 -10.751 1.000 45.131 140 ALA B O 1
ATOM 2998 N N . SER B 1 141 ? 27.620 11.879 -11.970 1.000 47.358 141 SER B N 1
ATOM 2999 C CA . SER B 1 141 ? 27.350 13.287 -11.676 1.000 48.677 141 SER B CA 1
ATOM 3000 C C . SER B 1 141 ? 25.897 13.630 -12.007 1.000 51.463 141 SER B C 1
ATOM 3001 O O . SER B 1 141 ? 25.420 13.260 -13.077 1.000 56.010 141 SER B O 1
ATOM 3004 N N . GLY B 1 142 ? 25.207 14.325 -11.083 1.000 46.565 142 GLY B N 1
ATOM 3005 C CA . GLY B 1 142 ? 23.865 14.823 -11.337 1.000 48.429 142 GLY B CA 1
ATOM 3006 C C . GLY B 1 142 ? 22.777 13.767 -11.162 1.000 45.263 142 GLY B C 1
ATOM 3007 O O . GLY B 1 142 ? 21.592 14.101 -11.252 1.000 50.735 142 GLY B O 1
ATOM 3008 N N . VAL B 1 143 ? 23.158 12.505 -10.921 1.000 42.191 143 VAL B N 1
ATOM 3009 C CA . VAL B 1 143 ? 22.112 11.503 -10.807 1.000 42.506 143 VAL B CA 1
ATOM 3010 C C . VAL B 1 143 ? 21.879 11.214 -9.331 1.000 42.195 143 VAL B C 1
ATOM 3011 O O . VAL B 1 143 ? 22.803 10.775 -8.648 1.000 48.589 143 VAL B O 1
ATOM 3015 N N . PRO B 1 144 ? 20.644 11.423 -8.811 1.000 44.057 144 PRO B N 1
ATOM 3016 C CA . PRO B 1 144 ? 20.323 11.086 -7.428 1.000 43.800 144 PRO B CA 1
ATOM 3017 C C . PRO B 1 144 ? 20.231 9.575 -7.213 1.000 46.625 144 PRO B C 1
ATOM 3018 O O . PRO B 1 144 ? 19.883 8.826 -8.140 1.000 49.737 144 PRO B O 1
ATOM 3022 N N . GLY B 1 145 ? 20.511 9.118 -5.989 1.000 44.109 145 GLY B N 1
ATOM 3023 C CA . GLY B 1 145 ? 20.518 7.691 -5.725 1.000 41.937 145 GLY B CA 1
ATOM 3024 C C . GLY B 1 145 ? 19.168 7.019 -5.964 1.000 46.044 145 GLY B C 1
ATOM 3025 O O . GLY B 1 145 ? 19.160 5.832 -6.327 1.000 43.247 145 GLY B O 1
ATOM 3026 N N . LEU B 1 146 ? 18.055 7.767 -5.758 1.000 43.833 146 LEU B N 1
ATOM 3027 C CA . LEU B 1 146 ? 16.719 7.194 -5.915 1.000 44.423 146 LEU B CA 1
ATOM 3028 C C . LEU B 1 146 ? 16.559 6.736 -7.375 1.000 46.205 146 LEU B C 1
ATOM 3029 O O . LEU B 1 146 ? 15.865 5.745 -7.615 1.000 50.640 146 LEU B O 1
ATOM 3032 N N . ASP B 1 147 ? 17.272 7.374 -8.332 1.000 49.533 147 ASP B N 1
ATOM 3033 C CA . ASP B 1 147 ? 17.218 6.995 -9.745 1.000 50.916 147 ASP B CA 1
ATOM 3034 C C . ASP B 1 147 ? 17.706 5.554 -9.934 1.000 49.111 147 ASP B C 1
ATOM 3035 O O . ASP B 1 147 ? 17.151 4.824 -10.746 1.000 44.817 147 ASP B O 1
ATOM 3040 N N . TYR B 1 148 ? 18.741 5.147 -9.200 1.000 49.406 148 TYR B N 1
ATOM 3041 C CA . TYR B 1 148 ? 19.323 3.819 -9.321 1.000 43.680 148 TYR B CA 1
ATOM 3042 C C . TYR B 1 148 ? 18.476 2.768 -8.592 1.000 43.689 148 TYR B C 1
ATOM 3043 O O . TYR B 1 148 ? 18.494 1.593 -8.960 1.000 44.031 148 TYR B O 1
ATOM 3052 N N . VAL B 1 149 ? 17.711 3.188 -7.574 1.000 47.181 149 VAL B N 1
ATOM 3053 C CA . VAL B 1 149 ? 16.871 2.273 -6.816 1.000 46.317 149 VAL B CA 1
ATOM 3054 C C . VAL B 1 149 ? 15.827 1.644 -7.752 1.000 48.970 149 VAL B C 1
ATOM 3055 O O . VAL B 1 149 ? 15.778 0.387 -7.768 1.000 53.107 149 VAL B O 1
ATOM 3057 N N . ALA B 1 151 ? 16.150 1.153 -10.913 1.000 55.887 151 ALA B N 1
ATOM 3058 C CA . ALA B 1 151 ? 16.957 0.760 -12.105 1.000 52.868 151 ALA B CA 1
ATOM 3059 C C . ALA B 1 151 ? 16.625 -0.670 -12.524 1.000 57.070 151 ALA B C 1
ATOM 3060 O O . ALA B 1 151 ? 16.406 -1.526 -11.671 1.000 62.284 151 ALA B O 1
ATOM 3061 N N . PRO B 1 152 ? 16.552 -0.971 -13.838 1.000 57.822 152 PRO B N 1
ATOM 3062 C CA . PRO B 1 152 ? 16.352 -2.339 -14.294 1.000 53.030 152 PRO B CA 1
ATOM 3063 C C . PRO B 1 152 ? 17.437 -3.244 -13.740 1.000 52.178 152 PRO B C 1
ATOM 3064 O O . PRO B 1 152 ? 17.148 -4.387 -13.442 1.000 53.417 152 PRO B O 1
ATOM 3068 N N . GLU B 1 153 ? 18.661 -2.710 -13.591 1.000 51.331 153 GLU B N 1
ATOM 3069 C CA . GLU B 1 153 ? 19.778 -3.465 -13.029 1.000 46.774 153 GLU B CA 1
ATOM 3070 C C . GLU B 1 153 ? 19.446 -3.966 -11.615 1.000 45.270 153 GLU B C 1
ATOM 3071 O O . GLU B 1 153 ? 20.035 -4.954 -11.179 1.000 48.404 153 GLU B O 1
ATOM 3077 N N . ASN B 1 154 ? 18.513 -3.311 -10.903 1.000 46.777 154 ASN B N 1
ATOM 3078 C CA . ASN B 1 154 ? 18.243 -3.632 -9.496 1.000 46.419 154 ASN B CA 1
ATOM 3079 C C . ASN B 1 154 ? 16.913 -4.388 -9.336 1.000 50.966 154 ASN B C 1
ATOM 3080 O O . ASN B 1 154 ? 16.395 -4.459 -8.216 1.000 48.246 154 ASN B O 1
ATOM 3085 N N . LYS B 1 155 ? 16.362 -4.936 -10.436 1.000 55.596 155 LYS B N 1
ATOM 3086 C CA . LYS B 1 155 ? 15.113 -5.692 -10.373 1.000 56.207 155 LYS B CA 1
ATOM 3087 C C . LYS B 1 155 ? 15.394 -7.013 -9.655 1.000 57.996 155 LYS B C 1
ATOM 3088 O O . LYS B 1 155 ? 16.343 -7.704 -10.019 1.000 70.835 155 LYS B O 1
ATOM 3090 N N . GLY B 1 156 ? 14.572 -7.350 -8.649 1.000 62.899 156 GLY B N 1
ATOM 3091 C CA . GLY B 1 156 ? 14.810 -8.509 -7.803 1.000 61.280 156 GLY B CA 1
ATOM 3092 C C . GLY B 1 156 ? 15.358 -8.104 -6.436 1.000 55.439 156 GLY B C 1
ATOM 3093 O O . GLY B 1 156 ? 15.507 -8.957 -5.566 1.000 47.095 156 GLY B O 1
ATOM 3094 N N . GLU B 1 157 ? 15.675 -6.804 -6.272 1.000 52.645 157 GLU B N 1
ATOM 3095 C CA . GLU B 1 157 ? 16.182 -6.267 -5.008 1.000 47.106 157 GLU B CA 1
ATOM 3096 C C . GLU B 1 157 ? 15.267 -6.778 -3.894 1.000 45.456 157 GLU B C 1
ATOM 3097 O O . GLU B 1 157 ? 14.051 -6.642 -4.000 1.000 51.498 157 GLU B O 1
ATOM 3098 N N . MET B 1 158 ? 15.858 -7.358 -2.842 1.000 43.712 158 MET B N 1
ATOM 3099 C CA . MET B 1 158 ? 15.124 -8.066 -1.793 1.000 44.334 158 MET B CA 1
ATOM 3100 C C . MET B 1 158 ? 14.698 -7.146 -0.644 1.000 44.634 158 MET B C 1
ATOM 3101 O O . MET B 1 158 ? 14.063 -7.636 0.290 1.000 43.739 158 MET B O 1
ATOM 3106 N N . LEU B 1 159 ? 15.010 -5.835 -0.727 1.000 43.399 159 LEU B N 1
ATOM 3107 C CA . LEU B 1 159 ? 14.586 -4.846 0.270 1.000 40.177 159 LEU B CA 1
ATOM 3108 C C . LEU B 1 159 ? 13.075 -4.578 0.179 1.000 37.202 159 LEU B C 1
ATOM 3109 O O . LEU B 1 159 ? 12.420 -4.479 1.216 1.000 38.897 159 LEU B O 1
ATOM 3110 N N . ALA B 1 160 ? 12.539 -4.474 -1.054 1.000 38.439 160 ALA B N 1
ATOM 3111 C CA . ALA B 1 160 ? 11.156 -4.099 -1.344 1.000 42.241 160 ALA B CA 1
ATOM 3112 C C . ALA B 1 160 ? 10.129 -4.672 -0.368 1.000 37.665 160 ALA B C 1
ATOM 3113 O O . ALA B 1 160 ? 9.446 -3.916 0.319 1.000 40.678 160 ALA B O 1
ATOM 3114 N N . PRO B 1 161 ? 10.010 -6.010 -0.228 1.000 39.630 161 PRO B N 1
ATOM 3115 C CA . PRO B 1 161 ? 9.021 -6.616 0.670 1.000 43.067 161 PRO B CA 1
ATOM 3116 C C . PRO B 1 161 ? 9.209 -6.352 2.168 1.000 40.930 161 PRO B C 1
ATOM 3117 O O . PRO B 1 161 ? 8.352 -6.743 2.947 1.000 44.104 161 PRO B O 1
ATOM 3121 N N . LEU B 1 162 ? 10.320 -5.707 2.552 1.000 37.592 162 LEU B N 1
ATOM 3122 C CA . LEU B 1 162 ? 10.592 -5.366 3.945 1.000 37.099 162 LEU B CA 1
ATOM 3123 C C . LEU B 1 162 ? 10.197 -3.915 4.233 1.000 35.912 162 LEU B C 1
ATOM 3124 O O . LEU B 1 162 ? 10.088 -3.569 5.411 1.000 31.645 162 LEU B O 1
ATOM 3127 N N . MET B 1 163 ? 10.030 -3.076 3.192 1.000 33.966 163 MET B N 1
ATOM 3128 C CA . MET B 1 163 ? 9.704 -1.660 3.364 1.000 35.473 163 MET B CA 1
ATOM 3129 C C . MET B 1 163 ? 8.368 -1.533 4.102 1.000 37.641 163 MET B C 1
ATOM 3130 O O . MET B 1 163 ? 7.462 -2.327 3.848 1.000 42.563 163 MET B O 1
ATOM 3134 N N . LEU B 1 164 ? 8.266 -0.573 5.039 1.000 32.436 164 LEU B N 1
ATOM 3135 C CA . LEU B 1 164 ? 7.100 -0.451 5.905 1.000 33.830 164 LEU B CA 1
ATOM 3136 C C . LEU B 1 164 ? 6.538 0.977 5.942 1.000 35.608 164 LEU B C 1
ATOM 3137 O O . LEU B 1 164 ? 5.553 1.197 6.639 1.000 39.211 164 LEU B O 1
ATOM 3142 N N . ALA B 1 165 ? 7.106 1.929 5.188 1.000 33.347 165 ALA B N 1
ATOM 3143 C CA . ALA B 1 165 ? 6.530 3.268 5.054 1.000 40.379 165 ALA B CA 1
ATOM 3144 C C . ALA B 1 165 ? 6.430 3.684 3.587 1.000 47.093 165 ALA B C 1
ATOM 3145 O O . ALA B 1 165 ? 7.115 3.106 2.758 1.000 44.741 165 ALA B O 1
ATOM 3147 N N . SER B 1 166 ? 5.628 4.723 3.287 1.000 60.295 166 SER B N 1
ATOM 3148 C CA . SER B 1 166 ? 5.587 5.343 1.963 1.000 61.355 166 SER B CA 1
ATOM 3149 C C . SER B 1 166 ? 6.584 6.503 1.930 1.000 58.589 166 SER B C 1
ATOM 3150 O O . SER B 1 166 ? 6.562 7.266 2.916 1.000 57.687 166 SER B O 1
ATOM 3153 N N . ARG B 1 168 ? 7.043 9.305 0.745 1.000 62.617 168 ARG B N 1
ATOM 3154 C CA . ARG B 1 168 ? 5.580 9.506 0.921 1.000 60.269 168 ARG B CA 1
ATOM 3155 C C . ARG B 1 168 ? 5.335 10.296 2.205 1.000 58.456 168 ARG B C 1
ATOM 3156 N N . VAL B 1 169 ? 4.347 9.843 2.994 1.000 59.628 169 VAL B N 1
ATOM 3157 C CA . VAL B 1 169 ? 3.953 10.464 4.250 1.000 51.469 169 VAL B CA 1
ATOM 3158 C C . VAL B 1 169 ? 5.144 10.574 5.207 1.000 46.943 169 VAL B C 1
ATOM 3159 O O . VAL B 1 169 ? 5.261 11.588 5.894 1.000 50.676 169 VAL B O 1
ATOM 3161 N N . ALA B 1 170 ? 6.028 9.562 5.249 1.000 47.825 170 ALA B N 1
ATOM 3162 C CA . ALA B 1 170 ? 6.985 9.392 6.354 1.000 40.838 170 ALA B CA 1
ATOM 3163 C C . ALA B 1 170 ? 8.249 10.270 6.257 1.000 39.722 170 ALA B C 1
ATOM 3164 O O . ALA B 1 170 ? 8.798 10.599 7.307 1.000 40.850 170 ALA B O 1
ATOM 3166 N N . GLY B 1 171 ? 8.744 10.620 5.048 1.000 38.104 171 GLY B N 1
ATOM 3167 C CA . GLY B 1 171 ? 9.998 11.336 4.881 1.000 37.130 171 GLY B CA 1
ATOM 3168 C C . GLY B 1 171 ? 11.200 10.449 5.215 1.000 32.818 171 GLY B C 1
ATOM 3169 O O . GLY B 1 171 ? 12.300 10.949 5.375 1.000 32.690 171 GLY B O 1
ATOM 3170 N N . ALA B 1 172 ? 10.973 9.133 5.341 1.000 33.942 172 ALA B N 1
ATOM 3171 C CA . ALA B 1 172 ? 12.037 8.164 5.558 1.000 32.120 172 ALA B CA 1
ATOM 3172 C C . ALA B 1 172 ? 11.634 6.810 4.960 1.000 34.955 172 ALA B C 1
ATOM 3173 O O . ALA B 1 172 ? 10.437 6.544 4.761 1.000 35.607 172 ALA B O 1
ATOM 3175 N N . LEU B 1 173 ? 12.637 5.976 4.666 1.000 35.674 173 LEU B N 1
ATOM 3176 C CA . LEU B 1 173 ? 12.392 4.589 4.335 1.000 32.279 173 LEU B CA 1
ATOM 3177 C C . LEU B 1 173 ? 12.477 3.822 5.657 1.000 30.047 173 LEU B C 1
ATOM 3178 O O . LEU B 1 173 ? 13.410 4.034 6.467 1.000 30.016 173 LEU B O 1
ATOM 3181 N N . ARG B 1 174 ? 11.489 2.958 5.903 1.000 29.984 174 ARG B N 1
ATOM 3182 C CA . ARG B 1 174 ? 11.360 2.324 7.215 1.000 30.404 174 ARG B CA 1
ATOM 3183 C C . ARG B 1 174 ? 11.454 0.805 7.080 1.000 28.822 174 ARG B C 1
ATOM 3184 O O . ARG B 1 174 ? 10.889 0.249 6.148 1.000 30.785 174 ARG B O 1
ATOM 3192 N N . ILE B 1 175 ? 12.197 0.158 7.979 1.000 28.214 175 ILE B N 1
ATOM 3193 C CA . ILE B 1 175 ? 12.202 -1.289 8.119 1.000 27.968 175 ILE B CA 1
ATOM 3194 C C . ILE B 1 175 ? 11.992 -1.537 9.599 1.000 27.568 175 ILE B C 1
ATOM 3195 O O . ILE B 1 175 ? 11.965 -0.569 10.342 1.000 28.908 175 ILE B O 1
ATOM 3199 N N . ASP B 1 176 ? 11.917 -2.798 10.037 1.000 27.341 176 ASP B N 1
ATOM 3200 C CA . ASP B 1 176 ? 11.639 -3.143 11.422 1.000 28.190 176 ASP B CA 1
ATOM 3201 C C . ASP B 1 176 ? 12.619 -4.237 11.833 1.000 28.657 176 ASP B C 1
ATOM 3202 O O . ASP B 1 176 ? 12.290 -5.419 11.798 1.000 29.174 176 ASP B O 1
ATOM 3207 N N . PRO B 1 177 ? 13.856 -3.860 12.214 1.000 26.733 177 PRO B N 1
ATOM 3208 C CA . PRO B 1 177 ? 14.848 -4.846 12.640 1.000 25.799 177 PRO B CA 1
ATOM 3209 C C . PRO B 1 177 ? 14.481 -5.490 13.978 1.000 28.358 177 PRO B C 1
ATOM 3210 O O . PRO B 1 177 ? 15.047 -6.506 14.309 1.000 29.471 177 PRO B O 1
ATOM 3214 N N . ARG B 1 178 ? 13.502 -4.929 14.693 1.000 28.426 178 ARG B N 1
ATOM 3215 C CA . ARG B 1 178 ? 13.048 -5.437 15.986 1.000 34.503 178 ARG B CA 1
ATOM 3216 C C . ARG B 1 178 ? 11.724 -6.215 15.825 1.000 31.094 178 ARG B C 1
ATOM 3217 O O . ARG B 1 178 ? 11.068 -6.514 16.818 1.000 32.163 178 ARG B O 1
ATOM 3219 N N . SER B 1 179 ? 11.362 -6.607 14.585 1.000 32.143 179 SER B N 1
ATOM 3220 C CA . SER B 1 179 ? 10.127 -7.353 14.318 1.000 34.279 179 SER B CA 1
ATOM 3221 C C . SER B 1 179 ? 9.989 -8.618 15.162 1.000 35.512 179 SER B C 1
ATOM 3222 O O . SER B 1 179 ? 10.967 -9.325 15.348 1.000 34.915 179 SER B O 1
ATOM 3225 N N . GLY B 1 180 ? 8.754 -8.896 15.613 1.000 38.693 180 GLY B N 1
ATOM 3226 C CA . GLY B 1 180 ? 8.408 -10.113 16.321 1.000 40.724 180 GLY B CA 1
ATOM 3227 C C . GLY B 1 180 ? 7.994 -11.219 15.350 1.000 41.344 180 GLY B C 1
ATOM 3228 O O . GLY B 1 180 ? 7.754 -12.340 15.772 1.000 46.961 180 GLY B O 1
ATOM 3229 N N . ASP B 1 181 ? 7.921 -10.890 14.057 1.000 39.852 181 ASP B N 1
ATOM 3230 C CA . ASP B 1 181 ? 7.449 -11.818 13.038 1.000 43.698 181 ASP B CA 1
ATOM 3231 C C . ASP B 1 181 ? 8.645 -12.619 12.493 1.000 45.105 181 ASP B C 1
ATOM 3232 O O . ASP B 1 181 ? 9.615 -12.036 12.029 1.000 40.243 181 ASP B O 1
ATOM 3236 N N . ALA B 1 182 ? 8.570 -13.956 12.549 1.000 49.031 182 ALA B N 1
ATOM 3237 C CA . ALA B 1 182 ? 9.671 -14.824 12.174 1.000 50.026 182 ALA B CA 1
ATOM 3238 C C . ALA B 1 182 ? 9.945 -14.732 10.673 1.000 48.345 182 ALA B C 1
ATOM 3239 O O . ALA B 1 182 ? 11.098 -14.684 10.278 1.000 50.572 182 ALA B O 1
ATOM 3240 N N . ALA B 1 183 ? 8.897 -14.655 9.843 1.000 51.147 183 ALA B N 1
ATOM 3241 C CA . ALA B 1 183 ? 9.054 -14.626 8.392 1.000 52.726 183 ALA B CA 1
ATOM 3242 C C . ALA B 1 183 ? 9.778 -13.353 7.948 1.000 45.954 183 ALA B C 1
ATOM 3243 O O . ALA B 1 183 ? 10.625 -13.417 7.057 1.000 40.377 183 ALA B O 1
ATOM 3245 N N . TYR B 1 184 ? 9.445 -12.208 8.574 1.000 44.134 184 TYR B N 1
ATOM 3246 C CA . TYR B 1 184 ? 10.045 -10.919 8.246 1.000 38.465 184 TYR B CA 1
ATOM 3247 C C . TYR B 1 184 ? 11.531 -10.970 8.599 1.000 36.770 184 TYR B C 1
ATOM 3248 O O . TYR B 1 184 ? 12.363 -10.583 7.787 1.000 33.561 184 TYR B O 1
ATOM 3257 N N . ARG B 1 185 ? 11.835 -11.436 9.823 1.000 35.816 185 ARG B N 1
ATOM 3258 C CA . ARG B 1 185 ? 13.202 -11.530 10.316 1.000 37.592 185 ARG B CA 1
ATOM 3259 C C . ARG B 1 185 ? 14.018 -12.445 9.387 1.000 36.863 185 ARG B C 1
ATOM 3260 O O . ARG B 1 185 ? 15.162 -12.135 9.088 1.000 33.097 185 ARG B O 1
ATOM 3266 N N . ALA B 1 186 ? 13.431 -13.564 8.916 1.000 39.981 186 ALA B N 1
ATOM 3267 C CA . ALA B 1 186 ? 14.110 -14.484 8.005 1.000 40.798 186 ALA B CA 1
ATOM 3268 C C . ALA B 1 186 ? 14.391 -13.817 6.653 1.000 36.927 186 ALA B C 1
ATOM 3269 O O . ALA B 1 186 ? 15.491 -13.996 6.114 1.000 36.475 186 ALA B O 1
ATOM 3271 N N . LEU B 1 187 ? 13.423 -13.040 6.132 1.000 35.119 187 LEU B N 1
ATOM 3272 C CA . LEU B 1 187 ? 13.611 -12.281 4.897 1.000 36.404 187 LEU B CA 1
ATOM 3273 C C . LEU B 1 187 ? 14.735 -11.246 5.065 1.000 33.820 187 LEU B C 1
ATOM 3274 O O . LEU B 1 187 ? 15.575 -11.106 4.198 1.000 34.507 187 LEU B O 1
ATOM 3278 N N . ALA B 1 188 ? 14.756 -10.516 6.184 1.000 31.194 188 ALA B N 1
ATOM 3279 C CA . ALA B 1 188 ? 15.775 -9.516 6.469 1.000 31.284 188 ALA B CA 1
ATOM 3280 C C . ALA B 1 188 ? 17.172 -10.143 6.401 1.000 30.404 188 ALA B C 1
ATOM 3281 O O . ALA B 1 188 ? 18.073 -9.590 5.769 1.000 28.273 188 ALA B O 1
ATOM 3283 N N . LYS B 1 189 ? 17.338 -11.332 7.001 1.000 29.824 189 LYS B N 1
ATOM 3284 C CA . LYS B 1 189 ? 18.611 -12.033 6.964 1.000 28.778 189 LYS B CA 1
ATOM 3285 C C . LYS B 1 189 ? 18.949 -12.474 5.535 1.000 31.078 189 LYS B C 1
ATOM 3286 O O . LYS B 1 189 ? 20.103 -12.325 5.141 1.000 29.652 189 LYS B O 1
ATOM 3292 N N . ARG B 1 190 ? 17.953 -12.939 4.764 1.000 33.150 190 ARG B N 1
ATOM 3293 C CA . ARG B 1 190 ? 18.191 -13.403 3.404 1.000 34.731 190 ARG B CA 1
ATOM 3294 C C . ARG B 1 190 ? 18.649 -12.251 2.508 1.000 33.532 190 ARG B C 1
ATOM 3295 O O . ARG B 1 190 ? 19.530 -12.470 1.679 1.000 33.774 190 ARG B O 1
ATOM 3298 N N . ALA B 1 191 ? 18.107 -11.038 2.725 1.000 32.818 191 ALA B N 1
ATOM 3299 C CA . ALA B 1 191 ? 18.373 -9.857 1.902 1.000 33.429 191 ALA B CA 1
ATOM 3300 C C . ALA B 1 191 ? 19.718 -9.195 2.202 1.000 29.572 191 ALA B C 1
ATOM 3301 O O . ALA B 1 191 ? 20.312 -8.637 1.286 1.000 31.063 191 ALA B O 1
ATOM 3303 N N . LEU B 1 192 ? 20.199 -9.239 3.461 1.000 30.927 192 LEU B N 1
ATOM 3304 C CA . LEU B 1 192 ? 21.366 -8.452 3.841 1.000 27.845 192 LEU B CA 1
ATOM 3305 C C . LEU B 1 192 ? 22.511 -9.298 4.394 1.000 25.703 192 LEU B C 1
ATOM 3306 O O . LEU B 1 192 ? 23.648 -8.881 4.258 1.000 28.556 192 LEU B O 1
ATOM 3310 N N . TYR B 1 193 ? 22.206 -10.494 4.914 1.000 25.178 193 TYR B N 1
ATOM 3311 C CA . TYR B 1 193 ? 23.151 -11.283 5.688 1.000 28.095 193 TYR B CA 1
ATOM 3312 C C . TYR B 1 193 ? 22.993 -12.791 5.443 1.000 28.930 193 TYR B C 1
ATOM 3313 O O . TYR B 1 193 ? 23.154 -13.561 6.377 1.000 30.155 193 TYR B O 1
ATOM 3322 N N . ASP B 1 194 ? 22.724 -13.242 4.213 1.000 29.199 194 ASP B N 1
ATOM 3323 C CA . ASP B 1 194 ? 22.428 -14.652 3.978 1.000 32.602 194 ASP B CA 1
ATOM 3324 C C . ASP B 1 194 ? 23.609 -15.541 4.365 1.000 30.318 194 ASP B C 1
ATOM 3325 O O . ASP B 1 194 ? 23.398 -16.681 4.746 1.000 36.798 194 ASP B O 1
ATOM 3330 N N . ASP B 1 195 ? 24.836 -15.027 4.236 1.000 31.596 195 ASP B N 1
ATOM 3331 C CA . ASP B 1 195 ? 26.064 -15.788 4.469 1.000 32.023 195 ASP B CA 1
ATOM 3332 C C . ASP B 1 195 ? 26.553 -15.664 5.922 1.000 32.050 195 ASP B C 1
ATOM 3333 O O . ASP B 1 195 ? 27.609 -16.205 6.252 1.000 31.505 195 ASP B O 1
ATOM 3338 N N . ALA B 1 196 ? 25.782 -14.959 6.781 1.000 30.321 196 ALA B N 1
ATOM 3339 C CA . ALA B 1 196 ? 26.127 -14.804 8.186 1.000 28.987 196 ALA B CA 1
ATOM 3340 C C . ALA B 1 196 ? 25.551 -15.953 9.013 1.000 28.251 196 ALA B C 1
ATOM 3341 O O . ALA B 1 196 ? 24.494 -16.494 8.691 1.000 31.969 196 ALA B O 1
ATOM 3343 N N . ALA B 1 197 ? 26.244 -16.309 10.097 1.000 28.498 197 ALA B N 1
ATOM 3344 C CA . ALA B 1 197 ? 25.686 -17.233 11.079 1.000 31.344 197 ALA B CA 1
ATOM 3345 C C . ALA B 1 197 ? 24.458 -16.575 11.704 1.000 29.508 197 ALA B C 1
ATOM 3346 O O . ALA B 1 197 ? 24.434 -15.358 11.815 1.000 27.995 197 ALA B O 1
ATOM 3348 N N . GLN B 1 198 ? 23.486 -17.364 12.172 1.000 30.483 198 GLN B N 1
ATOM 3349 C CA . GLN B 1 198 ? 22.233 -16.831 12.694 1.000 30.627 198 GLN B CA 1
ATOM 3350 C C . GLN B 1 198 ? 22.494 -15.900 13.875 1.000 28.959 198 GLN B C 1
ATOM 3351 O O . GLN B 1 198 ? 21.907 -14.818 13.953 1.000 27.399 198 GLN B O 1
ATOM 3357 N N . ALA B 1 199 ? 23.349 -16.308 14.828 1.000 30.237 199 ALA B N 1
ATOM 3358 C CA . ALA B 1 199 ? 23.513 -15.499 16.028 1.000 27.691 199 ALA B CA 1
ATOM 3359 C C . ALA B 1 199 ? 24.245 -14.184 15.724 1.000 26.177 199 ALA B C 1
ATOM 3360 O O . ALA B 1 199 ? 23.979 -13.194 16.389 1.000 25.192 199 ALA B O 1
ATOM 3362 N N . ASP B 1 200 ? 25.131 -14.175 14.707 1.000 24.403 200 ASP B N 1
ATOM 3363 C CA . ASP B 1 200 ? 25.786 -12.942 14.270 1.000 23.712 200 ASP B CA 1
ATOM 3364 C C . ASP B 1 200 ? 24.750 -11.986 13.700 1.000 25.396 200 ASP B C 1
ATOM 3365 O O . ASP B 1 200 ? 24.778 -10.788 13.972 1.000 26.048 200 ASP B O 1
ATOM 3370 N N . PHE B 1 201 ? 23.860 -12.529 12.859 1.000 24.071 201 PHE B N 1
ATOM 3371 C CA . PHE B 1 201 ? 22.767 -11.727 12.335 1.000 24.210 201 PHE B CA 1
ATOM 3372 C C . PHE B 1 201 ? 21.950 -11.103 13.471 1.000 23.517 201 PHE B C 1
ATOM 3373 O O . PHE B 1 201 ? 21.647 -9.919 13.431 1.000 25.305 201 PHE B O 1
ATOM 3381 N N . GLU B 1 202 ? 21.572 -11.894 14.476 1.000 24.053 202 GLU B N 1
ATOM 3382 C CA . GLU B 1 202 ? 20.697 -11.392 15.531 1.000 24.383 202 GLU B CA 1
ATOM 3383 C C . GLU B 1 202 ? 21.359 -10.232 16.290 1.000 22.526 202 GLU B C 1
ATOM 3384 O O . GLU B 1 202 ? 20.679 -9.298 16.686 1.000 20.532 202 GLU B O 1
ATOM 3388 N N . ALA B 1 203 ? 22.683 -10.310 16.507 1.000 20.279 203 ALA B N 1
ATOM 3389 C CA . ALA B 1 203 ? 23.401 -9.276 17.240 1.000 21.698 203 ALA B CA 1
ATOM 3390 C C . ALA B 1 203 ? 23.449 -7.993 16.424 1.000 19.283 203 ALA B C 1
ATOM 3391 O O . ALA B 1 203 ? 23.280 -6.904 16.965 1.000 22.421 203 ALA B O 1
ATOM 3393 N N . MET B 1 204 ? 23.617 -8.130 15.102 1.000 21.511 204 MET B N 1
ATOM 3394 C CA . MET B 1 204 ? 23.645 -6.977 14.204 1.000 21.210 204 MET B CA 1
ATOM 3395 C C . MET B 1 204 ? 22.249 -6.354 14.075 1.000 21.372 204 MET B C 1
ATOM 3396 O O . MET B 1 204 ? 22.116 -5.127 14.108 1.000 20.333 204 MET B O 1
ATOM 3400 N N . ALA B 1 205 ? 21.221 -7.207 13.947 1.000 22.729 205 ALA B N 1
ATOM 3401 C CA . ALA B 1 205 ? 19.853 -6.740 13.798 1.000 22.722 205 ALA B CA 1
ATOM 3402 C C . ALA B 1 205 ? 19.431 -5.989 15.060 1.000 20.966 205 ALA B C 1
ATOM 3403 O O . ALA B 1 205 ? 18.686 -5.030 14.945 1.000 22.000 205 ALA B O 1
ATOM 3405 N N . ASN B 1 206 ? 19.951 -6.390 16.248 1.000 19.555 206 ASN B N 1
ATOM 3406 C CA . ASN B 1 206 ? 19.652 -5.683 17.483 1.000 18.744 206 ASN B CA 1
ATOM 3407 C C . ASN B 1 206 ? 20.180 -4.244 17.418 1.000 19.361 206 ASN B C 1
ATOM 3408 O O . ASN B 1 206 ? 19.584 -3.387 18.037 1.000 19.696 206 ASN B O 1
ATOM 3413 N N . LEU B 1 207 ? 21.285 -3.980 16.707 1.000 19.509 207 LEU B N 1
ATOM 3414 C CA . LEU B 1 207 ? 21.877 -2.655 16.735 1.000 18.299 207 LEU B CA 1
ATOM 3415 C C . LEU B 1 207 ? 21.286 -1.762 15.650 1.000 19.245 207 LEU B C 1
ATOM 3416 O O . LEU B 1 207 ? 21.456 -0.546 15.718 1.000 19.788 207 LEU B O 1
ATOM 3421 N N . MET B 1 208 ? 20.585 -2.358 14.668 1.000 20.077 208 MET B N 1
ATOM 3422 C CA . MET B 1 208 ? 20.083 -1.589 13.543 1.000 19.716 208 MET B CA 1
ATOM 3423 C C . MET B 1 208 ? 18.953 -0.652 14.007 1.000 21.785 208 MET B C 1
ATOM 3424 O O . MET B 1 208 ? 18.350 -0.873 15.067 1.000 21.949 208 MET B O 1
ATOM 3429 N N . THR B 1 209 ? 18.672 0.405 13.221 1.000 21.085 209 THR B N 1
ATOM 3430 C CA . THR B 1 209 ? 17.623 1.386 13.482 1.000 22.372 209 THR B CA 1
ATOM 3431 C C . THR B 1 209 ? 16.534 1.241 12.421 1.000 22.846 209 THR B C 1
ATOM 3432 O O . THR B 1 209 ? 16.701 0.424 11.512 1.000 23.009 209 THR B O 1
ATOM 3436 N N . CYS B 1 210 ? 15.418 1.983 12.527 1.000 22.222 210 CYS B N 1
ATOM 3437 C CA . CYS B 1 210 ? 14.270 1.740 11.651 1.000 23.687 210 CYS B CA 1
ATOM 3438 C C . CYS B 1 210 ? 14.096 2.800 10.559 1.000 24.300 210 CYS B C 1
ATOM 3439 O O . CYS B 1 210 ? 13.593 2.467 9.486 1.000 27.608 210 CYS B O 1
ATOM 3442 N N . ASP B 1 211 ? 14.494 4.046 10.800 1.000 24.940 211 ASP B N 1
ATOM 3443 C CA . ASP B 1 211 ? 14.231 5.123 9.850 1.000 26.211 211 ASP B CA 1
ATOM 3444 C C . ASP B 1 211 ? 15.518 5.596 9.185 1.000 25.842 211 ASP B C 1
ATOM 3445 O O . ASP B 1 211 ? 16.484 5.952 9.880 1.000 25.944 211 ASP B O 1
ATOM 3450 N N . VAL B 1 212 ? 15.535 5.583 7.845 1.000 25.346 212 VAL B N 1
ATOM 3451 C CA . VAL B 1 212 ? 16.635 6.182 7.111 1.000 27.574 212 VAL B CA 1
ATOM 3452 C C . VAL B 1 212 ? 16.063 7.374 6.355 1.000 27.612 212 VAL B C 1
ATOM 3453 O O . VAL B 1 212 ? 15.056 7.276 5.656 1.000 28.460 212 VAL B O 1
ATOM 3456 N N . PRO B 1 213 ? 16.659 8.570 6.513 1.000 26.245 213 PRO B N 1
ATOM 3457 C CA . PRO B 1 213 ? 16.129 9.763 5.851 1.000 28.841 213 PRO B CA 1
ATOM 3458 C C . PRO B 1 213 ? 15.952 9.550 4.358 1.000 29.456 213 PRO B C 1
ATOM 3459 O O . PRO B 1 213 ? 16.828 9.000 3.722 1.000 29.555 213 PRO B O 1
ATOM 3463 N N . ALA B 1 214 ? 14.787 9.928 3.824 1.000 29.814 214 ALA B N 1
ATOM 3464 C CA . ALA B 1 214 ? 14.515 9.796 2.384 1.000 33.218 214 ALA B CA 1
ATOM 3465 C C . ALA B 1 214 ? 15.273 10.826 1.531 1.000 34.624 214 ALA B C 1
ATOM 3466 O O . ALA B 1 214 ? 15.714 10.488 0.414 1.000 34.975 214 ALA B O 1
ATOM 3468 N N . ALA B 1 215 ? 15.401 12.071 2.052 1.000 34.190 215 ALA B N 1
ATOM 3469 C CA . ALA B 1 215 ? 15.853 13.216 1.272 1.000 36.186 215 ALA B CA 1
ATOM 3470 C C . ALA B 1 215 ? 17.226 12.966 0.652 1.000 34.774 215 ALA B C 1
ATOM 3471 O O . ALA B 1 215 ? 17.419 13.284 -0.502 1.000 36.515 215 ALA B O 1
ATOM 3473 N N . PRO B 1 216 ? 18.250 12.461 1.371 1.000 31.588 216 PRO B N 1
ATOM 3474 C CA . PRO B 1 216 ? 19.566 12.246 0.771 1.000 33.766 216 PRO B CA 1
ATOM 3475 C C . PRO B 1 216 ? 19.583 11.435 -0.523 1.000 33.703 216 PRO B C 1
ATOM 3476 O O . PRO B 1 216 ? 20.397 11.721 -1.417 1.000 36.174 216 PRO B O 1
ATOM 3480 N N . PHE B 1 217 ? 18.700 10.431 -0.628 1.000 33.789 217 PHE B N 1
ATOM 3481 C CA . PHE B 1 217 ? 18.589 9.607 -1.839 1.000 36.317 217 PHE B CA 1
ATOM 3482 C C . PHE B 1 217 ? 18.083 10.420 -3.038 1.000 39.675 217 PHE B C 1
ATOM 3483 O O . PHE B 1 217 ? 18.472 10.136 -4.176 1.000 41.895 217 PHE B O 1
ATOM 3491 N N . ALA B 1 218 ? 17.252 11.454 -2.785 1.000 44.897 218 ALA B N 1
ATOM 3492 C CA . ALA B 1 218 ? 16.650 12.273 -3.840 1.000 46.384 218 ALA B CA 1
ATOM 3493 C C . ALA B 1 218 ? 17.612 13.370 -4.298 1.000 44.031 218 ALA B C 1
ATOM 3494 O O . ALA B 1 218 ? 17.308 14.051 -5.265 1.000 43.549 218 ALA B O 1
ATOM 3496 N N . THR B 1 219 ? 18.825 13.449 -3.711 1.000 43.246 219 THR B N 1
ATOM 3497 C CA . THR B 1 219 ? 19.741 14.568 -3.926 1.000 44.561 219 THR B CA 1
ATOM 3498 C C . THR B 1 219 ? 20.869 14.214 -4.892 1.000 44.653 219 THR B C 1
ATOM 3499 O O . THR B 1 219 ? 21.619 13.276 -4.651 1.000 49.319 219 THR B O 1
ATOM 3503 N N . ALA B 1 220 ? 20.898 14.921 -6.035 1.000 48.372 220 ALA B N 1
ATOM 3504 C CA . ALA B 1 220 ? 21.936 14.712 -7.028 1.000 49.318 220 ALA B CA 1
ATOM 3505 C C . ALA B 1 220 ? 23.243 15.303 -6.506 1.000 45.948 220 ALA B C 1
ATOM 3506 O O . ALA B 1 220 ? 23.207 16.312 -5.826 1.000 48.326 220 ALA B O 1
ATOM 3508 N N . ILE B 1 221 ? 24.357 14.597 -6.739 1.000 48.201 221 ILE B N 1
ATOM 3509 C CA . ILE B 1 221 ? 25.687 15.070 -6.383 1.000 45.763 221 ILE B CA 1
ATOM 3510 C C . ILE B 1 221 ? 26.337 15.498 -7.689 1.000 48.514 221 ILE B C 1
ATOM 3511 O O . ILE B 1 221 ? 26.456 14.682 -8.598 1.000 47.036 221 ILE B O 1
ATOM 3516 N N . PRO B 1 222 ? 26.737 16.776 -7.817 1.000 50.354 222 PRO B N 1
ATOM 3517 C CA . PRO B 1 222 ? 27.362 17.282 -9.037 1.000 50.531 222 PRO B CA 1
ATOM 3518 C C . PRO B 1 222 ? 28.864 17.000 -9.042 1.000 47.306 222 PRO B C 1
ATOM 3519 O O . PRO B 1 222 ? 29.669 17.916 -8.913 1.000 54.100 222 PRO B O 1
ATOM 3523 N N . THR B 1 223 ? 29.238 15.723 -9.112 1.000 48.237 223 THR B N 1
ATOM 3524 C CA . THR B 1 223 ? 30.645 15.339 -9.181 1.000 52.199 223 THR B CA 1
ATOM 3525 C C . THR B 1 223 ? 31.274 15.889 -10.462 1.000 55.852 223 THR B C 1
ATOM 3526 O O . THR B 1 223 ? 30.577 16.014 -11.476 1.000 53.676 223 THR B O 1
ATOM 3530 N N . THR B 1 224 ? 32.582 16.195 -10.399 1.000 49.843 224 THR B N 1
ATOM 3531 C CA . THR B 1 224 ? 33.351 16.684 -11.524 1.000 53.149 224 THR B CA 1
ATOM 3532 C C . THR B 1 224 ? 34.584 15.794 -11.642 1.000 54.310 224 THR B C 1
ATOM 3533 O O . THR B 1 224 ? 35.133 15.427 -10.615 1.000 57.319 224 THR B O 1
ATOM 3537 N N . ALA B 1 225 ? 35.005 15.444 -12.879 1.000 56.796 225 ALA B N 1
ATOM 3538 C CA . ALA B 1 225 ? 36.134 14.548 -13.106 1.000 55.300 225 ALA B CA 1
ATOM 3539 C C . ALA B 1 225 ? 37.447 15.027 -12.471 1.000 49.839 225 ALA B C 1
ATOM 3540 O O . ALA B 1 225 ? 38.299 14.198 -12.163 1.000 54.251 225 ALA B O 1
ATOM 3541 N N . ALA B 1 226 ? 37.622 16.344 -12.285 1.000 53.901 226 ALA B N 1
ATOM 3542 C CA . ALA B 1 226 ? 38.886 16.904 -11.816 1.000 56.285 226 ALA B CA 1
ATOM 3543 C C . ALA B 1 226 ? 39.067 16.832 -10.290 1.000 51.557 226 ALA B C 1
ATOM 3544 O O . ALA B 1 226 ? 40.204 16.860 -9.808 1.000 49.697 226 ALA B O 1
ATOM 3545 N N . ARG B 1 227 ? 37.975 16.762 -9.512 1.000 49.299 227 ARG B N 1
ATOM 3546 C CA . ARG B 1 227 ? 38.088 16.661 -8.064 1.000 45.544 227 ARG B CA 1
ATOM 3547 C C . ARG B 1 227 ? 37.872 15.203 -7.647 1.000 48.347 227 ARG B C 1
ATOM 3548 O O . ARG B 1 227 ? 38.837 14.460 -7.425 1.000 50.485 227 ARG B O 1
ATOM 3549 N N . TRP B 1 228 ? 36.590 14.830 -7.519 1.000 50.975 228 TRP B N 1
ATOM 3550 C CA . TRP B 1 228 ? 36.187 13.474 -7.179 1.000 40.812 228 TRP B CA 1
ATOM 3551 C C . TRP B 1 228 ? 36.784 12.477 -8.163 1.000 44.636 228 TRP B C 1
ATOM 3552 O O . TRP B 1 228 ? 37.381 11.504 -7.737 1.000 41.232 228 TRP B O 1
ATOM 3563 N N . GLY B 1 229 ? 36.580 12.713 -9.471 1.000 43.286 229 GLY B N 1
ATOM 3564 C CA . GLY B 1 229 ? 37.004 11.789 -10.513 1.000 48.725 229 GLY B CA 1
ATOM 3565 C C . GLY B 1 229 ? 38.510 11.539 -10.526 1.000 46.971 229 GLY B C 1
ATOM 3566 O O . GLY B 1 229 ? 38.961 10.539 -11.076 1.000 49.934 229 GLY B O 1
ATOM 3567 N N . ALA B 1 230 ? 39.275 12.426 -9.893 1.000 49.662 230 ALA B N 1
ATOM 3568 C CA . ALA B 1 230 ? 40.727 12.342 -9.942 1.000 47.081 230 ALA B CA 1
ATOM 3569 C C . ALA B 1 230 ? 41.294 11.432 -8.849 1.000 44.077 230 ALA B C 1
ATOM 3570 O O . ALA B 1 230 ? 42.477 11.081 -8.911 1.000 46.897 230 ALA B O 1
ATOM 3572 N N . ILE B 1 231 ? 40.499 11.058 -7.838 1.000 41.301 231 ILE B N 1
ATOM 3573 C CA . ILE B 1 231 ? 41.026 10.253 -6.724 1.000 40.045 231 ILE B CA 1
ATOM 3574 C C . ILE B 1 231 ? 41.161 8.779 -7.150 1.000 47.482 231 ILE B C 1
ATOM 3575 O O . ILE B 1 231 ? 40.247 8.272 -7.803 1.000 46.248 231 ILE B O 1
ATOM 3580 N N . ASP B 1 232 ? 42.284 8.098 -6.800 1.000 42.975 232 ASP B N 1
ATOM 3581 C CA . ASP B 1 232 ? 42.448 6.669 -7.065 1.000 40.633 232 ASP B CA 1
ATOM 3582 C C . ASP B 1 232 ? 41.193 5.971 -6.530 1.000 37.069 232 ASP B C 1
ATOM 3583 O O . ASP B 1 232 ? 40.882 6.090 -5.336 1.000 37.423 232 ASP B O 1
ATOM 3587 N N . ARG B 1 233 ? 40.446 5.314 -7.422 1.000 38.708 233 ARG B N 1
ATOM 3588 C CA . ARG B 1 233 ? 39.093 4.849 -7.126 1.000 34.195 233 ARG B CA 1
ATOM 3589 C C . ARG B 1 233 ? 38.991 3.326 -7.190 1.000 32.931 233 ARG B C 1
ATOM 3590 O O . ARG B 1 233 ? 39.491 2.701 -8.143 1.000 34.415 233 ARG B O 1
ATOM 3598 N N . HIS B 1 234 ? 38.331 2.750 -6.159 1.000 31.502 234 HIS B N 1
ATOM 3599 C CA . HIS B 1 234 ? 38.228 1.301 -6.034 1.000 30.062 234 HIS B CA 1
ATOM 3600 C C . HIS B 1 234 ? 36.776 0.933 -5.765 1.000 27.750 234 HIS B C 1
ATOM 3601 O O . HIS B 1 234 ? 36.103 1.639 -5.030 1.000 31.139 234 HIS B O 1
ATOM 3608 N N . TYR B 1 235 ? 36.279 -0.132 -6.418 1.000 28.805 235 TYR B N 1
ATOM 3609 C CA . TYR B 1 235 ? 34.942 -0.646 -6.156 1.000 27.047 235 TYR B CA 1
ATOM 3610 C C . TYR B 1 235 ? 35.105 -2.112 -5.776 1.000 29.168 235 TYR B C 1
ATOM 3611 O O . TYR B 1 235 ? 35.698 -2.886 -6.518 1.000 29.722 235 TYR B O 1
ATOM 3620 N N . ILE B 1 236 ? 34.655 -2.455 -4.570 1.000 27.537 236 ILE B N 1
ATOM 3621 C CA . ILE B 1 236 ? 34.671 -3.834 -4.109 1.000 27.373 236 ILE B CA 1
ATOM 3622 C C . ILE B 1 236 ? 33.294 -4.421 -4.406 1.000 27.599 236 ILE B C 1
ATOM 3623 O O . ILE B 1 236 ? 32.350 -4.151 -3.685 1.000 25.889 236 ILE B O 1
ATOM 3628 N N . LYS B 1 237 ? 33.168 -5.185 -5.502 1.000 28.680 237 LYS B N 1
ATOM 3629 C CA . LYS B 1 237 ? 31.885 -5.764 -5.888 1.000 30.403 237 LYS B CA 1
ATOM 3630 C C . LYS B 1 237 ? 31.549 -6.943 -4.984 1.000 32.999 237 LYS B C 1
ATOM 3631 O O . LYS B 1 237 ? 32.454 -7.693 -4.633 1.000 38.068 237 LYS B O 1
ATOM 3637 N N . CYS B 1 238 ? 30.264 -7.124 -4.643 1.000 30.772 238 CYS B N 1
ATOM 3638 C CA . CYS B 1 238 ? 29.817 -8.178 -3.754 1.000 30.115 238 CYS B CA 1
ATOM 3639 C C . CYS B 1 238 ? 28.919 -9.044 -4.631 1.000 31.245 238 CYS B C 1
ATOM 3640 O O . CYS B 1 238 ? 27.838 -8.607 -5.017 1.000 31.055 238 CYS B O 1
ATOM 3643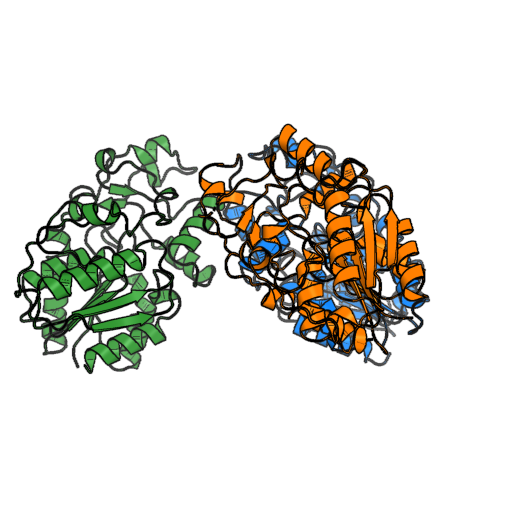 N N . LEU B 1 239 ? 29.388 -10.243 -4.988 1.000 31.856 239 LEU B N 1
ATOM 3644 C CA . LEU B 1 239 ? 28.772 -11.034 -6.060 1.000 36.817 239 LEU B CA 1
ATOM 3645 C C . LEU B 1 239 ? 27.393 -11.627 -5.730 1.000 34.091 239 LEU B C 1
ATOM 3646 O O . LEU B 1 239 ? 26.701 -12.025 -6.656 1.000 39.320 239 LEU B O 1
ATOM 3651 N N . ALA B 1 240 ? 27.033 -11.735 -4.439 1.000 33.210 240 ALA B N 1
ATOM 3652 C CA . ALA B 1 240 ? 25.753 -12.292 -4.000 1.000 35.481 240 ALA B CA 1
ATOM 3653 C C . ALA B 1 240 ? 24.957 -11.228 -3.246 1.000 31.690 240 ALA B C 1
ATOM 3654 O O . ALA B 1 240 ? 24.100 -11.544 -2.438 1.000 32.290 240 ALA B O 1
ATOM 3656 N N . ASP B 1 241 ? 25.216 -9.957 -3.566 1.000 33.779 241 ASP B N 1
ATOM 3657 C CA . ASP B 1 241 ? 24.462 -8.841 -3.009 1.000 29.415 241 ASP B CA 1
ATOM 3658 C C . ASP B 1 241 ? 23.010 -8.922 -3.508 1.000 29.740 241 ASP B C 1
ATOM 3659 O O . ASP B 1 241 ? 22.773 -8.938 -4.710 1.000 33.029 241 ASP B O 1
ATOM 3664 N N . ARG B 1 242 ? 22.056 -8.924 -2.570 1.000 29.811 242 ARG B N 1
ATOM 3665 C CA . ARG B 1 242 ? 20.639 -9.031 -2.871 1.000 33.154 242 ARG B CA 1
ATOM 3666 C C . ARG B 1 242 ? 19.934 -7.673 -2.738 1.000 31.467 242 ARG B C 1
ATOM 3667 O O . ARG B 1 242 ? 18.737 -7.633 -2.943 1.000 36.770 242 ARG B O 1
ATOM 3675 N N . VAL B 1 243 ? 20.670 -6.578 -2.458 1.000 32.566 243 VAL B N 1
ATOM 3676 C CA . VAL B 1 243 ? 20.117 -5.246 -2.206 1.000 31.579 243 VAL B CA 1
ATOM 3677 C C . VAL B 1 243 ? 20.638 -4.242 -3.240 1.000 31.895 243 VAL B C 1
ATOM 3678 O O . VAL B 1 243 ? 19.828 -3.474 -3.747 1.000 29.512 243 VAL B O 1
ATOM 3681 N N . ILE B 1 244 ? 21.958 -4.187 -3.514 1.000 31.574 244 ILE B N 1
ATOM 3682 C CA . ILE B 1 244 ? 22.501 -3.437 -4.653 1.000 30.974 244 ILE B CA 1
ATOM 3683 C C . ILE B 1 244 ? 23.047 -4.529 -5.552 1.000 31.927 244 ILE B C 1
ATOM 3684 O O . ILE B 1 244 ? 24.068 -5.104 -5.218 1.000 31.201 244 ILE B O 1
ATOM 3689 N N . LEU B 1 245 ? 22.308 -4.901 -6.591 1.000 34.211 245 LEU B N 1
ATOM 3690 C CA . LEU B 1 245 ? 22.620 -6.095 -7.374 1.000 36.384 245 LEU B CA 1
ATOM 3691 C C . LEU B 1 245 ? 23.918 -5.885 -8.144 1.000 36.760 245 LEU B C 1
ATOM 3692 O O . LEU B 1 245 ? 24.236 -4.770 -8.504 1.000 35.005 245 LEU B O 1
ATOM 3697 N N . PRO B 1 246 ? 24.693 -6.961 -8.385 1.000 37.569 246 PRO B N 1
ATOM 3698 C CA . PRO B 1 246 ? 25.920 -6.876 -9.171 1.000 36.553 246 PRO B CA 1
ATOM 3699 C C . PRO B 1 246 ? 25.762 -6.038 -10.431 1.000 36.975 246 PRO B C 1
ATOM 3700 O O . PRO B 1 246 ? 26.665 -5.277 -10.730 1.000 37.506 246 PRO B O 1
ATOM 3704 N N . ALA B 1 247 ? 24.629 -6.170 -11.141 1.000 38.067 247 ALA B N 1
ATOM 3705 C CA . ALA B 1 247 ? 24.410 -5.441 -12.383 1.000 41.015 247 ALA B CA 1
ATOM 3706 C C . ALA B 1 247 ? 24.443 -3.946 -12.106 1.000 39.937 247 ALA B C 1
ATOM 3707 O O . ALA B 1 247 ? 25.028 -3.170 -12.878 1.000 43.274 247 ALA B O 1
ATOM 3709 N N . LEU B 1 248 ? 23.847 -3.598 -10.965 1.000 37.799 248 LEU B N 1
ATOM 3710 C CA . LEU B 1 248 ? 23.896 -2.208 -10.584 1.000 36.333 248 LEU B CA 1
ATOM 3711 C C . LEU B 1 248 ? 25.317 -1.796 -10.157 1.000 36.320 248 LEU B C 1
ATOM 3712 O O . LEU B 1 248 ? 25.812 -0.804 -10.573 1.000 33.190 248 LEU B O 1
ATOM 3717 N N . GLN B 1 249 ? 26.129 -2.542 -9.435 1.000 34.621 249 GLN B N 1
ATOM 3718 C CA . GLN B 1 249 ? 27.472 -2.108 -9.110 1.000 33.292 249 GLN B CA 1
ATOM 3719 C C . GLN B 1 249 ? 28.206 -1.717 -10.359 1.000 34.511 249 GLN B C 1
ATOM 3720 O O . GLN B 1 249 ? 28.893 -0.698 -10.450 1.000 37.517 249 GLN B O 1
ATOM 3726 N N . GLN B 1 250 ? 27.992 -2.676 -11.226 1.000 34.571 250 GLN B N 1
ATOM 3727 C CA . GLN B 1 250 ? 28.715 -2.635 -12.439 1.000 34.662 250 GLN B CA 1
ATOM 3728 C C . GLN B 1 250 ? 28.262 -1.442 -13.278 1.000 33.673 250 GLN B C 1
ATOM 3729 O O . GLN B 1 250 ? 29.096 -0.835 -13.909 1.000 32.631 250 GLN B O 1
ATOM 3735 N N . ARG B 1 251 ? 26.979 -1.079 -13.222 1.000 35.525 251 ARG B N 1
ATOM 3736 C CA . ARG B 1 251 ? 26.518 0.147 -13.866 1.000 35.512 251 ARG B CA 1
ATOM 3737 C C . ARG B 1 251 ? 27.276 1.321 -13.241 1.000 32.998 251 ARG B C 1
ATOM 3738 O O . ARG B 1 251 ? 27.487 2.300 -13.914 1.000 34.088 251 ARG B O 1
ATOM 3746 N N . PHE B 1 252 ? 27.642 1.274 -11.947 1.000 30.962 252 PHE B N 1
ATOM 3747 C CA . PHE B 1 252 ? 28.326 2.448 -11.406 1.000 30.899 252 PHE B CA 1
ATOM 3748 C C . PHE B 1 252 ? 29.730 2.500 -11.951 1.000 31.197 252 PHE B C 1
ATOM 3749 O O . PHE B 1 252 ? 30.234 3.518 -12.383 1.000 36.596 252 PHE B O 1
ATOM 3757 N N . ILE B 1 253 ? 30.320 1.334 -11.929 1.000 32.238 253 ILE B N 1
ATOM 3758 C CA . ILE B 1 253 ? 31.682 1.315 -12.368 1.000 33.632 253 ILE B CA 1
ATOM 3759 C C . ILE B 1 253 ? 31.784 1.837 -13.795 1.000 34.275 253 ILE B C 1
ATOM 3760 O O . ILE B 1 253 ? 32.674 2.592 -14.085 1.000 33.921 253 ILE B O 1
ATOM 3765 N N . ASP B 1 254 ? 30.876 1.391 -14.659 1.000 38.822 254 ASP B N 1
ATOM 3766 C CA . ASP B 1 254 ? 30.906 1.741 -16.072 1.000 38.291 254 ASP B CA 1
ATOM 3767 C C . ASP B 1 254 ? 30.686 3.241 -16.226 1.000 38.070 254 ASP B C 1
ATOM 3768 O O . ASP B 1 254 ? 31.372 3.866 -17.025 1.000 41.538 254 ASP B O 1
ATOM 3773 N N . GLU B 1 255 ? 29.734 3.814 -15.487 1.000 37.365 255 GLU B N 1
ATOM 3774 C CA . GLU B 1 255 ? 29.436 5.232 -15.565 1.000 37.500 255 GLU B CA 1
ATOM 3775 C C . GLU B 1 255 ? 30.628 6.074 -15.103 1.000 38.977 255 GLU B C 1
ATOM 3776 O O . GLU B 1 255 ? 30.857 7.122 -15.673 1.000 40.095 255 GLU B O 1
ATOM 3782 N N . ALA B 1 256 ? 31.368 5.650 -14.047 1.000 35.395 256 ALA B N 1
ATOM 3783 C CA . ALA B 1 256 ? 32.569 6.355 -13.613 1.000 35.236 256 ALA B CA 1
ATOM 3784 C C . ALA B 1 256 ? 33.696 6.258 -14.655 1.000 38.343 256 ALA B C 1
ATOM 3785 O O . ALA B 1 256 ? 34.405 7.228 -14.855 1.000 40.705 256 ALA B O 1
ATOM 3787 N N . ASP B 1 257 ? 33.926 5.077 -15.241 1.000 37.172 257 ASP B N 1
ATOM 3788 C CA . ASP B 1 257 ? 34.952 4.873 -16.258 1.000 39.883 257 ASP B CA 1
ATOM 3789 C C . ASP B 1 257 ? 34.727 5.774 -17.481 1.000 41.693 257 ASP B C 1
ATOM 3790 O O . ASP B 1 257 ? 35.672 6.298 -18.048 1.000 41.301 257 ASP B O 1
ATOM 3795 N N . ALA B 1 258 ? 33.477 5.903 -17.923 1.000 39.372 258 ALA B N 1
ATOM 3796 C CA . ALA B 1 258 ? 33.112 6.770 -19.034 1.000 41.728 258 ALA B CA 1
ATOM 3797 C C . ALA B 1 258 ? 33.323 8.234 -18.679 1.000 44.198 258 ALA B C 1
ATOM 3798 O O . ALA B 1 258 ? 33.871 8.974 -19.486 1.000 49.312 258 ALA B O 1
ATOM 3800 N N . PHE B 1 259 ? 32.888 8.615 -17.472 1.000 41.210 259 PHE B N 1
ATOM 3801 C CA . PHE B 1 259 ? 32.951 9.993 -17.010 1.000 41.286 259 PHE B CA 1
ATOM 3802 C C . PHE B 1 259 ? 34.408 10.428 -16.869 1.000 41.526 259 PHE B C 1
ATOM 3803 O O . PHE B 1 259 ? 34.718 11.592 -17.063 1.000 49.393 259 PHE B O 1
ATOM 3811 N N . VAL B 1 260 ? 35.299 9.494 -16.501 1.000 43.144 260 VAL B N 1
ATOM 3812 C CA . VAL B 1 260 ? 36.688 9.840 -16.241 1.000 45.049 260 VAL B CA 1
ATOM 3813 C C . VAL B 1 260 ? 37.612 8.885 -16.982 1.000 47.127 260 VAL B C 1
ATOM 3814 O O . VAL B 1 260 ? 38.250 8.032 -16.362 1.000 44.694 260 VAL B O 1
ATOM 3815 N N . PRO B 1 261 ? 37.706 8.984 -18.337 1.000 50.456 261 PRO B N 1
ATOM 3816 C CA . PRO B 1 261 ? 38.697 8.187 -19.057 1.000 56.136 261 PRO B CA 1
ATOM 3817 C C . PRO B 1 261 ? 40.023 8.681 -18.471 1.000 59.931 261 PRO B C 1
ATOM 3818 O O . PRO B 1 261 ? 40.114 9.865 -18.097 1.000 60.820 261 PRO B O 1
ATOM 3820 N N . GLY B 1 262 ? 41.019 7.785 -18.366 1.000 56.110 262 GLY B N 1
ATOM 3821 C CA . GLY B 1 262 ? 42.329 8.171 -17.860 1.000 57.695 262 GLY B CA 1
ATOM 3822 C C . GLY B 1 262 ? 42.546 7.765 -16.406 1.000 53.823 262 GLY B C 1
ATOM 3823 O O . GLY B 1 262 ? 43.680 7.524 -16.008 1.000 58.275 262 GLY B O 1
ATOM 3824 N N . ASN B 1 263 ? 41.452 7.706 -15.623 1.000 50.080 263 ASN B N 1
ATOM 3825 C CA . ASN B 1 263 ? 41.494 7.264 -14.239 1.000 44.730 263 ASN B CA 1
ATOM 3826 C C . ASN B 1 263 ? 40.445 6.174 -14.029 1.000 41.666 263 ASN B C 1
ATOM 3827 O O . ASN B 1 263 ? 39.508 6.381 -13.271 1.000 42.232 263 ASN B O 1
ATOM 3832 N N . PRO B 1 264 ? 40.555 5.007 -14.695 1.000 44.144 264 PRO B N 1
ATOM 3833 C CA . PRO B 1 264 ? 39.528 3.963 -14.611 1.000 43.410 264 PRO B CA 1
ATOM 3834 C C . PRO B 1 264 ? 39.407 3.400 -13.193 1.000 39.963 264 PRO B C 1
ATOM 3835 O O . PRO B 1 264 ? 40.391 3.407 -12.462 1.000 35.859 264 PRO B O 1
ATOM 3839 N N . THR B 1 265 ? 38.211 2.881 -12.848 1.000 38.639 265 THR B N 1
ATOM 3840 C CA . THR B 1 265 ? 37.934 2.288 -11.540 1.000 37.140 265 THR B CA 1
ATOM 3841 C C . THR B 1 265 ? 38.722 0.989 -11.376 1.000 35.480 265 THR B C 1
ATOM 3842 O O . THR B 1 265 ? 38.803 0.204 -12.312 1.000 39.365 265 THR B O 1
ATOM 3846 N N . HIS B 1 266 ? 39.255 0.742 -10.171 1.000 33.978 266 HIS B N 1
ATOM 3847 C CA . HIS B 1 266 ? 39.959 -0.498 -9.881 1.000 35.519 266 HIS B CA 1
ATOM 3848 C C . HIS B 1 266 ? 38.940 -1.412 -9.213 1.000 33.724 266 HIS B C 1
ATOM 3849 O O . HIS B 1 266 ? 38.486 -1.064 -8.116 1.000 32.284 266 HIS B O 1
ATOM 3856 N N . VAL B 1 267 ? 38.583 -2.546 -9.836 1.000 34.719 267 VAL B N 1
ATOM 3857 C CA . VAL B 1 267 ? 37.519 -3.415 -9.324 1.000 32.932 267 VAL B CA 1
ATOM 3858 C C . VAL B 1 267 ? 38.118 -4.605 -8.586 1.000 32.693 267 VAL B C 1
ATOM 3859 O O . VAL B 1 267 ? 39.073 -5.209 -9.078 1.000 35.234 267 VAL B O 1
ATOM 3863 N N . HIS B 1 268 ? 37.518 -4.949 -7.444 1.000 32.198 268 HIS B N 1
ATOM 3864 C CA . HIS B 1 268 ? 37.894 -6.093 -6.628 1.000 33.470 268 HIS B CA 1
ATOM 3865 C C . HIS B 1 268 ? 36.599 -6.867 -6.389 1.000 34.961 268 HIS B C 1
ATOM 3866 O O . HIS B 1 268 ? 35.550 -6.245 -6.317 1.000 40.306 268 HIS B O 1
ATOM 3873 N N . GLN B 1 269 ? 36.662 -8.200 -6.309 1.000 40.833 269 GLN B N 1
ATOM 3874 C CA . GLN B 1 269 ? 35.451 -9.009 -6.189 1.000 37.032 269 GLN B CA 1
ATOM 3875 C C . GLN B 1 269 ? 35.494 -9.819 -4.904 1.000 34.728 269 GLN B C 1
ATOM 3876 O O . GLN B 1 269 ? 36.534 -10.400 -4.633 1.000 39.914 269 GLN B O 1
ATOM 3882 N N . LEU B 1 270 ? 34.408 -9.806 -4.114 1.000 34.417 270 LEU B N 1
ATOM 3883 C CA . LEU B 1 270 ? 34.258 -10.707 -2.980 1.000 36.091 270 LEU B CA 1
ATOM 3884 C C . LEU B 1 270 ? 33.035 -11.545 -3.307 1.000 33.807 270 LEU B C 1
ATOM 3885 O O . LEU B 1 270 ? 32.053 -10.950 -3.689 1.000 35.778 270 LEU B O 1
ATOM 3890 N N . ASP B 1 271 ? 33.086 -12.868 -3.139 1.000 34.101 271 ASP B N 1
ATOM 3891 C CA . ASP B 1 271 ? 31.900 -13.700 -3.247 1.000 35.721 271 ASP B CA 1
ATOM 3892 C C . ASP B 1 271 ? 31.228 -13.630 -1.887 1.000 35.751 271 ASP B C 1
ATOM 3893 O O . ASP B 1 271 ? 31.465 -14.493 -1.053 1.000 38.305 271 ASP B O 1
ATOM 3896 N N . SER B 1 272 ? 30.478 -12.543 -1.673 1.000 35.792 272 SER B N 1
ATOM 3897 C CA . SER B 1 272 ? 29.813 -12.279 -0.400 1.000 31.787 272 SER B CA 1
ATOM 3898 C C . SER B 1 272 ? 28.436 -11.691 -0.629 1.000 30.238 272 SER B C 1
ATOM 3899 O O . SER B 1 272 ? 28.205 -11.126 -1.689 1.000 30.038 272 SER B O 1
ATOM 3902 N N . SER B 1 273 ? 27.603 -11.709 0.408 1.000 30.583 273 SER B N 1
ATOM 3903 C CA . SER B 1 273 ? 26.368 -10.949 0.435 1.000 29.266 273 SER B CA 1
ATOM 3904 C C . SER B 1 273 ? 26.707 -9.470 0.569 1.000 27.547 273 SER B C 1
ATOM 3905 O O . SER B 1 273 ? 27.887 -9.112 0.508 1.000 26.208 273 SER B O 1
ATOM 3908 N N . HIS B 1 274 ? 25.681 -8.648 0.790 1.000 26.829 274 HIS B N 1
ATOM 3909 C CA . HIS B 1 274 ? 25.826 -7.217 0.964 1.000 25.629 274 HIS B CA 1
ATOM 3910 C C . HIS B 1 274 ? 26.646 -6.924 2.220 1.000 26.512 274 HIS B C 1
ATOM 3911 O O . HIS B 1 274 ? 27.088 -5.788 2.366 1.000 26.547 274 HIS B O 1
ATOM 3918 N N . SER B 1 275 ? 26.772 -7.877 3.168 1.000 24.615 275 SER B N 1
ATOM 3919 C CA . SER B 1 275 ? 27.399 -7.593 4.464 1.000 24.514 275 SER B CA 1
ATOM 3920 C C . SER B 1 275 ? 28.679 -8.405 4.726 1.000 24.593 275 SER B C 1
ATOM 3921 O O . SER B 1 275 ? 28.721 -9.195 5.660 1.000 25.724 275 SER B O 1
ATOM 3924 N N . PRO B 1 276 ? 29.772 -8.225 3.942 1.000 25.516 276 PRO B N 1
ATOM 3925 C CA . PRO B 1 276 ? 31.015 -8.980 4.104 1.000 27.420 276 PRO B CA 1
ATOM 3926 C C . PRO B 1 276 ? 31.757 -8.618 5.398 1.000 27.460 276 PRO B C 1
ATOM 3927 O O . PRO B 1 276 ? 32.727 -9.251 5.773 1.000 27.655 276 PRO B O 1
ATOM 3931 N N . PHE B 1 277 ? 31.344 -7.540 6.059 1.000 26.002 277 PHE B N 1
ATOM 3932 C CA . PHE B 1 277 ? 31.933 -7.123 7.333 1.000 25.397 277 PHE B CA 1
ATOM 3933 C C . PHE B 1 277 ? 31.561 -8.095 8.461 1.000 24.446 277 PHE B C 1
ATOM 3934 O O . PHE B 1 277 ? 32.152 -8.053 9.540 1.000 26.118 277 PHE B O 1
ATOM 3942 N N . VAL B 1 278 ? 30.574 -8.966 8.219 1.000 25.111 278 VAL B N 1
ATOM 3943 C CA . VAL B 1 278 ? 30.207 -10.016 9.157 1.000 27.573 278 VAL B CA 1
ATOM 3944 C C . VAL B 1 278 ? 30.638 -11.380 8.619 1.000 27.069 278 VAL B C 1
ATOM 3945 O O . VAL B 1 278 ? 31.185 -12.166 9.382 1.000 30.427 278 VAL B O 1
ATOM 3949 N N . SER B 1 279 ? 30.426 -11.622 7.311 1.000 27.529 279 SER B N 1
ATOM 3950 C CA . SER B 1 279 ? 30.689 -12.913 6.676 1.000 30.919 279 SER B CA 1
ATOM 3951 C C . SER B 1 279 ? 32.187 -13.188 6.477 1.000 30.336 279 SER B C 1
ATOM 3952 O O . SER B 1 279 ? 32.625 -14.303 6.736 1.000 33.838 279 SER B O 1
ATOM 3955 N N . GLN B 1 280 ? 32.960 -12.209 5.980 1.000 29.002 280 GLN B N 1
ATOM 3956 C CA . GLN B 1 280 ? 34.387 -12.401 5.701 1.000 31.594 280 GLN B CA 1
ATOM 3957 C C . GLN B 1 280 ? 35.171 -11.117 6.005 1.000 27.447 280 GLN B C 1
ATOM 3958 O O . GLN B 1 280 ? 35.815 -10.548 5.131 1.000 29.079 280 GLN B O 1
ATOM 3964 N N . PRO B 1 281 ? 35.150 -10.638 7.269 1.000 26.180 281 PRO B N 1
ATOM 3965 C CA . PRO B 1 281 ? 35.842 -9.402 7.659 1.000 28.177 281 PRO B CA 1
ATOM 3966 C C . PRO B 1 281 ? 37.347 -9.396 7.414 1.000 28.540 281 PRO B C 1
ATOM 3967 O O . PRO B 1 281 ? 37.885 -8.367 7.069 1.000 28.821 281 PRO B O 1
ATOM 3971 N N . GLY B 1 282 ? 38.025 -10.515 7.697 1.000 31.171 282 GLY B N 1
ATOM 3972 C CA . GLY B 1 282 ? 39.462 -10.615 7.490 1.000 35.677 282 GLY B CA 1
ATOM 3973 C C . GLY B 1 282 ? 39.822 -10.486 6.011 1.000 34.172 282 GLY B C 1
ATOM 3974 O O . GLY B 1 282 ? 40.785 -9.801 5.667 1.000 35.469 282 GLY B O 1
ATOM 3975 N N . VAL B 1 283 ? 39.059 -11.171 5.146 1.000 32.922 283 VAL B N 1
ATOM 3976 C CA . VAL B 1 283 ? 39.289 -11.093 3.712 1.000 34.977 283 VAL B CA 1
ATOM 3977 C C . VAL B 1 283 ? 39.093 -9.650 3.263 1.000 33.512 283 VAL B C 1
ATOM 3978 O O . VAL B 1 283 ? 39.897 -9.122 2.502 1.000 34.595 283 VAL B O 1
ATOM 3982 N N . LEU B 1 284 ? 38.027 -9.019 3.771 1.000 32.115 284 LEU B N 1
ATOM 3983 C CA . LEU B 1 284 ? 37.710 -7.650 3.407 1.000 29.154 284 LEU B CA 1
ATOM 3984 C C . LEU B 1 284 ? 38.846 -6.752 3.870 1.000 26.496 284 LEU B C 1
ATOM 3985 O O . LEU B 1 284 ? 39.216 -5.900 3.117 1.000 30.263 284 LEU B O 1
ATOM 3990 N N . ALA B 1 285 ? 39.380 -6.983 5.086 1.000 25.377 285 ALA B N 1
ATOM 3991 C CA . ALA B 1 285 ? 40.473 -6.195 5.629 1.000 26.976 285 ALA B CA 1
ATOM 3992 C C . ALA B 1 285 ? 41.694 -6.346 4.737 1.000 28.570 285 ALA B C 1
ATOM 3993 O O . ALA B 1 285 ? 42.446 -5.400 4.625 1.000 32.544 285 ALA B O 1
ATOM 3995 N N . GLY B 1 286 ? 41.940 -7.562 4.237 1.000 31.046 286 GLY B N 1
ATOM 3996 C CA . GLY B 1 286 ? 43.060 -7.841 3.359 1.000 35.425 286 GLY B CA 1
ATOM 3997 C C . GLY B 1 286 ? 42.953 -7.098 2.033 1.000 33.938 286 GLY B C 1
ATOM 3998 O O . GLY B 1 286 ? 43.974 -6.676 1.519 1.000 36.329 286 GLY B O 1
ATOM 3999 N N . VAL B 1 287 ? 41.740 -7.010 1.468 1.000 33.227 287 VAL B N 1
ATOM 4000 C CA . VAL B 1 287 ? 41.496 -6.250 0.251 1.000 31.324 287 VAL B CA 1
ATOM 4001 C C . VAL B 1 287 ? 41.791 -4.778 0.515 1.000 30.152 287 VAL B C 1
ATOM 4002 O O . VAL B 1 287 ? 42.383 -4.145 -0.341 1.000 33.278 287 VAL B O 1
ATOM 4006 N N . LEU B 1 288 ? 41.312 -4.245 1.651 1.000 30.362 288 LEU B N 1
ATOM 4007 C CA . LEU B 1 288 ? 41.524 -2.844 2.032 1.000 29.361 288 LEU B CA 1
ATOM 4008 C C . LEU B 1 288 ? 43.013 -2.544 2.227 1.000 30.093 288 LEU B C 1
ATOM 4009 O O . LEU B 1 288 ? 43.435 -1.429 1.924 1.000 32.612 288 LEU B O 1
ATOM 4014 N N . VAL B 1 289 ? 43.779 -3.494 2.798 1.000 33.901 289 VAL B N 1
ATOM 4015 C CA . VAL B 1 289 ? 45.221 -3.343 2.992 1.000 32.398 289 VAL B CA 1
ATOM 4016 C C . VAL B 1 289 ? 45.906 -3.345 1.621 1.000 32.432 289 VAL B C 1
ATOM 4017 O O . VAL B 1 289 ? 46.806 -2.539 1.394 1.000 39.705 289 VAL B O 1
ATOM 4019 N N . ASP B 1 290 ? 45.479 -4.221 0.700 1.000 33.794 290 ASP B N 1
ATOM 4020 C CA . ASP B 1 290 ? 46.029 -4.224 -0.663 1.000 37.851 290 ASP B CA 1
ATOM 4021 C C . ASP B 1 290 ? 45.786 -2.874 -1.367 1.000 36.724 290 ASP B C 1
ATOM 4022 O O . ASP B 1 290 ? 46.672 -2.304 -2.017 1.000 38.256 290 ASP B O 1
ATOM 4027 N N . ILE B 1 291 ? 44.571 -2.336 -1.228 1.000 34.040 291 ILE B N 1
ATOM 4028 C CA . ILE B 1 291 ? 44.261 -1.032 -1.800 1.000 35.485 291 ILE B CA 1
ATOM 4029 C C . ILE B 1 291 ? 45.180 0.032 -1.206 1.000 34.938 291 ILE B C 1
ATOM 4030 O O . ILE B 1 291 ? 45.701 0.864 -1.934 1.000 39.268 291 ILE B O 1
ATOM 4035 N N . ALA B 1 292 ? 45.375 -0.013 0.120 1.000 33.425 292 ALA B N 1
ATOM 4036 C CA . ALA B 1 292 ? 46.170 0.998 0.801 1.000 36.547 292 ALA B CA 1
ATOM 4037 C C . ALA B 1 292 ? 47.611 0.961 0.293 1.000 38.461 292 ALA B C 1
ATOM 4038 O O . ALA B 1 292 ? 48.213 2.011 0.190 1.000 40.306 292 ALA B O 1
ATOM 4040 N N . LYS B 1 293 ? 48.117 -0.212 -0.118 1.000 42.262 293 LYS B N 1
ATOM 4041 C CA . LYS B 1 293 ? 49.488 -0.373 -0.606 1.000 45.348 293 LYS B CA 1
ATOM 4042 C C . LYS B 1 293 ? 49.582 -0.170 -2.125 1.000 48.784 293 LYS B C 1
ATOM 4043 O O . LYS B 1 293 ? 50.687 -0.161 -2.651 1.000 53.972 293 LYS B O 1
ATOM 4047 N N . SER B 1 294 ? 48.462 -0.014 -2.844 1.000 49.396 294 SER B N 1
ATOM 4048 C CA . SER B 1 294 ? 48.513 0.089 -4.297 1.000 51.086 294 SER B CA 1
ATOM 4049 C C . SER B 1 294 ? 49.170 1.413 -4.747 1.000 50.610 294 SER B C 1
ATOM 4050 O O . SER B 1 294 ? 49.798 1.405 -5.820 1.000 54.236 294 SER B O 1
ATOM 4053 C CA . HIS C 1 13 ? -0.933 49.506 30.096 1.000 68.971 13 HIS C CA 1
ATOM 4054 C C . HIS C 1 13 ? -2.153 48.597 29.954 1.000 61.859 13 HIS C C 1
ATOM 4055 O O . HIS C 1 13 ? -2.834 48.324 30.936 1.000 55.457 13 HIS C O 1
ATOM 4062 N N . PRO C 1 14 ? -2.439 48.063 28.746 1.000 59.649 14 PRO C N 1
ATOM 4063 C CA . PRO C 1 14 ? -3.520 47.091 28.578 1.000 58.361 14 PRO C CA 1
ATOM 4064 C C . PRO C 1 14 ? -3.192 45.824 29.364 1.000 55.967 14 PRO C C 1
ATOM 4065 O O . PRO C 1 14 ? -2.047 45.376 29.328 1.000 58.256 14 PRO C O 1
ATOM 4069 N N . VAL C 1 15 ? -4.189 45.269 30.071 1.000 53.382 15 VAL C N 1
ATOM 4070 C CA . VAL C 1 15 ? -4.029 44.002 30.778 1.000 51.725 15 VAL C CA 1
ATOM 4071 C C . VAL C 1 15 ? -4.338 42.864 29.807 1.000 49.460 15 VAL C C 1
ATOM 4072 O O . VAL C 1 15 ? -5.322 42.954 29.081 1.000 51.603 15 VAL C O 1
ATOM 4074 N N . PHE C 1 16 ? -3.531 41.787 29.819 1.000 46.761 16 PHE C N 1
ATOM 4075 C CA . PHE C 1 16 ? -3.709 40.644 28.926 1.000 44.018 16 PHE C CA 1
ATOM 4076 C C . PHE C 1 16 ? -4.645 39.613 29.559 1.000 42.381 16 PHE C C 1
ATOM 4077 O O . PHE C 1 16 ? -4.564 39.386 30.760 1.000 41.642 16 PHE C O 1
ATOM 4084 N N . VAL C 1 17 ? -5.564 39.051 28.768 1.000 38.827 17 VAL C N 1
ATOM 4085 C CA . VAL C 1 17 ? -6.375 37.923 29.191 1.000 39.660 17 VAL C CA 1
ATOM 4086 C C . VAL C 1 17 ? -5.801 36.743 28.421 1.000 38.069 17 VAL C C 1
ATOM 4087 O O . VAL C 1 17 ? -5.518 36.942 27.283 1.000 42.628 17 VAL C O 1
ATOM 4091 N N . LEU C 1 18 ? -5.440 35.634 29.062 1.000 34.523 18 LEU C N 1
ATOM 4092 C CA . LEU C 1 18 ? -4.879 34.462 28.392 1.000 32.859 18 LEU C CA 1
ATOM 4093 C C . LEU C 1 18 ? -5.831 33.267 28.544 1.000 30.883 18 LEU C C 1
ATOM 4094 O O . LEU C 1 18 ? -6.152 32.909 29.674 1.000 32.596 18 LEU C O 1
ATOM 4099 N N . VAL C 1 19 ? -6.295 32.693 27.418 1.000 31.579 19 VAL C N 1
ATOM 4100 C CA . VAL C 1 19 ? -7.281 31.612 27.431 1.000 30.892 19 VAL C CA 1
ATOM 4101 C C . VAL C 1 19 ? -6.633 30.367 26.829 1.000 29.755 19 VAL C C 1
ATOM 4102 O O . VAL C 1 19 ? -6.294 30.385 25.676 1.000 33.626 19 VAL C O 1
ATOM 4106 N N . HIS C 1 20 ? -6.586 29.270 27.581 1.000 27.655 20 HIS C N 1
ATOM 4107 C CA . HIS C 1 20 ? -5.916 28.042 27.179 1.000 25.880 20 HIS C CA 1
ATOM 4108 C C . HIS C 1 20 ? -6.809 27.194 26.265 1.000 25.209 20 HIS C C 1
ATOM 4109 O O . HIS C 1 20 ? -7.920 27.607 25.927 1.000 30.624 20 HIS C O 1
ATOM 4116 N N . GLY C 1 21 ? -6.323 25.986 25.936 1.000 25.961 21 GLY C N 1
ATOM 4117 C CA . GLY C 1 21 ? -6.972 25.077 25.000 1.000 25.710 21 GLY C CA 1
ATOM 4118 C C . GLY C 1 21 ? -7.344 23.737 25.634 1.000 26.262 21 GLY C C 1
ATOM 4119 O O . GLY C 1 21 ? -7.356 23.610 26.857 1.000 25.484 21 GLY C O 1
ATOM 4120 N N . ALA C 1 22 ? -7.687 22.760 24.796 1.000 24.814 22 ALA C N 1
ATOM 4121 C CA . ALA C 1 22 ? -8.263 21.502 25.260 1.000 24.380 22 ALA C CA 1
ATOM 4122 C C . ALA C 1 22 ? -7.310 20.727 26.183 1.000 25.445 22 ALA C C 1
ATOM 4123 O O . ALA C 1 22 ? -6.127 20.639 25.903 1.000 26.858 22 ALA C O 1
ATOM 4125 N N . TRP C 1 23 ? -7.846 20.171 27.281 1.000 24.924 23 TRP C N 1
ATOM 4126 C CA . TRP C 1 23 ? -7.125 19.330 28.232 1.000 24.028 23 TRP C CA 1
ATOM 4127 C C . TRP C 1 23 ? -6.126 20.141 29.048 1.000 22.231 23 TRP C C 1
ATOM 4128 O O . TRP C 1 23 ? -5.458 19.564 29.874 1.000 22.709 23 TRP C O 1
ATOM 4139 N N . HIS C 1 24 ? -6.034 21.448 28.840 1.000 22.275 24 HIS C N 1
ATOM 4140 C CA . HIS C 1 24 ? -5.029 22.250 29.525 1.000 23.307 24 HIS C CA 1
ATOM 4141 C C . HIS C 1 24 ? -5.729 23.131 30.554 1.000 24.290 24 HIS C C 1
ATOM 4142 O O . HIS C 1 24 ? -6.876 22.879 30.874 1.000 23.432 24 HIS C O 1
ATOM 4149 N N . GLY C 1 25 ? -4.981 24.072 31.128 1.000 25.736 25 GLY C N 1
ATOM 4150 C CA . GLY C 1 25 ? -5.459 24.966 32.151 1.000 24.175 25 GLY C CA 1
ATOM 4151 C C . GLY C 1 25 ? -4.598 26.216 32.137 1.000 25.923 25 GLY C C 1
ATOM 4152 O O . GLY C 1 25 ? -3.654 26.293 31.352 1.000 28.894 25 GLY C O 1
ATOM 4153 N N . ALA C 1 26 ? -4.925 27.190 32.988 1.000 26.836 26 ALA C N 1
ATOM 4154 C CA . ALA C 1 26 ? -4.228 28.474 33.022 1.000 28.005 26 ALA C CA 1
ATOM 4155 C C . ALA C 1 26 ? -2.737 28.255 33.300 1.000 26.533 26 ALA C C 1
ATOM 4156 O O . ALA C 1 26 ? -1.928 29.061 32.864 1.000 27.947 26 ALA C O 1
ATOM 4158 N N . TRP C 1 27 ? -2.376 27.169 34.022 1.000 25.212 27 TRP C N 1
ATOM 4159 C CA . TRP C 1 27 ? -0.977 26.846 34.352 1.000 26.143 27 TRP C CA 1
ATOM 4160 C C . TRP C 1 27 ? -0.057 26.833 33.133 1.000 26.828 27 TRP C C 1
ATOM 4161 O O . TRP C 1 27 ? 1.149 26.987 33.301 1.000 27.171 27 TRP C O 1
ATOM 4172 N N . CYS C 1 28 ? -0.608 26.550 31.930 1.000 28.962 28 CYS C N 1
ATOM 4173 C CA . CYS C 1 28 ? 0.223 26.464 30.742 1.000 29.444 28 CYS C CA 1
ATOM 4174 C C . CYS C 1 28 ? 0.840 27.826 30.423 1.000 29.881 28 CYS C C 1
ATOM 4175 O O . CYS C 1 28 ? 1.885 27.848 29.783 1.000 32.341 28 CYS C O 1
ATOM 4178 N N . TYR C 1 29 ? 0.221 28.918 30.907 1.000 28.560 29 TYR C N 1
ATOM 4179 C CA . TYR C 1 29 ? 0.657 30.285 30.612 1.000 30.281 29 TYR C CA 1
ATOM 4180 C C . TYR C 1 29 ? 1.658 30.833 31.627 1.000 32.213 29 TYR C C 1
ATOM 4181 O O . TYR C 1 29 ? 2.085 31.973 31.467 1.000 32.326 29 TYR C O 1
ATOM 4190 N N . ALA C 1 30 ? 2.065 30.029 32.622 1.000 31.123 30 ALA C N 1
ATOM 4191 C CA . ALA C 1 30 ? 2.805 30.547 33.776 1.000 33.432 30 ALA C CA 1
ATOM 4192 C C . ALA C 1 30 ? 4.091 31.259 33.346 1.000 34.666 30 ALA C C 1
ATOM 4193 O O . ALA C 1 30 ? 4.343 32.382 33.764 1.000 33.971 30 ALA C O 1
ATOM 4195 N N . HIS C 1 31 ? 4.913 30.623 32.501 1.000 35.498 31 HIS C N 1
ATOM 4196 C CA . HIS C 1 31 ? 6.152 31.252 32.048 1.000 33.880 31 HIS C CA 1
ATOM 4197 C C . HIS C 1 31 ? 5.871 32.520 31.236 1.000 34.328 31 HIS C C 1
ATOM 4198 O O . HIS C 1 31 ? 6.605 33.508 31.359 1.000 37.073 31 HIS C O 1
ATOM 4205 N N . VAL C 1 32 ? 4.822 32.500 30.391 1.000 34.915 32 VAL C N 1
ATOM 4206 C CA . VAL C 1 32 ? 4.479 33.657 29.550 1.000 34.256 32 VAL C CA 1
ATOM 4207 C C . VAL C 1 32 ? 4.041 34.838 30.426 1.000 36.030 32 VAL C C 1
ATOM 4208 O O . VAL C 1 32 ? 4.498 35.987 30.212 1.000 35.987 32 VAL C O 1
ATOM 4212 N N . ALA C 1 33 ? 3.203 34.535 31.439 1.000 36.253 33 ALA C N 1
ATOM 4213 C CA . ALA C 1 33 ? 2.725 35.557 32.360 1.000 36.587 33 ALA C CA 1
ATOM 4214 C C . ALA C 1 33 ? 3.899 36.195 33.110 1.000 35.682 33 ALA C C 1
ATOM 4215 O O . ALA C 1 33 ? 3.921 37.414 33.323 1.000 37.549 33 ALA C O 1
ATOM 4217 N N . ALA C 1 34 ? 4.906 35.405 33.500 1.000 36.772 34 ALA C N 1
ATOM 4218 C CA . ALA C 1 34 ? 6.029 35.970 34.245 1.000 39.098 34 ALA C CA 1
ATOM 4219 C C . ALA C 1 34 ? 6.834 36.926 33.367 1.000 40.612 34 ALA C C 1
ATOM 4220 O O . ALA C 1 34 ? 7.350 37.926 33.862 1.000 40.754 34 ALA C O 1
ATOM 4222 N N . ALA C 1 35 ? 6.986 36.575 32.085 1.000 39.666 35 ALA C N 1
ATOM 4223 C CA . ALA C 1 35 ? 7.747 37.381 31.144 1.000 41.672 35 ALA C CA 1
ATOM 4224 C C . ALA C 1 35 ? 7.031 38.709 30.927 1.000 43.507 35 ALA C C 1
ATOM 4225 O O . ALA C 1 35 ? 7.667 39.749 30.873 1.000 46.871 35 ALA C O 1
ATOM 4227 N N . LEU C 1 36 ? 5.708 38.638 30.817 1.000 40.686 36 LEU C N 1
ATOM 4228 C CA . LEU C 1 36 ? 4.892 39.819 30.630 1.000 40.577 36 LEU C CA 1
ATOM 4229 C C . LEU C 1 36 ? 5.021 40.716 31.859 1.000 41.381 36 LEU C C 1
ATOM 4230 O O . LEU C 1 36 ? 5.190 41.906 31.695 1.000 43.484 36 LEU C O 1
ATOM 4235 N N . ALA C 1 37 ? 5.064 40.122 33.058 1.000 38.913 37 ALA C N 1
ATOM 4236 C CA . ALA C 1 37 ? 5.110 40.868 34.312 1.000 39.329 37 ALA C CA 1
ATOM 4237 C C . ALA C 1 37 ? 6.453 41.592 34.484 1.000 43.126 37 ALA C C 1
ATOM 4238 O O . ALA C 1 37 ? 6.460 42.738 34.930 1.000 44.321 37 ALA C O 1
ATOM 4240 N N . GLU C 1 38 ? 7.563 40.940 34.102 1.000 42.996 38 GLU C N 1
ATOM 4241 C CA . GLU C 1 38 ? 8.887 41.540 34.148 1.000 46.817 38 GLU C CA 1
ATOM 4242 C C . GLU C 1 38 ? 9.000 42.604 33.061 1.000 48.121 38 GLU C C 1
ATOM 4243 O O . GLU C 1 38 ? 9.841 43.486 33.174 1.000 51.786 38 GLU C O 1
ATOM 4245 N N . ARG C 1 39 ? 8.160 42.505 32.017 1.000 47.103 39 ARG C N 1
ATOM 4246 C CA . ARG C 1 39 ? 8.152 43.452 30.906 1.000 48.317 39 ARG C CA 1
ATOM 4247 C C . ARG C 1 39 ? 7.202 44.613 31.204 1.000 49.568 39 ARG C C 1
ATOM 4248 O O . ARG C 1 39 ? 7.081 45.547 30.403 1.000 55.208 39 ARG C O 1
ATOM 4256 N N . GLY C 1 40 ? 6.536 44.569 32.359 1.000 49.315 40 GLY C N 1
ATOM 4257 C CA . GLY C 1 40 ? 5.674 45.652 32.804 1.000 50.627 40 GLY C CA 1
ATOM 4258 C C . GLY C 1 40 ? 4.199 45.443 32.452 1.000 49.167 40 GLY C C 1
ATOM 4259 O O . GLY C 1 40 ? 3.436 46.403 32.486 1.000 52.920 40 GLY C O 1
ATOM 4260 N N . TYR C 1 41 ? 3.787 44.198 32.173 1.000 47.402 41 TYR C N 1
ATOM 4261 C CA . TYR C 1 41 ? 2.414 43.912 31.757 1.000 46.496 41 TYR C CA 1
ATOM 4262 C C . TYR C 1 41 ? 1.750 42.883 32.677 1.000 45.058 41 TYR C C 1
ATOM 4263 O O . TYR C 1 41 ? 2.322 41.829 32.941 1.000 45.953 41 TYR C O 1
ATOM 4272 N N . LEU C 1 42 ? 0.530 43.219 33.124 1.000 45.501 42 LEU C N 1
ATOM 4273 C CA . LEU C 1 42 ? -0.281 42.367 33.983 1.000 44.977 42 LEU C CA 1
ATOM 4274 C C . LEU C 1 42 ? -1.087 41.425 33.095 1.000 43.199 42 LEU C C 1
ATOM 4275 O O . LEU C 1 42 ? -1.302 41.732 31.927 1.000 45.661 42 LEU C O 1
ATOM 4278 N N . SER C 1 43 ? -1.504 40.275 33.635 1.000 41.920 43 SER C N 1
ATOM 4279 C CA . SER C 1 43 ? -2.237 39.292 32.847 1.000 40.677 43 SER C CA 1
ATOM 4280 C C . SER C 1 43 ? -3.202 38.526 33.746 1.000 39.793 43 SER C C 1
ATOM 4281 O O . SER C 1 43 ? -2.912 38.369 34.928 1.000 41.081 43 SER C O 1
ATOM 4284 N N . ILE C 1 44 ? -4.342 38.093 33.193 1.000 37.491 44 ILE C N 1
ATOM 4285 C CA . ILE C 1 44 ? -5.289 37.270 33.931 1.000 38.188 44 ILE C CA 1
ATOM 4286 C C . ILE C 1 44 ? -5.392 35.965 33.171 1.000 37.126 44 ILE C C 1
ATOM 4287 O O . ILE C 1 44 ? -5.865 35.995 32.051 1.000 39.072 44 ILE C O 1
ATOM 4291 N N . ALA C 1 45 ? -5.040 34.836 33.782 1.000 32.972 45 ALA C N 1
ATOM 4292 C CA . ALA C 1 45 ? -5.172 33.531 33.124 1.000 32.904 45 ALA C CA 1
ATOM 4293 C C . ALA C 1 45 ? -5.990 32.616 34.029 1.000 32.487 45 ALA C C 1
ATOM 4294 O O . ALA C 1 45 ? -5.604 32.401 35.182 1.000 28.915 45 ALA C O 1
ATOM 4296 N N . ARG C 1 46 ? -7.145 32.139 33.521 1.000 29.683 46 ARG C N 1
ATOM 4297 C CA . ARG C 1 46 ? -8.070 31.340 34.315 1.000 30.287 46 ARG C CA 1
ATOM 4298 C C . ARG C 1 46 ? -8.411 30.037 33.595 1.000 29.208 46 ARG C C 1
ATOM 4299 O O . ARG C 1 46 ? -8.303 29.943 32.373 1.000 28.407 46 ARG C O 1
ATOM 4307 N N . ASP C 1 47 ? -8.887 29.048 34.356 1.000 29.531 47 ASP C N 1
ATOM 4308 C CA . ASP C 1 47 ? -9.310 27.775 33.801 1.000 28.140 47 ASP C CA 1
ATOM 4309 C C . ASP C 1 47 ? -10.651 27.974 33.096 1.000 27.383 47 ASP C C 1
ATOM 4310 O O . ASP C 1 47 ? -11.550 28.583 33.665 1.000 31.729 47 ASP C O 1
ATOM 4315 N N . LEU C 1 48 ? -10.786 27.456 31.865 1.000 28.984 48 LEU C N 1
ATOM 4316 C CA . LEU C 1 48 ? -12.094 27.311 31.248 1.000 29.831 48 LEU C CA 1
ATOM 4317 C C . LEU C 1 48 ? -12.975 26.376 32.070 1.000 29.691 48 LEU C C 1
ATOM 4318 O O . LEU C 1 48 ? -12.490 25.497 32.793 1.000 27.485 48 LEU C O 1
ATOM 4323 N N . PRO C 1 49 ? -14.303 26.535 31.955 1.000 30.583 49 PRO C N 1
ATOM 4324 C CA . PRO C 1 49 ? -15.256 25.523 32.416 1.000 28.571 49 PRO C CA 1
ATOM 4325 C C . PRO C 1 49 ? -14.746 24.156 31.958 1.000 26.857 49 PRO C C 1
ATOM 4326 O O . PRO C 1 49 ? -14.139 24.040 30.889 1.000 25.520 49 PRO C O 1
ATOM 4330 N N . ALA C 1 50 ? -14.979 23.144 32.796 1.000 26.305 50 ALA C N 1
ATOM 4331 C CA . ALA C 1 50 ? -14.617 21.744 32.595 1.000 24.930 50 ALA C CA 1
ATOM 4332 C C . ALA C 1 50 ? -13.105 21.511 32.656 1.000 24.853 50 ALA C C 1
ATOM 4333 O O . ALA C 1 50 ? -12.710 20.374 32.505 1.000 23.983 50 ALA C O 1
ATOM 4335 N N . HIS C 1 51 ? -12.260 22.529 32.909 1.000 24.671 51 HIS C N 1
ATOM 4336 C CA . HIS C 1 51 ? -10.812 22.381 32.830 1.000 22.894 51 HIS C CA 1
ATOM 4337 C C . HIS C 1 51 ? -10.140 22.822 34.140 1.000 25.134 51 HIS C C 1
ATOM 4338 O O . HIS C 1 51 ? -10.711 23.637 34.832 1.000 26.556 51 HIS C O 1
ATOM 4345 N N . GLY C 1 52 ? -8.952 22.294 34.453 1.000 23.674 52 GLY C N 1
ATOM 4346 C CA . GLY C 1 52 ? -8.183 22.691 35.623 1.000 24.616 52 GLY C CA 1
ATOM 4347 C C . GLY C 1 52 ? -8.930 22.425 36.930 1.000 24.471 52 GLY C C 1
ATOM 4348 O O . GLY C 1 52 ? -9.385 21.306 37.170 1.000 23.034 52 GLY C O 1
ATOM 4349 N N . ILE C 1 53 ? -9.090 23.473 37.752 1.000 22.611 53 ILE C N 1
ATOM 4350 C CA . ILE C 1 53 ? -9.837 23.378 39.013 1.000 24.257 53 ILE C CA 1
ATOM 4351 C C . ILE C 1 53 ? -11.323 23.029 38.795 1.000 24.994 53 ILE C C 1
ATOM 4352 O O . ILE C 1 53 ? -11.987 22.647 39.742 1.000 26.710 53 ILE C O 1
ATOM 4357 N N . ASN C 1 54 ? -11.835 23.171 37.557 1.000 25.177 54 ASN C N 1
ATOM 4358 C CA . ASN C 1 54 ? -13.222 22.890 37.210 1.000 26.667 54 ASN C CA 1
ATOM 4359 C C . ASN C 1 54 ? -13.372 21.497 36.586 1.000 24.682 54 ASN C C 1
ATOM 4360 O O . ASN C 1 54 ? -14.472 21.148 36.162 1.000 27.867 54 ASN C O 1
ATOM 4365 N N . ALA C 1 55 ? -12.267 20.716 36.497 1.000 23.079 55 ALA C N 1
ATOM 4366 C CA . ALA C 1 55 ? -12.293 19.432 35.804 1.000 21.443 55 ALA C CA 1
ATOM 4367 C C . ALA C 1 55 ? -13.099 18.384 36.566 1.000 24.805 55 ALA C C 1
ATOM 4368 O O . ALA C 1 55 ? -13.204 18.452 37.788 1.000 23.106 55 ALA C O 1
ATOM 4370 N N . ARG C 1 56 ? -13.667 17.429 35.829 1.000 23.595 56 ARG C N 1
ATOM 4371 C CA . ARG C 1 56 ? -14.284 16.228 36.373 1.000 23.847 56 ARG C CA 1
ATOM 4372 C C . ARG C 1 56 ? -13.723 15.072 35.548 1.000 21.609 56 ARG C C 1
ATOM 4373 O O . ARG C 1 56 ? -13.336 15.282 34.408 1.000 24.332 56 ARG C O 1
ATOM 4381 N N . PHE C 1 57 ? -13.681 13.866 36.113 1.000 21.182 57 PHE C N 1
ATOM 4382 C CA . PHE C 1 57 ? -13.058 12.715 35.476 1.000 21.773 57 PHE C CA 1
ATOM 4383 C C . PHE C 1 57 ? -14.011 11.532 35.449 1.000 21.014 57 PHE C C 1
ATOM 4384 O O . PHE C 1 57 ? -14.755 11.331 36.394 1.000 22.285 57 PHE C O 1
ATOM 4392 N N . PRO C 1 58 ? -14.019 10.740 34.364 1.000 20.351 58 PRO C N 1
ATOM 4393 C CA . PRO C 1 58 ? -14.760 9.500 34.355 1.000 20.807 58 PRO C CA 1
ATOM 4394 C C . PRO C 1 58 ? -14.081 8.555 35.340 1.000 22.029 58 PRO C C 1
ATOM 4395 O O . PRO C 1 58 ? -12.890 8.616 35.518 1.000 21.964 58 PRO C O 1
ATOM 4399 N N . ALA C 1 59 ? -14.856 7.668 35.962 1.000 20.456 59 ALA C N 1
ATOM 4400 C CA . ALA C 1 59 ? -14.321 6.727 36.937 1.000 22.346 59 ALA C CA 1
ATOM 4401 C C . ALA C 1 59 ? -13.323 5.794 36.272 1.000 22.482 59 ALA C C 1
ATOM 4402 O O . ALA C 1 59 ? -12.401 5.384 36.919 1.000 24.436 59 ALA C O 1
ATOM 4404 N N . SER C 1 60 ? -13.530 5.463 35.000 1.000 22.760 60 SER C N 1
ATOM 4405 C CA . SER C 1 60 ? -12.652 4.594 34.238 1.000 26.123 60 SER C CA 1
ATOM 4406 C C . SER C 1 60 ? -11.238 5.168 34.237 1.000 25.644 60 SER C C 1
ATOM 4407 O O . SER C 1 60 ? -10.271 4.404 34.123 1.000 26.739 60 SER C O 1
ATOM 4410 N N . TYR C 1 61 ? -11.109 6.503 34.368 1.000 22.746 61 TYR C N 1
ATOM 4411 C CA . TYR C 1 61 ? -9.798 7.156 34.329 1.000 24.179 61 TYR C CA 1
ATOM 4412 C C . TYR C 1 61 ? -8.929 6.749 35.515 1.000 22.974 61 TYR C C 1
ATOM 4413 O O . TYR C 1 61 ? -7.713 6.850 35.446 1.000 23.143 61 TYR C O 1
ATOM 4422 N N . LEU C 1 62 ? -9.572 6.324 36.598 1.000 23.934 62 LEU C N 1
ATOM 4423 C CA . LEU C 1 62 ? -8.935 6.061 37.873 1.000 24.285 62 LEU C CA 1
ATOM 4424 C C . LEU C 1 62 ? -8.544 4.585 38.027 1.000 24.261 62 LEU C C 1
ATOM 4425 O O . LEU C 1 62 ? -7.832 4.247 38.963 1.000 26.938 62 LEU C O 1
ATOM 4430 N N . GLU C 1 63 ? -9.084 3.703 37.170 1.000 24.351 63 GLU C N 1
ATOM 4431 C CA . GLU C 1 63 ? -8.772 2.280 37.199 1.000 27.003 63 GLU C CA 1
ATOM 4432 C C . GLU C 1 63 ? -7.461 2.080 36.434 1.000 27.273 63 GLU C C 1
ATOM 4433 O O . GLU C 1 63 ? -7.380 2.482 35.265 1.000 31.948 63 GLU C O 1
ATOM 4437 N N . ARG C 1 64 ? -6.436 1.553 37.117 1.000 27.092 64 ARG C N 1
ATOM 4438 C CA . ARG C 1 64 ? -5.133 1.323 36.491 1.000 29.832 64 ARG C CA 1
ATOM 4439 C C . ARG C 1 64 ? -4.696 -0.120 36.767 1.000 34.917 64 ARG C C 1
ATOM 4440 O O . ARG C 1 64 ? -4.925 -0.589 37.873 1.000 37.570 64 ARG C O 1
ATOM 4448 N N . PRO C 1 65 ? -4.125 -0.897 35.807 1.000 35.194 65 PRO C N 1
ATOM 4449 C CA . PRO C 1 65 ? -4.014 -0.518 34.392 1.000 37.632 65 PRO C CA 1
ATOM 4450 C C . PRO C 1 65 ? -5.338 -0.120 33.730 1.000 34.594 65 PRO C C 1
ATOM 4451 O O . PRO C 1 65 ? -6.398 -0.658 34.062 1.000 36.148 65 PRO C O 1
ATOM 4455 N N . LEU C 1 66 ? -5.277 0.830 32.795 1.000 29.362 66 LEU C N 1
ATOM 4456 C CA . LEU C 1 66 ? -6.479 1.360 32.166 1.000 29.358 66 LEU C CA 1
ATOM 4457 C C . LEU C 1 66 ? -7.202 0.302 31.333 1.000 31.287 66 LEU C C 1
ATOM 4458 O O . LEU C 1 66 ? -6.566 -0.396 30.545 1.000 31.177 66 LEU C O 1
ATOM 4463 N N . ASP C 1 67 ? -8.535 0.202 31.508 1.000 32.744 67 ASP C N 1
ATOM 4464 C CA . ASP C 1 67 ? -9.360 -0.663 30.671 1.000 33.082 67 ASP C CA 1
ATOM 4465 C C . ASP C 1 67 ? -9.828 0.217 29.528 1.000 29.863 67 ASP C C 1
ATOM 4466 O O . ASP C 1 67 ? -10.616 1.100 29.798 1.000 28.897 67 ASP C O 1
ATOM 4471 N N . LYS C 1 68 ? -9.272 0.058 28.316 1.000 32.971 68 LYS C N 1
ATOM 4472 C CA . LYS C 1 68 ? -9.573 0.959 27.203 1.000 31.319 68 LYS C CA 1
ATOM 4473 C C . LYS C 1 68 ? -11.044 0.842 26.772 1.000 31.538 68 LYS C C 1
ATOM 4474 O O . LYS C 1 68 ? -11.647 1.849 26.389 1.000 33.113 68 LYS C O 1
ATOM 4479 N N . ASP C 1 69 ? -11.629 -0.361 26.847 1.000 32.427 69 ASP C N 1
ATOM 4480 C CA . ASP C 1 69 ? -13.039 -0.548 26.509 1.000 34.202 69 ASP C CA 1
ATOM 4481 C C . ASP C 1 69 ? -13.943 0.349 27.376 1.000 33.413 69 ASP C C 1
ATOM 4482 O O . ASP C 1 69 ? -14.770 1.092 26.855 1.000 33.581 69 ASP C O 1
ATOM 4486 N N . ALA C 1 70 ? -13.774 0.280 28.707 1.000 30.425 70 ALA C N 1
ATOM 4487 C CA . ALA C 1 70 ? -14.572 1.046 29.645 1.000 30.530 70 ALA C CA 1
ATOM 4488 C C . ALA C 1 70 ? -14.298 2.537 29.489 1.000 27.077 70 ALA C C 1
ATOM 4489 O O . ALA C 1 70 ? -15.215 3.332 29.599 1.000 24.890 70 ALA C O 1
ATOM 4491 N N . PHE C 1 71 ? -13.012 2.900 29.333 1.000 26.192 71 PHE C N 1
ATOM 4492 C CA . PHE C 1 71 ? -12.610 4.284 29.237 1.000 26.793 71 PHE C CA 1
ATOM 4493 C C . PHE C 1 71 ? -13.205 4.908 27.994 1.000 26.344 71 PHE C C 1
ATOM 4494 O O . PHE C 1 71 ? -13.441 6.089 28.027 1.000 29.428 71 PHE C O 1
ATOM 4502 N N . GLY C 1 72 ? -13.386 4.136 26.923 1.000 27.835 72 GLY C N 1
ATOM 4503 C CA . GLY C 1 72 ? -13.922 4.665 25.677 1.000 30.456 72 GLY C CA 1
ATOM 4504 C C . GLY C 1 72 ? -15.438 4.870 25.742 1.000 32.076 72 GLY C C 1
ATOM 4505 O O . GLY C 1 72 ? -15.951 5.719 25.016 1.000 35.538 72 GLY C O 1
ATOM 4506 N N . ALA C 1 73 ? -16.126 4.124 26.611 1.000 29.352 73 ALA C N 1
ATOM 4507 C CA . ALA C 1 73 ? -17.582 4.090 26.632 1.000 29.280 73 ALA C CA 1
ATOM 4508 C C . ALA C 1 73 ? -18.172 5.073 27.645 1.000 31.435 73 ALA C C 1
ATOM 4509 O O . ALA C 1 73 ? -19.288 5.546 27.439 1.000 30.536 73 ALA C O 1
ATOM 4511 N N . GLU C 1 74 ? -17.426 5.385 28.708 1.000 26.536 74 GLU C N 1
ATOM 4512 C CA . GLU C 1 74 ? -18.011 6.088 29.845 1.000 25.467 74 GLU C CA 1
ATOM 4513 C C . GLU C 1 74 ? -18.504 7.477 29.459 1.000 23.907 74 GLU C C 1
ATOM 4514 O O . GLU C 1 74 ? -17.746 8.258 28.915 1.000 25.599 74 GLU C O 1
ATOM 4520 N N . PRO C 1 75 ? -19.792 7.807 29.724 1.000 25.751 75 PRO C N 1
ATOM 4521 C CA . PRO C 1 75 ? -20.306 9.148 29.478 1.000 26.317 75 PRO C CA 1
ATOM 4522 C C . PRO C 1 75 ? -19.546 10.162 30.305 1.000 25.910 75 PRO C C 1
ATOM 4523 O O . PRO C 1 75 ? -19.292 9.929 31.485 1.000 25.749 75 PRO C O 1
ATOM 4527 N N . SER C 1 76 ? -19.115 11.232 29.623 1.000 24.636 76 SER C N 1
ATOM 4528 C CA . SER C 1 76 ? -18.213 12.214 30.213 1.000 23.527 76 SER C CA 1
ATOM 4529 C C . SER C 1 76 ? -18.936 13.013 31.274 1.000 24.184 76 SER C C 1
ATOM 4530 O O . SER C 1 76 ? -20.048 13.518 31.045 1.000 28.041 76 SER C O 1
ATOM 4533 N N . PRO C 1 77 ? -18.305 13.260 32.442 1.000 21.978 77 PRO C N 1
ATOM 4534 C CA . PRO C 1 77 ? -18.944 14.130 33.433 1.000 24.018 77 PRO C CA 1
ATOM 4535 C C . PRO C 1 77 ? -18.857 15.606 33.051 1.000 25.306 77 PRO C C 1
ATOM 4536 O O . PRO C 1 77 ? -19.362 16.425 33.792 1.000 27.786 77 PRO C O 1
ATOM 4540 N N . VAL C 1 78 ? -18.194 15.952 31.925 1.000 25.481 78 VAL C N 1
ATOM 4541 C CA . VAL C 1 78 ? -18.189 17.340 31.461 1.000 25.545 78 VAL C CA 1
ATOM 4542 C C . VAL C 1 78 ? -18.903 17.486 30.102 1.000 27.827 78 VAL C C 1
ATOM 4543 O O . VAL C 1 78 ? -18.730 18.513 29.432 1.000 28.233 78 VAL C O 1
ATOM 4547 N N . ALA C 1 79 ? -19.719 16.491 29.699 1.000 25.437 79 ALA C N 1
ATOM 4548 C CA . ALA C 1 79 ? -20.432 16.542 28.434 1.000 28.926 79 ALA C CA 1
ATOM 4549 C C . ALA C 1 79 ? -21.394 17.736 28.343 1.000 29.956 79 ALA C C 1
ATOM 4550 O O . ALA C 1 79 ? -21.625 18.217 27.227 1.000 30.694 79 ALA C O 1
ATOM 4552 N N . ASN C 1 80 ? -21.899 18.242 29.484 1.000 30.890 80 ASN C N 1
ATOM 4553 C CA . ASN C 1 80 ? -22.937 19.253 29.534 1.000 33.990 80 ASN C CA 1
ATOM 4554 C C . ASN C 1 80 ? -22.392 20.668 29.358 1.000 33.830 80 ASN C C 1
ATOM 4555 O O . ASN C 1 80 ? -23.178 21.590 29.281 1.000 37.276 80 ASN C O 1
ATOM 4560 N N . THR C 1 81 ? -21.078 20.834 29.204 1.000 28.198 81 THR C N 1
ATOM 4561 C CA . THR C 1 81 ? -20.455 22.139 29.030 1.000 32.148 81 THR C CA 1
ATOM 4562 C C . THR C 1 81 ? -20.690 22.631 27.601 1.000 33.301 81 THR C C 1
ATOM 4563 O O . THR C 1 81 ? -20.577 21.854 26.647 1.000 32.136 81 THR C O 1
ATOM 4567 N N . THR C 1 82 ? -20.980 23.941 27.482 1.000 33.106 82 THR C N 1
ATOM 4568 C CA . THR C 1 82 ? -21.339 24.575 26.224 1.000 35.761 82 THR C CA 1
ATOM 4569 C C . THR C 1 82 ? -20.306 25.631 25.840 1.000 32.757 82 THR C C 1
ATOM 4570 O O . THR C 1 82 ? -19.527 26.103 26.667 1.000 32.476 82 THR C O 1
ATOM 4574 N N . LEU C 1 83 ? -20.348 26.028 24.570 1.000 33.912 83 LEU C N 1
ATOM 4575 C CA . LEU C 1 83 ? -19.522 27.112 24.094 1.000 33.711 83 LEU C CA 1
ATOM 4576 C C . LEU C 1 83 ? -19.962 28.402 24.782 1.000 37.241 83 LEU C C 1
ATOM 4577 O O . LEU C 1 83 ? -19.096 29.216 24.958 1.000 40.391 83 LEU C O 1
ATOM 4582 N N . ASP C 1 84 ? -21.247 28.606 25.128 1.000 39.982 84 ASP C N 1
ATOM 4583 C CA . ASP C 1 84 ? -21.674 29.782 25.891 1.000 41.612 84 ASP C CA 1
ATOM 4584 C C . ASP C 1 84 ? -21.001 29.803 27.276 1.000 37.642 84 ASP C C 1
ATOM 4585 O O . ASP C 1 84 ? -20.574 30.864 27.699 1.000 36.695 84 ASP C O 1
ATOM 4589 N N . ASP C 1 85 ? -20.845 28.628 27.929 1.000 37.397 85 ASP C N 1
ATOM 4590 C CA . ASP C 1 85 ? -20.133 28.541 29.203 1.000 37.747 85 ASP C CA 1
ATOM 4591 C C . ASP C 1 85 ? -18.716 29.095 29.087 1.000 38.571 85 ASP C C 1
ATOM 4592 O O . ASP C 1 85 ? -18.295 29.851 29.971 1.000 38.044 85 ASP C O 1
ATOM 4597 N N . TYR C 1 86 ? -17.999 28.686 28.018 1.000 34.164 86 TYR C N 1
ATOM 4598 C CA . TYR C 1 86 ? -16.670 29.190 27.714 1.000 33.833 86 TYR C CA 1
ATOM 4599 C C . TYR C 1 86 ? -16.714 30.710 27.512 1.000 35.235 86 TYR C C 1
ATOM 4600 O O . TYR C 1 86 ? -15.910 31.410 28.105 1.000 39.296 86 TYR C O 1
ATOM 4609 N N . ALA C 1 87 ? -17.623 31.211 26.661 1.000 37.124 87 ALA C N 1
ATOM 4610 C CA . ALA C 1 87 ? -17.707 32.631 26.339 1.000 39.644 87 ALA C CA 1
ATOM 4611 C C . ALA C 1 87 ? -17.942 33.453 27.597 1.000 40.691 87 ALA C C 1
ATOM 4612 O O . ALA C 1 87 ? -17.288 34.477 27.783 1.000 39.063 87 ALA C O 1
ATOM 4614 N N . THR C 1 88 ? -18.875 32.994 28.448 1.000 40.541 88 THR C N 1
ATOM 4615 C CA A THR C 1 88 ? -19.203 33.664 29.705 0.500 41.872 88 THR C CA 1
ATOM 4616 C CA B THR C 1 88 ? -19.203 33.663 29.706 0.500 41.864 88 THR C CA 1
ATOM 4617 C C . THR C 1 88 ? -17.994 33.773 30.641 1.000 38.756 88 THR C C 1
ATOM 4618 O O . THR C 1 88 ? -17.755 34.820 31.294 1.000 41.632 88 THR C O 1
ATOM 4622 N N . GLN C 1 89 ? -17.234 32.679 30.777 1.000 38.157 89 GLN C N 1
ATOM 4623 C CA . GLN C 1 89 ? -16.031 32.711 31.612 1.000 37.456 89 GLN C CA 1
ATOM 4624 C C . GLN C 1 89 ? -15.055 33.739 31.039 1.000 39.082 89 GLN C C 1
ATOM 4625 O O . GLN C 1 89 ? -14.582 34.577 31.790 1.000 38.496 89 GLN C O 1
ATOM 4631 N N . VAL C 1 90 ? -14.775 33.715 29.726 1.000 37.810 90 VAL C N 1
ATOM 4632 C CA . VAL C 1 90 ? -13.790 34.627 29.155 1.000 39.032 90 VAL C CA 1
ATOM 4633 C C . VAL C 1 90 ? -14.272 36.068 29.309 1.000 41.129 90 VAL C C 1
ATOM 4634 O O . VAL C 1 90 ? -13.466 36.934 29.630 1.000 45.194 90 VAL C O 1
ATOM 4638 N N . MET C 1 91 ? -15.571 36.312 29.083 1.000 40.677 91 MET C N 1
ATOM 4639 C CA . MET C 1 91 ? -16.148 37.646 29.189 1.000 44.208 91 MET C CA 1
ATOM 4640 C C . MET C 1 91 ? -16.030 38.171 30.630 1.000 46.772 91 MET C C 1
ATOM 4641 O O . MET C 1 91 ? -15.860 39.365 30.800 1.000 54.931 91 MET C O 1
ATOM 4643 N N . GLU C 1 92 ? -16.003 37.301 31.655 1.000 45.667 92 GLU C N 1
ATOM 4644 C CA . GLU C 1 92 ? -15.772 37.741 33.034 1.000 43.792 92 GLU C CA 1
ATOM 4645 C C . GLU C 1 92 ? -14.310 38.162 33.256 1.000 45.977 92 GLU C C 1
ATOM 4646 O O . GLU C 1 92 ? -14.047 39.113 33.987 1.000 49.116 92 GLU C O 1
ATOM 4648 N N . ALA C 1 93 ? -13.363 37.464 32.613 1.000 43.481 93 ALA C N 1
ATOM 4649 C CA . ALA C 1 93 ? -11.953 37.799 32.709 1.000 40.541 93 ALA C CA 1
ATOM 4650 C C . ALA C 1 93 ? -11.685 39.115 31.989 1.000 41.061 93 ALA C C 1
ATOM 4651 O O . ALA C 1 93 ? -10.882 39.908 32.456 1.000 43.168 93 ALA C O 1
ATOM 4653 N N . VAL C 1 94 ? -12.327 39.310 30.834 1.000 42.180 94 VAL C N 1
ATOM 4654 C CA . VAL C 1 94 ? -12.207 40.556 30.087 1.000 44.967 94 VAL C CA 1
ATOM 46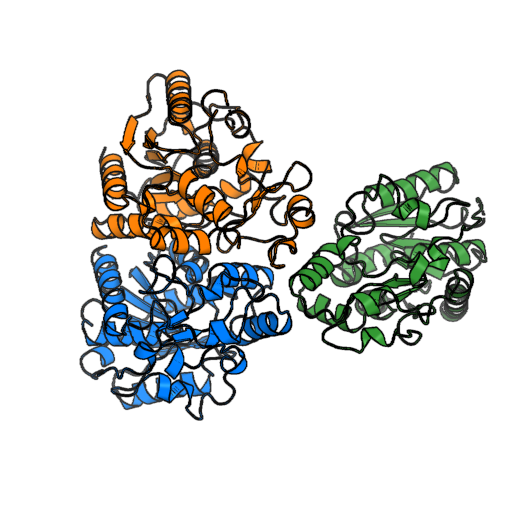55 C C . VAL C 1 94 ? -12.714 41.701 30.962 1.000 45.180 94 VAL C C 1
ATOM 4656 O O . VAL C 1 94 ? -12.041 42.709 31.089 1.000 46.628 94 VAL C O 1
ATOM 4660 N N . ASP C 1 95 ? -13.837 41.485 31.639 1.000 47.257 95 ASP C N 1
ATOM 4661 C CA . ASP C 1 95 ? -14.478 42.482 32.483 1.000 50.392 95 ASP C CA 1
ATOM 4662 C C . ASP C 1 95 ? -13.532 42.901 33.606 1.000 49.482 95 ASP C C 1
ATOM 4663 O O . ASP C 1 95 ? -13.330 44.089 33.769 1.000 54.966 95 ASP C O 1
ATOM 4668 N N . ASP C 1 96 ? -12.975 41.937 34.361 1.000 47.529 96 ASP C N 1
ATOM 4669 C CA . ASP C 1 96 ? -12.047 42.229 35.446 1.000 48.949 96 ASP C CA 1
ATOM 4670 C C . ASP C 1 96 ? -10.773 42.877 34.895 1.000 51.022 96 ASP C C 1
ATOM 4671 O O . ASP C 1 96 ? -10.227 43.781 35.522 1.000 51.885 96 ASP C O 1
ATOM 4676 N N . ALA C 1 97 ? -10.296 42.394 33.735 1.000 46.919 97 ALA C N 1
ATOM 4677 C CA . ALA C 1 97 ? -9.103 42.929 33.095 1.000 47.703 97 ALA C CA 1
ATOM 4678 C C . ALA C 1 97 ? -9.319 44.373 32.626 1.000 49.454 97 ALA C C 1
ATOM 4679 O O . ALA C 1 97 ? -8.373 45.151 32.628 1.000 50.173 97 ALA C O 1
ATOM 4681 N N . TYR C 1 98 ? -10.546 44.712 32.204 1.000 49.560 98 TYR C N 1
ATOM 4682 C CA . TYR C 1 98 ? -10.874 46.050 31.731 1.000 53.710 98 TYR C CA 1
ATOM 4683 C C . TYR C 1 98 ? -10.854 47.017 32.914 1.000 58.277 98 TYR C C 1
ATOM 4684 O O . TYR C 1 98 ? -10.296 48.101 32.822 1.000 62.817 98 TYR C O 1
ATOM 4687 N N . ALA C 1 99 ? -11.448 46.593 34.031 1.000 57.880 99 ALA C N 1
ATOM 4688 C CA . ALA C 1 99 ? -11.479 47.356 35.272 1.000 56.741 99 ALA C CA 1
ATOM 4689 C C . ALA C 1 99 ? -10.086 47.598 35.862 1.000 55.633 99 ALA C C 1
ATOM 4690 O O . ALA C 1 99 ? -9.800 48.720 36.259 1.000 59.505 99 ALA C O 1
ATOM 4692 N N . LEU C 1 100 ? -9.216 46.573 35.924 1.000 52.426 100 LEU C N 1
ATOM 4693 C CA . LEU C 1 100 ? -7.951 46.675 36.651 1.000 52.108 100 LEU C CA 1
ATOM 4694 C C . LEU C 1 100 ? -6.864 47.402 35.839 1.000 55.028 100 LEU C C 1
ATOM 4695 O O . LEU C 1 100 ? -6.021 48.067 36.437 1.000 57.194 100 LEU C O 1
ATOM 4697 N N . GLY C 1 101 ? -6.861 47.284 34.501 1.000 54.563 101 GLY C N 1
ATOM 4698 C CA . GLY C 1 101 ? -5.921 47.999 33.646 1.000 57.296 101 GLY C CA 1
ATOM 4699 C C . GLY C 1 101 ? -6.457 49.367 33.230 1.000 60.138 101 GLY C C 1
ATOM 4700 O O . GLY C 1 101 ? -5.719 50.168 32.670 1.000 61.194 101 GLY C O 1
ATOM 4701 N N . HIS C 1 102 ? -7.746 49.617 33.517 1.000 61.170 102 HIS C N 1
ATOM 4702 C CA . HIS C 1 102 ? -8.388 50.901 33.261 1.000 63.474 102 HIS C CA 1
ATOM 4703 C C . HIS C 1 102 ? -8.342 51.220 31.763 1.000 64.349 102 HIS C C 1
ATOM 4704 O O . HIS C 1 102 ? -8.205 52.376 31.378 1.000 66.641 102 HIS C O 1
ATOM 4706 N N . GLY C 1 103 ? -8.466 50.174 30.934 1.000 62.556 103 GLY C N 1
ATOM 4707 C CA . GLY C 1 103 ? -8.427 50.293 29.483 1.000 63.248 103 GLY C CA 1
ATOM 4708 C C . GLY C 1 103 ? -8.755 48.972 28.786 1.000 59.739 103 GLY C C 1
ATOM 4709 N N . LYS C 1 104 ? -9.011 49.082 27.472 1.000 61.429 104 LYS C N 1
ATOM 4710 C CA . LYS C 1 104 ? -9.352 47.953 26.622 1.000 57.887 104 LYS C CA 1
ATOM 4711 C C . LYS C 1 104 ? -8.260 46.892 26.790 1.000 56.230 104 LYS C C 1
ATOM 4712 O O . LYS C 1 104 ? -7.130 47.260 27.102 1.000 57.382 104 LYS C O 1
ATOM 4717 N N . VAL C 1 105 ? -8.603 45.598 26.609 1.000 52.285 105 VAL C N 1
ATOM 4718 C CA . VAL C 1 105 ? -7.732 44.468 26.956 1.000 49.766 105 VAL C CA 1
ATOM 4719 C C . VAL C 1 105 ? -7.053 43.862 25.721 1.000 49.500 105 VAL C C 1
ATOM 4720 O O . VAL C 1 105 ? -7.499 44.130 24.608 1.000 49.588 105 VAL C O 1
ATOM 4723 N N . VAL C 1 106 ? -5.990 43.057 25.919 1.000 49.067 106 VAL C N 1
ATOM 4724 C CA . VAL C 1 106 ? -5.438 42.225 24.848 1.000 46.994 106 VAL C CA 1
ATOM 4725 C C . VAL C 1 106 ? -5.862 40.777 25.086 1.000 45.452 106 VAL C C 1
ATOM 4726 O O . VAL C 1 106 ? -5.232 40.142 25.893 1.000 45.379 106 VAL C O 1
ATOM 4729 N N . LEU C 1 107 ? -6.860 40.245 24.358 1.000 46.661 107 LEU C N 1
ATOM 4730 C CA . LEU C 1 107 ? -7.453 38.941 24.625 1.000 43.726 107 LEU C CA 1
ATOM 4731 C C . LEU C 1 107 ? -6.753 37.890 23.765 1.000 45.122 107 LEU C C 1
ATOM 4732 O O . LEU C 1 107 ? -6.893 37.949 22.560 1.000 44.247 107 LEU C O 1
ATOM 4735 N N . VAL C 1 108 ? -6.087 36.898 24.388 1.000 39.591 108 VAL C N 1
ATOM 4736 C CA . VAL C 1 108 ? -5.298 35.880 23.692 1.000 39.061 108 VAL C CA 1
ATOM 4737 C C . VAL C 1 108 ? -5.927 34.507 23.922 1.000 35.870 108 VAL C C 1
ATOM 4738 O O . VAL C 1 108 ? -6.242 34.197 25.059 1.000 40.398 108 VAL C O 1
ATOM 4742 N N . GLY C 1 109 ? -6.101 33.708 22.856 1.000 36.280 109 GLY C N 1
ATOM 4743 C CA . GLY C 1 109 ? -6.631 32.358 22.951 1.000 33.845 109 GLY C CA 1
ATOM 4744 C C . GLY C 1 109 ? -5.700 31.377 22.242 1.000 31.501 109 GLY C C 1
ATOM 4745 O O . GLY C 1 109 ? -5.302 31.631 21.103 1.000 33.187 109 GLY C O 1
ATOM 4746 N N . HIS C 1 110 ? -5.380 30.248 22.902 1.000 31.369 110 HIS C N 1
ATOM 4747 C CA . HIS C 1 110 ? -4.622 29.155 22.287 1.000 32.766 110 HIS C CA 1
ATOM 4748 C C . HIS C 1 110 ? -5.526 27.976 21.874 1.000 31.500 110 HIS C C 1
ATOM 4749 O O . HIS C 1 110 ? -6.364 27.534 22.660 1.000 30.246 110 HIS C O 1
ATOM 4756 N N . SER C 1 111 ? -5.291 27.388 20.691 1.000 30.075 111 SER C N 1
ATOM 4757 C CA . SER C 1 111 ? -5.956 26.153 20.262 1.000 31.277 111 SER C CA 1
ATOM 4758 C C . SER C 1 111 ? -7.485 26.241 20.370 1.000 30.160 111 SER C C 1
ATOM 4759 O O . SER C 1 111 ? -8.060 27.155 19.816 1.000 30.705 111 SER C O 1
ATOM 4762 N N . MET C 1 112 ? -8.163 25.316 21.057 1.000 29.645 112 MET C N 1
ATOM 4763 C CA . MET C 1 112 ? -9.609 25.424 21.278 1.000 30.704 112 MET C CA 1
ATOM 4764 C C . MET C 1 112 ? -9.969 26.757 21.950 1.000 29.253 112 MET C C 1
ATOM 4765 O O . MET C 1 112 ? -11.108 27.171 21.842 1.000 35.622 112 MET C O 1
ATOM 4770 N N . GLY C 1 113 ? -9.033 27.424 22.658 1.000 30.798 113 GLY C N 1
ATOM 4771 C CA . GLY C 1 113 ? -9.232 28.754 23.218 1.000 30.200 113 GLY C CA 1
ATOM 4772 C C . GLY C 1 113 ? -9.762 29.765 22.202 1.000 31.648 113 GLY C C 1
ATOM 4773 O O . GLY C 1 113 ? -10.430 30.714 22.583 1.000 33.958 113 GLY C O 1
ATOM 4774 N N . GLY C 1 114 ? -9.421 29.574 20.924 1.000 32.254 114 GLY C N 1
ATOM 4775 C CA . GLY C 1 114 ? -9.843 30.476 19.860 1.000 34.917 114 GLY C CA 1
ATOM 4776 C C . GLY C 1 114 ? -11.359 30.510 19.715 1.000 37.231 114 GLY C C 1
ATOM 4777 O O . GLY C 1 114 ? -11.895 31.575 19.470 1.000 35.942 114 GLY C O 1
ATOM 4778 N N . LEU C 1 115 ? -12.023 29.344 19.845 1.000 32.823 115 LEU C N 1
ATOM 4779 C CA . LEU C 1 115 ? -13.479 29.301 19.775 1.000 38.185 115 LEU C CA 1
ATOM 4780 C C . LEU C 1 115 ? -14.036 30.185 20.890 1.000 38.313 115 LEU C C 1
ATOM 4781 O O . LEU C 1 115 ? -14.953 30.950 20.628 1.000 36.692 115 LEU C O 1
ATOM 4786 N N . ALA C 1 116 ? -13.473 30.077 22.108 1.000 35.365 116 ALA C N 1
ATOM 4787 C CA . ALA C 1 116 ? -13.979 30.803 23.272 1.000 37.108 116 ALA C CA 1
ATOM 4788 C C . ALA C 1 116 ? -13.839 32.323 23.113 1.000 38.498 116 ALA C C 1
ATOM 4789 O O . ALA C 1 116 ? -14.783 33.058 23.429 1.000 39.862 116 ALA C O 1
ATOM 4791 N N . ILE C 1 117 ? -12.659 32.795 22.677 1.000 39.337 117 ILE C N 1
ATOM 4792 C CA . ILE C 1 117 ? -12.389 34.229 22.559 1.000 37.681 117 ILE C CA 1
ATOM 4793 C C . ILE C 1 117 ? -13.197 34.793 21.395 1.000 40.682 117 ILE C C 1
ATOM 4794 O O . ILE C 1 117 ? -13.589 35.958 21.428 1.000 38.408 117 ILE C O 1
ATOM 4799 N N . THR C 1 118 ? -13.440 33.960 20.379 1.000 40.088 118 THR C N 1
ATOM 4800 C CA . THR C 1 118 ? -14.253 34.358 19.229 1.000 42.465 118 THR C CA 1
ATOM 4801 C C . THR C 1 118 ? -15.657 34.718 19.708 1.000 48.844 118 THR C C 1
ATOM 4802 O O . THR C 1 118 ? -16.135 35.815 19.413 1.000 53.323 118 THR C O 1
ATOM 4806 N N . ALA C 1 119 ? -16.314 33.783 20.416 1.000 44.564 119 ALA C N 1
ATOM 4807 C CA . ALA C 1 119 ? -17.672 33.969 20.909 1.000 48.978 119 ALA C CA 1
ATOM 4808 C C . ALA C 1 119 ? -17.753 35.234 21.763 1.000 50.431 119 ALA C C 1
ATOM 4809 O O . ALA C 1 119 ? -18.502 36.137 21.429 1.000 54.922 119 ALA C O 1
ATOM 4811 N N . ALA C 1 120 ? -16.954 35.297 22.834 1.000 46.375 120 ALA C N 1
ATOM 4812 C CA . ALA C 1 120 ? -16.935 36.455 23.720 1.000 47.206 120 ALA C CA 1
ATOM 4813 C C . ALA C 1 120 ? -16.705 37.741 22.929 1.000 47.462 120 ALA C C 1
ATOM 4814 O O . ALA C 1 120 ? -17.432 38.696 23.142 1.000 49.706 120 ALA C O 1
ATOM 4816 N N . ALA C 1 121 ? -15.719 37.744 22.017 1.000 45.583 121 ALA C N 1
ATOM 4817 C CA . ALA C 1 121 ? -15.353 38.902 21.212 1.000 49.723 121 ALA C CA 1
ATOM 4818 C C . ALA C 1 121 ? -16.531 39.408 20.376 1.000 54.257 121 ALA C C 1
ATOM 4819 O O . ALA C 1 121 ? -16.671 40.620 20.193 1.000 58.534 121 ALA C O 1
ATOM 4820 N N . GLU C 1 122 ? -17.366 38.496 19.853 1.000 54.391 122 GLU C N 1
ATOM 4821 C CA . GLU C 1 122 ? -18.541 38.908 19.102 1.000 55.392 122 GLU C CA 1
ATOM 4822 C C . GLU C 1 122 ? -19.506 39.592 20.066 1.000 57.906 122 GLU C C 1
ATOM 4823 O O . GLU C 1 122 ? -20.194 40.525 19.649 1.000 65.181 122 GLU C O 1
ATOM 4828 N N . ARG C 1 123 ? -19.496 39.152 21.344 1.000 53.254 123 ARG C N 1
ATOM 4829 C CA . ARG C 1 123 ? -20.386 39.662 22.391 1.000 55.654 123 ARG C CA 1
ATOM 4830 C C . ARG C 1 123 ? -19.986 41.029 22.962 1.000 60.129 123 ARG C C 1
ATOM 4831 O O . ARG C 1 123 ? -20.843 41.746 23.484 1.000 60.793 123 ARG C O 1
ATOM 4832 N N . ALA C 1 124 ? -18.700 41.409 22.894 1.000 57.746 124 ALA C N 1
ATOM 4833 C CA . ALA C 1 124 ? -18.218 42.653 23.491 1.000 60.229 124 ALA C CA 1
ATOM 4834 C C . ALA C 1 124 ? -16.841 43.026 22.962 1.000 61.454 124 ALA C C 1
ATOM 4835 O O . ALA C 1 124 ? -15.862 42.692 23.620 1.000 64.891 124 ALA C O 1
ATOM 4837 N N . PRO C 1 125 ? -16.714 43.728 21.808 1.000 59.842 125 PRO C N 1
ATOM 4838 C CA . PRO C 1 125 ? -15.406 44.175 21.346 1.000 58.485 125 PRO C CA 1
ATOM 4839 C C . PRO C 1 125 ? -15.065 45.518 21.980 1.000 65.019 125 PRO C C 1
ATOM 4840 O O . PRO C 1 125 ? -13.942 45.977 21.794 1.000 68.402 125 PRO C O 1
ATOM 4843 N N . GLU C 1 126 ? -16.041 46.123 22.707 1.000 66.367 126 GLU C N 1
ATOM 4844 C CA . GLU C 1 126 ? -15.913 47.455 23.292 1.000 64.801 126 GLU C CA 1
ATOM 4845 C C . GLU C 1 126 ? -14.834 47.461 24.376 1.000 61.545 126 GLU C C 1
ATOM 4846 O O . GLU C 1 126 ? -14.248 48.505 24.654 1.000 69.554 126 GLU C O 1
ATOM 4847 N N . LYS C 1 127 ? -14.566 46.285 24.965 1.000 58.777 127 LYS C N 1
ATOM 4848 C CA . LYS C 1 127 ? -13.572 46.144 26.018 1.000 57.784 127 LYS C CA 1
ATOM 4849 C C . LYS C 1 127 ? -12.251 45.581 25.483 1.000 57.287 127 LYS C C 1
ATOM 4850 O O . LYS C 1 127 ? -11.312 45.464 26.267 1.000 57.113 127 LYS C O 1
ATOM 4852 N N . ILE C 1 128 ? -12.159 45.219 24.190 1.000 53.874 128 ILE C N 1
ATOM 4853 C CA . ILE C 1 128 ? -10.969 44.556 23.645 1.000 52.306 128 ILE C CA 1
ATOM 4854 C C . ILE C 1 128 ? -10.293 45.435 22.593 1.000 53.606 128 ILE C C 1
ATOM 4855 O O . ILE C 1 128 ? -10.916 45.754 21.593 1.000 52.964 128 ILE C O 1
ATOM 4860 N N . ALA C 1 129 ? -9.024 45.793 22.827 1.000 54.646 129 ALA C N 1
ATOM 4861 C CA . ALA C 1 129 ? -8.245 46.604 21.908 1.000 58.518 129 ALA C CA 1
ATOM 4862 C C . ALA C 1 129 ? -7.555 45.695 20.885 1.000 56.997 129 ALA C C 1
ATOM 4863 O O . ALA C 1 129 ? -7.419 46.086 19.725 1.000 59.553 129 ALA C O 1
ATOM 4864 N N . LYS C 1 130 ? -7.154 44.482 21.313 1.000 56.341 130 LYS C N 1
ATOM 4865 C CA . LYS C 1 130 ? -6.383 43.557 20.490 1.000 52.004 130 LYS C CA 1
ATOM 4866 C C . LYS C 1 130 ? -6.910 42.141 20.715 1.000 50.222 130 LYS C C 1
ATOM 4867 O O . LYS C 1 130 ? -7.168 41.783 21.852 1.000 51.176 130 LYS C O 1
ATOM 4868 N N . ILE C 1 131 ? -7.146 41.386 19.632 1.000 51.707 131 ILE C N 1
ATOM 4869 C CA . ILE C 1 131 ? -7.567 39.993 19.729 1.000 46.360 131 ILE C CA 1
ATOM 4870 C C . ILE C 1 131 ? -6.465 39.147 19.086 1.000 47.259 131 ILE C C 1
ATOM 4871 O O . ILE C 1 131 ? -6.073 39.451 17.967 1.000 46.000 131 ILE C O 1
ATOM 4875 N N . VAL C 1 132 ? -5.937 38.130 19.796 1.000 46.580 132 VAL C N 1
ATOM 4876 C CA . VAL C 1 132 ? -4.780 37.359 19.333 1.000 43.548 132 VAL C CA 1
ATOM 4877 C C . VAL C 1 132 ? -5.128 35.872 19.359 1.000 42.176 132 VAL C C 1
ATOM 4878 O O . VAL C 1 132 ? -5.552 35.378 20.391 1.000 39.351 132 VAL C O 1
ATOM 4880 N N . TYR C 1 133 ? -4.925 35.183 18.230 1.000 42.690 133 TYR C N 1
ATOM 4881 C CA . TYR C 1 133 ? -5.146 33.755 18.100 1.000 39.382 133 TYR C CA 1
ATOM 4882 C C . TYR C 1 133 ? -3.781 33.094 17.965 1.000 37.415 133 TYR C C 1
ATOM 4883 O O . TYR C 1 133 ? -3.089 33.349 16.988 1.000 39.814 133 TYR C O 1
ATOM 4892 N N . LEU C 1 134 ? -3.401 32.273 18.952 1.000 35.892 134 LEU C N 1
ATOM 4893 C CA . LEU C 1 134 ? -2.122 31.567 18.948 1.000 34.725 134 LEU C CA 1
ATOM 4894 C C . LEU C 1 134 ? -2.384 30.121 18.518 1.000 35.452 134 LEU C C 1
ATOM 4895 O O . LEU C 1 134 ? -2.996 29.364 19.276 1.000 34.011 134 LEU C O 1
ATOM 4898 N N . ALA C 1 135 ? -1.976 29.754 17.289 1.000 36.296 135 ALA C N 1
ATOM 4899 C CA . ALA C 1 135 ? -2.174 28.402 16.777 1.000 36.580 135 ALA C CA 1
ATOM 4900 C C . ALA C 1 135 ? -3.562 27.942 17.208 1.000 35.243 135 ALA C C 1
ATOM 4901 O O . ALA C 1 135 ? -3.715 26.944 17.914 1.000 34.082 135 ALA C O 1
ATOM 4903 N N . ALA C 1 136 ? -4.562 28.749 16.858 1.000 36.152 136 ALA C N 1
ATOM 4904 C CA . ALA C 1 136 ? -5.880 28.629 17.471 1.000 37.555 136 ALA C CA 1
ATOM 4905 C C . ALA C 1 136 ? -6.977 28.511 16.413 1.000 36.513 136 ALA C C 1
ATOM 4906 O O . ALA C 1 136 ? -6.775 28.940 15.265 1.000 38.597 136 ALA C O 1
ATOM 4908 N N . PHE C 1 137 ? -8.139 27.965 16.823 1.000 35.083 137 PHE C N 1
ATOM 4909 C CA . PHE C 1 137 ? -9.352 27.973 16.005 1.000 36.399 137 PHE C CA 1
ATOM 4910 C C . PHE C 1 137 ? -9.842 29.415 15.865 1.000 38.506 137 PHE C C 1
ATOM 4911 O O . PHE C 1 137 ? -10.202 30.012 16.870 1.000 37.150 137 PHE C O 1
ATOM 4919 N N . MET C 1 138 ? -9.857 29.953 14.626 1.000 37.481 138 MET C N 1
ATOM 4920 C CA . MET C 1 138 ? -10.366 31.283 14.325 1.000 39.401 138 MET C CA 1
ATOM 4921 C C . MET C 1 138 ? -11.370 31.073 13.206 1.000 41.097 138 MET C C 1
ATOM 4922 O O . MET C 1 138 ? -11.091 31.392 12.056 1.000 46.478 138 MET C O 1
ATOM 4927 N N . PRO C 1 139 ? -12.532 30.466 13.530 1.000 40.806 139 PRO C N 1
ATOM 4928 C CA . PRO C 1 139 ? -13.468 30.007 12.508 1.000 43.906 139 PRO C CA 1
ATOM 4929 C C . PRO C 1 139 ? -14.232 31.126 11.811 1.000 44.711 139 PRO C C 1
ATOM 4930 O O . PRO C 1 139 ? -14.477 32.180 12.397 1.000 48.325 139 PRO C O 1
ATOM 4934 N N . ALA C 1 140 ? -14.605 30.868 10.553 1.000 46.720 140 ALA C N 1
ATOM 4935 C CA . ALA C 1 140 ? -15.465 31.750 9.779 1.000 47.828 140 ALA C CA 1
ATOM 4936 C C . ALA C 1 140 ? -16.842 31.821 10.429 1.000 47.727 140 ALA C C 1
ATOM 4937 O O . ALA C 1 140 ? -17.174 30.979 11.255 1.000 47.346 140 ALA C O 1
ATOM 4939 N N . SER C 1 141 ? -17.618 32.839 10.079 1.000 49.271 141 SER C N 1
ATOM 4940 C CA . SER C 1 141 ? -18.960 33.013 10.614 1.000 53.136 141 SER C CA 1
ATOM 4941 C C . SER C 1 141 ? -19.797 31.780 10.279 1.000 51.475 141 SER C C 1
ATOM 4942 O O . SER C 1 141 ? -19.748 31.302 9.154 1.000 52.985 141 SER C O 1
ATOM 4945 N N . GLY C 1 142 ? -20.504 31.233 11.271 1.000 48.232 142 GLY C N 1
ATOM 4946 C CA . GLY C 1 142 ? -21.428 30.134 11.042 1.000 47.575 142 GLY C CA 1
ATOM 4947 C C . GLY C 1 142 ? -20.766 28.771 10.828 1.000 47.366 142 GLY C C 1
ATOM 4948 O O . GLY C 1 142 ? -21.506 27.788 10.724 1.000 46.911 142 GLY C O 1
ATOM 4949 N N . VAL C 1 143 ? -19.416 28.706 10.787 1.000 44.822 143 VAL C N 1
ATOM 4950 C CA . VAL C 1 143 ? -18.715 27.431 10.640 1.000 45.085 143 VAL C CA 1
ATOM 4951 C C . VAL C 1 143 ? -18.291 26.933 12.024 1.000 45.099 143 VAL C C 1
ATOM 4952 O O . VAL C 1 143 ? -17.576 27.634 12.737 1.000 43.231 143 VAL C O 1
ATOM 4956 N N . PRO C 1 144 ? -18.686 25.703 12.421 1.000 46.032 144 PRO C N 1
ATOM 4957 C CA . PRO C 1 144 ? -18.291 25.150 13.715 1.000 42.197 144 PRO C CA 1
ATOM 4958 C C . PRO C 1 144 ? -16.882 24.562 13.650 1.000 39.827 144 PRO C C 1
ATOM 4959 O O . PRO C 1 144 ? -16.414 24.274 12.557 1.000 42.985 144 PRO C O 1
ATOM 4963 N N . GLY C 1 145 ? -16.191 24.449 14.797 1.000 38.108 145 GLY C N 1
ATOM 4964 C CA . GLY C 1 145 ? -14.813 23.982 14.849 1.000 39.441 145 GLY C CA 1
ATOM 4965 C C . GLY C 1 145 ? -14.672 22.581 14.262 1.000 38.143 145 GLY C C 1
ATOM 4966 O O . GLY C 1 145 ? -13.624 22.281 13.708 1.000 38.835 145 GLY C O 1
ATOM 4967 N N . LEU C 1 146 ? -15.724 21.758 14.386 1.000 37.245 146 LEU C N 1
ATOM 4968 C CA . LEU C 1 146 ? -15.745 20.374 13.935 1.000 39.771 146 LEU C CA 1
ATOM 4969 C C . LEU C 1 146 ? -15.446 20.294 12.441 1.000 41.249 146 LEU C C 1
ATOM 4970 O O . LEU C 1 146 ? -14.742 19.391 12.024 1.000 45.409 146 LEU C O 1
ATOM 4975 N N . ASP C 1 147 ? -16.008 21.226 11.659 1.000 41.456 147 ASP C N 1
ATOM 4976 C CA . ASP C 1 147 ? -15.776 21.297 10.224 1.000 43.276 147 ASP C CA 1
ATOM 4977 C C . ASP C 1 147 ? -14.279 21.341 9.914 1.000 44.095 147 ASP C C 1
ATOM 4978 O O . ASP C 1 147 ? -13.833 20.690 8.970 1.000 47.484 147 ASP C O 1
ATOM 4983 N N . TYR C 1 148 ? -13.511 22.092 10.711 1.000 40.914 148 TYR C N 1
ATOM 4984 C CA . TYR C 1 148 ? -12.090 22.318 10.454 1.000 41.337 148 TYR C CA 1
ATOM 4985 C C . TYR C 1 148 ? -11.248 21.117 10.870 1.000 41.628 148 TYR C C 1
ATOM 4986 O O . TYR C 1 148 ? -10.255 20.809 10.219 1.000 42.633 148 TYR C O 1
ATOM 4995 N N . VAL C 1 149 ? -11.649 20.453 11.958 1.000 39.334 149 VAL C N 1
ATOM 4996 C CA . VAL C 1 149 ? -10.931 19.283 12.454 1.000 40.177 149 VAL C CA 1
ATOM 4997 C C . VAL C 1 149 ? -10.932 18.236 11.337 1.000 39.736 149 VAL C C 1
ATOM 4998 O O . VAL C 1 149 ? -9.896 17.614 11.100 1.000 43.855 149 VAL C O 1
ATOM 5001 N N . ARG C 1 150 ? -12.055 18.183 10.595 1.000 45.141 150 ARG C N 1
ATOM 5002 C CA . ARG C 1 150 ? -12.273 17.281 9.470 1.000 47.538 150 ARG C CA 1
ATOM 5003 C C . ARG C 1 150 ? -11.684 17.827 8.164 1.000 47.310 150 ARG C C 1
ATOM 5004 O O . ARG C 1 150 ? -11.756 17.139 7.154 1.000 46.899 150 ARG C O 1
ATOM 5012 N N . ALA C 1 151 ? -11.126 19.051 8.170 1.000 43.989 151 ALA C N 1
ATOM 5013 C CA . ALA C 1 151 ? -10.757 19.743 6.938 1.000 46.036 151 ALA C CA 1
ATOM 5014 C C . ALA C 1 151 ? -9.605 19.039 6.225 1.000 46.031 151 ALA C C 1
ATOM 5015 O O . ALA C 1 151 ? -8.832 18.322 6.864 1.000 46.659 151 ALA C O 1
ATOM 5017 N N . PRO C 1 152 ? -9.479 19.199 4.888 1.000 47.889 152 PRO C N 1
ATOM 5018 C CA . PRO C 1 152 ? -8.356 18.637 4.155 1.000 48.337 152 PRO C CA 1
ATOM 5019 C C . PRO C 1 152 ? -7.027 19.247 4.582 1.000 45.943 152 PRO C C 1
ATOM 5020 O O . PRO C 1 152 ? -6.005 18.598 4.422 1.000 47.075 152 PRO C O 1
ATOM 5024 N N . GLU C 1 153 ? -7.057 20.465 5.143 1.000 43.872 153 GLU C N 1
ATOM 5025 C CA . GLU C 1 153 ? -5.845 21.171 5.530 1.000 44.254 153 GLU C CA 1
ATOM 5026 C C . GLU C 1 153 ? -5.255 20.599 6.821 1.000 40.174 153 GLU C C 1
ATOM 5027 O O . GLU C 1 153 ? -4.086 20.859 7.091 1.000 42.187 153 GLU C O 1
ATOM 5033 N N . ASN C 1 154 ? -6.072 19.893 7.633 1.000 39.371 154 ASN C N 1
ATOM 5034 C CA . ASN C 1 154 ? -5.605 19.314 8.890 1.000 37.132 154 ASN C CA 1
ATOM 5035 C C . ASN C 1 154 ? -5.325 17.815 8.733 1.000 39.676 154 ASN C C 1
ATOM 5036 O O . ASN C 1 154 ? -5.208 17.113 9.739 1.000 37.994 154 ASN C O 1
ATOM 5041 N N . LYS C 1 155 ? -5.278 17.318 7.492 1.000 40.952 155 LYS C N 1
ATOM 5042 C CA . LYS C 1 155 ? -4.979 15.916 7.236 1.000 42.308 155 LYS C CA 1
ATOM 5043 C C . LYS C 1 155 ? -3.598 15.574 7.807 1.000 43.736 155 LYS C C 1
ATOM 5044 O O . LYS C 1 155 ? -2.628 16.284 7.554 1.000 51.194 155 LYS C O 1
ATOM 5046 N N . GLY C 1 156 ? -3.530 14.479 8.576 1.000 41.758 156 GLY C N 1
ATOM 5047 C CA . GLY C 1 156 ? -2.288 14.001 9.170 1.000 38.870 156 GLY C CA 1
ATOM 5048 C C . GLY C 1 156 ? -1.980 14.581 10.550 1.000 41.089 156 GLY C C 1
ATOM 5049 O O . GLY C 1 156 ? -0.944 14.229 11.126 1.000 42.911 156 GLY C O 1
ATOM 5050 N N . GLU C 1 157 ? -2.896 15.391 11.108 1.000 40.814 157 GLU C N 1
ATOM 5051 C CA . GLU C 1 157 ? -2.762 15.897 12.471 1.000 37.297 157 GLU C CA 1
ATOM 5052 C C . GLU C 1 157 ? -2.454 14.698 13.370 1.000 34.500 157 GLU C C 1
ATOM 5053 O O . GLU C 1 157 ? -3.100 13.662 13.271 1.000 37.350 157 GLU C O 1
ATOM 5055 N N . MET C 1 158 ? -1.453 14.820 14.245 1.000 33.403 158 MET C N 1
ATOM 5056 C CA . MET C 1 158 ? -0.916 13.665 14.973 1.000 33.890 158 MET C CA 1
ATOM 5057 C C . MET C 1 158 ? -1.702 13.261 16.226 1.000 33.197 158 MET C C 1
ATOM 5058 O O . MET C 1 158 ? -1.337 12.223 16.796 1.000 35.918 158 MET C O 1
ATOM 5063 N N . LEU C 1 159 ? -2.761 14.009 16.617 1.000 32.465 159 LEU C N 1
ATOM 5064 C CA . LEU C 1 159 ? -3.563 13.697 17.809 1.000 35.928 159 LEU C CA 1
ATOM 5065 C C . LEU C 1 159 ? -4.498 12.502 17.592 1.000 32.080 159 LEU C C 1
ATOM 5066 O O . LEU C 1 159 ? -4.767 11.769 18.533 1.000 33.574 159 LEU C O 1
ATOM 5069 N N . ALA C 1 160 ? -5.011 12.322 16.372 1.000 37.587 160 ALA C N 1
ATOM 5070 C CA . ALA C 1 160 ? -5.972 11.257 16.079 1.000 43.992 160 ALA C CA 1
ATOM 5071 C C . ALA C 1 160 ? -5.650 9.935 16.793 1.000 33.994 160 ALA C C 1
ATOM 5072 O O . ALA C 1 160 ? -6.542 9.330 17.411 1.000 32.205 160 ALA C O 1
ATOM 5073 N N . PRO C 1 161 ? -4.407 9.397 16.696 1.000 32.179 161 PRO C N 1
ATOM 5074 C CA . PRO C 1 161 ? -4.051 8.126 17.342 1.000 33.970 161 PRO C CA 1
ATOM 5075 C C . PRO C 1 161 ? -4.059 8.176 18.878 1.000 31.126 161 PRO C C 1
ATOM 5076 O O . PRO C 1 161 ? -3.979 7.139 19.526 1.000 34.250 161 PRO C O 1
ATOM 5080 N N . LEU C 1 162 ? -4.137 9.369 19.465 1.000 27.867 162 LEU C N 1
ATOM 5081 C CA . LEU C 1 162 ? -4.185 9.525 20.917 1.000 27.218 162 LEU C CA 1
ATOM 5082 C C . LEU C 1 162 ? -5.635 9.477 21.425 1.000 23.386 162 LEU C C 1
ATOM 5083 O O . LEU C 1 162 ? -5.872 9.352 22.626 1.000 24.783 162 LEU C O 1
ATOM 5088 N N . MET C 1 163 ? -6.616 9.530 20.512 1.000 25.829 163 MET C N 1
ATOM 5089 C CA . MET C 1 163 ? -8.018 9.567 20.909 1.000 26.818 163 MET C CA 1
ATOM 5090 C C . MET C 1 163 ? -8.450 8.205 21.453 1.000 26.107 163 MET C C 1
ATOM 5091 O O . MET C 1 163 ? -8.092 7.153 20.883 1.000 26.533 163 MET C O 1
ATOM 5096 N N . LEU C 1 164 ? -9.179 8.233 22.587 1.000 23.796 164 LEU C N 1
ATOM 5097 C CA . LEU C 1 164 ? -9.548 7.017 23.296 1.000 25.037 164 LEU C CA 1
ATOM 5098 C C . LEU C 1 164 ? -11.059 6.899 23.500 1.000 26.626 164 LEU C C 1
ATOM 5099 O O . LEU C 1 164 ? -11.492 6.022 24.216 1.000 28.832 164 LEU C O 1
ATOM 5104 N N . ALA C 1 165 ? -11.854 7.731 22.832 1.000 28.328 165 ALA C N 1
ATOM 5105 C CA . ALA C 1 165 ? -13.299 7.602 22.891 1.000 28.888 165 ALA C CA 1
ATOM 5106 C C . ALA C 1 165 ? -13.941 8.179 21.626 1.000 29.522 165 ALA C C 1
ATOM 5107 O O . ALA C 1 165 ? -13.394 9.101 21.026 1.000 27.486 165 ALA C O 1
ATOM 5109 N N . SER C 1 166 ? -15.093 7.611 21.246 1.000 31.191 166 SER C N 1
ATOM 5110 C CA . SER C 1 166 ? -15.918 8.204 20.210 1.000 29.156 166 SER C CA 1
ATOM 5111 C C . SER C 1 166 ? -16.651 9.356 20.866 1.000 28.941 166 SER C C 1
ATOM 5112 O O . SER C 1 166 ? -17.366 9.130 21.838 1.000 27.300 166 SER C O 1
ATOM 5115 N N . PRO C 1 167 ? -16.490 10.598 20.385 1.000 27.818 167 PRO C N 1
ATOM 5116 C CA . PRO C 1 167 ? -17.216 11.732 20.977 1.000 30.538 167 PRO C CA 1
ATOM 5117 C C . PRO C 1 167 ? -18.743 11.601 20.981 1.000 29.701 167 PRO C C 1
ATOM 5118 O O . PRO C 1 167 ? -19.384 12.077 21.902 1.000 31.179 167 PRO C O 1
ATOM 5122 N N . ARG C 1 168 ? -19.327 10.980 19.947 1.000 31.123 168 ARG C N 1
ATOM 5123 C CA . ARG C 1 168 ? -20.768 10.743 19.916 1.000 31.661 168 ARG C CA 1
ATOM 5124 C C . ARG C 1 168 ? -21.162 9.850 21.093 1.000 32.652 168 ARG C C 1
ATOM 5125 O O . ARG C 1 168 ? -22.215 10.067 21.679 1.000 33.949 168 ARG C O 1
ATOM 5127 N N . VAL C 1 169 ? -20.285 8.933 21.521 1.000 32.235 169 VAL C N 1
ATOM 5128 C CA . VAL C 1 169 ? -20.611 8.032 22.623 1.000 33.991 169 VAL C CA 1
ATOM 5129 C C . VAL C 1 169 ? -20.386 8.703 23.987 1.000 30.604 169 VAL C C 1
ATOM 5130 O O . VAL C 1 169 ? -21.255 8.634 24.849 1.000 29.871 169 VAL C O 1
ATOM 5134 N N . ALA C 1 170 ? -19.237 9.354 24.188 1.000 28.590 170 ALA C N 1
ATOM 5135 C CA . ALA C 1 170 ? -18.816 9.873 25.489 1.000 28.290 170 ALA C CA 1
ATOM 5136 C C . ALA C 1 170 ? -19.252 11.319 25.732 1.000 27.236 170 ALA C C 1
ATOM 5137 O O . ALA C 1 170 ? -19.214 11.801 26.833 1.000 27.372 170 ALA C O 1
ATOM 5139 N N . GLY C 1 171 ? -19.574 12.079 24.694 1.000 28.186 171 GLY C N 1
ATOM 5140 C CA . GLY C 1 171 ? -19.859 13.484 24.908 1.000 25.738 171 GLY C CA 1
ATOM 5141 C C . GLY C 1 171 ? -18.582 14.288 25.071 1.000 25.179 171 GLY C C 1
ATOM 5142 O O . GLY C 1 171 ? -18.628 15.451 25.445 1.000 26.252 171 GLY C O 1
ATOM 5143 N N . ALA C 1 172 ? -17.434 13.652 24.815 1.000 25.255 172 ALA C N 1
ATOM 5144 C CA . ALA C 1 172 ? -16.159 14.323 25.016 1.000 23.917 172 ALA C CA 1
ATOM 5145 C C . ALA C 1 172 ? -15.101 13.711 24.115 1.000 24.725 172 ALA C C 1
ATOM 5146 O O . ALA C 1 172 ? -15.261 12.566 23.712 1.000 23.715 172 ALA C O 1
ATOM 5148 N N . LEU C 1 173 ? -14.054 14.487 23.820 1.000 25.502 173 LEU C N 1
ATOM 5149 C CA . LEU C 1 173 ? -12.853 13.934 23.210 1.000 24.850 173 LEU C CA 1
ATOM 5150 C C . LEU C 1 173 ? -11.935 13.554 24.369 1.000 22.451 173 LEU C C 1
ATOM 5151 O O . LEU C 1 173 ? -11.755 14.361 25.275 1.000 24.056 173 LEU C O 1
ATOM 5154 N N . ARG C 1 174 ? -11.395 12.340 24.347 1.000 20.742 174 ARG C N 1
ATOM 5155 C CA . ARG C 1 174 ? -10.727 11.772 25.516 1.000 20.522 174 ARG C CA 1
ATOM 5156 C C . ARG C 1 174 ? -9.319 11.317 25.159 1.000 23.659 174 ARG C C 1
ATOM 5157 O O . ARG C 1 174 ? -9.146 10.610 24.171 1.000 24.278 174 ARG C O 1
ATOM 5165 N N . ILE C 1 175 ? -8.344 11.729 25.979 1.000 24.477 175 ILE C N 1
ATOM 5166 C CA . ILE C 1 175 ? -6.946 11.315 25.901 1.00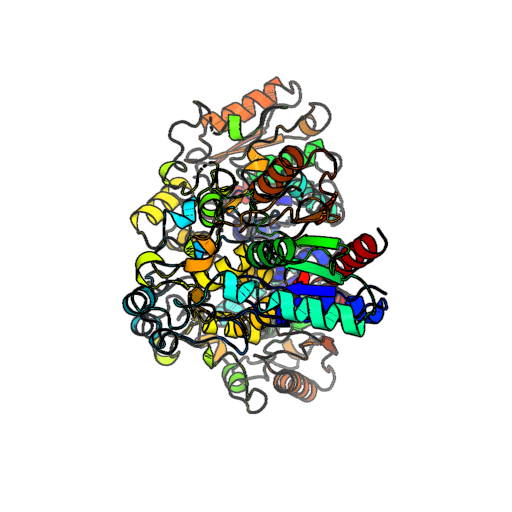0 23.840 175 ILE C CA 1
ATOM 5167 C C . ILE C 1 175 ? -6.584 10.786 27.281 1.000 23.445 175 ILE C C 1
ATOM 5168 O O . ILE C 1 175 ? -7.358 11.001 28.211 1.000 22.043 175 ILE C O 1
ATOM 5173 N N . ASP C 1 176 ? -5.398 10.169 27.401 1.000 21.423 176 ASP C N 1
ATOM 5174 C CA . ASP C 1 176 ? -4.942 9.620 28.674 1.000 19.622 176 ASP C CA 1
ATOM 5175 C C . ASP C 1 176 ? -3.597 10.232 29.035 1.000 21.491 176 ASP C C 1
ATOM 5176 O O . ASP C 1 176 ? -2.548 9.658 28.737 1.000 21.168 176 ASP C O 1
ATOM 5181 N N . PRO C 1 177 ? -3.574 11.418 29.664 1.000 21.293 177 PRO C N 1
ATOM 5182 C CA . PRO C 1 177 ? -2.312 12.002 30.070 1.000 21.588 177 PRO C CA 1
ATOM 5183 C C . PRO C 1 177 ? -1.583 11.181 31.139 1.000 23.337 177 PRO C C 1
ATOM 5184 O O . PRO C 1 177 ? -0.418 11.471 31.373 1.000 21.428 177 PRO C O 1
ATOM 5188 N N . ARG C 1 178 ? -2.249 10.186 31.759 1.000 19.421 178 ARG C N 1
ATOM 5189 C CA . ARG C 1 178 ? -1.642 9.335 32.776 1.000 19.298 178 ARG C CA 1
ATOM 5190 C C . ARG C 1 178 ? -1.246 7.967 32.229 1.000 21.332 178 ARG C C 1
ATOM 5191 O O . ARG C 1 178 ? -0.975 7.065 33.017 1.000 23.795 178 ARG C O 1
ATOM 5196 N N . SER C 1 179 ? -1.141 7.830 30.896 1.000 20.210 179 SER C N 1
ATOM 5197 C CA . SER C 1 179 ? -0.803 6.558 30.259 1.000 21.336 179 SER C CA 1
ATOM 5198 C C . SER C 1 179 ? 0.512 6.020 30.791 1.000 20.580 179 SER C C 1
ATOM 5199 O O . SER C 1 179 ? 1.431 6.817 30.993 1.000 22.804 179 SER C O 1
ATOM 5202 N N . GLY C 1 180 ? 0.549 4.691 31.010 1.000 22.329 180 GLY C N 1
ATOM 5203 C CA . GLY C 1 180 ? 1.788 3.996 31.346 1.000 25.311 180 GLY C CA 1
ATOM 5204 C C . GLY C 1 180 ? 2.478 3.425 30.107 1.000 24.791 180 GLY C C 1
ATOM 5205 O O . GLY C 1 180 ? 3.470 2.709 30.243 1.000 25.299 180 GLY C O 1
ATOM 5206 N N . ASP C 1 181 ? 1.901 3.692 28.918 1.000 24.247 181 ASP C N 1
ATOM 5207 C CA . ASP C 1 181 ? 2.403 3.120 27.679 1.000 23.246 181 ASP C CA 1
ATOM 5208 C C . ASP C 1 181 ? 3.453 4.061 27.071 1.000 23.727 181 ASP C C 1
ATOM 5209 O O . ASP C 1 181 ? 3.165 5.211 26.755 1.000 23.324 181 ASP C O 1
ATOM 5214 N N . ALA C 1 182 ? 4.687 3.581 26.912 1.000 25.543 182 ALA C N 1
ATOM 5215 C CA . ALA C 1 182 ? 5.776 4.405 26.375 1.000 25.168 182 ALA C CA 1
ATOM 5216 C C . ALA C 1 182 ? 5.451 4.987 24.994 1.000 24.583 182 ALA C C 1
ATOM 5217 O O . ALA C 1 182 ? 5.723 6.162 24.762 1.000 21.698 182 ALA C O 1
ATOM 5219 N N . ALA C 1 183 ? 4.840 4.195 24.107 1.000 23.645 183 ALA C N 1
ATOM 5220 C CA . ALA C 1 183 ? 4.534 4.644 22.746 1.000 24.386 183 ALA C CA 1
ATOM 5221 C C . ALA C 1 183 ? 3.533 5.800 22.791 1.000 23.296 183 ALA C C 1
ATOM 5222 O O . ALA C 1 183 ? 3.697 6.797 22.091 1.000 22.765 183 ALA C O 1
ATOM 5224 N N . TYR C 1 184 ? 2.521 5.680 23.657 1.000 22.458 184 TYR C N 1
ATOM 5225 C CA . TYR C 1 184 ? 1.471 6.685 23.745 1.000 23.880 184 TYR C CA 1
ATOM 5226 C C . TYR C 1 184 ? 2.072 7.993 24.259 1.000 25.272 184 TYR C C 1
ATOM 5227 O O . TYR C 1 184 ? 1.761 9.046 23.728 1.000 24.333 184 TYR C O 1
ATOM 5236 N N . ARG C 1 185 ? 2.880 7.919 25.321 1.000 22.705 185 ARG C N 1
ATOM 5237 C CA . ARG C 1 185 ? 3.458 9.117 25.910 1.000 23.240 185 ARG C CA 1
ATOM 5238 C C . ARG C 1 185 ? 4.411 9.771 24.915 1.000 21.484 185 ARG C C 1
ATOM 5239 O O . ARG C 1 185 ? 4.454 10.992 24.852 1.000 23.484 185 ARG C O 1
ATOM 5247 N N . ALA C 1 186 ? 5.185 8.972 24.171 1.000 23.092 186 ALA C N 1
ATOM 5248 C CA . ALA C 1 186 ? 6.078 9.517 23.171 1.000 22.822 186 ALA C CA 1
ATOM 5249 C C . ALA C 1 186 ? 5.308 10.304 22.105 1.000 24.092 186 ALA C C 1
ATOM 5250 O O . ALA C 1 186 ? 5.735 11.405 21.735 1.000 24.165 186 ALA C O 1
ATOM 5252 N N . LEU C 1 187 ? 4.207 9.722 21.601 1.000 24.249 187 LEU C N 1
ATOM 5253 C CA . LEU C 1 187 ? 3.394 10.366 20.571 1.000 24.479 187 LEU C CA 1
ATOM 5254 C C . LEU C 1 187 ? 2.780 11.651 21.135 1.000 23.734 187 LEU C C 1
ATOM 5255 O O . LEU C 1 187 ? 2.807 12.670 20.497 1.000 25.711 187 LEU C O 1
ATOM 5259 N N . ALA C 1 188 ? 2.263 11.623 22.372 1.000 23.297 188 ALA C N 1
ATOM 5260 C CA . ALA C 1 188 ? 1.681 12.831 22.955 1.000 23.484 188 ALA C CA 1
ATOM 5261 C C . ALA C 1 188 ? 2.700 13.982 22.923 1.000 22.570 188 ALA C C 1
ATOM 5262 O O . ALA C 1 188 ? 2.367 15.095 22.539 1.000 23.380 188 ALA C O 1
ATOM 5264 N N . LYS C 1 189 ? 3.956 13.735 23.305 1.000 22.447 189 LYS C N 1
ATOM 5265 C CA . LYS C 1 189 ? 4.956 14.807 23.263 1.000 23.260 189 LYS C CA 1
ATOM 5266 C C . LYS C 1 189 ? 5.265 15.212 21.811 1.000 24.688 189 LYS C C 1
ATOM 5267 O O . LYS C 1 189 ? 5.369 16.405 21.537 1.000 25.125 189 LYS C O 1
ATOM 5273 N N . ARG C 1 190 ? 5.406 14.233 20.895 1.000 23.624 190 ARG C N 1
ATOM 5274 C CA . ARG C 1 190 ? 5.700 14.563 19.497 1.000 26.131 190 ARG C CA 1
ATOM 5275 C C . ARG C 1 190 ? 4.590 15.455 18.910 1.000 25.720 190 ARG C C 1
ATOM 5276 O O . ARG C 1 190 ? 4.853 16.362 18.116 1.000 26.256 190 ARG C O 1
ATOM 5284 N N . ALA C 1 191 ? 3.337 15.204 19.298 1.000 28.503 191 ALA C N 1
ATOM 5285 C CA . ALA C 1 191 ? 2.207 15.906 18.705 1.000 26.340 191 ALA C CA 1
ATOM 5286 C C . ALA C 1 191 ? 2.025 17.313 19.294 1.000 25.629 191 ALA C C 1
ATOM 5287 O O . ALA C 1 191 ? 1.700 18.242 18.562 1.000 26.221 191 ALA C O 1
ATOM 5289 N N . LEU C 1 192 ? 2.249 17.494 20.601 1.000 25.777 192 LEU C N 1
ATOM 5290 C CA . LEU C 1 192 ? 1.940 18.755 21.259 1.000 27.017 192 LEU C CA 1
ATOM 5291 C C . LEU C 1 192 ? 3.157 19.523 21.754 1.000 25.398 192 LEU C C 1
ATOM 5292 O O . LEU C 1 192 ? 3.055 20.738 21.893 1.000 27.295 192 LEU C O 1
ATOM 5297 N N . TYR C 1 193 ? 4.290 18.835 22.002 1.000 23.932 193 TYR C N 1
ATOM 5298 C CA . TYR C 1 193 ? 5.406 19.447 22.701 1.000 25.870 193 TYR C CA 1
ATOM 5299 C C . TYR C 1 193 ? 6.761 18.946 22.188 1.000 27.804 193 TYR C C 1
ATOM 5300 O O . TYR C 1 193 ? 7.635 18.704 22.996 1.000 28.162 193 TYR C O 1
ATOM 5309 N N . ASP C 1 194 ? 6.927 18.747 20.874 1.000 23.989 194 ASP C N 1
ATOM 5310 C CA . ASP C 1 194 ? 8.154 18.161 20.353 1.000 25.309 194 ASP C CA 1
ATOM 5311 C C . ASP C 1 194 ? 9.388 18.993 20.700 1.000 26.626 194 ASP C C 1
ATOM 5312 O O . ASP C 1 194 ? 10.456 18.429 20.847 1.000 30.784 194 ASP C O 1
ATOM 5317 N N . ASP C 1 195 ? 9.239 20.318 20.821 1.000 28.538 195 ASP C N 1
ATOM 5318 C CA . ASP C 1 195 ? 10.339 21.245 21.053 1.000 30.660 195 ASP C CA 1
ATOM 5319 C C . ASP C 1 195 ? 10.591 21.494 22.542 1.000 29.229 195 ASP C C 1
ATOM 5320 O O . ASP C 1 195 ? 11.452 22.306 22.864 1.000 31.812 195 ASP C O 1
ATOM 5325 N N . ALA C 1 196 ? 9.848 20.793 23.430 1.000 26.127 196 ALA C N 1
ATOM 5326 C CA . ALA C 1 196 ? 9.983 20.984 24.870 1.000 27.854 196 ALA C CA 1
ATOM 5327 C C . ALA C 1 196 ? 11.025 20.035 25.462 1.000 27.266 196 ALA C C 1
ATOM 5328 O O . ALA C 1 196 ? 11.324 19.036 24.859 1.000 29.520 196 ALA C O 1
ATOM 5330 N N . ALA C 1 197 ? 11.624 20.398 26.606 1.000 29.229 197 ALA C N 1
ATOM 5331 C CA . ALA C 1 197 ? 12.438 19.483 27.384 1.000 31.149 197 ALA C CA 1
ATOM 5332 C C . ALA C 1 197 ? 11.539 18.403 27.959 1.000 28.398 197 ALA C C 1
ATOM 5333 O O . ALA C 1 197 ? 10.414 18.714 28.293 1.000 27.192 197 ALA C O 1
ATOM 5335 N N . GLN C 1 198 ? 12.036 17.174 28.063 1.000 29.570 198 GLN C N 1
ATOM 5336 C CA . GLN C 1 198 ? 11.224 16.072 28.533 1.000 27.000 198 GLN C CA 1
ATOM 5337 C C . GLN C 1 198 ? 10.653 16.394 29.906 1.000 25.633 198 GLN C C 1
ATOM 5338 O O . GLN C 1 198 ? 9.540 15.986 30.157 1.000 24.307 198 GLN C O 1
ATOM 5344 N N . ALA C 1 199 ? 11.399 17.036 30.809 1.000 26.393 199 ALA C N 1
ATOM 5345 C CA . ALA C 1 199 ? 10.906 17.229 32.174 1.000 24.943 199 ALA C CA 1
ATOM 5346 C C . ALA C 1 199 ? 9.748 18.220 32.202 1.000 24.713 199 ALA C C 1
ATOM 5347 O O . ALA C 1 199 ? 8.836 18.061 33.020 1.000 23.837 199 ALA C O 1
ATOM 5349 N N . ASP C 1 200 ? 9.799 19.211 31.296 1.000 23.999 200 ASP C N 1
ATOM 5350 C CA . ASP C 1 200 ? 8.727 20.189 31.173 1.000 26.312 200 ASP C CA 1
ATOM 5351 C C . ASP C 1 200 ? 7.454 19.509 30.685 1.000 26.626 200 ASP C C 1
ATOM 5352 O O . ASP C 1 200 ? 6.381 19.764 31.215 1.000 25.343 200 ASP C O 1
ATOM 5357 N N . PHE C 1 201 ? 7.589 18.640 29.673 1.000 23.623 201 PHE C N 1
ATOM 5358 C CA . PHE C 1 201 ? 6.461 17.866 29.173 1.000 23.372 201 PHE C CA 1
ATOM 5359 C C . PHE C 1 201 ? 5.846 17.086 30.324 1.000 22.607 201 PHE C C 1
ATOM 5360 O O . PHE C 1 201 ? 4.656 17.139 30.527 1.000 23.166 201 PHE C O 1
ATOM 5368 N N . GLU C 1 202 ? 6.687 16.372 31.088 1.000 23.210 202 GLU C N 1
ATOM 5369 C CA . GLU C 1 202 ? 6.159 15.530 32.151 1.000 24.031 202 GLU C CA 1
ATOM 5370 C C . GLU C 1 202 ? 5.380 16.372 33.162 1.000 22.439 202 GLU C C 1
ATOM 5371 O O . GLU C 1 202 ? 4.343 15.927 33.647 1.000 23.232 202 GLU C O 1
ATOM 5375 N N . ALA C 1 203 ? 5.873 17.572 33.491 1.000 21.327 203 ALA C N 1
ATOM 5376 C CA . ALA C 1 203 ? 5.192 18.441 34.464 1.000 22.860 203 ALA C CA 1
ATOM 5377 C C . ALA C 1 203 ? 3.835 18.907 33.909 1.000 21.977 203 ALA C C 1
ATOM 5378 O O . ALA C 1 203 ? 2.870 19.029 34.643 1.000 21.609 203 ALA C O 1
ATOM 5380 N N . MET C 1 204 ? 3.804 19.235 32.605 1.000 22.307 204 MET C N 1
ATOM 5381 C CA . MET C 1 204 ? 2.583 19.675 31.955 1.000 22.373 204 MET C CA 1
ATOM 5382 C C . MET C 1 204 ? 1.583 18.523 31.856 1.000 20.869 204 MET C C 1
ATOM 5383 O O . MET C 1 204 ? 0.401 18.717 32.133 1.000 21.205 204 MET C O 1
ATOM 5387 N N . ALA C 1 205 ? 2.069 17.327 31.484 1.000 21.317 205 ALA C N 1
ATOM 5388 C CA . ALA C 1 205 ? 1.233 16.154 31.346 1.000 20.888 205 ALA C CA 1
ATOM 5389 C C . ALA C 1 205 ? 0.562 15.808 32.671 1.000 21.355 205 ALA C C 1
ATOM 5390 O O . ALA C 1 205 ? -0.525 15.223 32.672 1.000 20.723 205 ALA C O 1
ATOM 5392 N N . ASN C 1 206 ? 1.262 16.088 33.780 1.000 19.952 206 ASN C N 1
ATOM 5393 C CA . ASN C 1 206 ? 0.700 15.831 35.100 1.000 18.835 206 ASN C CA 1
ATOM 5394 C C . ASN C 1 206 ? -0.538 16.694 35.354 1.000 19.947 206 ASN C C 1
ATOM 5395 O O . ASN C 1 206 ? -1.459 16.250 36.037 1.000 20.480 206 ASN C O 1
ATOM 5400 N N . LEU C 1 207 ? -0.541 17.937 34.875 1.000 19.701 207 LEU C N 1
ATOM 5401 C CA . LEU C 1 207 ? -1.620 18.881 35.149 1.000 21.689 207 LEU C CA 1
ATOM 5402 C C . LEU C 1 207 ? -2.772 18.707 34.164 1.000 21.815 207 LEU C C 1
ATOM 5403 O O . LEU C 1 207 ? -3.892 19.107 34.446 1.000 23.595 207 LEU C O 1
ATOM 5408 N N . MET C 1 208 ? -2.490 18.103 32.998 1.000 22.118 208 MET C N 1
ATOM 5409 C CA . MET C 1 208 ? -3.499 17.933 31.961 1.000 20.967 208 MET C CA 1
ATOM 5410 C C . MET C 1 208 ? -4.657 17.068 32.477 1.000 22.345 208 MET C C 1
ATOM 5411 O O . MET C 1 208 ? -4.470 16.262 33.392 1.000 23.185 208 MET C O 1
ATOM 5416 N N . THR C 1 209 ? -5.832 17.232 31.846 1.000 21.780 209 THR C N 1
ATOM 5417 C CA . THR C 1 209 ? -7.014 16.469 32.166 1.000 20.296 209 THR C CA 1
ATOM 5418 C C . THR C 1 209 ? -7.348 15.581 30.955 1.000 19.983 209 THR C C 1
ATOM 5419 O O . THR C 1 209 ? -6.725 15.752 29.918 1.000 22.282 209 THR C O 1
ATOM 5423 N N . CYS C 1 210 ? -8.319 14.652 31.087 1.000 19.946 210 CYS C N 1
ATOM 5424 C CA . CYS C 1 210 ? -8.568 13.624 30.080 1.000 22.222 210 CYS C CA 1
ATOM 5425 C C . CYS C 1 210 ? -9.757 13.923 29.160 1.000 21.662 210 CYS C C 1
ATOM 5426 O O . CYS C 1 210 ? -9.711 13.484 28.031 1.000 21.380 210 CYS C O 1
ATOM 5429 N N . ASP C 1 211 ? -10.786 14.621 29.650 1.000 20.137 211 ASP C N 1
ATOM 5430 C CA . ASP C 1 211 ? -11.999 14.876 28.895 1.000 21.357 211 ASP C CA 1
ATOM 5431 C C . ASP C 1 211 ? -12.116 16.338 28.477 1.000 21.746 211 ASP C C 1
ATOM 5432 O O . ASP C 1 211 ? -11.984 17.250 29.307 1.000 24.612 211 ASP C O 1
ATOM 5437 N N . VAL C 1 212 ? -12.400 16.562 27.180 1.000 21.696 212 VAL C N 1
ATOM 5438 C CA . VAL C 1 212 ? -12.732 17.897 26.688 1.000 24.171 212 VAL C CA 1
ATOM 5439 C C . VAL C 1 212 ? -14.136 17.824 26.106 1.000 24.121 212 VAL C C 1
ATOM 5440 O O . VAL C 1 212 ? -14.397 16.996 25.271 1.000 25.377 212 VAL C O 1
ATOM 5444 N N . PRO C 1 213 ? -15.079 18.665 26.555 1.000 25.936 213 PRO C N 1
ATOM 5445 C CA . PRO C 1 213 ? -16.458 18.630 26.054 1.000 25.523 213 PRO C CA 1
ATOM 5446 C C . PRO C 1 213 ? -16.511 18.604 24.538 1.000 27.394 213 PRO C C 1
ATOM 5447 O O . PRO C 1 213 ? -15.818 19.396 23.914 1.000 28.224 213 PRO C O 1
ATOM 5451 N N . ALA C 1 214 ? -17.297 17.688 23.958 1.000 25.469 214 ALA C N 1
ATOM 5452 C CA . ALA C 1 214 ? -17.433 17.643 22.506 1.000 27.387 214 ALA C CA 1
ATOM 5453 C C . ALA C 1 214 ? -18.335 18.764 21.953 1.000 30.274 214 ALA C C 1
ATOM 5454 O O . ALA C 1 214 ? -18.135 19.236 20.816 1.000 33.230 214 ALA C O 1
ATOM 5456 N N . ALA C 1 215 ? -19.369 19.161 22.713 1.000 31.291 215 ALA C N 1
ATOM 5457 C CA . ALA C 1 215 ? -20.458 19.987 22.196 1.000 34.194 215 ALA C CA 1
ATOM 5458 C C . ALA C 1 215 ? -19.965 21.340 21.671 1.000 34.802 215 ALA C C 1
ATOM 5459 O O . ALA C 1 215 ? -20.421 21.774 20.594 1.000 37.877 215 ALA C O 1
ATOM 5461 N N . PRO C 1 216 ? -19.040 22.051 22.353 1.000 31.956 216 PRO C N 1
ATOM 5462 C CA . PRO C 1 216 ? -18.544 23.335 21.851 1.000 34.341 216 PRO C CA 1
ATOM 5463 C C . PRO C 1 216 ? -17.938 23.299 20.441 1.000 34.186 216 PRO C C 1
ATOM 5464 O O . PRO C 1 216 ? -18.080 24.283 19.712 1.000 34.850 216 PRO C O 1
ATOM 5468 N N . PHE C 1 217 ? -17.296 22.186 20.053 1.000 32.790 217 PHE C N 1
ATOM 5469 C CA . PHE C 1 217 ? -16.732 22.061 18.717 1.000 35.035 217 PHE C CA 1
ATOM 5470 C C . PHE C 1 217 ? -17.839 22.100 17.666 1.000 37.427 217 PHE C C 1
ATOM 5471 O O . PHE C 1 217 ? -17.581 22.601 16.592 1.000 41.246 217 PHE C O 1
ATOM 5479 N N . ALA C 1 218 ? -19.054 21.627 17.978 1.000 37.064 218 ALA C N 1
ATOM 5480 C CA . ALA C 1 218 ? -20.141 21.514 17.010 1.000 38.628 218 ALA C CA 1
ATOM 5481 C C . ALA C 1 218 ? -21.026 22.756 17.001 1.000 44.067 218 ALA C C 1
ATOM 5482 O O . ALA C 1 218 ? -22.123 22.696 16.461 1.000 54.021 218 ALA C O 1
ATOM 5484 N N . THR C 1 219 ? -20.556 23.869 17.568 1.000 47.846 219 THR C N 1
ATOM 5485 C CA . THR C 1 219 ? -21.368 25.067 17.726 1.000 46.171 219 THR C CA 1
ATOM 5486 C C . THR C 1 219 ? -20.830 26.187 16.842 1.000 44.843 219 THR C C 1
ATOM 5487 O O . THR C 1 219 ? -19.683 26.570 16.992 1.000 48.906 219 THR C O 1
ATOM 5491 N N . ALA C 1 220 ? -21.672 26.738 15.964 1.000 46.535 220 ALA C N 1
ATOM 5492 C CA . ALA C 1 220 ? -21.287 27.854 15.107 1.000 47.247 220 ALA C CA 1
ATOM 5493 C C . ALA C 1 220 ? -21.214 29.129 15.940 1.000 45.051 220 ALA C C 1
ATOM 5494 O O . ALA C 1 220 ? -21.886 29.222 16.957 1.000 46.705 220 ALA C O 1
ATOM 5496 N N . ILE C 1 221 ? -20.396 30.092 15.494 1.000 48.302 221 ILE C N 1
ATOM 5497 C CA . ILE C 1 221 ? -20.301 31.413 16.109 1.000 50.231 221 ILE C CA 1
ATOM 5498 C C . ILE C 1 221 ? -20.691 32.442 15.057 1.000 50.292 221 ILE C C 1
ATOM 5499 O O . ILE C 1 221 ? -19.985 32.579 14.054 1.000 52.990 221 ILE C O 1
ATOM 5503 N N . PRO C 1 222 ? -21.847 33.107 15.226 1.000 52.793 222 PRO C N 1
ATOM 5504 C CA . PRO C 1 222 ? -22.274 34.100 14.240 1.000 56.377 222 PRO C CA 1
ATOM 5505 C C . PRO C 1 222 ? -21.468 35.397 14.327 1.000 58.690 222 PRO C C 1
ATOM 5506 O O . PRO C 1 222 ? -21.964 36.410 14.823 1.000 64.941 222 PRO C O 1
ATOM 5509 N N . THR C 1 223 ? -20.212 35.353 13.863 1.000 53.270 223 THR C N 1
ATOM 5510 C CA . THR C 1 223 ? -19.346 36.525 13.876 1.000 52.376 223 THR C CA 1
ATOM 5511 C C . THR C 1 223 ? -19.967 37.597 12.969 1.000 55.774 223 THR C C 1
ATOM 5512 O O . THR C 1 223 ? -20.902 37.276 12.268 1.000 58.712 223 THR C O 1
ATOM 5515 N N . THR C 1 224 ? -19.471 38.839 12.997 1.000 56.704 224 THR C N 1
ATOM 5516 C CA . THR C 1 224 ? -19.935 39.912 12.120 1.000 58.208 224 THR C CA 1
ATOM 5517 C C . THR C 1 224 ? -18.727 40.808 11.854 1.000 57.368 224 THR C C 1
ATOM 5518 O O . THR C 1 224 ? -17.724 40.606 12.508 1.000 60.942 224 THR C O 1
ATOM 5519 N N . ALA C 1 225 ? -18.812 41.721 10.878 1.000 61.097 225 ALA C N 1
ATOM 5520 C CA . ALA C 1 225 ? -17.686 42.560 10.493 1.000 63.019 225 ALA C CA 1
ATOM 5521 C C . ALA C 1 225 ? -17.368 43.547 11.620 1.000 64.789 225 ALA C C 1
ATOM 5522 O O . ALA C 1 225 ? -16.286 44.139 11.579 1.000 63.507 225 ALA C O 1
ATOM 5523 N N . ARG C 1 227 ? -19.401 43.358 16.689 1.000 66.772 227 ARG C N 1
ATOM 5524 C CA . ARG C 1 227 ? -18.740 42.980 15.415 1.000 68.434 227 ARG C CA 1
ATOM 5525 C C . ARG C 1 227 ? -17.291 42.563 15.718 1.000 66.095 227 ARG C C 1
ATOM 5526 O O . ARG C 1 227 ? -16.477 43.374 16.158 1.000 64.191 227 ARG C O 1
ATOM 5529 N N . TRP C 1 228 ? -16.989 41.274 15.510 1.000 63.398 228 TRP C N 1
ATOM 5530 C CA . TRP C 1 228 ? -15.667 40.720 15.770 1.000 57.680 228 TRP C CA 1
ATOM 5531 C C . TRP C 1 228 ? -14.654 41.263 14.763 1.000 56.013 228 TRP C C 1
ATOM 5532 O O . TRP C 1 228 ? -13.471 41.312 15.080 1.000 55.302 228 TRP C O 1
ATOM 5534 N N . GLY C 1 229 ? -15.129 41.659 13.568 1.000 56.629 229 GLY C N 1
ATOM 5535 C CA . GLY C 1 229 ? -14.255 42.081 12.488 1.000 58.965 229 GLY C CA 1
ATOM 5536 C C . GLY C 1 229 ? -13.568 43.419 12.752 1.000 62.879 229 GLY C C 1
ATOM 5537 O O . GLY C 1 229 ? -12.508 43.676 12.174 1.000 66.590 229 GLY C O 1
ATOM 5538 N N . ALA C 1 230 ? -14.170 44.259 13.608 1.000 64.647 230 ALA C N 1
ATOM 5539 C CA . ALA C 1 230 ? -13.688 45.614 13.827 1.000 66.198 230 ALA C CA 1
ATOM 5540 C C . ALA C 1 230 ? -12.608 45.677 14.913 1.000 61.988 230 ALA C C 1
ATOM 5541 N N . ILE C 1 231 ? -12.124 44.533 15.430 1.000 61.528 231 ILE C N 1
ATOM 5542 C CA . ILE C 1 231 ? -11.063 44.560 16.436 1.000 57.634 231 ILE C CA 1
ATOM 5543 C C . ILE C 1 231 ? -9.737 44.221 15.760 1.000 55.866 231 ILE C C 1
ATOM 5544 O O . ILE C 1 231 ? -9.712 43.334 14.913 1.000 55.390 231 ILE C O 1
ATOM 5545 N N . ASP C 1 232 ? -8.649 44.910 16.136 1.000 60.410 232 ASP C N 1
ATOM 5546 C CA . ASP C 1 232 ? -7.329 44.603 15.608 1.000 62.586 232 ASP C CA 1
ATOM 5547 C C . ASP C 1 232 ? -7.137 43.108 15.843 1.000 64.735 232 ASP C C 1
ATOM 5548 O O . ASP C 1 232 ? -7.408 42.652 16.941 1.000 58.310 232 ASP C O 1
ATOM 5549 N N . ARG C 1 233 ? -6.756 42.351 14.808 1.000 60.459 233 ARG C N 1
ATOM 5550 C CA . ARG C 1 233 ? -6.732 40.898 14.887 1.000 54.021 233 ARG C CA 1
ATOM 5551 C C . ARG C 1 233 ? -5.343 40.395 14.506 1.000 49.292 233 ARG C C 1
ATOM 5552 O O . ARG C 1 233 ? -4.816 40.789 13.471 1.000 49.506 233 ARG C O 1
ATOM 5556 N N . HIS C 1 234 ? -4.802 39.467 15.306 1.000 48.302 234 HIS C N 1
ATOM 5557 C CA . HIS C 1 234 ? -3.474 38.925 15.074 1.000 48.070 234 HIS C CA 1
ATOM 5558 C C . HIS C 1 234 ? -3.592 37.407 15.118 1.000 46.123 234 HIS C C 1
ATOM 5559 O O . HIS C 1 234 ? -4.451 36.914 15.821 1.000 47.196 234 HIS C O 1
ATOM 5566 N N . TYR C 1 235 ? -2.801 36.698 14.306 1.000 44.250 235 TYR C N 1
ATOM 5567 C CA . TYR C 1 235 ? -2.688 35.253 14.365 1.000 42.743 235 TYR C CA 1
ATOM 5568 C C . TYR C 1 235 ? -1.194 34.946 14.463 1.000 43.949 235 TYR C C 1
ATOM 5569 O O . TYR C 1 235 ? -0.446 35.383 13.605 1.000 46.211 235 TYR C O 1
ATOM 5578 N N . ILE C 1 236 ? -0.760 34.282 15.545 1.000 42.908 236 ILE C N 1
ATOM 5579 C CA . ILE C 1 236 ? 0.614 33.820 15.689 1.000 41.178 236 ILE C CA 1
ATOM 5580 C C . ILE C 1 236 ? 0.627 32.410 15.116 1.000 37.708 236 ILE C C 1
ATOM 5581 O O . ILE C 1 236 ? 0.017 31.525 15.702 1.000 36.893 236 ILE C O 1
ATOM 5586 N N . LYS C 1 237 ? 1.241 32.226 13.944 1.000 41.805 237 LYS C N 1
ATOM 5587 C CA . LYS C 1 237 ? 1.195 30.963 13.222 1.000 42.158 237 LYS C CA 1
ATOM 5588 C C . LYS C 1 237 ? 2.375 30.129 13.700 1.000 45.056 237 LYS C C 1
ATOM 5589 O O . LYS C 1 237 ? 3.502 30.546 13.508 1.000 48.607 237 LYS C O 1
ATOM 5595 N N . CYS C 1 238 ? 2.117 28.945 14.248 1.000 38.306 238 CYS C N 1
ATOM 5596 C CA . CYS C 1 238 ? 3.165 28.083 14.770 1.000 36.227 238 CYS C CA 1
ATOM 5597 C C . CYS C 1 238 ? 3.519 27.111 13.650 1.000 36.760 238 CYS C C 1
ATOM 5598 O O . CYS C 1 238 ? 2.716 26.260 13.297 1.000 35.531 238 CYS C O 1
ATOM 5601 N N . LEU C 1 239 ? 4.717 27.274 13.090 1.000 37.987 239 LEU C N 1
ATOM 5602 C CA . LEU C 1 239 ? 5.137 26.614 11.857 1.000 41.881 239 LEU C CA 1
ATOM 5603 C C . LEU C 1 239 ? 5.294 25.093 11.988 1.000 39.099 239 LEU C C 1
ATOM 5604 O O . LEU C 1 239 ? 5.103 24.399 10.987 1.000 38.956 239 LEU C O 1
ATOM 5609 N N . ALA C 1 240 ? 5.670 24.584 13.167 1.000 35.442 240 ALA C N 1
ATOM 5610 C CA . ALA C 1 240 ? 5.893 23.162 13.399 1.000 35.978 240 ALA C CA 1
ATOM 5611 C C . ALA C 1 240 ? 4.700 22.497 14.104 1.000 34.751 240 ALA C C 1
ATOM 5612 O O . ALA C 1 240 ? 4.840 21.403 14.676 1.000 30.909 240 ALA C O 1
ATOM 5614 N N . ASP C 1 241 ? 3.533 23.149 14.114 1.000 34.196 241 ASP C N 1
ATOM 5615 C CA . ASP C 1 241 ? 2.361 22.625 14.833 1.000 32.202 241 ASP C CA 1
ATOM 5616 C C . ASP C 1 241 ? 1.927 21.313 14.186 1.000 32.513 241 ASP C C 1
ATOM 5617 O O . ASP C 1 241 ? 1.736 21.285 12.975 1.000 34.991 241 ASP C O 1
ATOM 5622 N N . ARG C 1 242 ? 1.739 20.263 14.990 1.000 31.145 242 ARG C N 1
ATOM 5623 C CA . ARG C 1 242 ? 1.373 18.945 14.486 1.000 32.022 242 ARG C CA 1
ATOM 5624 C C . ARG C 1 242 ? -0.105 18.652 14.725 1.000 30.070 242 ARG C C 1
ATOM 5625 O O . ARG C 1 242 ? -0.561 17.616 14.274 1.000 32.544 242 ARG C O 1
ATOM 5630 N N . VAL C 1 243 ? -0.829 19.521 15.439 1.000 30.532 243 VAL C N 1
ATOM 5631 C CA . VAL C 1 243 ? -2.223 19.292 15.820 1.000 33.877 243 VAL C CA 1
ATOM 5632 C C . VAL C 1 243 ? -3.148 20.261 15.068 1.000 33.317 243 VAL C C 1
ATOM 5633 O O . VAL C 1 243 ? -4.200 19.813 14.591 1.000 31.770 243 VAL C O 1
ATOM 5637 N N . ILE C 1 244 ? -2.842 21.578 15.047 1.000 31.459 244 ILE C N 1
ATOM 5638 C CA . ILE C 1 244 ? -3.535 22.497 14.152 1.000 32.566 244 ILE C CA 1
ATOM 5639 C C . ILE C 1 244 ? -2.490 22.825 13.103 1.000 31.561 244 ILE C C 1
ATOM 5640 O O . ILE C 1 244 ? -1.648 23.668 13.336 1.000 33.255 244 ILE C O 1
ATOM 5644 N N . LEU C 1 245 ? -2.565 22.187 11.929 1.000 35.410 245 LEU C N 1
ATOM 5645 C CA . LEU C 1 245 ? -1.455 22.239 10.988 1.000 33.705 245 LEU C CA 1
ATOM 5646 C C . LEU C 1 245 ? -1.355 23.648 10.400 1.000 35.172 245 LEU C C 1
ATOM 5647 O O . LEU C 1 245 ? -2.344 24.382 10.359 1.000 33.992 245 LEU C O 1
ATOM 5651 N N . PRO C 1 246 ? -0.157 24.054 9.945 1.000 38.043 246 PRO C N 1
ATOM 5652 C CA . PRO C 1 246 ? 0.042 25.394 9.415 1.000 40.659 246 PRO C CA 1
ATOM 5653 C C . PRO C 1 246 ? -0.936 25.743 8.295 1.000 41.127 246 PRO C C 1
ATOM 5654 O O . PRO C 1 246 ? -1.382 26.865 8.253 1.000 39.061 246 PRO C O 1
ATOM 5658 N N . ALA C 1 247 ? -1.252 24.794 7.408 1.000 39.832 247 ALA C N 1
ATOM 5659 C CA . ALA C 1 247 ? -2.223 25.023 6.339 1.000 44.083 247 ALA C CA 1
ATOM 5660 C C . ALA C 1 247 ? -3.591 25.403 6.904 1.000 45.667 247 ALA C C 1
ATOM 5661 O O . ALA C 1 247 ? -4.276 26.234 6.324 1.000 46.704 247 ALA C O 1
ATOM 5663 N N . LEU C 1 248 ? -4.020 24.723 7.977 1.000 41.529 248 LEU C N 1
ATOM 5664 C CA . LEU C 1 248 ? -5.290 25.042 8.619 1.000 38.520 248 LEU C CA 1
ATOM 5665 C C . LEU C 1 248 ? -5.219 26.445 9.234 1.000 36.997 248 LEU C C 1
ATOM 5666 O O . LEU C 1 248 ? -6.160 27.225 9.086 1.000 36.583 248 LEU C O 1
ATOM 5671 N N . GLN C 1 249 ? -4.082 26.780 9.882 1.000 35.334 249 GLN C N 1
ATOM 5672 C CA . GLN C 1 249 ? -3.917 28.094 10.494 1.000 36.584 249 GLN C CA 1
ATOM 5673 C C . GLN C 1 249 ? -4.041 29.156 9.405 1.000 38.743 249 GLN C C 1
ATOM 5674 O O . GLN C 1 249 ? -4.693 30.167 9.613 1.000 41.119 249 GLN C O 1
ATOM 5680 N N . GLN C 1 250 ? -3.462 28.890 8.233 1.000 40.384 250 GLN C N 1
ATOM 5681 C CA . GLN C 1 250 ? -3.524 29.831 7.114 1.000 41.374 250 GLN C CA 1
ATOM 5682 C C . GLN C 1 250 ? -4.938 29.912 6.522 1.000 42.861 250 GLN C C 1
ATOM 5683 O O . GLN C 1 250 ? -5.346 30.986 6.132 1.000 47.333 250 GLN C O 1
ATOM 5689 N N . ARG C 1 251 ? -5.669 28.793 6.449 1.000 41.917 251 ARG C N 1
ATOM 5690 C CA . ARG C 1 251 ? -7.045 28.788 5.966 1.000 43.658 251 ARG C CA 1
ATOM 5691 C C . ARG C 1 251 ? -7.902 29.732 6.813 1.000 43.836 251 ARG C C 1
ATOM 5692 O O . ARG C 1 251 ? -8.645 30.543 6.274 1.000 44.884 251 ARG C O 1
ATOM 5700 N N . PHE C 1 252 ? -7.795 29.618 8.138 1.000 40.438 252 PHE C N 1
ATOM 5701 C CA . PHE C 1 252 ? -8.467 30.540 9.050 1.000 42.075 252 PHE C CA 1
ATOM 5702 C C . PHE C 1 252 ? -8.135 31.997 8.691 1.000 46.678 252 PHE C C 1
ATOM 5703 O O . PHE C 1 252 ? -9.015 32.858 8.684 1.000 47.957 252 PHE C O 1
ATOM 5711 N N . ILE C 1 253 ? -6.856 32.273 8.417 1.000 45.828 253 ILE C N 1
ATOM 5712 C CA . ILE C 1 253 ? -6.359 33.622 8.200 1.000 46.877 253 ILE C CA 1
ATOM 5713 C C . ILE C 1 253 ? -6.976 34.177 6.920 1.000 48.854 253 ILE C C 1
ATOM 5714 O O . ILE C 1 253 ? -7.510 35.273 6.936 1.000 51.411 253 ILE C O 1
ATOM 5719 N N . ASP C 1 254 ? -6.873 33.415 5.833 1.000 50.225 254 ASP C N 1
ATOM 5720 C CA . ASP C 1 254 ? -7.366 33.791 4.515 1.000 50.967 254 ASP C CA 1
ATOM 5721 C C . ASP C 1 254 ? -8.885 33.984 4.533 1.000 51.223 254 ASP C C 1
ATOM 5722 O O . ASP C 1 254 ? -9.399 34.882 3.885 1.000 52.770 254 ASP C O 1
ATOM 5727 N N . GLU C 1 255 ? -9.590 33.105 5.252 1.000 49.566 255 GLU C N 1
ATOM 5728 C CA . GLU C 1 255 ? -11.038 33.156 5.373 1.000 49.888 255 GLU C CA 1
ATOM 5729 C C . GLU C 1 255 ? -11.457 34.477 6.012 1.000 51.054 255 GLU C C 1
ATOM 5730 O O . GLU C 1 255 ? -12.349 35.124 5.500 1.000 52.749 255 GLU C O 1
ATOM 5736 N N . ALA C 1 256 ? -10.764 34.879 7.084 1.000 48.195 256 ALA C N 1
ATOM 5737 C CA . ALA C 1 256 ? -11.043 36.106 7.821 1.000 50.032 256 ALA C CA 1
ATOM 5738 C C . ALA C 1 256 ? -10.840 37.364 6.965 1.000 52.280 256 ALA C C 1
ATOM 5739 O O . ALA C 1 256 ? -11.647 38.279 7.056 1.000 54.105 256 ALA C O 1
ATOM 5740 N N . ASP C 1 257 ? -9.740 37.438 6.203 1.000 50.843 257 ASP C N 1
ATOM 5741 C CA . ASP C 1 257 ? -9.444 38.585 5.350 1.000 52.855 257 ASP C CA 1
ATOM 5742 C C . ASP C 1 257 ? -10.559 38.772 4.318 1.000 57.000 257 ASP C C 1
ATOM 5743 O O . ASP C 1 257 ? -10.974 39.896 4.079 1.000 60.434 257 ASP C O 1
ATOM 5744 N N . ALA C 1 258 ? -11.018 37.670 3.715 1.000 56.883 258 ALA C N 1
ATOM 5745 C CA . ALA C 1 258 ? -12.092 37.678 2.734 1.000 60.004 258 ALA C CA 1
ATOM 5746 C C . ALA C 1 258 ? -13.411 38.203 3.316 1.000 63.273 258 ALA C C 1
ATOM 5747 O O . ALA C 1 258 ? -14.134 38.874 2.592 1.000 65.875 258 ALA C O 1
ATOM 5749 N N . PHE C 1 259 ? -13.741 37.854 4.579 1.000 61.555 259 PHE C N 1
ATOM 5750 C CA . PHE C 1 259 ? -14.958 38.311 5.262 1.000 64.563 259 PHE C CA 1
ATOM 5751 C C . PHE C 1 259 ? -14.807 39.739 5.787 1.000 61.036 259 PHE C C 1
ATOM 5752 O O . PHE C 1 259 ? -15.816 40.399 6.018 1.000 61.530 259 PHE C O 1
ATOM 5755 N N . VAL C 1 260 ? -13.566 40.207 5.989 1.000 58.680 260 VAL C N 1
ATOM 5756 C CA . VAL C 1 260 ? -13.341 41.527 6.568 1.000 60.157 260 VAL C CA 1
ATOM 5757 C C . VAL C 1 260 ? -12.321 42.296 5.729 1.000 62.188 260 VAL C C 1
ATOM 5758 O O . VAL C 1 260 ? -11.232 42.609 6.206 1.000 61.446 260 VAL C O 1
ATOM 5760 N N . PRO C 1 261 ? -12.645 42.615 4.450 1.000 64.273 261 PRO C N 1
ATOM 5761 C CA . PRO C 1 261 ? -11.765 43.510 3.706 1.000 67.369 261 PRO C CA 1
ATOM 5762 C C . PRO C 1 261 ? -11.890 44.825 4.469 1.000 73.438 261 PRO C C 1
ATOM 5763 O O . PRO C 1 261 ? -13.012 45.257 4.728 1.000 79.560 261 PRO C O 1
ATOM 5765 N N . GLY C 1 262 ? -10.755 45.402 4.887 1.000 74.310 262 GLY C N 1
ATOM 5766 C CA . GLY C 1 262 ? -10.761 46.610 5.701 1.000 77.371 262 GLY C CA 1
ATOM 5767 C C . GLY C 1 262 ? -9.922 46.451 6.965 1.000 76.361 262 GLY C C 1
ATOM 5768 O O . GLY C 1 262 ? -9.252 47.395 7.363 1.000 75.599 262 GLY C O 1
ATOM 5769 N N . ASN C 1 263 ? -9.955 45.252 7.569 1.000 77.094 263 ASN C N 1
ATOM 5770 C CA . ASN C 1 263 ? -9.131 44.908 8.721 1.000 71.881 263 ASN C CA 1
ATOM 5771 C C . ASN C 1 263 ? -8.465 43.563 8.442 1.000 69.257 263 ASN C C 1
ATOM 5772 O O . ASN C 1 263 ? -8.947 42.547 8.925 1.000 67.812 263 ASN C O 1
ATOM 5774 N N . PRO C 1 264 ? -7.411 43.518 7.593 1.000 70.867 264 PRO C N 1
ATOM 5775 C CA . PRO C 1 264 ? -6.705 42.274 7.308 1.000 67.651 264 PRO C CA 1
ATOM 5776 C C . PRO C 1 264 ? -6.039 41.827 8.613 1.000 66.721 264 PRO C C 1
ATOM 5777 O O . PRO C 1 264 ? -5.655 42.667 9.432 1.000 65.812 264 PRO C O 1
ATOM 5780 N N . THR C 1 265 ? -5.900 40.508 8.803 1.000 64.932 265 THR C N 1
ATOM 5781 C CA . THR C 1 265 ? -5.253 39.925 9.981 1.000 59.746 265 THR C CA 1
ATOM 5782 C C . THR C 1 265 ? -3.744 40.222 9.991 1.000 56.757 265 THR C C 1
ATOM 5783 O O . THR C 1 265 ? -3.115 40.141 8.944 1.000 56.397 265 THR C O 1
ATOM 5786 N N . HIS C 1 266 ? -3.156 40.568 11.161 1.000 55.656 266 HIS C N 1
ATOM 5787 C CA . HIS C 1 266 ? -1.712 40.743 11.306 1.000 55.896 266 HIS C CA 1
ATOM 5788 C C . HIS C 1 266 ? -1.083 39.394 11.651 1.000 53.244 266 HIS C C 1
ATOM 5789 O O . HIS C 1 266 ? -1.333 38.888 12.750 1.000 49.358 266 HIS C O 1
ATOM 5796 N N . VAL C 1 267 ? -0.314 38.795 10.714 1.000 52.136 267 VAL C N 1
ATOM 5797 C CA . VAL C 1 267 ? 0.256 37.463 10.917 1.000 49.651 267 VAL C CA 1
ATOM 5798 C C . VAL C 1 267 ? 1.656 37.612 11.514 1.000 52.968 267 VAL C C 1
ATOM 5799 O O . VAL C 1 267 ? 2.438 38.395 10.997 1.000 51.657 267 VAL C O 1
ATOM 5801 N N . HIS C 1 268 ? 1.954 36.847 12.578 1.000 48.356 268 HIS C N 1
ATOM 5802 C CA . HIS C 1 268 ? 3.277 36.785 13.192 1.000 51.006 268 HIS C CA 1
ATOM 5803 C C . HIS C 1 268 ? 3.740 35.349 12.988 1.000 48.464 268 HIS C C 1
ATOM 5804 O O . HIS C 1 268 ? 2.907 34.477 13.157 1.000 47.751 268 HIS C O 1
ATOM 5811 N N . GLN C 1 269 ? 4.984 35.112 12.561 1.000 48.972 269 GLN C N 1
ATOM 5812 C CA . GLN C 1 269 ? 5.486 33.756 12.377 1.000 48.859 269 GLN C CA 1
ATOM 5813 C C . GLN C 1 269 ? 6.314 33.378 13.610 1.000 46.646 269 GLN C C 1
ATOM 5814 O O . GLN C 1 269 ? 7.066 34.207 14.104 1.000 49.069 269 GLN C O 1
ATOM 5819 N N . LEU C 1 270 ? 6.099 32.173 14.149 1.000 47.049 270 LEU C N 1
ATOM 5820 C CA . LEU C 1 270 ? 6.875 31.631 15.254 1.000 45.293 270 LEU C CA 1
ATOM 5821 C C . LEU C 1 270 ? 7.280 30.234 14.806 1.000 45.227 270 LEU C C 1
ATOM 5822 O O . LEU C 1 270 ? 6.400 29.514 14.375 1.000 41.037 270 LEU C O 1
ATOM 5826 N N . ASP C 1 271 ? 8.564 29.864 14.854 1.000 42.872 271 ASP C N 1
ATOM 5827 C CA . ASP C 1 271 ? 8.991 28.531 14.445 1.000 44.658 271 ASP C CA 1
ATOM 5828 C C . ASP C 1 271 ? 8.900 27.614 15.669 1.000 41.230 271 ASP C C 1
ATOM 5829 O O . ASP C 1 271 ? 9.920 27.287 16.275 1.000 42.689 271 ASP C O 1
ATOM 5834 N N . SER C 1 272 ? 7.676 27.193 15.997 1.000 36.619 272 SER C N 1
ATOM 5835 C CA . SER C 1 272 ? 7.376 26.486 17.228 1.000 36.872 272 SER C CA 1
ATOM 5836 C C . SER C 1 272 ? 6.398 25.346 16.987 1.000 35.306 272 SER C C 1
ATOM 5837 O O . SER C 1 272 ? 5.625 25.362 16.028 1.000 35.403 272 SER C O 1
ATOM 5840 N N . SER C 1 273 ? 6.390 24.385 17.911 1.000 32.787 273 SER C N 1
ATOM 5841 C CA . SER C 1 273 ? 5.330 23.399 17.968 1.000 32.073 273 SER C CA 1
ATOM 5842 C C . SER C 1 273 ? 4.049 24.113 18.400 1.000 32.356 273 SER C C 1
ATOM 5843 O O . SER C 1 273 ? 4.084 25.317 18.637 1.000 33.084 273 SER C O 1
ATOM 5846 N N . HIS C 1 274 ? 2.978 23.344 18.576 1.000 29.835 274 HIS C N 1
ATOM 5847 C CA . HIS C 1 274 ? 1.692 23.829 19.044 1.000 30.360 274 HIS C CA 1
ATOM 5848 C C . HIS C 1 274 ? 1.816 24.517 20.403 1.000 30.201 274 HIS C C 1
ATOM 5849 O O . HIS C 1 274 ? 0.982 25.344 20.713 1.000 33.455 274 HIS C O 1
ATOM 5856 N N . SER C 1 275 ? 2.865 24.234 21.182 1.000 29.495 275 SER C N 1
ATOM 5857 C CA . SER C 1 275 ? 2.968 24.718 22.558 1.000 29.870 275 SER C CA 1
ATOM 5858 C C . SER C 1 275 ? 4.183 25.631 22.771 1.000 29.455 275 SER C C 1
ATOM 5859 O O . SER C 1 275 ? 5.083 25.271 23.543 1.000 30.539 275 SER C O 1
ATOM 5862 N N . PRO C 1 276 ? 4.195 26.863 22.207 1.000 30.063 276 PRO C N 1
ATOM 5863 C CA . PRO C 1 276 ? 5.296 27.802 22.408 1.000 32.155 276 PRO C CA 1
ATOM 5864 C C . PRO C 1 276 ? 5.396 28.379 23.820 1.000 31.539 276 PRO C C 1
ATOM 5865 O O . PRO C 1 276 ? 6.385 28.956 24.141 1.000 32.672 276 PRO C O 1
ATOM 5869 N N . PHE C 1 277 ? 4.358 28.273 24.655 1.000 30.090 277 PHE C N 1
ATOM 5870 C CA . PHE C 1 277 ? 4.353 28.783 26.024 1.000 31.960 277 PHE C CA 1
ATOM 5871 C C . PHE C 1 277 ? 5.327 27.990 26.908 1.000 30.547 277 PHE C C 1
ATOM 5872 O O . PHE C 1 277 ? 5.753 28.467 27.949 1.000 31.680 277 PHE C O 1
ATOM 5880 N N . VAL C 1 278 ? 5.738 26.804 26.468 1.000 29.491 278 VAL C N 1
ATOM 5881 C CA . VAL C 1 278 ? 6.759 26.016 27.150 1.000 31.385 278 VAL C CA 1
ATOM 5882 C C . VAL C 1 278 ? 8.130 26.135 26.472 1.000 32.304 278 VAL C C 1
ATOM 5883 O O . VAL C 1 278 ? 9.129 26.338 27.156 1.000 34.459 278 VAL C O 1
ATOM 5887 N N . SER C 1 279 ? 8.182 26.045 25.140 1.000 33.314 279 SER C N 1
ATOM 5888 C CA . SER C 1 279 ? 9.424 26.016 24.390 1.000 32.744 279 SER C CA 1
ATOM 5889 C C . SER C 1 279 ? 10.061 27.404 24.216 1.000 34.317 279 SER C C 1
ATOM 5890 O O . SER C 1 279 ? 11.290 27.503 24.200 1.000 37.496 279 SER C O 1
ATOM 5893 N N . GLN C 1 280 ? 9.266 28.470 24.062 1.000 34.973 280 GLN C N 1
ATOM 5894 C CA . GLN C 1 280 ? 9.797 29.801 23.792 1.000 37.125 280 GLN C CA 1
ATOM 5895 C C . GLN C 1 280 ? 8.989 30.894 24.484 1.000 35.101 280 GLN C C 1
ATOM 5896 O O . GLN C 1 280 ? 8.628 31.873 23.833 1.000 39.180 280 GLN C O 1
ATOM 5902 N N . PRO C 1 281 ? 8.658 30.784 25.790 1.000 34.176 281 PRO C N 1
ATOM 5903 C CA . PRO C 1 281 ? 7.780 31.759 26.427 1.000 34.548 281 PRO C CA 1
ATOM 5904 C C . PRO C 1 281 ? 8.262 33.201 26.291 1.000 36.379 281 PRO C C 1
ATOM 5905 O O . PRO C 1 281 ? 7.432 34.079 26.151 1.000 35.282 281 PRO C O 1
ATOM 5909 N N . GLY C 1 282 ? 9.581 33.434 26.380 1.000 40.175 282 GLY C N 1
ATOM 5910 C CA . GLY C 1 282 ? 10.148 34.772 26.285 1.000 41.745 282 GLY C CA 1
ATOM 5911 C C . GLY C 1 282 ? 9.898 35.382 24.907 1.000 41.350 282 GLY C C 1
ATOM 5912 O O . GLY C 1 282 ? 9.466 36.531 24.807 1.000 41.865 282 GLY C O 1
ATOM 5913 N N . VAL C 1 283 ? 10.163 34.592 23.856 1.000 40.120 283 VAL C N 1
ATOM 5914 C CA . VAL C 1 283 ? 9.962 35.054 22.494 1.000 41.024 283 VAL C CA 1
ATOM 5915 C C . VAL C 1 283 ? 8.481 35.379 22.329 1.000 42.290 283 VAL C C 1
ATOM 5916 O O . VAL C 1 283 ? 8.173 36.468 21.857 1.000 39.188 283 VAL C O 1
ATOM 5919 N N . LEU C 1 284 ? 7.597 34.478 22.801 1.000 40.252 284 LEU C N 1
ATOM 5920 C CA . LEU C 1 284 ? 6.154 34.618 22.655 1.000 38.178 284 LEU C CA 1
ATOM 5921 C C . LEU C 1 284 ? 5.692 35.859 23.406 1.000 40.650 284 LEU C C 1
ATOM 5922 O O . LEU C 1 284 ? 4.837 36.563 22.903 1.000 42.026 284 LEU C O 1
ATOM 5927 N N . ALA C 1 285 ? 6.225 36.097 24.616 1.000 38.015 285 ALA C N 1
ATOM 5928 C CA . ALA C 1 285 ? 5.849 37.251 25.422 1.000 39.196 285 ALA C CA 1
ATOM 5929 C C . ALA C 1 285 ? 6.285 38.543 24.736 1.000 40.865 285 ALA C C 1
ATOM 5930 O O . ALA C 1 285 ? 5.590 39.551 24.850 1.000 42.381 285 ALA C O 1
ATOM 5932 N N . GLY C 1 286 ? 7.385 38.487 23.975 1.000 43.654 286 GLY C N 1
ATOM 5933 C CA . GLY C 1 286 ? 7.857 39.636 23.216 1.000 46.873 286 GLY C CA 1
ATOM 5934 C C . GLY C 1 286 ? 6.902 39.973 22.072 1.000 47.539 286 GLY C C 1
ATOM 5935 O O . GLY C 1 286 ? 6.611 41.142 21.865 1.000 48.517 286 GLY C O 1
ATOM 5936 N N . VAL C 1 287 ? 6.412 38.942 21.365 1.000 43.512 287 VAL C N 1
ATOM 5937 C CA . VAL C 1 287 ? 5.457 39.134 20.284 1.000 44.314 287 VAL C CA 1
ATOM 5938 C C . VAL C 1 287 ? 4.212 39.800 20.857 1.000 43.868 287 VAL C C 1
ATOM 5939 O O . VAL C 1 287 ? 3.725 40.745 20.266 1.000 46.913 287 VAL C O 1
ATOM 5943 N N . LEU C 1 288 ? 3.731 39.308 22.008 1.000 40.749 288 LEU C N 1
ATOM 5944 C CA . LEU C 1 288 ? 2.510 39.816 22.622 1.000 42.713 288 LEU C CA 1
ATOM 5945 C C . LEU C 1 288 ? 2.711 41.269 23.046 1.000 47.039 288 LEU C C 1
ATOM 5946 O O . LEU C 1 288 ? 1.825 42.090 22.812 1.000 49.766 288 LEU C O 1
ATOM 5951 N N . VAL C 1 289 ? 3.879 41.571 23.641 1.000 47.330 289 VAL C N 1
ATOM 5952 C CA . VAL C 1 289 ? 4.213 42.927 24.054 1.000 49.574 289 VAL C CA 1
ATOM 5953 C C . VAL C 1 289 ? 4.214 43.855 22.836 1.000 53.802 289 VAL C C 1
ATOM 5954 O O . VAL C 1 289 ? 3.773 44.998 22.940 1.000 53.764 289 VAL C O 1
ATOM 5956 N N . ASP C 1 290 ? 4.678 43.345 21.687 1.000 53.450 290 ASP C N 1
ATOM 5957 C CA . ASP C 1 290 ? 4.725 44.116 20.451 1.000 55.038 290 ASP C CA 1
ATOM 5958 C C . ASP C 1 290 ? 3.308 44.341 19.933 1.000 54.588 290 ASP C C 1
ATOM 5959 O O . ASP C 1 290 ? 2.993 45.455 19.533 1.000 54.755 290 ASP C O 1
ATOM 5964 N N . ILE C 1 291 ? 2.487 43.279 19.926 1.000 53.654 291 ILE C N 1
ATOM 5965 C CA . ILE C 1 291 ? 1.099 43.362 19.497 1.000 56.647 291 ILE C CA 1
ATOM 5966 C C . ILE C 1 291 ? 0.393 44.405 20.359 1.000 57.505 291 ILE C C 1
ATOM 5967 O O . ILE C 1 291 ? -0.441 45.150 19.852 1.000 59.923 291 ILE C O 1
ATOM 5972 N N . ALA C 1 292 ? 0.768 44.488 21.640 1.000 55.660 292 ALA C N 1
ATOM 5973 C CA . ALA C 1 292 ? 0.175 45.456 22.551 1.000 55.339 292 ALA C CA 1
ATOM 5974 C C . ALA C 1 292 ? 0.600 46.864 22.142 1.000 60.205 292 ALA C C 1
ATOM 5975 O O . ALA C 1 292 ? -0.238 47.754 22.077 1.000 66.595 292 ALA C O 1
ATOM 5977 N N . LYS C 1 293 ? 1.893 47.049 21.848 1.000 61.413 293 LYS C N 1
ATOM 5978 C CA . LYS C 1 293 ? 2.427 48.334 21.420 1.000 66.192 293 LYS C CA 1
ATOM 5979 C C . LYS C 1 293 ? 1.868 48.695 20.039 1.000 70.729 293 LYS C C 1
ATOM 5980 O O . LYS C 1 293 ? 1.819 49.867 19.695 1.000 72.403 293 LYS C O 1
ATOM 5985 N N . SER C 1 294 ? 1.414 47.692 19.268 1.000 73.988 294 SER C N 1
ATOM 5986 C CA . SER C 1 294 ? 0.784 47.918 17.971 1.000 71.550 294 SER C CA 1
ATOM 5987 C C . SER C 1 294 ? -0.041 49.201 18.033 1.000 72.355 294 SER C C 1
ATOM 5988 O O . SER C 1 294 ? -0.920 49.277 18.912 1.000 74.481 294 SER C O 1
#

InterPro domains:
  IPR000073 Alpha/beta hydrolase fold-1 [PF12697] (16-285)
  IPR029058 Alpha/Beta hydrolase fold [G3DSA:3.40.50.1820] (10-296)
  IPR029058 Alpha/Beta hydrolase fold [SSF53474] (11-291)
  IPR045889 Methylesterase/Alpha-hydroxynitrile lyase [PTHR10992] (15-293)

Organism: Burkholderia pyrrocinia (NCBI:txid60550)

Foldseek 3Di:
DAAEEEEEDALAFLVLLVLLQVLLVVVPHHYHGGGQQCYFVNNDAFPQLVDPPHDLVCRQQAAGPCLPPALVSLLVVSLVRQVVSCVVPPFAHEYEAAAARLLNVLQNQQVPVHRHQEYEYELYDLDFAFDFQVCLQPDPLLPQQLCVVQFRYDCVRHQWTFGRLPHPDPVNLVSVCLQAPVLFDPVLSNVRSVRGGTTDGPHNRVDGRRHACVTSVVHQYEYEQACAERHSHNSSSVVSQVSSCVRHVVRHYHYHYDPHYSRCSRNPSNVVSVVVVVVVVDDD/DAAEEEAEAAQAFLVLQVLLQVLLVVVPHHYHGGGQQCYFVNNDAFPQLVDPVGDLVCRQQTAGPCLPDALVSLLVVSVVRQVVRVVCPAAHEYEAAAARLLNVLLNQQVPVPRHQEYEYELYDPDFAQDFQVNLLDPLLPQQLCVVQFRYDVNHQWTFGRLPHPDPVSVVSVCLQAPVLFDPVLSNVRSVRGHTTDGPHHRVDGRRHACVGSVVHQAEYEAACAERHCHSSNSVVSQVSSCVRHPPRHYHYHYDPHYSRCSRNPSNVVSVVVVVSVVD/DDAEEEAEDALAFLVLQVLLQVLLVVVPHHYHGGGQQCAFVNPDAFVQLVDPVRDLVCRQQAAGPRLPDALVSLLVVSLVRLVVDCVVVVAADAYEAAAQRLSNCQQNCLVPVVRHQHYEYELYDLDDAFDFLLCLLPDPLLPQQLCVVQFRYDCVRHQWTFGRLPHPDPVNLVSVCLQAPVLFDPVLSNVRSVRGGTTDGPHRRVDGRRCVVVSVPHQAEYAQACAERHSHSSSSVVSQVSSCVRNVPRRYHYHYDPHYSRCSRNPSNVVSVVSVVSVVD

CATH classification: 3.40.50.1820

Secondary structure (P-SEA, 3-state):
cbbbbbbbccccccccaaaaaaaaaaabbbbbbbbcccccccccccccccccccaaaaaaccccccccccaaaaaaaaaaaaaaaaaacccbbbbbbccaaaaaaaaaaaaccccccbbbbcccccccccccaaaaaacccccccccccccccccccccccccccccccaaaaaaaaaaccccccaaaaaaaaaacccccccccccbbbbcccccccccbbbbbcccccccccaaaaaaaaaaaaaaccccccbbbbbccccccccccaaaaaaaaaaaaaccc/cbbbbbbbccccccccaaaaaaaaaaabbbbbbbbcccccccccccccccccccaaaaaaccccccccccaaaaaaaaaaaaaaaaacccccbbbbccaaaaaaaaaaaaccccccbbbbccccccccccccccccccccccccccccccccccccbbbbbcccccaaaaaaaaaaccccccaaaaaaaaaaccccccccccccccccccccccccbbbbbcccccccccaaaaaaaaaaaaaacccbbbbbbbbccccccccccaaaaaaaaaaaaac/cbbbbbbbccccccccaaaaaaaaaaacccbbbbbcccccccccccccccccccaaaaaaccccccccccaaaaaaaaaaaaaaaaaaaccccbbbbccaaaaaaaaaaaaccccccbbbbcccccccccccaaaaaacccccccccccccccccccccccccccccccaaaaaaaaaaccccccaaaaaaaaaacccccccccccccccccccccccbbbbbcccccccccaaaaaaaaaaaaaacccccbbbbbbccccccccccaaaaaaaaaaaaac